Protein AF-A0A935GQU3-F1 (afdb_monomer)

pLDDT: mean 79.5, std 22.61, range [21.12, 98.5]

Structure (mmCIF, N/CA/C/O backbone):
data_AF-A0A935GQU3-F1
#
_entry.id   AF-A0A935GQU3-F1
#
loop_
_atom_site.group_PDB
_atom_site.id
_atom_site.type_symbol
_atom_site.label_atom_id
_atom_site.label_alt_id
_atom_site.label_comp_id
_atom_site.label_asym_id
_atom_site.label_entity_id
_atom_site.label_seq_id
_atom_site.pdbx_PDB_ins_code
_atom_site.Cartn_x
_atom_site.Cartn_y
_atom_site.Cartn_z
_atom_site.occupancy
_atom_site.B_iso_or_equiv
_atom_site.auth_seq_id
_atom_site.auth_comp_id
_atom_site.auth_asym_id
_atom_site.auth_atom_id
_atom_site.pdbx_PDB_model_num
ATOM 1 N N . MET A 1 1 ? 41.771 -47.407 -0.270 1.00 36.28 1 MET A N 1
ATOM 2 C CA . MET A 1 1 ? 41.343 -45.990 -0.290 1.00 36.28 1 MET A CA 1
ATOM 3 C C . MET A 1 1 ? 42.299 -45.239 0.612 1.00 36.28 1 MET A C 1
ATOM 5 O O . MET A 1 1 ? 42.351 -45.589 1.782 1.00 36.28 1 MET A O 1
ATOM 9 N N . SER A 1 2 ? 43.115 -44.334 0.063 1.00 32.72 2 SER A N 1
ATOM 10 C CA . SER A 1 2 ? 44.093 -43.578 0.853 1.00 32.72 2 SER A CA 1
ATOM 11 C C . SER A 1 2 ? 43.394 -42.779 1.955 1.00 32.72 2 SER A C 1
ATOM 13 O O . SER A 1 2 ? 42.260 -42.322 1.772 1.00 32.72 2 SER A O 1
ATOM 15 N N . GLU A 1 3 ? 44.057 -42.667 3.105 1.00 35.69 3 GLU A N 1
ATOM 16 C CA . GLU A 1 3 ? 43.648 -41.833 4.235 1.00 35.69 3 GLU A CA 1
ATOM 17 C C . GLU A 1 3 ? 43.318 -40.422 3.729 1.00 35.69 3 GLU A C 1
ATOM 19 O O . GLU A 1 3 ? 44.185 -39.689 3.256 1.00 35.69 3 GLU A O 1
ATOM 24 N N . ARG A 1 4 ? 42.033 -40.049 3.732 1.00 39.97 4 ARG A N 1
ATOM 25 C CA . ARG A 1 4 ? 41.608 -38.740 3.230 1.00 39.97 4 ARG A CA 1
ATOM 26 C C . ARG A 1 4 ? 41.867 -37.680 4.291 1.00 39.97 4 ARG A C 1
ATOM 28 O O . ARG A 1 4 ? 41.114 -37.569 5.255 1.00 39.97 4 ARG A O 1
ATOM 35 N N . VAL A 1 5 ? 42.916 -36.899 4.056 1.00 50.88 5 VAL A N 1
ATOM 36 C CA . VAL A 1 5 ? 43.229 -35.642 4.740 1.00 50.88 5 VAL A CA 1
ATOM 37 C C . VAL A 1 5 ? 42.057 -34.672 4.542 1.00 50.88 5 VAL A C 1
ATOM 39 O O . VAL A 1 5 ? 41.643 -34.398 3.414 1.00 50.88 5 VAL A O 1
ATOM 42 N N . LEU A 1 6 ? 41.470 -34.198 5.641 1.00 63.47 6 LEU A N 1
ATOM 43 C CA . LEU A 1 6 ? 40.531 -33.080 5.629 1.00 63.47 6 LEU A CA 1
ATOM 44 C C . LEU A 1 6 ? 41.330 -31.813 5.298 1.00 63.47 6 LEU A C 1
ATOM 46 O O . LEU A 1 6 ? 42.142 -31.395 6.114 1.00 63.47 6 LEU A O 1
ATOM 50 N N . GLU A 1 7 ? 41.103 -31.216 4.129 1.00 70.50 7 GLU A N 1
ATOM 51 C CA . GLU A 1 7 ? 41.682 -29.910 3.798 1.00 70.50 7 GLU A CA 1
ATOM 52 C C . GLU A 1 7 ? 40.880 -28.802 4.486 1.00 70.50 7 GLU A C 1
ATOM 54 O O . GLU A 1 7 ? 39.685 -28.615 4.239 1.00 70.50 7 GLU A O 1
ATOM 59 N N . VAL A 1 8 ? 41.541 -28.093 5.393 1.00 76.19 8 VAL A N 1
ATOM 60 C CA . VAL A 1 8 ? 41.003 -26.964 6.144 1.00 76.19 8 VAL A CA 1
ATOM 61 C C . VAL A 1 8 ? 41.338 -25.688 5.388 1.00 76.19 8 VAL A C 1
ATOM 63 O O . VAL A 1 8 ? 42.503 -25.328 5.230 1.00 76.19 8 VAL A O 1
ATOM 66 N N . ILE A 1 9 ? 40.315 -24.977 4.931 1.00 76.75 9 ILE A N 1
ATOM 67 C CA . ILE A 1 9 ? 40.491 -23.641 4.363 1.00 76.75 9 ILE A CA 1
ATOM 68 C C . ILE A 1 9 ? 40.500 -22.661 5.532 1.00 76.75 9 ILE A C 1
ATOM 70 O O . ILE A 1 9 ? 39.573 -22.647 6.348 1.00 76.75 9 ILE A O 1
ATOM 74 N N . GLY A 1 10 ? 41.580 -21.893 5.636 1.00 66.31 10 GLY A N 1
ATOM 75 C CA . GLY A 1 10 ? 41.729 -20.816 6.597 1.00 66.31 10 GLY A CA 1
ATOM 76 C C . GLY A 1 10 ? 40.598 -19.806 6.462 1.00 66.31 10 GLY A C 1
ATOM 77 O O . GLY A 1 10 ? 39.932 -19.690 5.434 1.00 66.31 10 GLY A O 1
ATOM 78 N N . GLU A 1 11 ? 40.335 -19.077 7.537 1.00 67.00 11 GLU A N 1
ATOM 79 C CA . GLU A 1 11 ? 39.352 -18.007 7.475 1.00 67.00 11 GLU A CA 1
ATOM 80 C C . GLU A 1 11 ? 39.842 -16.955 6.456 1.00 67.00 11 GLU A C 1
ATOM 82 O O . GLU A 1 11 ? 40.949 -16.446 6.585 1.00 67.00 11 GLU A O 1
ATOM 87 N N . ASN A 1 12 ? 39.032 -16.595 5.456 1.00 63.97 12 ASN A N 1
ATOM 88 C CA . ASN A 1 12 ? 39.445 -15.729 4.338 1.00 63.97 12 ASN A CA 1
ATOM 89 C C . ASN A 1 12 ? 40.228 -14.481 4.811 1.00 63.97 12 ASN A C 1
ATOM 91 O O . ASN A 1 12 ? 39.716 -13.698 5.624 1.00 63.97 12 ASN A O 1
ATOM 95 N N . PHE A 1 13 ? 41.483 -14.317 4.374 1.00 71.69 13 PHE A N 1
ATOM 96 C CA . PHE A 1 13 ? 42.259 -13.078 4.475 1.00 71.69 13 PHE A CA 1
ATOM 97 C C . PHE A 1 13 ? 41.572 -12.064 3.561 1.00 71.69 13 PHE A C 1
ATOM 99 O O . PHE A 1 13 ? 41.892 -11.897 2.388 1.00 71.69 13 PHE A O 1
ATOM 106 N N . ASN A 1 14 ? 40.535 -11.439 4.110 1.00 70.25 14 ASN A N 1
ATOM 107 C CA . ASN A 1 14 ? 39.592 -10.679 3.322 1.00 70.25 14 ASN A CA 1
ATOM 108 C C . ASN A 1 14 ? 39.682 -9.197 3.672 1.00 70.25 14 ASN A C 1
ATOM 110 O O . ASN A 1 14 ? 39.471 -8.817 4.830 1.00 70.25 14 ASN A O 1
ATOM 114 N N . ALA A 1 15 ? 39.909 -8.348 2.670 1.00 64.81 15 ALA A N 1
ATOM 115 C CA . ALA A 1 15 ? 39.792 -6.897 2.809 1.00 64.81 15 ALA A CA 1
ATOM 116 C C . ALA A 1 15 ? 38.401 -6.455 3.325 1.00 64.81 15 ALA A C 1
ATOM 118 O O . ALA A 1 15 ? 38.273 -5.365 3.879 1.00 64.81 15 ALA A O 1
ATOM 119 N N . THR A 1 16 ? 37.375 -7.309 3.233 1.00 64.31 16 THR A N 1
ATOM 120 C CA . THR A 1 16 ? 36.025 -7.102 3.793 1.00 64.31 16 THR A CA 1
ATOM 121 C C . THR A 1 16 ? 35.929 -7.335 5.304 1.00 64.31 16 THR A C 1
ATOM 123 O O . THR A 1 16 ? 34.918 -6.981 5.912 1.00 64.31 16 THR A O 1
ATOM 126 N N . ARG A 1 17 ? 36.954 -7.898 5.967 1.00 78.44 17 ARG A N 1
ATOM 127 C CA . ARG A 1 17 ? 36.896 -8.140 7.418 1.00 78.44 17 ARG A CA 1
ATOM 128 C C . ARG A 1 17 ? 36.779 -6.833 8.189 1.00 78.44 17 ARG A C 1
ATOM 130 O O . ARG A 1 17 ? 37.454 -5.842 7.897 1.00 78.44 17 ARG A O 1
ATOM 137 N N . ARG A 1 18 ? 35.919 -6.851 9.207 1.00 85.88 18 ARG A N 1
ATOM 138 C CA . ARG A 1 18 ? 35.622 -5.696 10.051 1.00 85.88 18 ARG A CA 1
ATOM 139 C C . ARG A 1 18 ? 35.675 -6.067 11.531 1.00 85.88 18 ARG A C 1
ATOM 141 O O . ARG A 1 18 ? 35.064 -7.048 11.952 1.00 85.88 18 ARG A O 1
ATOM 148 N N . LEU A 1 19 ? 36.353 -5.252 12.337 1.00 86.62 19 LEU A N 1
ATOM 149 C CA . LEU A 1 19 ? 36.292 -5.320 13.800 1.00 86.62 19 LEU A CA 1
ATOM 150 C C . LEU A 1 19 ? 35.333 -4.253 14.322 1.00 86.62 19 LEU A C 1
ATOM 152 O O . LEU A 1 19 ? 35.387 -3.098 13.914 1.00 86.62 19 LEU A O 1
ATOM 156 N N . LYS A 1 20 ? 34.461 -4.620 15.262 1.00 85.88 20 LYS A N 1
ATOM 157 C CA . LYS A 1 20 ? 33.693 -3.616 16.007 1.00 85.88 20 LYS A CA 1
ATOM 158 C C . LYS A 1 20 ? 34.652 -2.774 16.844 1.00 85.88 20 LYS A C 1
ATOM 160 O O . LYS A 1 20 ? 35.592 -3.324 17.411 1.00 85.88 20 LYS A O 1
ATOM 165 N N . ILE A 1 21 ? 34.356 -1.487 17.003 1.00 85.25 21 ILE A N 1
ATOM 166 C CA . ILE A 1 21 ? 35.126 -0.601 17.890 1.00 85.25 21 ILE A CA 1
ATOM 167 C C . ILE A 1 21 ? 35.156 -1.096 19.347 1.00 85.25 21 ILE A C 1
ATOM 169 O O . ILE A 1 21 ? 36.106 -0.843 20.067 1.00 85.25 21 ILE A O 1
ATOM 173 N N . THR A 1 22 ? 34.148 -1.869 19.769 1.00 84.75 22 THR A N 1
ATOM 174 C CA . THR A 1 22 ? 34.073 -2.486 21.103 1.00 84.75 22 THR A CA 1
ATOM 175 C C . THR A 1 22 ? 34.849 -3.803 21.210 1.00 84.75 22 THR A C 1
ATOM 177 O O . THR A 1 22 ? 34.657 -4.547 22.172 1.00 84.75 22 THR A O 1
ATOM 180 N N . ASN A 1 23 ? 35.609 -4.195 20.185 1.00 87.94 23 ASN A N 1
ATOM 181 C CA . ASN A 1 23 ? 36.377 -5.431 20.232 1.00 87.94 23 ASN A CA 1
ATOM 182 C C . ASN A 1 23 ? 37.522 -5.274 21.252 1.00 87.94 23 ASN A C 1
ATOM 184 O O . ASN A 1 23 ? 38.215 -4.264 21.188 1.00 87.94 23 ASN A O 1
ATOM 188 N N . PRO A 1 24 ? 37.770 -6.256 22.141 1.00 86.56 24 PRO A N 1
ATOM 189 C CA . PRO A 1 24 ? 38.822 -6.164 23.161 1.00 86.56 24 PRO A CA 1
ATOM 190 C C . PRO A 1 24 ? 40.235 -5.910 22.620 1.00 86.56 24 PRO A C 1
ATOM 192 O O . PRO A 1 24 ? 41.109 -5.485 23.365 1.00 86.56 24 PRO A O 1
ATOM 195 N N . ARG A 1 25 ? 40.470 -6.183 21.332 1.00 88.44 25 ARG A N 1
ATOM 196 C CA . ARG A 1 25 ? 41.743 -5.906 20.661 1.00 88.44 25 ARG A CA 1
ATOM 197 C C . ARG A 1 25 ? 41.906 -4.446 20.247 1.00 88.44 25 ARG A C 1
ATOM 199 O O . ARG A 1 25 ? 42.992 -4.065 19.843 1.00 88.44 25 ARG A O 1
ATOM 206 N N . VAL A 1 26 ? 40.854 -3.635 20.279 1.00 90.69 26 VAL A N 1
ATOM 207 C CA . VAL A 1 26 ? 40.946 -2.203 19.976 1.00 90.69 26 VAL A CA 1
ATOM 208 C C . VAL A 1 26 ? 41.365 -1.498 21.255 1.00 90.69 26 VAL A C 1
ATOM 210 O O . VAL A 1 26 ? 40.603 -1.455 22.219 1.00 90.69 26 VAL A O 1
ATOM 213 N N . VAL A 1 27 ? 42.591 -0.985 21.275 1.00 90.62 27 VAL A N 1
ATOM 214 C CA . VAL A 1 27 ? 43.175 -0.334 22.449 1.00 90.62 27 VAL A CA 1
ATOM 215 C C . VAL A 1 27 ? 43.514 1.119 22.146 1.00 90.62 27 VAL A C 1
ATOM 217 O O . VAL A 1 27 ? 43.818 1.494 21.011 1.00 90.62 27 VAL A O 1
ATOM 220 N N . HIS A 1 28 ? 43.428 1.936 23.190 1.00 88.50 28 HIS A N 1
ATOM 221 C CA . HIS A 1 28 ? 43.741 3.355 23.160 1.00 88.50 28 HIS A CA 1
ATOM 222 C C . HIS A 1 28 ? 44.975 3.585 24.030 1.00 88.50 28 HIS A C 1
ATOM 224 O O . HIS A 1 28 ? 44.893 3.470 25.252 1.00 88.50 28 HIS A O 1
ATOM 230 N N . GLU A 1 29 ? 46.110 3.909 23.415 1.00 81.44 29 GLU A N 1
ATOM 231 C CA . GLU A 1 29 ? 47.377 4.132 24.117 1.00 81.44 29 GLU A CA 1
ATOM 232 C C . GLU A 1 29 ? 48.021 5.433 23.633 1.00 81.44 29 GLU A C 1
ATOM 234 O O . GLU A 1 29 ? 48.129 5.675 22.433 1.00 81.44 29 GLU A O 1
ATOM 239 N N . ALA A 1 30 ? 48.425 6.296 24.573 1.00 71.50 30 ALA A N 1
ATOM 240 C CA . ALA A 1 30 ? 49.157 7.541 24.304 1.00 71.50 30 ALA A CA 1
ATOM 241 C C . ALA A 1 30 ? 48.552 8.442 23.195 1.00 71.50 30 ALA A C 1
ATOM 243 O O . ALA A 1 30 ? 49.279 9.067 22.426 1.00 71.50 30 ALA A O 1
ATOM 244 N N . GLY A 1 31 ? 47.217 8.514 23.101 1.00 72.06 31 GLY A N 1
ATOM 245 C CA . GLY A 1 31 ? 46.513 9.336 22.103 1.00 72.06 31 GLY A CA 1
ATOM 246 C C . GLY A 1 31 ? 46.367 8.697 20.716 1.00 72.06 31 GLY A C 1
ATOM 247 O O . GLY A 1 31 ? 45.837 9.337 19.811 1.00 72.06 31 GLY A O 1
ATOM 248 N N . LYS A 1 32 ? 46.789 7.440 20.551 1.00 82.69 32 LYS A N 1
ATOM 249 C CA . LYS A 1 32 ? 46.591 6.635 19.343 1.00 82.69 32 LYS A CA 1
ATOM 250 C C . LYS A 1 32 ? 45.540 5.559 19.565 1.00 82.69 32 LYS A C 1
ATOM 252 O O . LYS A 1 32 ? 45.337 5.091 20.687 1.00 82.69 32 LYS A O 1
ATOM 257 N N . VAL A 1 33 ? 44.892 5.152 18.480 1.00 90.25 33 VAL A N 1
ATOM 258 C CA . VAL A 1 33 ? 43.993 3.996 18.467 1.00 90.25 33 VAL A CA 1
ATOM 259 C C . VAL A 1 33 ? 44.633 2.908 17.630 1.00 90.25 33 VAL A C 1
ATOM 261 O O . VAL A 1 33 ? 45.039 3.151 16.494 1.00 90.25 33 VAL A O 1
ATOM 264 N N . GLY A 1 34 ? 44.724 1.704 18.181 1.00 92.06 34 GLY A N 1
ATOM 265 C CA . GLY A 1 34 ? 45.349 0.588 17.491 1.00 92.06 34 GLY A CA 1
ATOM 266 C C . GLY A 1 34 ? 44.646 -0.740 17.725 1.00 92.06 34 GLY A C 1
ATOM 267 O O . GLY A 1 34 ? 43.869 -0.905 18.665 1.00 92.06 34 GLY A O 1
ATOM 268 N N . VAL A 1 35 ? 44.927 -1.702 16.849 1.00 93.44 35 VAL A N 1
ATOM 269 C CA . VAL A 1 35 ? 44.491 -3.094 17.002 1.00 93.44 35 VAL A CA 1
ATOM 270 C C . VAL A 1 35 ? 45.648 -3.910 17.564 1.00 93.44 35 VAL A C 1
ATOM 272 O O . VAL A 1 35 ? 46.669 -4.074 16.897 1.00 93.44 35 VAL A O 1
ATOM 275 N N . SER A 1 36 ? 45.490 -4.437 18.774 1.00 92.50 36 SER A N 1
ATOM 276 C CA . SER A 1 36 ? 46.494 -5.255 19.442 1.00 92.50 36 SER A CA 1
ATOM 277 C C . SER A 1 36 ? 46.546 -6.681 18.881 1.00 92.50 36 SER A C 1
ATOM 279 O O . SER A 1 36 ? 45.537 -7.272 18.458 1.00 92.50 36 SER A O 1
ATOM 281 N N . TYR A 1 37 ? 47.749 -7.243 18.833 1.00 90.75 37 TYR A N 1
ATOM 282 C CA . TYR A 1 37 ? 48.022 -8.616 18.414 1.00 90.75 37 TYR A CA 1
ATOM 283 C C . TYR A 1 37 ? 49.289 -9.147 19.091 1.00 90.75 37 TYR A C 1
ATOM 285 O O . TYR A 1 37 ? 50.138 -8.370 19.511 1.00 90.75 37 TYR A O 1
ATOM 293 N N . ALA A 1 38 ? 49.412 -10.468 19.225 1.00 86.25 38 ALA A N 1
ATOM 294 C CA . ALA A 1 38 ? 50.603 -11.086 19.802 1.00 86.25 38 ALA A CA 1
ATOM 295 C C . ALA A 1 38 ? 51.686 -11.237 18.725 1.00 86.25 38 ALA A C 1
ATOM 297 O O . ALA A 1 38 ? 51.436 -11.839 17.685 1.00 86.25 38 ALA A O 1
ATOM 298 N N . GLY A 1 39 ? 52.876 -10.697 18.962 1.00 82.19 39 GLY A N 1
ATOM 299 C CA . GLY A 1 39 ? 54.042 -10.915 18.117 1.00 82.19 39 GLY A CA 1
ATOM 300 C C . GLY A 1 39 ? 54.525 -12.373 18.160 1.00 82.19 39 GLY A C 1
ATOM 301 O O . GLY A 1 39 ? 54.101 -13.144 19.026 1.00 82.19 39 GLY A O 1
ATOM 302 N N . PRO A 1 40 ? 55.435 -12.771 17.253 1.00 72.44 40 PRO A N 1
ATOM 303 C CA . PRO A 1 40 ? 56.018 -14.119 17.231 1.00 72.44 40 PRO A CA 1
ATOM 304 C C . PRO A 1 40 ? 56.748 -14.505 18.531 1.00 72.44 40 PRO A C 1
ATOM 306 O O . PRO A 1 40 ? 56.877 -15.680 18.852 1.00 72.44 40 PRO A O 1
ATOM 309 N N . ASP A 1 41 ? 57.211 -13.505 19.277 1.00 80.38 41 ASP A N 1
ATOM 310 C CA . ASP A 1 41 ? 57.874 -13.575 20.581 1.00 80.38 41 ASP A CA 1
ATOM 311 C C . ASP A 1 41 ? 56.896 -13.587 21.772 1.00 80.38 41 ASP A C 1
ATOM 313 O O . ASP A 1 41 ? 57.319 -13.612 22.926 1.00 80.38 41 ASP A O 1
ATOM 317 N N . GLY A 1 42 ? 55.585 -13.552 21.512 1.00 75.06 42 GLY A N 1
ATOM 318 C CA . GLY A 1 42 ? 54.540 -13.459 22.533 1.00 75.06 42 GLY A CA 1
ATOM 319 C C . GLY A 1 42 ? 54.333 -12.049 23.097 1.00 75.06 42 GLY A C 1
ATOM 320 O O . GLY A 1 42 ? 53.439 -11.856 23.919 1.00 75.06 42 GLY A O 1
ATOM 321 N N . ALA A 1 43 ? 55.107 -11.053 22.652 1.00 85.12 43 ALA A N 1
ATOM 322 C CA . ALA A 1 43 ? 54.936 -9.665 23.070 1.00 85.12 43 ALA A CA 1
ATOM 323 C C . ALA A 1 43 ? 53.726 -9.024 22.373 1.00 85.12 43 ALA A C 1
ATOM 325 O O . ALA A 1 43 ? 53.521 -9.200 21.174 1.00 85.12 43 ALA A O 1
ATOM 326 N N . THR A 1 44 ? 52.926 -8.239 23.096 1.00 86.25 44 THR A N 1
ATOM 327 C CA . THR A 1 44 ? 51.800 -7.509 22.494 1.00 86.25 44 THR A CA 1
ATOM 328 C C . THR A 1 44 ? 52.312 -6.378 21.601 1.00 86.25 44 THR A C 1
ATOM 330 O O . THR A 1 44 ? 53.033 -5.493 22.057 1.00 86.25 44 THR A O 1
ATOM 333 N N . ARG A 1 45 ? 51.903 -6.386 20.333 1.00 90.00 45 ARG A N 1
ATOM 334 C CA . ARG A 1 45 ? 52.149 -5.341 19.332 1.00 90.00 45 ARG A CA 1
ATOM 335 C C . ARG A 1 45 ? 50.850 -4.630 18.976 1.00 90.00 45 ARG A C 1
ATOM 337 O O . ARG A 1 45 ? 49.758 -5.157 19.200 1.00 90.00 45 ARG A O 1
ATOM 344 N N . LEU A 1 46 ? 50.974 -3.437 18.401 1.00 90.50 46 LEU A N 1
ATOM 345 C CA . LEU A 1 46 ? 49.850 -2.571 18.066 1.00 90.50 46 LEU A CA 1
ATOM 346 C C . LEU A 1 46 ? 49.905 -2.150 16.595 1.00 90.50 46 LEU A C 1
ATOM 348 O O . LEU A 1 46 ? 50.860 -1.502 16.179 1.00 90.50 46 LEU A O 1
ATOM 352 N N . MET A 1 47 ? 48.866 -2.475 15.824 1.00 92.50 47 MET A N 1
ATOM 353 C CA . MET A 1 47 ? 48.681 -1.917 14.481 1.00 92.50 47 MET A CA 1
ATOM 354 C C . MET A 1 47 ? 47.964 -0.570 14.594 1.00 92.50 47 MET A C 1
ATOM 356 O O . MET A 1 47 ? 46.816 -0.531 15.039 1.00 92.50 47 MET A O 1
ATOM 360 N N . ASP A 1 48 ? 48.623 0.519 14.193 1.00 91.19 48 ASP A N 1
ATOM 361 C CA . ASP A 1 48 ? 48.074 1.880 14.257 1.00 91.19 48 ASP A CA 1
ATOM 362 C C . ASP A 1 48 ? 46.923 2.055 13.248 1.00 91.19 48 ASP A C 1
ATOM 364 O O . ASP A 1 48 ? 47.100 1.886 12.038 1.00 91.19 48 ASP A O 1
ATOM 368 N N . ILE A 1 49 ? 45.733 2.381 13.757 1.00 92.25 49 ILE A N 1
ATOM 369 C CA . ILE A 1 49 ? 44.526 2.658 12.962 1.00 92.25 49 ILE A CA 1
ATOM 370 C C . ILE A 1 49 ? 44.018 4.086 13.170 1.00 92.25 49 ILE A C 1
ATOM 372 O O . ILE A 1 49 ? 42.882 4.392 12.811 1.00 92.25 49 ILE A O 1
ATOM 376 N N . THR A 1 50 ? 44.818 4.955 13.788 1.00 90.25 50 THR A N 1
ATOM 377 C CA . THR A 1 50 ? 44.388 6.294 14.214 1.00 90.25 50 THR A CA 1
ATOM 378 C C . THR A 1 50 ? 43.888 7.141 13.040 1.00 90.25 50 THR A C 1
ATOM 380 O O . THR A 1 50 ? 42.947 7.911 13.195 1.00 90.25 50 THR A O 1
ATOM 383 N N . ASP A 1 51 ? 44.468 6.966 11.854 1.00 89.94 51 ASP A N 1
ATOM 384 C CA . ASP A 1 51 ? 44.110 7.670 10.618 1.00 89.94 51 ASP A CA 1
ATOM 385 C C . ASP A 1 51 ? 42.736 7.281 10.054 1.00 89.94 51 ASP A C 1
ATOM 387 O O . ASP A 1 51 ? 42.073 8.104 9.423 1.00 89.94 51 ASP A O 1
ATOM 391 N N . ILE A 1 52 ? 42.292 6.047 10.295 1.00 90.50 52 ILE A N 1
ATOM 392 C CA . ILE A 1 52 ? 40.983 5.548 9.850 1.00 90.50 52 ILE A CA 1
ATOM 393 C C . ILE A 1 52 ? 39.939 5.520 10.971 1.00 90.50 52 ILE A C 1
ATOM 395 O O . ILE A 1 52 ? 38.770 5.240 10.703 1.00 90.50 52 ILE A O 1
ATOM 399 N N . TYR A 1 53 ? 40.336 5.779 12.218 1.00 89.00 53 TYR A N 1
ATOM 400 C CA . TYR A 1 53 ? 39.443 5.758 13.370 1.00 89.00 53 TYR A CA 1
ATOM 401 C C . TYR A 1 53 ? 38.630 7.063 13.441 1.00 89.00 53 TYR A C 1
ATOM 403 O O . TYR A 1 53 ? 39.212 8.137 13.604 1.00 89.00 53 TYR A O 1
ATOM 411 N N . PRO A 1 54 ? 37.287 7.024 13.327 1.00 86.06 54 PRO A N 1
ATOM 412 C CA . PRO A 1 54 ? 36.489 8.242 13.323 1.00 86.06 54 PRO A CA 1
ATOM 413 C C . PRO A 1 54 ? 36.587 8.977 14.659 1.00 86.06 54 PRO A C 1
ATOM 415 O O . PRO A 1 54 ? 36.428 8.383 15.721 1.00 86.06 54 PRO A O 1
ATOM 418 N N . THR A 1 55 ? 36.774 10.292 14.606 1.00 79.19 55 THR A N 1
ATOM 419 C CA . THR A 1 55 ? 36.722 11.163 15.790 1.00 79.19 55 THR A CA 1
ATOM 420 C C . THR A 1 55 ? 35.291 11.581 16.149 1.00 79.19 55 THR A C 1
ATOM 422 O O . THR A 1 55 ? 35.029 11.989 17.275 1.00 79.19 55 THR A O 1
ATOM 425 N N . ASP A 1 56 ? 34.352 11.442 15.208 1.00 80.56 56 ASP A N 1
ATOM 426 C CA . ASP A 1 56 ? 32.934 11.772 15.365 1.00 80.56 56 ASP A CA 1
ATOM 427 C C . ASP A 1 56 ? 32.170 10.676 16.154 1.00 80.56 56 ASP A C 1
ATOM 429 O O . ASP A 1 56 ? 32.077 9.533 15.682 1.00 80.56 56 ASP A O 1
ATOM 433 N N . PRO A 1 57 ? 31.557 11.003 17.314 1.00 74.62 57 PRO A N 1
ATOM 434 C CA . PRO A 1 57 ? 30.778 10.069 18.131 1.00 74.62 57 PRO A CA 1
ATOM 435 C C . PRO A 1 57 ? 29.609 9.385 17.410 1.00 74.62 57 PRO A C 1
ATOM 437 O O . PRO A 1 57 ? 29.252 8.259 17.768 1.00 74.62 57 PRO A O 1
ATOM 440 N N . ALA A 1 58 ? 28.994 10.027 16.411 1.00 69.44 58 ALA A N 1
ATOM 441 C CA . ALA A 1 58 ? 27.893 9.439 15.646 1.00 69.44 58 ALA A CA 1
ATOM 442 C C . ALA A 1 58 ? 28.403 8.373 14.668 1.00 69.44 58 ALA A C 1
ATOM 444 O O . ALA A 1 58 ? 27.830 7.283 14.583 1.00 69.44 58 ALA A O 1
ATOM 445 N N . LYS A 1 59 ? 29.532 8.642 13.999 1.00 74.56 59 LYS A N 1
ATOM 446 C CA . LYS A 1 59 ? 30.203 7.672 13.120 1.00 74.56 59 LYS A CA 1
ATOM 447 C C . LYS A 1 59 ? 30.765 6.501 13.912 1.00 74.56 59 LYS A C 1
ATOM 449 O O . LYS A 1 59 ? 30.604 5.364 13.481 1.00 74.56 59 LYS A O 1
ATOM 454 N N . LEU A 1 60 ? 31.329 6.744 15.097 1.00 80.12 60 LEU A N 1
ATOM 455 C CA . LEU A 1 60 ? 31.846 5.686 15.973 1.00 80.12 60 LEU A CA 1
ATOM 456 C C . LEU A 1 60 ? 30.800 4.608 16.299 1.00 80.12 60 LEU A C 1
ATOM 458 O O . LEU A 1 60 ? 31.137 3.429 16.326 1.00 80.12 60 LEU A O 1
ATOM 462 N N . ARG A 1 61 ? 29.521 4.972 16.476 1.00 73.88 61 ARG A N 1
ATOM 463 C CA . ARG A 1 61 ? 28.448 4.015 16.829 1.00 73.88 61 ARG A CA 1
ATOM 464 C C . ARG A 1 61 ? 28.174 2.956 15.760 1.00 73.88 61 ARG A C 1
ATOM 466 O O . ARG A 1 61 ? 27.698 1.874 16.099 1.00 73.88 61 ARG A O 1
ATOM 473 N N . VAL A 1 62 ? 28.446 3.266 14.495 1.00 77.56 62 VAL A N 1
ATOM 474 C CA . VAL A 1 62 ? 28.180 2.379 13.348 1.00 77.56 62 VAL A CA 1
ATOM 475 C C . VAL A 1 62 ? 29.452 1.951 12.615 1.00 77.56 62 VAL A C 1
ATOM 477 O O . VAL A 1 62 ? 29.406 1.019 11.813 1.00 77.56 62 VAL A O 1
ATOM 480 N N . PHE A 1 63 ? 30.590 2.591 12.896 1.00 85.69 63 PHE A N 1
ATOM 481 C CA . PHE A 1 63 ? 31.866 2.285 12.267 1.00 85.69 63 PHE A CA 1
ATOM 482 C C . PHE A 1 63 ? 32.373 0.902 12.670 1.00 85.69 63 PHE A C 1
ATOM 484 O O . PHE A 1 63 ? 32.340 0.497 13.835 1.00 85.69 63 PHE A O 1
ATOM 491 N N . GLN A 1 64 ? 32.891 0.181 11.683 1.00 89.50 64 GLN A N 1
ATOM 492 C CA . GLN A 1 64 ? 33.608 -1.061 11.898 1.00 89.50 64 GLN A CA 1
ATOM 493 C C . GLN A 1 64 ? 34.970 -0.949 11.218 1.00 89.50 64 GLN A C 1
ATOM 495 O O . GLN A 1 64 ? 35.057 -0.538 10.065 1.00 89.50 64 GLN A O 1
ATOM 500 N N . ILE A 1 65 ? 36.026 -1.317 11.935 1.00 89.81 65 ILE A N 1
ATOM 501 C CA . ILE A 1 65 ? 37.420 -1.121 11.544 1.00 89.81 65 ILE A CA 1
ATOM 502 C C . ILE A 1 65 ? 37.787 -2.137 10.450 1.00 89.81 65 ILE A C 1
ATOM 504 O O . ILE A 1 65 ? 37.824 -3.338 10.747 1.00 89.81 65 ILE A O 1
ATOM 508 N N . PRO A 1 66 ? 38.098 -1.705 9.212 1.00 90.25 66 PRO A N 1
ATOM 509 C CA . PRO A 1 66 ? 38.547 -2.565 8.115 1.00 90.25 66 PRO A CA 1
ATOM 510 C C . PRO A 1 66 ? 40.009 -3.005 8.285 1.00 90.25 66 PRO A C 1
ATOM 512 O O . PRO A 1 66 ? 40.868 -2.693 7.469 1.00 90.25 66 PRO A O 1
ATOM 515 N N . HIS A 1 67 ? 40.302 -3.711 9.377 1.00 90.25 67 HIS A N 1
ATOM 516 C CA . HIS A 1 67 ? 41.667 -3.953 9.852 1.00 90.25 67 HIS A CA 1
ATOM 517 C C . HIS A 1 67 ? 42.574 -4.673 8.834 1.00 90.25 67 HIS A C 1
ATOM 519 O O . HIS A 1 67 ? 43.731 -4.295 8.701 1.00 90.25 67 HIS A O 1
ATOM 525 N N . VAL A 1 68 ? 42.066 -5.655 8.073 1.00 89.62 68 VAL A N 1
ATOM 526 C CA . VAL A 1 68 ? 42.861 -6.352 7.040 1.00 89.62 68 VAL A CA 1
ATOM 527 C C . VAL A 1 68 ? 43.152 -5.434 5.856 1.00 89.62 68 VAL A C 1
ATOM 529 O O . VAL A 1 68 ? 44.306 -5.300 5.464 1.00 89.62 68 VAL A O 1
ATOM 532 N N . ALA A 1 69 ? 42.135 -4.748 5.320 1.00 89.50 69 ALA A N 1
ATOM 533 C CA . ALA A 1 69 ? 42.337 -3.793 4.228 1.00 89.50 69 ALA A CA 1
ATOM 534 C C . ALA A 1 69 ? 43.314 -2.680 4.630 1.00 89.50 69 ALA A C 1
ATOM 536 O O . ALA A 1 69 ? 44.143 -2.263 3.826 1.00 89.50 69 ALA A O 1
ATOM 537 N N . HIS A 1 70 ? 43.243 -2.225 5.882 1.00 91.75 70 HIS A N 1
ATOM 538 C CA . HIS A 1 70 ? 44.170 -1.243 6.433 1.00 91.75 70 HIS A CA 1
ATOM 539 C C . HIS A 1 70 ? 45.609 -1.762 6.493 1.00 91.75 70 HIS A C 1
ATOM 541 O O . HIS A 1 70 ? 46.507 -1.103 5.972 1.00 91.75 70 HIS A O 1
ATOM 547 N N . ALA A 1 71 ? 45.821 -2.961 7.047 1.00 91.62 71 ALA A N 1
ATOM 548 C CA . ALA A 1 71 ? 47.138 -3.597 7.113 1.00 91.62 71 ALA A CA 1
ATOM 549 C C . ALA A 1 71 ? 47.769 -3.749 5.720 1.00 91.62 71 ALA A C 1
ATOM 551 O O . ALA A 1 71 ? 48.933 -3.407 5.520 1.00 91.62 71 ALA A O 1
ATOM 552 N N . VAL A 1 72 ? 46.980 -4.190 4.735 1.00 91.62 72 VAL A N 1
ATOM 553 C CA . VAL A 1 72 ? 47.429 -4.352 3.344 1.00 91.62 72 VAL A CA 1
ATOM 554 C C . VAL A 1 72 ? 47.782 -3.000 2.717 1.00 91.62 72 VAL A C 1
ATOM 556 O O . VAL A 1 72 ? 48.856 -2.869 2.134 1.00 91.62 72 VAL A O 1
ATOM 559 N N . ARG A 1 73 ? 46.949 -1.961 2.891 1.00 89.75 73 ARG A N 1
ATOM 560 C CA . ARG A 1 73 ? 47.231 -0.605 2.374 1.00 89.75 73 ARG A CA 1
ATOM 561 C C . ARG A 1 73 ? 48.504 -0.004 2.963 1.00 89.75 73 ARG A C 1
ATOM 563 O O . ARG A 1 73 ? 49.253 0.652 2.245 1.00 89.75 73 ARG A O 1
ATOM 570 N N . ARG A 1 74 ? 48.762 -0.228 4.255 1.00 91.12 74 ARG A N 1
ATOM 571 C CA . ARG A 1 74 ? 49.982 0.251 4.928 1.00 91.12 74 ARG A CA 1
ATOM 572 C C . ARG A 1 74 ? 51.185 -0.670 4.737 1.00 91.12 74 ARG A C 1
ATOM 574 O O . ARG A 1 74 ? 52.270 -0.318 5.190 1.00 91.12 74 ARG A O 1
ATOM 581 N N . LYS A 1 75 ? 51.004 -1.814 4.067 1.00 92.81 75 LYS A N 1
ATOM 582 C CA . LYS A 1 75 ? 52.006 -2.878 3.931 1.00 92.81 75 LYS A CA 1
ATOM 583 C C . LYS A 1 75 ? 52.591 -3.297 5.288 1.00 92.81 75 LYS A C 1
ATOM 585 O O . LYS A 1 75 ? 53.794 -3.507 5.413 1.00 92.81 75 LYS A O 1
ATOM 590 N N . ASP A 1 76 ? 51.733 -3.401 6.304 1.00 92.25 76 ASP A N 1
ATOM 591 C CA . ASP A 1 76 ? 52.105 -3.818 7.660 1.00 92.25 76 ASP A CA 1
ATOM 592 C C . ASP A 1 76 ? 52.382 -5.330 7.685 1.00 92.25 76 ASP A C 1
ATOM 594 O O . ASP A 1 76 ? 51.485 -6.154 7.882 1.00 92.25 76 ASP A O 1
ATOM 598 N N . LEU A 1 77 ? 53.636 -5.695 7.407 1.00 92.69 77 LEU A N 1
ATOM 599 C CA . LEU A 1 77 ? 54.059 -7.089 7.273 1.00 92.69 77 LEU A CA 1
ATOM 600 C C . LEU A 1 77 ? 53.918 -7.878 8.576 1.00 92.69 77 LEU A C 1
ATOM 602 O O . LEU A 1 77 ? 53.623 -9.069 8.517 1.00 92.69 77 LEU A O 1
ATOM 606 N N . ASP A 1 78 ? 54.077 -7.231 9.731 1.00 90.38 78 ASP A N 1
ATOM 607 C CA . ASP A 1 78 ? 53.973 -7.894 11.030 1.00 90.38 78 ASP A CA 1
ATOM 608 C C . ASP A 1 78 ? 52.530 -8.325 11.310 1.00 90.38 78 ASP A C 1
ATOM 610 O O . ASP A 1 78 ? 52.286 -9.466 11.715 1.00 90.38 78 ASP A O 1
ATOM 614 N N . TYR A 1 79 ? 51.555 -7.447 11.046 1.00 92.06 79 TYR A N 1
ATOM 615 C CA . TYR A 1 79 ? 50.141 -7.782 11.222 1.00 92.06 79 TYR A CA 1
ATOM 616 C C . TYR A 1 79 ? 49.664 -8.831 10.209 1.00 92.06 79 TYR A C 1
ATOM 618 O O . TYR A 1 79 ? 48.893 -9.731 10.558 1.00 92.06 79 TYR A O 1
ATOM 626 N N . ILE A 1 80 ? 50.127 -8.735 8.957 1.00 92.50 80 ILE A N 1
ATOM 627 C CA . ILE A 1 80 ? 49.816 -9.713 7.905 1.00 92.50 80 ILE A CA 1
ATOM 628 C C . ILE A 1 80 ? 50.393 -11.082 8.284 1.00 92.50 80 ILE A C 1
ATOM 630 O O . ILE A 1 80 ? 49.642 -12.056 8.327 1.00 92.50 80 ILE A O 1
ATOM 634 N N . ALA A 1 81 ? 51.677 -11.154 8.647 1.00 91.38 81 ALA A N 1
ATOM 635 C CA . ALA A 1 81 ? 52.324 -12.393 9.074 1.00 91.38 81 ALA A CA 1
ATOM 636 C C . ALA A 1 81 ? 51.632 -12.997 10.298 1.00 91.38 81 ALA A C 1
ATOM 638 O O . ALA A 1 81 ? 51.362 -14.195 10.320 1.00 91.38 81 ALA A O 1
ATOM 639 N N . TRP A 1 82 ? 51.271 -12.176 11.288 1.00 91.38 82 TRP A N 1
ATOM 640 C CA . TRP A 1 82 ? 50.506 -12.627 12.450 1.00 91.38 82 TRP A CA 1
ATOM 641 C C . TRP A 1 82 ? 49.174 -13.278 12.050 1.00 91.38 82 TRP A C 1
ATOM 643 O O . TRP A 1 82 ? 48.848 -14.362 12.536 1.00 91.38 82 TRP A O 1
ATOM 653 N N . LEU A 1 83 ? 48.411 -12.651 11.149 1.00 90.50 83 LEU A N 1
ATOM 654 C CA . LEU A 1 83 ? 47.104 -13.159 10.728 1.00 90.50 83 LEU A CA 1
ATOM 655 C C . LEU A 1 83 ? 47.215 -14.462 9.924 1.00 90.50 83 LEU A C 1
ATOM 657 O O . LEU A 1 83 ? 46.361 -15.337 10.071 1.00 90.50 83 LEU A O 1
ATOM 661 N N . ILE A 1 84 ? 48.248 -14.600 9.092 1.00 90.31 84 ILE A N 1
ATOM 662 C CA . ILE A 1 84 ? 48.525 -15.832 8.342 1.00 90.31 84 ILE A CA 1
ATOM 663 C C . ILE A 1 84 ? 48.985 -16.945 9.286 1.00 90.31 84 ILE A C 1
ATOM 665 O O . ILE A 1 84 ? 48.397 -18.026 9.291 1.00 90.31 84 ILE A O 1
ATOM 669 N N . ASN A 1 85 ? 49.953 -16.659 10.158 1.00 88.75 85 ASN A N 1
ATOM 670 C CA . ASN A 1 85 ? 50.484 -17.622 11.124 1.00 88.75 85 ASN A CA 1
ATOM 671 C C . ASN A 1 85 ? 49.418 -18.111 12.105 1.00 88.75 85 ASN A C 1
ATOM 673 O O . ASN A 1 85 ? 49.397 -19.283 12.470 1.00 88.75 85 ASN A O 1
ATOM 677 N N . ALA A 1 86 ? 48.490 -17.243 12.512 1.00 86.00 86 ALA A N 1
ATOM 678 C CA . ALA A 1 86 ? 47.371 -17.640 13.359 1.00 86.00 86 ALA A CA 1
ATOM 679 C C . ALA A 1 86 ? 46.462 -18.677 12.676 1.00 86.00 86 ALA A C 1
ATOM 681 O O . ALA A 1 86 ? 45.947 -19.575 13.342 1.00 86.00 86 ALA A O 1
ATOM 682 N N . GLN A 1 87 ? 46.268 -18.578 11.359 1.00 86.00 87 GLN A N 1
ATOM 683 C CA . GLN A 1 87 ? 45.454 -19.532 10.604 1.00 86.00 87 GLN A CA 1
ATOM 684 C C . GLN A 1 87 ? 46.181 -20.856 10.386 1.00 86.00 87 GLN A C 1
ATOM 686 O O . GLN A 1 87 ? 45.589 -21.918 10.575 1.00 86.00 87 GLN A O 1
ATOM 691 N N . THR A 1 88 ? 47.463 -20.809 10.037 1.00 87.56 88 THR A N 1
ATOM 692 C CA . THR A 1 88 ? 48.271 -22.015 9.809 1.00 87.56 88 THR A CA 1
ATOM 693 C C . THR A 1 88 ? 48.496 -22.778 11.113 1.00 87.56 88 THR A C 1
ATOM 695 O O . THR A 1 88 ? 48.309 -23.992 11.145 1.00 87.56 88 THR A O 1
ATOM 698 N N . ALA A 1 89 ? 48.754 -22.081 12.226 1.00 83.69 89 ALA A N 1
ATOM 699 C CA . ALA A 1 89 ? 48.825 -22.679 13.562 1.00 83.69 89 ALA A CA 1
ATOM 700 C C . ALA A 1 89 ? 47.487 -23.297 14.009 1.00 83.69 89 ALA A C 1
ATOM 702 O O . ALA A 1 89 ? 47.472 -24.273 14.757 1.00 83.69 89 ALA A O 1
ATOM 703 N N . ALA A 1 90 ? 46.359 -22.765 13.528 1.00 80.06 90 ALA A N 1
ATOM 704 C CA . ALA A 1 90 ? 45.032 -23.346 13.734 1.00 80.06 90 ALA A CA 1
ATOM 705 C C . ALA A 1 90 ? 44.710 -24.510 12.772 1.00 80.06 90 ALA A C 1
ATOM 707 O O . ALA A 1 90 ? 43.615 -25.071 12.842 1.00 80.06 90 ALA A O 1
ATOM 708 N N . GLY A 1 91 ? 45.651 -24.891 11.902 1.00 82.81 91 GLY A N 1
ATOM 709 C CA . GLY A 1 91 ? 45.552 -26.040 11.006 1.00 82.81 91 GLY A CA 1
ATOM 710 C C . GLY A 1 91 ? 45.057 -25.730 9.594 1.00 82.81 91 GLY A C 1
ATOM 711 O O . GLY A 1 91 ? 44.648 -26.661 8.909 1.00 82.81 91 GLY A O 1
ATOM 712 N N . ALA A 1 92 ? 45.059 -24.469 9.146 1.00 83.50 92 ALA A N 1
ATOM 713 C CA . ALA A 1 92 ? 44.693 -24.123 7.770 1.00 83.50 92 ALA A CA 1
ATOM 714 C C . ALA A 1 92 ? 45.697 -24.690 6.747 1.00 83.50 92 ALA A C 1
ATOM 716 O O . ALA A 1 92 ? 46.894 -24.423 6.823 1.00 83.50 92 ALA A O 1
ATOM 717 N N . ASN A 1 93 ? 45.189 -25.438 5.765 1.00 84.50 93 ASN A N 1
ATOM 718 C CA . ASN A 1 93 ? 45.932 -25.968 4.617 1.00 84.50 93 ASN A CA 1
ATOM 719 C C . ASN A 1 93 ? 45.896 -25.024 3.405 1.00 84.50 93 ASN A C 1
ATOM 721 O O . ASN A 1 93 ? 46.803 -25.059 2.576 1.00 84.50 93 ASN A O 1
ATOM 725 N N . ILE A 1 94 ? 44.842 -24.207 3.296 1.00 89.56 94 ILE A N 1
ATOM 726 C CA . ILE A 1 94 ? 44.637 -23.230 2.218 1.00 89.56 94 ILE A CA 1
ATOM 727 C C . ILE A 1 94 ? 44.416 -21.851 2.846 1.00 89.56 94 ILE A C 1
ATOM 729 O O . ILE A 1 94 ? 43.581 -21.716 3.738 1.00 89.56 94 ILE A O 1
ATOM 733 N N . ILE A 1 95 ? 45.126 -20.830 2.376 1.00 89.50 95 ILE A N 1
ATOM 734 C CA . ILE A 1 95 ? 44.966 -19.426 2.763 1.00 89.50 95 ILE A CA 1
ATOM 735 C C . ILE A 1 95 ? 44.283 -18.680 1.619 1.00 89.50 95 ILE A C 1
ATOM 737 O O . ILE A 1 95 ? 44.845 -18.538 0.540 1.00 89.50 95 ILE A O 1
ATOM 741 N N . ASP A 1 96 ? 43.070 -18.206 1.869 1.00 89.06 96 ASP A N 1
ATOM 742 C CA . ASP A 1 96 ? 42.212 -17.522 0.897 1.00 89.06 96 ASP A CA 1
ATOM 743 C C . ASP A 1 96 ? 42.468 -16.004 0.942 1.00 89.06 96 ASP A C 1
ATOM 745 O O . ASP A 1 96 ? 42.336 -15.411 2.011 1.00 89.06 96 ASP A O 1
ATOM 749 N N . LEU A 1 97 ? 42.899 -15.392 -0.169 1.00 91.75 97 LEU A N 1
ATOM 750 C CA . LEU A 1 97 ? 43.340 -13.992 -0.277 1.00 91.75 97 LEU A CA 1
ATOM 751 C C . LEU A 1 97 ? 42.387 -13.172 -1.156 1.00 91.75 97 LEU A C 1
ATOM 753 O O . LEU A 1 97 ? 42.416 -13.313 -2.377 1.00 91.75 97 LEU A O 1
ATOM 757 N N . CYS A 1 98 ? 41.620 -12.255 -0.556 1.00 90.50 98 CYS A N 1
ATOM 758 C CA . CYS A 1 98 ? 40.640 -11.421 -1.265 1.00 90.50 98 CYS A CA 1
ATOM 759 C C . CYS A 1 98 ? 40.912 -9.911 -1.129 1.00 90.50 98 CYS A C 1
ATOM 761 O O . CYS A 1 98 ? 40.991 -9.377 -0.014 1.00 90.50 98 CYS A O 1
ATOM 763 N N . VAL A 1 99 ? 40.990 -9.204 -2.268 1.00 90.06 99 VAL A N 1
ATOM 764 C CA . VAL A 1 99 ? 41.315 -7.759 -2.351 1.00 90.06 99 VAL A CA 1
ATOM 765 C C . VAL A 1 99 ? 40.170 -6.871 -2.867 1.00 90.06 99 VAL A C 1
ATOM 767 O O . VAL A 1 99 ? 40.358 -5.665 -3.002 1.00 90.06 99 VAL A O 1
ATOM 770 N N . ASP A 1 100 ? 38.979 -7.417 -3.123 1.00 82.81 100 ASP A N 1
ATOM 771 C CA . ASP A 1 100 ? 37.882 -6.719 -3.825 1.00 82.81 100 ASP A CA 1
ATOM 772 C C . ASP A 1 100 ? 37.412 -5.413 -3.168 1.00 82.81 100 ASP A C 1
ATOM 774 O O . ASP A 1 100 ? 37.019 -4.472 -3.853 1.00 82.81 100 ASP A O 1
ATOM 778 N N . GLU A 1 101 ? 37.511 -5.309 -1.842 1.00 79.81 101 GLU A N 1
ATOM 779 C CA . GLU A 1 101 ? 37.145 -4.098 -1.094 1.00 79.81 101 GLU A CA 1
ATOM 780 C C . GLU A 1 101 ? 38.338 -3.196 -0.739 1.00 79.81 101 GLU A C 1
ATOM 782 O O . GLU A 1 101 ? 38.197 -2.244 0.039 1.00 79.81 101 GLU A O 1
ATOM 787 N N . ILE A 1 102 ? 39.534 -3.458 -1.281 1.00 83.25 102 ILE A N 1
ATOM 788 C CA . ILE A 1 102 ? 40.684 -2.594 -1.000 1.00 83.25 102 ILE A CA 1
ATOM 789 C C . ILE A 1 102 ? 40.594 -1.257 -1.739 1.00 83.25 102 ILE A C 1
ATOM 791 O O . ILE A 1 102 ? 40.988 -0.235 -1.170 1.00 83.25 102 ILE A O 1
ATOM 795 N N . ALA A 1 103 ? 40.035 -1.247 -2.951 1.00 83.62 103 ALA A N 1
ATOM 796 C CA . ALA A 1 103 ? 39.819 -0.062 -3.775 1.00 83.62 103 ALA A CA 1
ATOM 797 C C . ALA A 1 103 ? 38.723 -0.311 -4.826 1.00 83.62 103 ALA A C 1
ATOM 799 O O . ALA A 1 103 ? 38.555 -1.430 -5.312 1.00 83.62 103 ALA A O 1
ATOM 800 N N . VAL A 1 104 ? 38.006 0.755 -5.202 1.00 80.69 104 VAL A N 1
ATOM 801 C CA . VAL A 1 104 ? 37.028 0.724 -6.308 1.00 80.69 104 VAL A CA 1
ATOM 802 C C . VAL A 1 104 ? 37.736 0.572 -7.658 1.00 80.69 104 VAL A C 1
ATOM 804 O O . VAL A 1 104 ? 37.232 -0.125 -8.536 1.00 80.69 104 VAL A O 1
ATOM 807 N N . ASP A 1 105 ? 38.922 1.170 -7.795 1.00 86.50 105 ASP A N 1
ATOM 808 C CA . ASP A 1 105 ? 39.764 1.087 -8.988 1.00 86.50 105 ASP A CA 1
ATOM 809 C C . ASP A 1 105 ? 40.326 -0.342 -9.183 1.00 86.50 105 ASP A C 1
ATOM 811 O O . ASP A 1 105 ? 41.054 -0.824 -8.304 1.00 86.50 105 ASP A O 1
ATOM 815 N N . PRO A 1 106 ? 39.993 -1.034 -10.295 1.00 86.31 106 PRO A N 1
ATOM 816 C CA . PRO A 1 106 ? 40.527 -2.357 -10.612 1.00 86.31 106 PRO A CA 1
ATOM 817 C C . PRO A 1 106 ? 42.053 -2.412 -10.671 1.00 86.31 106 PRO A C 1
ATOM 819 O O . PRO A 1 106 ? 42.633 -3.373 -10.176 1.00 86.31 106 PRO A O 1
ATOM 822 N N . GLU A 1 107 ? 42.712 -1.368 -11.176 1.00 90.31 107 GLU A N 1
ATOM 823 C CA . GLU A 1 107 ? 44.171 -1.353 -11.327 1.00 90.31 107 GLU A CA 1
ATOM 824 C C . GLU A 1 107 ? 44.867 -1.427 -9.958 1.00 90.31 107 GLU A C 1
ATOM 826 O O . GLU A 1 107 ? 45.819 -2.181 -9.747 1.00 90.31 107 GLU A O 1
ATOM 831 N N . VAL A 1 108 ? 44.322 -0.723 -8.961 1.00 89.88 108 VAL A N 1
ATOM 832 C CA . VAL A 1 108 ? 44.814 -0.789 -7.577 1.00 89.88 108 VAL A CA 1
ATOM 833 C C . VAL A 1 108 ? 44.628 -2.193 -6.993 1.00 89.88 108 VAL A C 1
ATOM 835 O O . VAL A 1 108 ? 45.487 -2.668 -6.243 1.00 89.88 108 VAL A O 1
ATOM 838 N N . ARG A 1 109 ? 43.539 -2.893 -7.339 1.00 93.12 109 ARG A N 1
ATOM 839 C CA . ARG A 1 109 ? 43.319 -4.287 -6.916 1.00 93.12 109 ARG A CA 1
ATOM 840 C C . ARG A 1 109 ? 44.312 -5.240 -7.573 1.00 93.12 109 ARG A C 1
ATOM 842 O O . ARG A 1 109 ? 44.871 -6.081 -6.868 1.00 93.12 109 ARG A O 1
ATOM 849 N N . HIS A 1 110 ? 44.591 -5.070 -8.866 1.00 94.69 110 HIS A N 1
ATOM 850 C CA . HIS A 1 110 ? 45.582 -5.862 -9.609 1.00 94.69 110 HIS A CA 1
ATOM 851 C C . HIS A 1 110 ? 46.964 -5.729 -8.978 1.00 94.69 110 HIS A C 1
ATOM 853 O O . HIS A 1 110 ? 47.571 -6.728 -8.592 1.00 94.69 110 HIS A O 1
ATOM 859 N N . GLN A 1 111 ? 47.420 -4.494 -8.768 1.00 94.12 111 GLN A N 1
ATOM 860 C CA . GLN A 1 111 ? 48.715 -4.204 -8.146 1.00 94.12 111 GLN A CA 1
ATOM 861 C C . GLN A 1 111 ? 48.802 -4.733 -6.711 1.00 94.12 111 GLN A C 1
ATOM 863 O O . GLN A 1 111 ? 49.836 -5.264 -6.298 1.00 94.12 111 GLN A O 1
ATOM 868 N N . THR A 1 112 ? 47.711 -4.627 -5.947 1.00 94.12 112 THR A N 1
ATOM 869 C CA . THR A 1 112 ? 47.650 -5.170 -4.586 1.00 94.12 112 THR A CA 1
ATOM 870 C C . THR A 1 112 ? 47.774 -6.690 -4.598 1.00 94.12 112 THR A C 1
ATOM 872 O O . THR A 1 112 ? 48.566 -7.227 -3.826 1.00 94.12 112 THR A O 1
ATOM 875 N N . MET A 1 113 ? 47.034 -7.387 -5.465 1.00 95.38 113 MET A N 1
ATOM 876 C CA . MET A 1 113 ? 47.096 -8.847 -5.566 1.00 95.38 113 MET A CA 1
ATOM 877 C C . MET A 1 113 ? 48.485 -9.317 -6.025 1.00 95.38 113 MET A C 1
ATOM 879 O O . MET A 1 113 ? 49.048 -10.228 -5.419 1.00 95.38 113 MET A O 1
ATOM 883 N N . ALA A 1 114 ? 49.076 -8.646 -7.021 1.00 96.19 114 ALA A N 1
ATOM 884 C CA . ALA A 1 114 ? 50.429 -8.929 -7.510 1.00 96.19 114 ALA A CA 1
ATOM 885 C C . ALA A 1 114 ? 51.494 -8.823 -6.408 1.00 96.19 114 ALA A C 1
ATOM 887 O O . ALA A 1 114 ? 52.452 -9.591 -6.389 1.00 96.19 114 ALA A O 1
ATOM 888 N N . TRP A 1 115 ? 51.336 -7.870 -5.488 1.00 95.94 115 TRP A N 1
ATOM 889 C CA . TRP A 1 115 ? 52.233 -7.706 -4.346 1.00 95.94 115 TRP A CA 1
ATOM 890 C C . TRP A 1 115 ? 51.937 -8.702 -3.218 1.00 95.94 115 TRP A C 1
ATOM 892 O O . TRP A 1 115 ? 52.859 -9.272 -2.638 1.00 95.94 115 TRP A O 1
ATOM 902 N N . LEU A 1 116 ? 50.662 -8.915 -2.890 1.00 94.75 116 LEU A N 1
ATOM 903 C CA . LEU A 1 116 ? 50.252 -9.675 -1.710 1.00 94.75 116 LEU A CA 1
ATOM 904 C C . LEU A 1 116 ? 50.553 -11.174 -1.839 1.00 94.75 116 LEU A C 1
ATOM 906 O O . LEU A 1 116 ? 50.992 -11.783 -0.865 1.00 94.75 116 LEU A O 1
ATOM 910 N N . VAL A 1 117 ? 50.357 -11.763 -3.022 1.00 95.31 117 VAL A N 1
ATOM 911 C CA . VAL A 1 117 ? 50.593 -13.198 -3.263 1.00 95.31 117 VAL A CA 1
ATOM 912 C C . VAL A 1 117 ? 52.030 -13.625 -2.915 1.00 95.31 117 VAL A C 1
ATOM 914 O O . VAL A 1 117 ? 52.178 -14.480 -2.037 1.00 95.31 117 VAL A O 1
ATOM 917 N N . PRO A 1 118 ? 53.099 -13.032 -3.486 1.00 94.62 118 PRO A N 1
ATOM 918 C CA . PRO A 1 118 ? 54.468 -13.422 -3.147 1.00 94.62 118 PRO A CA 1
ATOM 919 C C . PRO A 1 118 ? 54.845 -13.073 -1.700 1.00 94.62 118 PRO A C 1
ATOM 921 O O . PRO A 1 118 ? 55.660 -13.766 -1.091 1.00 94.62 118 PRO A O 1
ATOM 924 N N . VAL A 1 119 ? 54.252 -12.027 -1.111 1.00 94.44 119 VAL A N 1
ATOM 925 C CA . VAL A 1 119 ? 54.457 -11.692 0.309 1.00 94.44 119 VAL A CA 1
ATOM 926 C C . VAL A 1 119 ? 53.931 -12.811 1.204 1.00 94.44 119 VAL A C 1
ATOM 928 O O . VAL A 1 119 ? 54.661 -13.292 2.067 1.00 94.44 119 VAL A O 1
ATOM 931 N N . VAL A 1 120 ? 52.701 -13.272 0.975 1.00 92.81 120 VAL A N 1
ATOM 932 C CA . VAL A 1 120 ? 52.092 -14.342 1.776 1.00 92.81 120 VAL A CA 1
ATOM 933 C C . VAL A 1 120 ? 52.766 -15.691 1.510 1.00 92.81 120 VAL A C 1
ATOM 935 O O . VAL A 1 120 ? 53.014 -16.423 2.465 1.00 92.81 120 VAL A O 1
ATOM 938 N N . GLN A 1 121 ? 53.168 -15.996 0.269 1.00 92.25 121 GLN A N 1
ATOM 939 C CA . GLN A 1 121 ? 53.943 -17.211 -0.043 1.00 92.25 121 GLN A CA 1
ATOM 940 C C . GLN A 1 121 ? 55.295 -17.278 0.685 1.00 92.25 121 GLN A C 1
ATOM 942 O O . GLN A 1 121 ? 55.858 -18.359 0.842 1.00 92.25 121 GLN A O 1
ATOM 947 N N . ASN A 1 122 ? 55.844 -16.140 1.123 1.00 91.94 122 ASN A N 1
ATOM 948 C CA . ASN A 1 122 ? 57.048 -16.103 1.955 1.00 91.94 122 ASN A CA 1
ATOM 949 C C . ASN A 1 122 ? 56.770 -16.287 3.452 1.00 91.94 122 ASN A C 1
ATOM 951 O O . ASN A 1 122 ? 57.707 -16.519 4.211 1.00 91.94 122 ASN A O 1
ATOM 955 N N . MET A 1 123 ? 55.511 -16.191 3.876 1.00 91.19 123 MET A N 1
ATOM 956 C CA . MET A 1 123 ? 55.094 -16.315 5.275 1.00 91.19 123 MET A CA 1
ATOM 957 C C . MET A 1 123 ? 54.553 -17.709 5.613 1.00 91.19 123 MET A C 1
ATOM 959 O O . MET A 1 123 ? 54.489 -18.061 6.787 1.00 91.19 123 MET A O 1
ATOM 963 N N . THR A 1 124 ? 54.137 -18.498 4.619 1.00 89.31 124 THR A N 1
ATOM 964 C CA . THR A 1 124 ? 53.543 -19.821 4.838 1.00 89.31 124 THR A CA 1
ATOM 965 C C . THR A 1 124 ? 53.762 -20.774 3.665 1.00 89.31 124 THR A C 1
ATOM 967 O O . THR A 1 124 ? 53.774 -20.351 2.513 1.00 89.31 124 THR A O 1
ATOM 970 N N . ASP A 1 125 ? 53.841 -22.071 3.976 1.00 89.06 125 ASP A N 1
ATOM 971 C CA . ASP A 1 125 ? 53.838 -23.169 3.000 1.00 89.06 125 ASP A CA 1
ATOM 972 C C . ASP A 1 125 ? 52.418 -23.622 2.594 1.00 89.06 125 ASP A C 1
ATOM 974 O O . ASP A 1 125 ? 52.253 -24.551 1.802 1.00 89.06 125 ASP A O 1
ATOM 978 N N . ALA A 1 126 ? 51.368 -23.004 3.150 1.00 89.94 126 ALA A N 1
ATOM 979 C CA . ALA A 1 126 ? 49.987 -23.307 2.790 1.00 89.94 126 ALA A CA 1
ATOM 980 C C . ALA A 1 126 ? 49.683 -22.943 1.324 1.00 89.94 126 ALA A C 1
ATOM 982 O O . ALA A 1 126 ? 50.299 -22.056 0.729 1.00 89.94 126 ALA A O 1
ATOM 983 N N . ILE A 1 127 ? 48.690 -23.614 0.737 1.00 92.69 127 ILE A N 1
ATOM 984 C CA . ILE A 1 127 ? 48.213 -23.294 -0.614 1.00 92.69 127 ILE A CA 1
ATOM 985 C C . ILE A 1 127 ? 47.552 -21.918 -0.594 1.00 92.69 127 ILE A C 1
ATOM 987 O O . ILE A 1 127 ? 46.710 -21.648 0.260 1.00 92.69 127 ILE A O 1
ATOM 991 N N . ILE A 1 128 ? 47.883 -21.061 -1.556 1.00 93.81 128 ILE A N 1
ATOM 992 C CA . ILE A 1 128 ? 47.290 -19.727 -1.656 1.00 93.81 128 ILE A CA 1
ATOM 993 C C . ILE A 1 128 ? 46.094 -19.765 -2.608 1.00 93.81 128 ILE A C 1
ATOM 995 O O . ILE A 1 128 ? 46.253 -20.008 -3.804 1.00 93.81 128 ILE A O 1
ATOM 999 N N . ALA A 1 129 ? 44.897 -19.523 -2.074 1.00 93.56 129 ALA A N 1
ATOM 1000 C CA . ALA A 1 129 ? 43.686 -19.284 -2.848 1.00 93.56 129 ALA A CA 1
ATOM 1001 C C . ALA A 1 129 ? 43.617 -17.811 -3.252 1.00 93.56 129 ALA A C 1
ATOM 1003 O O . ALA A 1 129 ? 43.536 -16.926 -2.407 1.00 93.56 129 ALA A O 1
ATOM 1004 N N . ILE A 1 130 ? 43.673 -17.556 -4.553 1.00 94.75 130 ILE A N 1
ATOM 1005 C CA . ILE A 1 130 ? 43.578 -16.221 -5.134 1.00 94.75 130 ILE A CA 1
ATOM 1006 C C . ILE A 1 130 ? 42.093 -15.936 -5.367 1.00 94.75 130 ILE A C 1
ATOM 1008 O O . ILE A 1 130 ? 41.479 -16.570 -6.231 1.00 94.75 130 ILE A O 1
ATOM 1012 N N . ASP A 1 131 ? 41.536 -15.021 -4.568 1.00 92.12 131 ASP A N 1
ATOM 1013 C CA . ASP A 1 131 ? 40.100 -14.738 -4.484 1.00 92.12 131 ASP A CA 1
ATOM 1014 C C . ASP A 1 131 ? 39.737 -13.350 -5.028 1.00 92.12 131 ASP A C 1
ATOM 1016 O O . ASP A 1 131 ? 40.190 -12.325 -4.508 1.00 92.12 131 ASP A O 1
ATOM 1020 N N . SER A 1 132 ? 38.916 -13.302 -6.081 1.00 90.44 132 SER A N 1
ATOM 1021 C CA . SER A 1 132 ? 38.349 -12.047 -6.587 1.00 90.44 132 SER A CA 1
ATOM 1022 C C . SER A 1 132 ? 37.093 -12.249 -7.444 1.00 90.44 132 SER A C 1
ATOM 1024 O O . SER A 1 132 ? 36.906 -13.238 -8.158 1.00 90.44 132 SER A O 1
ATOM 1026 N N . SER A 1 133 ? 36.215 -11.252 -7.419 1.00 87.19 133 SER A N 1
ATOM 1027 C CA . SER A 1 133 ? 35.117 -11.098 -8.372 1.00 87.19 133 SER A CA 1
ATOM 1028 C C . SER A 1 133 ? 35.588 -10.647 -9.756 1.00 87.19 133 SER A C 1
ATOM 1030 O O . SER A 1 133 ? 34.839 -10.820 -10.713 1.00 87.19 133 SER A O 1
ATOM 1032 N N . ASP A 1 134 ? 36.805 -10.126 -9.893 1.00 90.25 134 ASP A N 1
ATOM 1033 C CA . ASP A 1 134 ? 37.376 -9.709 -11.168 1.00 90.25 134 ASP A CA 1
ATOM 1034 C C . ASP A 1 134 ? 38.373 -10.764 -11.696 1.00 90.25 134 ASP A C 1
ATOM 1036 O O . ASP A 1 134 ? 39.403 -11.016 -11.057 1.00 90.25 134 ASP A O 1
ATOM 1040 N N . PRO A 1 135 ? 38.108 -11.393 -12.859 1.00 90.75 135 PRO A N 1
ATOM 1041 C CA . PRO A 1 135 ? 38.962 -12.453 -13.390 1.00 90.75 135 PRO A CA 1
ATOM 1042 C C . PRO A 1 135 ? 40.392 -11.986 -13.698 1.00 90.75 135 PRO A C 1
ATOM 1044 O O . PRO A 1 135 ? 41.322 -12.782 -13.546 1.00 90.75 135 PRO A O 1
ATOM 1047 N N . GLU A 1 136 ? 40.612 -10.716 -14.059 1.00 93.12 136 GLU A N 1
ATOM 1048 C CA . GLU A 1 136 ? 41.973 -10.214 -14.313 1.00 93.12 136 GLU A CA 1
ATOM 1049 C C . GLU A 1 136 ? 42.762 -10.018 -13.008 1.00 93.12 136 GLU A C 1
ATOM 1051 O O . GLU A 1 136 ? 43.974 -10.247 -12.973 1.00 93.12 136 GLU A O 1
ATOM 1056 N N . THR A 1 137 ? 42.085 -9.702 -11.896 1.00 93.94 137 THR A N 1
ATOM 1057 C CA . THR A 1 137 ? 42.709 -9.695 -10.562 1.00 93.94 137 THR A CA 1
ATOM 1058 C C . THR A 1 137 ? 43.208 -11.098 -10.195 1.00 93.94 137 THR A C 1
ATOM 1060 O O . THR A 1 137 ? 44.344 -11.246 -9.732 1.00 93.94 137 THR A O 1
ATOM 1063 N N . ILE A 1 138 ? 42.404 -12.140 -10.455 1.00 94.44 138 ILE A N 1
ATOM 1064 C CA . ILE A 1 138 ? 42.815 -13.541 -10.252 1.00 94.44 138 ILE A CA 1
ATOM 1065 C C . ILE A 1 138 ? 44.018 -13.873 -11.135 1.00 94.44 138 ILE A C 1
ATOM 1067 O O . ILE A 1 138 ? 45.017 -14.410 -10.653 1.00 94.44 138 ILE A O 1
ATOM 1071 N N . MET A 1 139 ? 43.948 -13.523 -12.419 1.00 94.06 139 MET A N 1
ATOM 1072 C CA . MET A 1 139 ? 45.022 -13.769 -13.379 1.00 94.06 139 MET A CA 1
ATOM 1073 C C . MET A 1 139 ? 46.336 -13.109 -12.951 1.00 94.06 139 MET A C 1
ATOM 1075 O O . MET A 1 139 ? 47.400 -13.724 -13.006 1.00 94.06 139 MET A O 1
ATOM 1079 N N . THR A 1 140 ? 46.264 -11.872 -12.468 1.00 95.25 140 THR A N 1
ATOM 1080 C CA . THR A 1 140 ? 47.412 -11.121 -11.957 1.00 95.25 140 THR A CA 1
ATOM 1081 C C . THR A 1 140 ? 48.036 -11.806 -10.742 1.00 95.25 140 THR A C 1
ATOM 1083 O O . THR A 1 140 ? 49.256 -11.979 -10.695 1.00 95.25 140 THR A O 1
ATOM 1086 N N . GLY A 1 141 ? 47.215 -12.281 -9.800 1.00 95.81 141 GLY A N 1
ATOM 1087 C CA . GLY A 1 141 ? 47.688 -13.091 -8.676 1.00 95.81 141 GLY A CA 1
ATOM 1088 C C . GLY A 1 141 ? 48.355 -14.392 -9.127 1.00 95.81 141 GLY A C 1
ATOM 1089 O O . GLY A 1 141 ? 49.423 -14.737 -8.629 1.00 95.81 141 GLY A O 1
ATOM 1090 N N . LEU A 1 142 ? 47.783 -15.085 -10.119 1.00 95.25 142 LEU A N 1
ATOM 1091 C CA . LEU A 1 142 ? 48.339 -16.331 -10.662 1.00 95.25 142 LEU A CA 1
ATOM 1092 C C . LEU A 1 142 ? 49.677 -16.108 -11.373 1.00 95.25 142 LEU A C 1
ATOM 1094 O O . LEU A 1 142 ? 50.553 -16.968 -11.300 1.00 95.25 142 LEU A O 1
ATOM 1098 N N . ARG A 1 143 ? 49.851 -14.969 -12.057 1.00 95.25 143 ARG A N 1
ATOM 1099 C CA . ARG A 1 143 ? 51.126 -14.570 -12.680 1.00 95.25 143 ARG A CA 1
ATOM 1100 C C . ARG A 1 143 ? 52.200 -14.262 -11.633 1.00 95.25 143 ARG A C 1
ATOM 1102 O O . ARG A 1 143 ? 53.359 -14.585 -11.866 1.00 95.25 143 ARG A O 1
ATOM 1109 N N . ALA A 1 144 ? 51.819 -13.660 -10.506 1.00 95.19 144 ALA A N 1
ATOM 1110 C CA . ALA A 1 144 ? 52.727 -13.336 -9.404 1.00 95.19 144 ALA A CA 1
ATOM 1111 C C . ALA A 1 144 ? 53.048 -14.537 -8.492 1.00 95.19 144 ALA A C 1
ATOM 1113 O O . ALA A 1 144 ? 53.995 -14.476 -7.710 1.00 95.19 144 ALA A O 1
ATOM 1114 N N . HIS A 1 145 ? 52.265 -15.614 -8.580 1.00 96.69 145 HIS A N 1
ATOM 1115 C CA . HIS A 1 145 ? 52.421 -16.813 -7.768 1.00 96.69 145 HIS A CA 1
ATOM 1116 C C . HIS A 1 145 ? 53.630 -17.661 -8.201 1.00 96.69 145 HIS A C 1
ATOM 1118 O O . HIS A 1 145 ? 53.708 -18.127 -9.340 1.00 96.69 145 HIS A O 1
ATOM 1124 N N . ASP A 1 146 ? 54.524 -17.972 -7.262 1.00 92.88 146 ASP A N 1
ATOM 1125 C CA . ASP A 1 146 ? 55.646 -18.892 -7.477 1.00 92.88 146 ASP A CA 1
ATOM 1126 C C . ASP A 1 146 ? 55.188 -20.356 -7.365 1.00 92.88 146 ASP A C 1
ATOM 1128 O O . ASP A 1 146 ? 54.975 -20.883 -6.270 1.00 92.88 146 ASP A O 1
ATOM 1132 N N . GLY A 1 147 ? 55.020 -21.020 -8.512 1.00 87.19 147 GLY A N 1
ATOM 1133 C CA . GLY A 1 147 ? 54.583 -22.419 -8.595 1.00 87.19 147 GLY A CA 1
ATOM 1134 C C . GLY A 1 147 ? 55.603 -23.456 -8.107 1.00 87.19 147 GLY A C 1
ATOM 1135 O O . GLY A 1 147 ? 55.253 -24.629 -8.001 1.00 87.19 147 GLY A O 1
ATOM 1136 N N . SER A 1 148 ? 56.848 -23.064 -7.808 1.00 86.69 148 SER A N 1
ATOM 1137 C CA . SER A 1 148 ? 57.865 -23.982 -7.270 1.00 86.69 148 SER A CA 1
ATOM 1138 C C . SER A 1 148 ? 57.677 -24.294 -5.781 1.00 86.69 148 SER A C 1
ATOM 1140 O O . SER A 1 148 ? 58.182 -25.307 -5.299 1.00 86.69 148 SER A O 1
ATOM 1142 N N . ARG A 1 149 ? 56.932 -23.447 -5.057 1.00 85.19 149 ARG A N 1
ATOM 1143 C CA . ARG A 1 149 ? 56.699 -23.576 -3.610 1.00 85.19 149 ARG A CA 1
ATOM 1144 C C . ARG A 1 149 ? 55.465 -24.395 -3.273 1.00 85.19 149 ARG A C 1
ATOM 1146 O O . ARG A 1 149 ? 55.517 -25.312 -2.462 1.00 85.19 149 ARG A O 1
ATOM 1153 N N . SER A 1 150 ? 54.348 -24.053 -3.896 1.00 87.19 150 SER A N 1
ATOM 1154 C CA . SER A 1 150 ? 53.074 -24.736 -3.720 1.00 87.19 150 SER A CA 1
ATOM 1155 C C . SER A 1 150 ? 52.274 -24.645 -5.014 1.00 87.19 150 SER A C 1
ATOM 1157 O O . SER A 1 150 ? 52.592 -23.864 -5.907 1.00 87.19 150 SER A O 1
ATOM 1159 N N . ARG A 1 151 ? 51.243 -25.476 -5.158 1.00 91.62 151 ARG A N 1
ATOM 1160 C CA . ARG A 1 151 ? 50.252 -25.257 -6.217 1.00 91.62 151 ARG A CA 1
ATOM 1161 C C . ARG A 1 151 ? 49.298 -24.133 -5.787 1.00 91.62 151 ARG A C 1
ATOM 1163 O O . ARG A 1 151 ? 48.942 -24.109 -4.608 1.00 91.62 151 ARG A O 1
ATOM 1170 N N . PRO A 1 152 ? 48.848 -23.242 -6.687 1.00 94.94 152 PRO A N 1
ATOM 1171 C CA . PRO A 1 152 ? 47.871 -22.214 -6.340 1.00 94.94 152 PRO A CA 1
ATOM 1172 C C . PRO A 1 152 ? 46.455 -22.795 -6.234 1.00 94.94 152 PRO A C 1
ATOM 1174 O O . PRO A 1 152 ? 46.179 -23.912 -6.683 1.00 94.94 152 PRO A O 1
ATOM 1177 N N . ALA A 1 153 ? 45.530 -22.005 -5.701 1.00 93.88 153 ALA A N 1
ATOM 1178 C CA . ALA A 1 153 ? 44.100 -22.244 -5.815 1.00 93.88 153 ALA A CA 1
ATOM 1179 C C . ALA A 1 153 ? 43.378 -21.025 -6.413 1.00 93.88 153 ALA A C 1
ATOM 1181 O O . ALA A 1 153 ? 43.759 -19.884 -6.168 1.00 93.88 153 ALA A O 1
ATOM 1182 N N . ILE A 1 154 ? 42.335 -21.264 -7.207 1.00 94.81 154 ILE A N 1
ATOM 1183 C CA . ILE A 1 154 ? 41.535 -20.229 -7.877 1.00 94.81 154 ILE A CA 1
ATOM 1184 C C . ILE A 1 154 ? 40.166 -20.143 -7.210 1.00 94.81 154 ILE A C 1
ATOM 1186 O O . ILE A 1 154 ? 39.431 -21.133 -7.216 1.00 94.81 154 ILE A O 1
ATOM 1190 N N . ASN A 1 155 ? 39.809 -18.967 -6.689 1.00 91.25 155 ASN A N 1
ATOM 1191 C CA . ASN A 1 155 ? 38.523 -18.692 -6.051 1.00 91.25 155 ASN A CA 1
ATOM 1192 C C . ASN A 1 155 ? 37.845 -17.461 -6.703 1.00 91.25 155 ASN A C 1
ATOM 1194 O O . ASN A 1 155 ? 38.265 -16.332 -6.560 1.00 91.25 155 ASN A O 1
ATOM 1198 N N . SER A 1 156 ? 36.812 -17.598 -7.519 1.00 89.69 156 SER A N 1
ATOM 1199 C CA . SER A 1 156 ? 36.242 -18.834 -8.047 1.00 89.69 156 SER A CA 1
ATOM 1200 C C . SER A 1 156 ? 35.864 -18.678 -9.517 1.00 89.69 156 SER A C 1
ATOM 1202 O O . SER A 1 156 ? 35.694 -17.569 -10.034 1.00 89.69 156 SER A O 1
ATOM 1204 N N . VAL A 1 157 ? 35.722 -19.819 -10.190 1.00 92.25 157 VAL A N 1
ATOM 1205 C CA . VAL A 1 157 ? 35.135 -19.911 -11.528 1.00 92.25 157 VAL A CA 1
ATOM 1206 C C . VAL A 1 157 ? 33.620 -20.104 -11.442 1.00 92.25 157 VAL A C 1
ATOM 1208 O O . VAL A 1 157 ? 33.106 -20.683 -10.482 1.00 92.25 157 VAL A O 1
ATOM 1211 N N . ASN A 1 158 ? 32.901 -19.618 -12.448 1.00 92.19 158 ASN A N 1
ATOM 1212 C CA . ASN A 1 158 ? 31.462 -19.801 -12.610 1.00 92.19 158 ASN A CA 1
ATOM 1213 C C . ASN A 1 158 ? 31.072 -19.670 -14.095 1.00 92.19 158 ASN A C 1
ATOM 1215 O O . ASN A 1 158 ? 31.949 -19.659 -14.965 1.00 92.19 158 ASN A O 1
ATOM 1219 N N . LEU A 1 159 ? 29.770 -19.626 -14.388 1.00 91.06 159 LEU A N 1
ATOM 1220 C CA . LEU A 1 159 ? 29.259 -19.500 -15.755 1.00 91.06 159 LEU A CA 1
ATOM 1221 C C . LEU A 1 159 ? 29.091 -18.050 -16.235 1.00 91.06 159 LEU A C 1
ATOM 1223 O O . LEU A 1 159 ? 28.610 -17.863 -17.349 1.00 91.06 159 LEU A O 1
ATOM 1227 N N . GLU A 1 160 ? 29.485 -17.041 -15.454 1.00 87.56 160 GLU A N 1
ATOM 1228 C CA . GLU A 1 160 ? 29.480 -15.644 -15.907 1.00 87.56 160 GLU A CA 1
ATOM 1229 C C . GLU A 1 160 ? 30.458 -15.469 -17.077 1.00 87.56 160 GLU A C 1
ATOM 1231 O O . GLU A 1 160 ? 31.526 -16.095 -17.120 1.00 87.56 160 GLU A O 1
ATOM 1236 N N . ASP A 1 161 ? 30.096 -14.626 -18.042 1.00 81.56 161 ASP A N 1
ATOM 1237 C CA . ASP A 1 161 ? 30.921 -14.401 -19.226 1.00 81.56 161 ASP A CA 1
ATOM 1238 C C . ASP A 1 161 ? 32.314 -13.875 -18.838 1.00 81.56 161 ASP A C 1
ATOM 1240 O O . ASP A 1 161 ? 32.465 -12.950 -18.040 1.00 81.56 161 ASP A O 1
ATOM 1244 N N . GLY A 1 162 ? 33.355 -14.492 -19.403 1.00 80.06 162 GLY A N 1
ATOM 1245 C CA . GLY A 1 162 ? 34.753 -14.117 -19.173 1.00 80.06 162 GLY A CA 1
ATOM 1246 C C . GLY A 1 162 ? 35.453 -14.877 -18.042 1.00 80.06 162 GLY A C 1
ATOM 1247 O O . GLY A 1 162 ? 36.674 -14.779 -17.924 1.00 80.06 162 GLY A O 1
ATOM 1248 N N . ARG A 1 163 ? 34.745 -15.695 -17.248 1.00 86.25 163 ARG A N 1
ATOM 1249 C CA . ARG A 1 163 ? 35.367 -16.491 -16.169 1.00 86.25 163 ARG A CA 1
ATOM 1250 C C . ARG A 1 163 ? 35.830 -17.881 -16.587 1.00 86.25 163 ARG A C 1
ATOM 1252 O O . ARG A 1 163 ? 36.708 -18.448 -15.942 1.00 86.25 163 ARG A O 1
ATOM 1259 N N . GLN A 1 164 ? 35.288 -18.439 -17.667 1.00 85.44 164 GLN A N 1
ATOM 1260 C CA . GLN A 1 164 ? 35.575 -19.816 -18.095 1.00 85.44 164 GLN A CA 1
ATOM 1261 C C . GLN A 1 164 ? 37.047 -20.010 -18.493 1.00 85.44 164 GLN A C 1
ATOM 1263 O O . GLN A 1 164 ? 37.576 -21.114 -18.368 1.00 85.44 164 GLN A O 1
ATOM 1268 N N . GLY A 1 165 ? 37.741 -18.935 -18.895 1.00 86.38 165 GLY A N 1
ATOM 1269 C CA . GLY A 1 165 ? 39.185 -18.953 -19.160 1.00 86.38 165 GLY A CA 1
ATOM 1270 C C . GLY A 1 165 ? 40.023 -19.406 -17.956 1.00 86.38 165 GLY A C 1
ATOM 1271 O O . GLY A 1 165 ? 41.065 -20.034 -18.135 1.00 86.38 165 GLY A O 1
ATOM 1272 N N . LEU A 1 166 ? 39.526 -19.206 -16.729 1.00 92.31 166 LEU A N 1
ATOM 1273 C CA . LEU A 1 166 ? 40.190 -19.651 -15.501 1.00 92.31 166 LEU A CA 1
ATOM 1274 C C . LEU A 1 166 ? 40.297 -21.180 -15.392 1.00 92.31 166 LEU A C 1
ATOM 1276 O O . LEU A 1 166 ? 41.180 -21.673 -14.698 1.00 92.31 166 LEU A O 1
ATOM 1280 N N . ILE A 1 167 ? 39.443 -21.945 -16.086 1.00 93.25 167 ILE A N 1
ATOM 1281 C CA . ILE A 1 167 ? 39.516 -23.417 -16.094 1.00 93.25 167 ILE A CA 1
ATOM 1282 C C . ILE A 1 167 ? 40.790 -23.882 -16.813 1.00 93.25 167 ILE A C 1
ATOM 1284 O O . ILE A 1 167 ? 41.464 -24.803 -16.352 1.00 93.25 167 ILE A O 1
ATOM 1288 N N . GLN A 1 168 ? 41.156 -23.222 -17.915 1.00 91.12 168 GLN A N 1
ATOM 1289 C CA . GLN A 1 168 ? 42.374 -23.548 -18.660 1.00 91.12 168 GLN A CA 1
ATOM 1290 C C . GLN A 1 168 ? 43.629 -23.160 -17.873 1.00 91.12 168 GLN A C 1
ATOM 1292 O O . GLN A 1 168 ? 44.574 -23.946 -17.795 1.00 91.12 168 GLN A O 1
ATOM 1297 N N . GLU A 1 169 ? 43.609 -22.006 -17.201 1.00 91.94 169 GLU A N 1
ATOM 1298 C CA . GLU A 1 169 ? 44.689 -21.611 -16.287 1.00 91.94 169 GLU A CA 1
ATOM 1299 C C . GLU A 1 169 ? 44.828 -22.555 -15.091 1.00 91.94 169 GLU A C 1
ATOM 1301 O O . GLU A 1 169 ? 45.943 -22.867 -14.669 1.00 91.94 169 GLU A O 1
ATOM 1306 N N . ALA A 1 170 ? 43.710 -23.058 -14.558 1.00 93.12 170 ALA A N 1
ATOM 1307 C CA . ALA A 1 170 ? 43.747 -24.053 -13.495 1.00 93.12 170 ALA A CA 1
ATOM 1308 C C . ALA A 1 170 ? 44.489 -25.314 -13.953 1.00 93.12 170 ALA A C 1
ATOM 1310 O O . ALA A 1 170 ? 45.319 -25.847 -13.216 1.00 93.12 170 ALA A O 1
ATOM 1311 N N . LYS A 1 171 ? 44.242 -25.771 -15.188 1.00 93.25 171 LYS A N 1
ATOM 1312 C CA . LYS A 1 171 ? 44.923 -26.944 -15.740 1.00 93.25 171 LYS A CA 1
ATOM 1313 C C . LYS A 1 171 ? 46.409 -26.682 -15.967 1.00 93.25 171 LYS A C 1
ATOM 1315 O O . LYS A 1 171 ? 47.228 -27.497 -15.546 1.00 93.25 171 LYS A O 1
ATOM 1320 N N . SER A 1 172 ? 46.755 -25.568 -16.613 1.00 92.00 172 SER A N 1
ATOM 1321 C CA . SER A 1 172 ? 48.140 -25.250 -16.988 1.00 92.00 172 SER A CA 1
ATOM 1322 C C . SER A 1 172 ? 49.055 -25.089 -15.772 1.00 92.00 172 SER A C 1
ATOM 1324 O O . SER A 1 172 ? 50.220 -25.481 -15.818 1.00 92.00 172 SER A O 1
ATOM 1326 N N . ARG A 1 173 ? 48.519 -24.571 -14.662 1.00 91.31 173 ARG A N 1
ATOM 1327 C CA . ARG A 1 173 ? 49.259 -24.305 -13.417 1.00 91.31 173 ARG A CA 1
ATOM 1328 C C . ARG A 1 173 ? 49.098 -25.390 -12.361 1.00 91.31 173 ARG A C 1
ATOM 1330 O O . ARG A 1 173 ? 49.583 -25.215 -11.245 1.00 91.31 173 ARG A O 1
ATOM 1337 N N . ASN A 1 174 ? 48.405 -26.485 -12.685 1.00 92.75 174 ASN A N 1
ATOM 1338 C CA . ASN A 1 174 ? 48.022 -27.511 -11.721 1.00 92.75 174 ASN A CA 1
ATOM 1339 C C . ASN A 1 174 ? 47.352 -26.891 -10.474 1.00 92.75 174 ASN A C 1
ATOM 1341 O O . ASN A 1 174 ? 47.704 -27.222 -9.349 1.00 92.75 174 ASN A O 1
ATOM 1345 N N . ALA A 1 175 ? 46.415 -25.955 -10.637 1.00 93.19 175 ALA A N 1
ATOM 1346 C CA . ALA A 1 175 ? 45.766 -25.246 -9.532 1.00 93.19 175 ALA A CA 1
ATOM 1347 C C . ALA A 1 175 ? 44.571 -26.027 -8.959 1.00 93.19 175 ALA A C 1
ATOM 1349 O O . ALA A 1 175 ? 43.912 -26.770 -9.686 1.00 93.19 175 ALA A O 1
ATOM 1350 N N . LEU A 1 176 ? 44.255 -25.834 -7.674 1.00 93.25 176 LEU A N 1
ATOM 1351 C CA . LEU A 1 176 ? 42.937 -26.209 -7.144 1.00 93.25 176 LEU A CA 1
ATOM 1352 C C . LEU A 1 176 ? 41.886 -25.226 -7.672 1.00 93.25 176 LEU A C 1
ATOM 1354 O O . LEU A 1 176 ? 42.149 -24.026 -7.757 1.00 93.25 176 LEU A O 1
ATOM 1358 N N . LEU A 1 177 ? 40.690 -25.707 -8.000 1.00 93.19 177 LEU A N 1
ATOM 1359 C CA . LEU A 1 177 ? 39.664 -24.890 -8.643 1.00 93.19 177 LEU A CA 1
ATOM 1360 C C . LEU A 1 177 ? 38.375 -24.862 -7.826 1.00 93.19 177 LEU A C 1
ATOM 1362 O O . LEU A 1 177 ? 37.643 -25.853 -7.763 1.00 93.19 177 LEU A O 1
ATOM 1366 N N . PHE A 1 178 ? 38.077 -23.707 -7.232 1.00 92.31 178 PHE A N 1
ATOM 1367 C CA . PHE A 1 178 ? 36.793 -23.447 -6.595 1.00 92.31 178 PHE A CA 1
ATOM 1368 C C . PHE A 1 178 ? 35.786 -22.985 -7.645 1.00 92.31 178 PHE A C 1
ATOM 1370 O O . PHE A 1 178 ? 36.015 -22.003 -8.349 1.00 92.31 178 PHE A O 1
ATOM 1377 N N . ALA A 1 179 ? 34.660 -23.686 -7.742 1.00 89.31 179 ALA A N 1
ATOM 1378 C CA . ALA A 1 179 ? 33.555 -23.358 -8.628 1.00 89.31 179 ALA A CA 1
ATOM 1379 C C . ALA A 1 179 ? 32.295 -23.067 -7.832 1.00 89.31 179 ALA A C 1
ATOM 1381 O O . ALA A 1 179 ? 31.776 -23.940 -7.130 1.00 89.31 179 ALA A O 1
ATOM 1382 N N . ASN A 1 180 ? 31.786 -21.850 -7.976 1.00 89.19 180 ASN A N 1
ATOM 1383 C CA . ASN A 1 180 ? 30.509 -21.471 -7.397 1.00 89.19 180 ASN A CA 1
ATOM 1384 C C . ASN A 1 180 ? 29.370 -21.705 -8.403 1.00 89.19 180 ASN A C 1
ATOM 1386 O O . ASN A 1 180 ? 29.586 -21.772 -9.608 1.00 89.19 180 ASN A O 1
ATOM 1390 N N . ALA A 1 181 ? 28.146 -21.862 -7.900 1.00 85.75 181 ALA A N 1
ATOM 1391 C CA . ALA A 1 181 ? 26.987 -22.220 -8.718 1.00 85.75 181 ALA A CA 1
ATOM 1392 C C . ALA A 1 181 ? 26.317 -21.038 -9.458 1.00 85.75 181 ALA A C 1
ATOM 1394 O O . ALA A 1 181 ? 25.152 -21.167 -9.846 1.00 85.75 181 ALA A O 1
ATOM 1395 N N . SER A 1 182 ? 26.999 -19.896 -9.620 1.00 86.50 182 SER A N 1
ATOM 1396 C CA . SER A 1 182 ? 26.484 -18.768 -10.408 1.00 86.50 182 SER A CA 1
ATOM 1397 C C . SER A 1 182 ? 26.348 -19.132 -11.889 1.00 86.50 182 SER A C 1
ATOM 1399 O O . SER A 1 182 ? 27.242 -19.747 -12.479 1.00 86.50 182 SER A O 1
ATOM 1401 N N . GLY A 1 183 ? 25.206 -18.758 -12.461 1.00 85.44 183 GLY A N 1
ATOM 1402 C CA . GLY A 1 183 ? 24.864 -18.890 -13.873 1.00 85.44 183 GLY A CA 1
ATOM 1403 C C . GLY A 1 183 ? 25.347 -17.694 -14.697 1.00 85.44 183 GLY A C 1
ATOM 1404 O O . GLY A 1 183 ? 25.985 -16.781 -14.175 1.00 85.44 183 GLY A O 1
ATOM 1405 N N . ARG A 1 184 ? 25.000 -17.677 -15.988 1.00 86.06 184 ARG A N 1
ATOM 1406 C CA . ARG A 1 184 ? 25.325 -16.569 -16.911 1.00 86.06 184 ARG A CA 1
ATOM 1407 C C . ARG A 1 184 ? 24.685 -15.242 -16.489 1.00 86.06 184 ARG A C 1
ATOM 1409 O O . ARG A 1 184 ? 25.301 -14.194 -16.630 1.00 86.06 184 ARG A O 1
ATOM 1416 N N . ASP A 1 185 ? 23.495 -15.317 -15.895 1.00 75.31 185 ASP A N 1
ATOM 1417 C CA . ASP A 1 185 ? 22.734 -14.169 -15.389 1.00 75.31 185 ASP A CA 1
ATOM 1418 C C . ASP A 1 185 ? 23.041 -13.845 -13.908 1.00 75.31 185 ASP A C 1
ATOM 1420 O O . ASP A 1 185 ? 22.319 -13.083 -13.258 1.00 75.31 185 ASP A O 1
ATOM 1424 N N . GLY A 1 186 ? 24.102 -14.436 -13.343 1.00 79.12 186 GLY A N 1
ATOM 1425 C CA . GLY A 1 186 ? 24.517 -14.249 -11.954 1.00 79.12 186 GLY A CA 1
ATOM 1426 C C . GLY A 1 186 ? 23.966 -15.315 -11.002 1.00 79.12 186 GLY A C 1
ATOM 1427 O O . GLY A 1 186 ? 24.242 -16.504 -11.142 1.00 79.12 186 GLY A O 1
ATOM 1428 N N . MET A 1 187 ? 23.252 -14.905 -9.953 1.00 79.75 187 MET A N 1
ATOM 1429 C CA . MET A 1 187 ? 22.870 -15.799 -8.850 1.00 79.75 187 MET A CA 1
ATOM 1430 C C . MET A 1 187 ? 21.806 -16.836 -9.253 1.00 79.75 187 MET A C 1
ATOM 1432 O O . MET A 1 187 ? 20.751 -16.418 -9.726 1.00 79.75 187 MET A O 1
ATOM 1436 N N . PRO A 1 188 ? 21.988 -18.147 -8.970 1.00 79.25 188 PRO A N 1
ATOM 1437 C CA . PRO A 1 188 ? 20.954 -19.148 -9.223 1.00 79.25 188 PRO A CA 1
ATOM 1438 C C . PRO A 1 188 ? 19.691 -18.860 -8.407 1.00 79.25 188 PRO A C 1
ATOM 1440 O O . PRO A 1 188 ? 19.751 -18.697 -7.180 1.00 79.25 188 PRO A O 1
ATOM 1443 N N . LYS A 1 189 ? 18.542 -18.859 -9.081 1.00 76.00 189 LYS A N 1
ATOM 1444 C CA . LYS A 1 189 ? 17.216 -18.537 -8.538 1.00 76.00 189 LYS A CA 1
ATOM 1445 C C . LYS A 1 189 ? 16.646 -19.664 -7.680 1.00 76.00 189 LYS A C 1
ATOM 1447 O O . LYS A 1 189 ? 15.887 -19.402 -6.750 1.00 76.00 189 LYS A O 1
ATOM 1452 N N . ASN A 1 190 ? 17.003 -20.918 -7.963 1.00 78.75 190 ASN A N 1
ATOM 1453 C CA . ASN A 1 190 ? 16.464 -22.090 -7.268 1.00 78.75 190 ASN A CA 1
ATOM 1454 C C . ASN A 1 190 ? 17.480 -23.252 -7.174 1.00 78.75 190 ASN A C 1
ATOM 1456 O O . ASN A 1 190 ? 18.647 -23.123 -7.547 1.00 78.75 190 ASN A O 1
ATOM 1460 N N . GLU A 1 191 ? 17.066 -24.377 -6.580 1.00 74.25 191 GLU A N 1
ATOM 1461 C CA . GLU A 1 191 ? 17.913 -25.572 -6.426 1.00 74.25 191 GLU A CA 1
ATOM 1462 C C . GLU A 1 191 ? 18.218 -26.254 -7.765 1.00 74.25 191 GLU A C 1
ATOM 1464 O O . GLU A 1 191 ? 19.331 -26.743 -7.939 1.00 74.25 191 GLU A O 1
ATOM 1469 N N . HIS A 1 192 ? 17.273 -26.238 -8.707 1.00 79.12 192 HIS A N 1
ATOM 1470 C CA . HIS A 1 192 ? 17.436 -26.844 -10.026 1.00 79.12 192 HIS A CA 1
ATOM 1471 C C . HIS A 1 192 ? 18.516 -26.123 -10.834 1.00 79.12 192 HIS A C 1
ATOM 1473 O O . HIS A 1 192 ? 19.508 -26.737 -11.207 1.00 79.12 192 HIS A O 1
ATOM 1479 N N . GLU A 1 193 ? 18.407 -24.800 -10.957 1.00 80.62 193 GLU A N 1
ATOM 1480 C CA . GLU A 1 193 ? 19.391 -23.955 -11.641 1.00 80.62 193 GLU A CA 1
ATOM 1481 C C . GLU A 1 193 ? 20.778 -24.077 -10.991 1.00 80.62 193 GLU A C 1
ATOM 1483 O O . GLU A 1 193 ? 21.807 -24.129 -11.657 1.00 80.62 193 GLU A O 1
ATOM 1488 N N . ARG A 1 194 ? 20.830 -24.212 -9.660 1.00 82.69 194 ARG A N 1
ATOM 1489 C CA . ARG A 1 194 ? 22.080 -24.455 -8.928 1.00 82.69 194 ARG A CA 1
ATOM 1490 C C . ARG A 1 194 ? 22.713 -25.804 -9.278 1.00 82.69 194 ARG A C 1
ATOM 1492 O O . ARG A 1 194 ? 23.938 -25.914 -9.246 1.00 82.69 194 ARG A O 1
ATOM 1499 N N . VAL A 1 195 ? 21.910 -26.836 -9.534 1.00 84.12 195 VAL A N 1
ATOM 1500 C CA . VAL A 1 195 ? 22.393 -28.151 -9.979 1.00 84.12 195 VAL A CA 1
ATOM 1501 C C . VAL A 1 195 ? 22.826 -28.076 -11.439 1.00 84.12 195 VAL A C 1
ATOM 1503 O O . VAL A 1 195 ? 23.958 -28.452 -11.721 1.00 84.12 195 VAL A O 1
ATOM 1506 N N . GLU A 1 196 ? 22.014 -27.498 -12.323 1.00 87.88 196 GLU A N 1
ATOM 1507 C CA . GLU A 1 196 ? 22.324 -27.326 -13.750 1.00 87.88 196 GLU A CA 1
ATOM 1508 C C . GLU A 1 196 ? 23.624 -26.546 -13.965 1.00 87.88 196 GLU A C 1
ATOM 1510 O O . GLU A 1 196 ? 24.523 -27.017 -14.664 1.00 87.88 196 GLU A O 1
ATOM 1515 N N . ASN A 1 197 ? 23.783 -25.403 -13.289 1.00 89.38 197 ASN A N 1
ATOM 1516 C CA . ASN A 1 197 ? 24.996 -24.589 -13.383 1.00 89.38 197 ASN A CA 1
ATOM 1517 C C . ASN A 1 197 ? 26.236 -25.372 -12.932 1.00 89.38 197 ASN A C 1
ATOM 1519 O O . ASN A 1 197 ? 27.312 -25.258 -13.520 1.00 89.38 197 ASN A O 1
ATOM 1523 N N . ARG A 1 198 ? 26.098 -26.196 -11.887 1.00 85.25 198 ARG A N 1
ATOM 1524 C CA . ARG A 1 198 ? 27.193 -27.039 -11.393 1.00 85.25 198 ARG A CA 1
ATOM 1525 C C . ARG A 1 198 ? 27.494 -28.193 -12.335 1.00 85.25 198 ARG A C 1
ATOM 1527 O O . ARG A 1 198 ? 28.664 -28.513 -12.503 1.00 85.25 198 ARG A O 1
ATOM 1534 N N . GLU A 1 199 ? 26.486 -28.821 -12.926 1.00 88.81 199 GLU A N 1
ATOM 1535 C CA . GLU A 1 199 ? 26.675 -29.893 -13.904 1.00 88.81 199 GLU A CA 1
ATOM 1536 C C . GLU A 1 199 ? 27.370 -29.379 -15.166 1.00 88.81 199 GLU A C 1
ATOM 1538 O O . GLU A 1 199 ? 28.286 -30.031 -15.662 1.00 88.81 199 GLU A O 1
ATOM 1543 N N . GLU A 1 200 ? 27.007 -28.189 -15.643 1.00 91.88 200 GLU A N 1
ATOM 1544 C CA . GLU A 1 200 ? 27.703 -27.519 -16.744 1.00 91.88 200 GLU A CA 1
ATOM 1545 C C . GLU A 1 200 ? 29.162 -27.214 -16.382 1.00 91.88 200 GLU A C 1
ATOM 1547 O O . GLU A 1 200 ? 30.069 -27.593 -17.121 1.00 91.88 200 GLU A O 1
ATOM 1552 N N . LEU A 1 201 ? 29.424 -26.610 -15.217 1.00 90.19 201 LEU A N 1
ATOM 1553 C CA . LEU A 1 201 ? 30.796 -26.347 -14.762 1.00 90.19 201 LEU A CA 1
ATOM 1554 C C . LEU A 1 201 ? 31.618 -27.629 -14.631 1.00 90.19 201 LEU A C 1
ATOM 1556 O O . LEU A 1 201 ? 32.789 -27.650 -15.001 1.00 90.19 201 LEU A O 1
ATOM 1560 N N . MET A 1 202 ? 31.008 -28.709 -14.145 1.00 89.56 202 MET A N 1
ATOM 1561 C CA . MET A 1 202 ? 31.657 -30.015 -14.068 1.00 89.56 202 MET A CA 1
ATOM 1562 C C . MET A 1 202 ? 32.001 -30.554 -15.454 1.00 89.56 202 MET A C 1
ATOM 1564 O O . MET A 1 202 ? 33.134 -30.990 -15.641 1.00 89.56 202 MET A O 1
ATOM 1568 N N . ARG A 1 203 ? 31.096 -30.435 -16.435 1.00 92.88 203 ARG A N 1
ATOM 1569 C CA . ARG A 1 203 ? 31.367 -30.801 -17.835 1.00 92.88 203 ARG A CA 1
ATOM 1570 C C . ARG A 1 203 ? 32.504 -29.975 -18.438 1.00 92.88 203 ARG A C 1
ATOM 1572 O O . ARG A 1 203 ? 33.362 -30.534 -19.115 1.00 92.88 203 ARG A O 1
ATOM 1579 N N . LEU A 1 204 ? 32.562 -28.673 -18.155 1.00 92.50 204 LEU A N 1
ATOM 1580 C CA . LEU A 1 204 ? 33.662 -27.809 -18.601 1.00 92.50 204 LEU A CA 1
ATOM 1581 C C . LEU A 1 204 ? 35.004 -28.204 -17.961 1.00 92.50 204 LEU A C 1
ATOM 1583 O O . LEU A 1 204 ? 36.031 -28.223 -18.638 1.00 92.50 204 LEU A O 1
ATOM 1587 N N . MET A 1 205 ? 35.008 -28.565 -16.675 1.00 92.00 205 MET A N 1
ATOM 1588 C CA . MET A 1 205 ? 36.206 -29.060 -15.983 1.00 92.00 205 MET A CA 1
ATOM 1589 C C . MET A 1 205 ? 36.641 -30.449 -16.461 1.00 92.00 205 MET A C 1
ATOM 1591 O O . MET A 1 205 ? 37.843 -30.703 -16.548 1.00 92.00 205 MET A O 1
ATOM 1595 N N . ASP A 1 206 ? 35.689 -31.332 -16.781 1.00 91.88 206 ASP A N 1
ATOM 1596 C CA . ASP A 1 206 ? 35.949 -32.636 -17.401 1.00 91.88 206 ASP A CA 1
ATOM 1597 C C . ASP A 1 206 ? 36.610 -32.452 -18.768 1.00 91.88 206 ASP A C 1
ATOM 1599 O O . ASP A 1 206 ? 37.655 -33.046 -19.030 1.00 91.88 206 ASP A O 1
ATOM 1603 N N . ALA A 1 207 ? 36.056 -31.572 -19.607 1.00 92.25 207 ALA A N 1
ATOM 1604 C CA . ALA A 1 207 ? 36.599 -31.263 -20.927 1.00 92.25 207 ALA A CA 1
ATOM 1605 C C . ALA A 1 207 ? 38.013 -30.658 -20.863 1.00 92.25 207 ALA A C 1
ATOM 1607 O O . ALA A 1 207 ? 38.844 -30.939 -21.722 1.00 92.25 207 ALA A O 1
ATOM 1608 N N . ALA A 1 208 ? 38.309 -29.862 -19.832 1.00 91.44 208 ALA A N 1
ATOM 1609 C CA . ALA A 1 208 ? 39.645 -29.316 -19.581 1.00 91.44 208 ALA A CA 1
ATOM 1610 C C . ALA A 1 208 ? 40.603 -30.303 -18.878 1.00 91.44 208 ALA A C 1
ATOM 1612 O O . ALA A 1 208 ? 41.778 -29.990 -18.672 1.00 91.44 208 ALA A O 1
ATOM 1613 N N . GLY A 1 209 ? 40.126 -31.488 -18.483 1.00 91.44 209 GLY A N 1
ATOM 1614 C CA . GLY A 1 209 ? 40.927 -32.515 -17.820 1.00 91.44 209 GLY A CA 1
ATOM 1615 C C . GLY A 1 209 ? 41.392 -32.142 -16.407 1.00 91.44 209 GLY A C 1
ATOM 1616 O O . GLY A 1 209 ? 42.492 -32.528 -16.011 1.00 91.44 209 GLY A O 1
ATOM 1617 N N . ILE A 1 210 ? 40.615 -31.363 -15.649 1.00 90.69 210 ILE A N 1
ATOM 1618 C CA . ILE A 1 210 ? 40.910 -31.067 -14.233 1.00 90.69 210 ILE A CA 1
ATOM 1619 C C . ILE A 1 210 ? 40.600 -32.308 -13.394 1.00 90.69 210 ILE A C 1
ATOM 1621 O O . ILE A 1 210 ? 39.496 -32.825 -13.478 1.00 90.69 210 ILE A O 1
ATOM 1625 N N . GLU A 1 211 ? 41.502 -32.793 -12.546 1.00 87.06 211 GLU A N 1
ATOM 1626 C CA . GLU A 1 211 ? 41.220 -33.993 -11.744 1.00 87.06 211 GLU A CA 1
ATOM 1627 C C . GLU A 1 211 ? 40.083 -33.763 -10.742 1.00 87.06 211 GLU A C 1
ATOM 1629 O O . GLU A 1 211 ? 39.975 -32.702 -10.132 1.00 87.06 211 GLU A O 1
ATOM 1634 N N . MET A 1 212 ? 39.243 -34.776 -10.513 1.00 80.75 212 MET A N 1
ATOM 1635 C CA . MET A 1 212 ? 38.126 -34.685 -9.557 1.00 80.75 212 MET A CA 1
ATOM 1636 C C . MET A 1 212 ? 38.571 -34.326 -8.134 1.00 80.75 212 MET A C 1
ATOM 1638 O O . MET A 1 212 ? 37.793 -33.758 -7.369 1.00 80.75 212 MET A O 1
ATOM 1642 N N . THR A 1 213 ? 39.805 -34.667 -7.763 1.00 82.56 213 THR A N 1
ATOM 1643 C CA . THR A 1 213 ? 40.395 -34.337 -6.458 1.00 82.56 213 THR A CA 1
ATOM 1644 C C . THR A 1 213 ? 40.705 -32.855 -6.290 1.00 82.56 213 THR A C 1
ATOM 1646 O O . THR A 1 213 ? 40.820 -32.407 -5.153 1.00 82.56 213 THR A O 1
ATOM 1649 N N . ASP A 1 214 ? 40.784 -32.108 -7.390 1.00 87.00 214 ASP A N 1
ATOM 1650 C CA . ASP A 1 214 ? 41.211 -30.709 -7.417 1.00 87.00 214 ASP A CA 1
ATOM 1651 C C . ASP A 1 214 ? 40.034 -29.732 -7.571 1.00 87.00 214 ASP A C 1
ATOM 1653 O O . ASP A 1 214 ? 40.227 -28.516 -7.617 1.00 87.00 214 ASP A O 1
ATOM 1657 N N . ARG A 1 215 ? 38.801 -30.252 -7.644 1.00 88.69 215 ARG A N 1
ATOM 1658 C CA . ARG A 1 215 ? 37.571 -29.477 -7.858 1.00 88.69 215 ARG A CA 1
ATOM 1659 C C . ARG A 1 215 ? 36.832 -29.239 -6.544 1.00 88.69 215 ARG A C 1
ATOM 1661 O O . ARG A 1 215 ? 36.389 -30.180 -5.880 1.00 88.69 215 ARG A O 1
ATOM 1668 N N . TYR A 1 216 ? 36.604 -27.974 -6.213 1.00 86.69 216 TYR A N 1
ATOM 1669 C CA . TYR A 1 216 ? 35.869 -27.540 -5.028 1.00 86.69 216 TYR A CA 1
ATOM 1670 C C . TYR A 1 216 ? 34.555 -26.872 -5.423 1.00 86.69 216 TYR A C 1
ATOM 1672 O O . TYR A 1 216 ? 34.524 -25.714 -5.819 1.00 86.69 216 TYR A O 1
ATOM 1680 N N . LEU A 1 217 ? 33.442 -27.593 -5.303 1.00 82.69 217 LEU A N 1
ATOM 1681 C CA . LEU A 1 217 ? 32.130 -27.053 -5.660 1.00 82.69 217 LEU A CA 1
ATOM 1682 C C . LEU A 1 217 ? 31.483 -26.327 -4.471 1.00 82.69 217 LEU A C 1
ATOM 1684 O O . LEU A 1 217 ? 31.093 -26.969 -3.491 1.00 82.69 217 LEU A O 1
ATOM 1688 N N . ASP A 1 218 ? 31.304 -25.013 -4.587 1.00 80.38 218 ASP A N 1
ATOM 1689 C CA . ASP A 1 218 ? 30.584 -24.182 -3.622 1.00 80.38 218 ASP A CA 1
ATOM 1690 C C . ASP A 1 218 ? 29.097 -24.056 -4.015 1.00 80.38 218 ASP A C 1
ATOM 1692 O O . ASP A 1 218 ? 28.752 -23.402 -5.005 1.00 80.38 218 ASP A O 1
ATOM 1696 N N . PRO A 1 219 ? 28.175 -24.657 -3.239 1.00 64.81 219 PRO A N 1
ATOM 1697 C CA . PRO A 1 219 ? 26.751 -24.562 -3.499 1.00 64.81 219 PRO A CA 1
ATOM 1698 C C . PRO A 1 219 ? 26.141 -23.232 -3.044 1.00 64.81 219 PRO A C 1
ATOM 1700 O O . PRO A 1 219 ? 24.923 -23.163 -3.043 1.00 64.81 219 PRO A O 1
ATOM 1703 N N . TRP A 1 220 ? 26.896 -22.212 -2.619 1.00 60.16 220 TRP A N 1
ATOM 1704 C CA . TRP A 1 220 ? 26.379 -20.906 -2.174 1.00 60.16 220 TRP A CA 1
ATOM 1705 C C . TRP A 1 220 ? 25.332 -21.020 -1.045 1.00 60.16 220 TRP A C 1
ATOM 1707 O O . TRP A 1 220 ? 24.122 -20.921 -1.257 1.00 60.16 220 TRP A O 1
ATOM 1717 N N . ARG A 1 221 ? 25.787 -21.253 0.195 1.00 49.00 221 ARG A N 1
ATOM 1718 C CA . ARG A 1 221 ? 24.913 -21.286 1.389 1.00 49.00 221 ARG A CA 1
ATOM 1719 C C . ARG A 1 221 ? 24.812 -19.919 2.075 1.00 49.00 221 ARG A C 1
ATOM 1721 O O . ARG A 1 221 ? 25.826 -19.293 2.365 1.00 49.00 221 ARG A O 1
ATOM 1728 N N . PHE A 1 222 ? 23.594 -19.523 2.451 1.00 44.50 222 PHE A N 1
ATOM 1729 C CA . PHE A 1 222 ? 23.321 -18.347 3.289 1.00 44.50 222 PHE A CA 1
ATOM 1730 C C . PHE A 1 222 ? 23.043 -18.698 4.761 1.00 44.50 222 PHE A C 1
ATOM 1732 O O . PHE A 1 222 ? 22.720 -19.837 5.110 1.00 44.50 222 PHE A O 1
ATOM 1739 N N . ARG A 1 223 ? 23.171 -17.692 5.638 1.00 31.86 223 ARG A N 1
ATOM 1740 C CA . ARG A 1 223 ? 22.932 -17.790 7.086 1.00 31.86 223 ARG A CA 1
ATOM 1741 C C . ARG A 1 223 ? 21.442 -17.976 7.399 1.00 31.86 223 ARG A C 1
ATOM 1743 O O . ARG A 1 223 ? 20.598 -17.243 6.898 1.00 31.86 223 ARG A O 1
ATOM 1750 N N . ARG A 1 224 ? 21.141 -18.926 8.289 1.00 37.72 224 ARG A N 1
ATOM 1751 C CA . ARG A 1 224 ? 19.805 -19.209 8.845 1.00 37.72 224 ARG A CA 1
ATOM 1752 C C . ARG A 1 224 ? 19.412 -18.131 9.880 1.00 37.72 224 ARG A C 1
ATOM 1754 O O . ARG A 1 224 ? 20.262 -17.782 10.704 1.00 37.72 224 ARG A O 1
ATOM 1761 N N . PRO A 1 225 ? 18.162 -17.639 9.922 1.00 29.61 225 PRO A N 1
ATOM 1762 C CA . PRO A 1 225 ? 17.643 -16.907 11.078 1.00 29.61 225 PRO A CA 1
ATOM 1763 C C . PRO A 1 225 ? 17.470 -17.850 12.287 1.00 29.61 225 PRO A C 1
ATOM 1765 O O . PRO A 1 225 ? 17.181 -19.036 12.098 1.00 29.61 225 PRO A O 1
ATOM 1768 N N . PRO A 1 226 ? 17.615 -17.391 13.540 1.00 27.58 226 PRO A N 1
ATOM 1769 C CA . PRO A 1 226 ? 17.313 -18.227 14.703 1.00 27.58 226 PRO A CA 1
ATOM 1770 C C . PRO A 1 226 ? 15.825 -18.642 14.693 1.00 27.58 226 PRO A C 1
ATOM 1772 O O . PRO A 1 226 ? 14.972 -17.771 14.583 1.00 27.58 226 PRO A O 1
ATOM 1775 N N . GLY A 1 227 ? 15.508 -19.943 14.822 1.00 34.97 227 GLY A N 1
ATOM 1776 C CA . GLY A 1 227 ? 14.142 -20.411 15.144 1.00 34.97 227 GLY A CA 1
ATOM 1777 C C . GLY A 1 227 ? 13.410 -21.347 14.162 1.00 34.97 227 GLY A C 1
ATOM 1778 O O . GLY A 1 227 ? 12.370 -21.873 14.528 1.00 34.97 227 GLY A O 1
ATOM 1779 N N . VAL A 1 228 ? 13.920 -21.633 12.957 1.00 31.72 228 VAL A N 1
ATOM 1780 C CA . VAL A 1 228 ? 13.187 -22.471 11.965 1.00 31.72 228 VAL A CA 1
ATOM 1781 C C . VAL A 1 228 ? 13.563 -23.957 12.080 1.00 31.72 228 VAL A C 1
ATOM 1783 O O . VAL A 1 228 ? 14.728 -24.271 11.850 1.00 31.72 228 VAL A O 1
ATOM 1786 N N . SER A 1 229 ? 12.653 -24.874 12.444 1.00 31.23 229 SER A N 1
ATOM 1787 C CA . SER A 1 229 ? 12.973 -26.296 12.728 1.00 31.23 229 SER A CA 1
ATOM 1788 C C . SER A 1 229 ? 12.982 -27.258 11.527 1.00 31.23 229 SER A C 1
ATOM 1790 O O . SER A 1 229 ? 13.365 -28.411 11.704 1.00 31.23 229 SER A O 1
ATOM 1792 N N . SER A 1 230 ? 12.662 -26.826 10.307 1.00 31.98 230 SER A N 1
ATOM 1793 C CA . SER A 1 230 ? 12.671 -27.694 9.120 1.00 31.98 230 SER A CA 1
ATOM 1794 C C . SER A 1 230 ? 13.683 -27.214 8.074 1.00 31.98 230 SER A C 1
ATOM 1796 O O . SER A 1 230 ? 13.671 -26.067 7.636 1.00 31.98 230 SER A O 1
ATOM 1798 N N . ALA A 1 231 ? 14.603 -28.096 7.682 1.00 30.75 231 ALA A N 1
ATOM 1799 C CA . ALA A 1 231 ? 15.433 -27.911 6.496 1.00 30.75 231 ALA A CA 1
ATOM 1800 C C . ALA A 1 231 ? 14.742 -28.588 5.299 1.00 30.75 231 ALA A C 1
ATOM 1802 O O . ALA A 1 231 ? 14.239 -29.700 5.473 1.00 30.75 231 ALA A O 1
ATOM 1803 N N . PRO A 1 232 ? 14.778 -28.016 4.082 1.00 29.67 232 PRO A N 1
ATOM 1804 C CA . PRO A 1 232 ? 14.641 -28.819 2.879 1.00 29.67 232 PRO A CA 1
ATOM 1805 C C . PRO A 1 232 ? 15.791 -29.826 2.865 1.00 29.67 232 PRO A C 1
ATOM 1807 O O . PRO A 1 232 ? 16.960 -29.496 3.104 1.00 29.67 232 PRO A O 1
ATOM 1810 N N . THR A 1 233 ? 15.438 -31.084 2.661 1.00 28.67 233 THR A N 1
ATOM 1811 C CA . THR A 1 233 ? 16.394 -32.179 2.564 1.00 28.67 233 THR A CA 1
ATOM 1812 C C . THR A 1 233 ? 17.139 -32.005 1.243 1.00 28.67 233 THR A C 1
ATOM 1814 O O . THR A 1 233 ? 16.495 -31.990 0.206 1.00 28.67 233 THR A O 1
ATOM 1817 N N . ILE A 1 234 ? 18.476 -31.913 1.251 1.00 32.84 234 ILE A N 1
ATOM 1818 C CA . ILE A 1 234 ? 19.261 -32.168 0.029 1.00 32.84 234 ILE A CA 1
ATOM 1819 C C . ILE A 1 234 ? 19.136 -33.672 -0.227 1.00 32.84 234 ILE A C 1
ATOM 1821 O O . ILE A 1 234 ? 19.927 -34.478 0.272 1.00 32.84 234 ILE A O 1
ATOM 1825 N N . SER A 1 235 ? 18.064 -34.074 -0.900 1.00 29.56 235 SER A N 1
ATOM 1826 C CA . SER A 1 235 ? 17.797 -35.456 -1.270 1.00 29.56 235 SER A CA 1
ATOM 1827 C C . SER A 1 235 ? 18.604 -35.800 -2.513 1.00 29.56 235 SER A C 1
ATOM 1829 O O . SER A 1 235 ? 18.263 -35.352 -3.595 1.00 29.56 235 SER A O 1
ATOM 1831 N N . ARG A 1 236 ? 19.669 -36.596 -2.332 1.00 30.55 236 ARG A N 1
ATOM 1832 C CA . ARG A 1 236 ? 20.320 -37.492 -3.315 1.00 30.55 236 ARG A CA 1
ATOM 1833 C C . ARG A 1 236 ? 19.852 -37.330 -4.789 1.00 30.55 236 ARG A C 1
ATOM 1835 O O . ARG A 1 236 ? 18.921 -38.034 -5.175 1.00 30.55 236 ARG A O 1
ATOM 1842 N N . PRO A 1 237 ? 20.599 -36.595 -5.643 1.00 26.98 237 PRO A N 1
ATOM 1843 C CA . PRO A 1 237 ? 20.753 -37.079 -7.025 1.00 26.98 237 PRO A CA 1
ATOM 1844 C C . PRO A 1 237 ? 22.218 -37.165 -7.499 1.00 26.98 237 PRO A C 1
ATOM 1846 O O . PRO A 1 237 ? 22.512 -37.982 -8.361 1.00 26.98 237 PRO A O 1
ATOM 1849 N N . CYS A 1 238 ? 23.187 -36.467 -6.888 1.00 29.22 238 CYS A N 1
ATOM 1850 C CA . CYS A 1 238 ? 24.592 -36.502 -7.353 1.00 29.22 238 CYS A CA 1
ATOM 1851 C C . CYS A 1 238 ? 25.412 -37.737 -6.919 1.00 29.22 238 CYS A C 1
ATOM 1853 O O . CYS A 1 238 ? 26.606 -37.808 -7.189 1.00 29.22 238 CYS A O 1
ATOM 1855 N N . ALA A 1 239 ? 24.816 -38.726 -6.245 1.00 30.33 239 ALA A N 1
ATOM 1856 C CA . ALA A 1 239 ? 25.539 -39.932 -5.817 1.00 30.33 239 ALA A CA 1
ATOM 1857 C C . ALA A 1 239 ? 25.648 -41.017 -6.912 1.00 30.33 239 ALA A C 1
ATOM 1859 O O . ALA A 1 239 ? 26.189 -42.088 -6.644 1.00 30.33 239 ALA A O 1
ATOM 1860 N N . ARG A 1 240 ? 25.133 -40.776 -8.128 1.00 30.34 240 ARG A N 1
ATOM 1861 C CA . ARG A 1 240 ? 25.162 -41.757 -9.232 1.00 30.34 240 ARG A CA 1
ATOM 1862 C C . ARG A 1 240 ? 26.415 -41.701 -10.117 1.00 30.34 240 ARG A C 1
ATOM 1864 O O . ARG A 1 240 ? 26.580 -42.576 -10.955 1.00 30.34 240 ARG A O 1
ATOM 1871 N N . SER A 1 241 ? 27.331 -40.765 -9.878 1.00 28.56 241 SER A N 1
ATOM 1872 C CA . SER A 1 241 ? 28.586 -40.621 -10.631 1.00 28.56 241 SER A CA 1
ATOM 1873 C C . SER A 1 241 ? 29.813 -40.574 -9.711 1.00 28.56 241 SER A C 1
ATOM 1875 O O . SER A 1 241 ? 30.615 -39.658 -9.793 1.00 28.56 241 SER A O 1
ATOM 1877 N N . GLY A 1 242 ? 29.957 -41.533 -8.785 1.00 26.44 242 GLY A N 1
ATOM 1878 C CA . GLY A 1 242 ? 31.236 -41.873 -8.121 1.00 26.44 242 GLY A CA 1
ATOM 1879 C C . GLY A 1 242 ? 32.034 -40.768 -7.390 1.00 26.44 242 GLY A C 1
ATOM 1880 O O . GLY A 1 242 ? 33.141 -41.039 -6.929 1.00 26.44 242 GLY A O 1
ATOM 1881 N N . GLY A 1 243 ? 31.514 -39.544 -7.265 1.00 27.58 243 GLY A N 1
ATOM 1882 C CA . GLY A 1 243 ? 32.262 -38.355 -6.852 1.00 27.58 243 GLY A CA 1
ATOM 1883 C C . GLY A 1 243 ? 32.058 -37.954 -5.390 1.00 27.58 243 GLY A C 1
ATOM 1884 O O . GLY A 1 243 ? 30.978 -38.079 -4.814 1.00 27.58 243 GLY A O 1
ATOM 1885 N N . VAL A 1 244 ? 33.122 -37.443 -4.776 1.00 29.12 244 VAL A N 1
ATOM 1886 C CA . VAL A 1 244 ? 33.174 -36.999 -3.378 1.00 29.12 244 VAL A CA 1
ATOM 1887 C C . VAL A 1 244 ? 32.803 -35.521 -3.304 1.00 29.12 244 VAL A C 1
ATOM 1889 O O . VAL A 1 244 ? 33.517 -34.683 -3.838 1.00 29.12 244 VAL A O 1
ATOM 1892 N N . ILE A 1 245 ? 31.727 -35.173 -2.596 1.00 32.66 245 ILE A N 1
ATOM 1893 C CA . ILE A 1 245 ? 31.403 -33.772 -2.291 1.00 32.66 245 ILE A CA 1
ATOM 1894 C C . ILE A 1 245 ? 32.264 -33.327 -1.098 1.00 32.66 245 ILE A C 1
ATOM 1896 O O . ILE A 1 245 ? 31.972 -33.693 0.042 1.00 32.66 245 ILE A O 1
ATOM 1900 N N . ARG A 1 246 ? 33.317 -32.534 -1.338 1.00 38.56 246 ARG A N 1
ATOM 1901 C CA . ARG A 1 246 ? 34.053 -31.829 -0.272 1.00 38.56 246 ARG A CA 1
ATOM 1902 C C . ARG A 1 246 ? 33.310 -30.532 0.066 1.00 38.56 246 ARG A C 1
ATOM 1904 O O . ARG A 1 246 ? 33.107 -29.679 -0.789 1.00 38.56 246 ARG A O 1
ATOM 1911 N N . ARG A 1 247 ? 32.814 -30.420 1.301 1.00 31.81 247 ARG A N 1
ATOM 1912 C CA . ARG A 1 247 ? 31.989 -29.291 1.766 1.00 31.81 247 ARG A CA 1
ATOM 1913 C C . ARG A 1 247 ? 32.900 -28.118 2.147 1.00 31.81 247 ARG A C 1
ATOM 1915 O O . ARG A 1 247 ? 33.616 -28.221 3.135 1.00 31.81 247 ARG A O 1
ATOM 1922 N N . CYS A 1 248 ? 32.842 -27.018 1.400 1.00 35.22 248 CYS A N 1
ATOM 1923 C CA . CYS A 1 248 ? 33.507 -25.764 1.757 1.00 35.22 248 CYS A CA 1
ATOM 1924 C C . CYS A 1 248 ? 32.665 -24.987 2.790 1.00 35.22 248 CYS A C 1
ATOM 1926 O O . CYS A 1 248 ? 31.443 -24.873 2.648 1.00 35.22 248 CYS A O 1
ATOM 1928 N N . THR A 1 249 ? 33.292 -24.488 3.858 1.00 30.05 249 THR A N 1
ATOM 1929 C CA . THR A 1 249 ? 32.670 -23.593 4.846 1.00 30.05 249 THR A CA 1
ATOM 1930 C C . THR A 1 249 ? 33.047 -22.151 4.532 1.00 30.05 249 THR A C 1
ATOM 1932 O O . THR A 1 249 ? 34.092 -21.684 4.971 1.00 30.05 249 THR A O 1
ATOM 1935 N N . SER A 1 250 ? 32.191 -21.429 3.806 1.00 30.92 250 SER A N 1
ATOM 1936 C CA . SER A 1 250 ? 32.340 -19.982 3.639 1.00 30.92 250 SER A CA 1
ATOM 1937 C C . SER A 1 250 ? 31.846 -19.220 4.882 1.00 30.92 250 SER A C 1
ATOM 1939 O O . SER A 1 250 ? 30.868 -19.588 5.547 1.00 30.92 250 SER A O 1
ATOM 1941 N N . SER A 1 251 ? 32.541 -18.130 5.211 1.00 37.97 251 SER A N 1
ATOM 1942 C CA . SER A 1 251 ? 32.361 -17.295 6.412 1.00 37.97 251 SER A CA 1
ATOM 1943 C C . SER A 1 251 ? 30.980 -16.630 6.538 1.00 37.97 251 SER A C 1
ATOM 1945 O O . SER A 1 251 ? 30.599 -16.205 7.634 1.00 37.97 251 SER A O 1
ATOM 1947 N N . ARG A 1 252 ? 30.159 -16.620 5.475 1.00 35.25 252 ARG A N 1
ATOM 1948 C CA . ARG A 1 252 ? 28.763 -16.141 5.530 1.00 35.25 252 ARG A CA 1
ATOM 1949 C C . ARG A 1 252 ? 27.879 -16.966 6.477 1.00 35.25 252 ARG A C 1
ATOM 1951 O O . ARG A 1 252 ? 26.840 -16.471 6.906 1.00 35.25 252 ARG A O 1
ATOM 1958 N N . ALA A 1 253 ? 28.302 -18.166 6.892 1.00 30.94 253 ALA A N 1
ATOM 1959 C CA . ALA A 1 253 ? 27.605 -18.989 7.886 1.00 30.94 253 ALA A CA 1
ATOM 1960 C C . ALA A 1 253 ? 28.090 -18.820 9.349 1.00 30.94 253 ALA A C 1
ATOM 1962 O O . ALA A 1 253 ? 27.507 -19.447 10.236 1.00 30.94 253 ALA A O 1
ATOM 1963 N N . GLN A 1 254 ? 29.113 -17.999 9.646 1.00 27.89 254 GLN A N 1
ATOM 1964 C CA . GLN A 1 254 ? 29.809 -18.044 10.951 1.00 27.89 254 GLN A CA 1
ATOM 1965 C C . GLN A 1 254 ? 29.906 -16.748 11.772 1.00 27.89 254 GLN A C 1
ATOM 1967 O O . GLN A 1 254 ? 30.567 -16.743 12.809 1.00 27.89 254 GLN A O 1
ATOM 1972 N N . GLN A 1 255 ? 29.178 -15.680 11.442 1.00 21.52 255 GLN A N 1
ATOM 1973 C CA . GLN A 1 255 ? 29.102 -14.529 12.352 1.00 21.52 255 GLN A CA 1
ATOM 1974 C C . GLN A 1 255 ? 27.947 -14.662 13.365 1.00 21.52 255 GLN A C 1
ATOM 1976 O O . GLN A 1 255 ? 26.788 -14.812 12.997 1.00 21.52 255 GLN A O 1
ATOM 1981 N N . CYS A 1 256 ? 28.295 -14.591 14.655 1.00 21.67 256 CYS A N 1
ATOM 1982 C CA . CYS A 1 256 ? 27.468 -14.368 15.856 1.00 21.67 256 CYS A CA 1
ATOM 1983 C C . CYS A 1 256 ? 26.550 -15.494 16.390 1.00 21.67 256 CYS A C 1
ATOM 1985 O O . CYS A 1 256 ? 25.417 -15.640 15.942 1.00 21.67 256 CYS A O 1
ATOM 1987 N N . LEU A 1 257 ? 26.997 -16.147 17.479 1.00 21.83 257 LEU A N 1
ATOM 1988 C CA . LEU A 1 257 ? 26.220 -16.412 18.707 1.00 21.83 257 LEU A CA 1
ATOM 1989 C C . LEU A 1 257 ? 27.187 -16.517 19.910 1.00 21.83 257 LEU A C 1
ATOM 1991 O O . LEU A 1 257 ? 27.919 -17.495 20.044 1.00 21.83 257 LEU A O 1
ATOM 1995 N N . VAL A 1 258 ? 27.172 -15.506 20.783 1.00 22.73 258 VAL A N 1
ATOM 1996 C CA . VAL A 1 258 ? 27.590 -15.579 22.194 1.00 22.73 258 VAL A CA 1
ATOM 1997 C C . VAL A 1 258 ? 26.527 -14.823 22.986 1.00 22.73 258 VAL A C 1
ATOM 1999 O O . VAL A 1 258 ? 26.373 -13.626 22.752 1.00 22.73 258 VAL A O 1
ATOM 2002 N N . ARG A 1 259 ? 25.798 -15.505 23.884 1.00 21.12 259 ARG A N 1
ATOM 2003 C CA . ARG A 1 259 ? 25.269 -15.002 25.176 1.00 21.12 259 ARG A CA 1
ATOM 2004 C C . ARG A 1 259 ? 24.560 -16.135 25.967 1.00 21.12 259 ARG A C 1
ATOM 2006 O O . ARG A 1 259 ? 24.390 -17.210 25.398 1.00 21.12 259 ARG A O 1
ATOM 2013 N N . PRO A 1 260 ? 24.315 -15.966 27.286 1.00 25.97 260 PRO A N 1
ATOM 2014 C CA . PRO A 1 260 ? 24.703 -16.919 28.332 1.00 25.97 260 PRO A CA 1
ATOM 2015 C C . PRO A 1 260 ? 23.686 -18.032 28.622 1.00 25.97 260 PRO A C 1
ATOM 2017 O O . PRO A 1 260 ? 22.541 -18.007 28.188 1.00 25.97 260 PRO A O 1
ATOM 2020 N N . ALA A 1 261 ? 24.165 -19.005 29.397 1.00 24.61 261 ALA A N 1
ATOM 2021 C CA . ALA A 1 261 ? 23.467 -20.186 29.882 1.00 24.61 261 ALA A CA 1
ATOM 2022 C C . ALA A 1 261 ? 22.157 -19.894 30.640 1.00 24.61 261 ALA A C 1
ATOM 2024 O O . ALA A 1 261 ? 22.169 -19.122 31.593 1.00 24.61 261 ALA A O 1
ATOM 2025 N N . ALA A 1 262 ? 21.081 -20.606 30.282 1.00 24.19 262 ALA A N 1
ATOM 2026 C CA . ALA A 1 262 ? 20.131 -21.278 31.183 1.00 24.19 262 ALA A CA 1
ATOM 2027 C C . ALA A 1 262 ? 19.008 -21.965 30.370 1.00 24.19 262 ALA A C 1
ATOM 2029 O O . ALA A 1 262 ? 18.678 -21.521 29.279 1.00 24.19 262 ALA A O 1
ATOM 2030 N N . ALA A 1 263 ? 18.403 -23.006 30.958 1.00 24.17 263 ALA A N 1
ATOM 2031 C CA . ALA A 1 263 ? 17.196 -23.742 30.531 1.00 24.17 263 ALA A CA 1
ATOM 2032 C C . ALA A 1 263 ? 17.358 -24.951 29.569 1.00 24.17 263 ALA A C 1
ATOM 2034 O O . ALA A 1 263 ? 17.077 -24.914 28.380 1.00 24.17 263 ALA A O 1
ATOM 2035 N N . LYS A 1 264 ? 17.793 -26.064 30.180 1.00 24.56 264 LYS A N 1
ATOM 2036 C CA . LYS A 1 264 ? 17.213 -27.427 30.151 1.00 24.56 264 LYS A CA 1
ATOM 2037 C C . LYS A 1 264 ? 16.371 -27.870 28.927 1.00 24.56 264 LYS A C 1
ATOM 2039 O O . LYS A 1 264 ? 15.212 -27.508 28.816 1.00 24.56 264 LYS A O 1
ATOM 2044 N N . GLY A 1 265 ? 16.873 -28.910 28.249 1.00 22.89 265 GLY A N 1
ATOM 2045 C CA . GLY A 1 265 ? 16.207 -30.223 28.271 1.00 22.89 265 GLY A CA 1
ATOM 2046 C C . GLY A 1 265 ? 15.476 -30.714 27.011 1.00 22.89 265 GLY A C 1
ATOM 2047 O O . GLY A 1 265 ? 14.323 -30.382 26.809 1.00 22.89 265 GLY A O 1
ATOM 2048 N N . ARG A 1 266 ? 16.119 -31.686 26.337 1.00 24.17 266 ARG A N 1
ATOM 2049 C CA . ARG A 1 266 ? 15.550 -32.805 25.547 1.00 24.17 266 ARG A CA 1
ATOM 2050 C C . ARG A 1 266 ? 14.905 -32.497 24.184 1.00 24.17 266 ARG A C 1
ATOM 2052 O O . ARG A 1 266 ? 13.714 -32.272 24.102 1.00 24.17 266 ARG A O 1
ATOM 2059 N N . GLU A 1 267 ? 15.689 -32.707 23.122 1.00 23.53 267 GLU A N 1
ATOM 2060 C CA . GLU A 1 267 ? 15.416 -33.733 22.095 1.00 23.53 267 GLU A CA 1
ATOM 2061 C C . GLU A 1 267 ? 16.664 -33.945 21.213 1.00 23.53 267 GLU A C 1
ATOM 2063 O O . GLU A 1 267 ? 17.037 -33.129 20.376 1.00 23.53 267 GLU A O 1
ATOM 2068 N N . GLN A 1 268 ? 17.364 -35.053 21.460 1.00 24.34 268 GLN A N 1
ATOM 2069 C CA . GLN A 1 268 ? 18.349 -35.657 20.564 1.00 24.34 268 GLN A CA 1
ATOM 2070 C C . GLN A 1 268 ? 17.854 -37.072 20.294 1.00 24.34 268 GLN A C 1
ATOM 2072 O O . GLN A 1 268 ? 17.676 -37.821 21.259 1.00 24.34 268 GLN A O 1
ATOM 2077 N N . ARG A 1 269 ? 17.691 -37.431 19.016 1.00 24.55 269 ARG A N 1
ATOM 2078 C CA . ARG A 1 269 ? 18.070 -38.729 18.422 1.00 24.55 269 ARG A CA 1
ATOM 2079 C C . ARG A 1 269 ? 17.555 -38.804 16.983 1.00 24.55 269 ARG A C 1
ATOM 2081 O O . ARG A 1 269 ? 16.383 -39.069 16.777 1.00 24.55 269 ARG A O 1
ATOM 2088 N N . LEU A 1 270 ? 18.454 -38.593 16.020 1.00 23.97 270 LEU A N 1
ATOM 2089 C CA . LEU A 1 270 ? 18.615 -39.384 14.789 1.00 23.97 270 LEU A CA 1
ATOM 2090 C C . LEU A 1 270 ? 19.820 -38.823 14.002 1.00 23.97 270 LEU A C 1
ATOM 2092 O O . LEU A 1 270 ? 19.939 -37.615 13.822 1.00 23.97 270 LEU A O 1
ATOM 2096 N N . HIS A 1 271 ? 20.694 -39.739 13.565 1.00 26.27 271 HIS A N 1
ATOM 2097 C CA . HIS A 1 271 ? 21.978 -39.601 12.842 1.00 26.27 271 HIS A CA 1
ATOM 2098 C C . HIS A 1 271 ? 23.278 -39.652 13.685 1.00 26.27 271 HIS A C 1
ATOM 2100 O O . HIS A 1 271 ? 23.534 -38.841 14.568 1.00 26.27 271 HIS A O 1
ATOM 2106 N N . HIS A 1 272 ? 24.098 -40.661 13.362 1.00 24.58 272 HIS A N 1
ATOM 2107 C CA . HIS A 1 272 ? 25.365 -41.106 13.972 1.00 24.58 272 HIS A CA 1
ATOM 2108 C C . HIS A 1 272 ? 26.496 -40.994 12.902 1.00 24.58 272 HIS A C 1
ATOM 2110 O O . HIS A 1 272 ? 26.180 -40.766 11.735 1.00 24.58 272 HIS A O 1
ATOM 2116 N N . PRO A 1 273 ? 27.784 -41.245 13.216 1.00 31.78 273 PRO A N 1
ATOM 2117 C CA . PRO A 1 273 ? 28.778 -40.321 13.773 1.00 31.78 273 PRO A CA 1
ATOM 2118 C C . PRO A 1 273 ? 29.917 -39.989 12.781 1.00 31.78 273 PRO A C 1
ATOM 2120 O O . PRO A 1 273 ? 30.495 -40.907 12.238 1.00 31.78 273 PRO A O 1
ATOM 2123 N N . PHE A 1 274 ? 30.338 -38.733 12.614 1.00 23.39 274 PHE A N 1
ATOM 2124 C CA . PHE A 1 274 ? 31.743 -38.370 12.321 1.00 23.39 274 PHE A CA 1
ATOM 2125 C C . PHE A 1 274 ? 31.926 -36.889 12.680 1.00 23.39 274 PHE A C 1
ATOM 2127 O O . PHE A 1 274 ? 31.134 -36.036 12.282 1.00 23.39 274 PHE A O 1
ATOM 2134 N N . GLY A 1 275 ? 32.886 -36.616 13.563 1.00 24.67 275 GLY A N 1
ATOM 2135 C CA . GLY A 1 275 ? 32.978 -35.373 14.324 1.00 24.67 275 GLY A CA 1
ATOM 2136 C C . GLY A 1 275 ? 33.631 -34.205 13.586 1.00 24.67 275 GLY A C 1
ATOM 2137 O O . GLY A 1 275 ? 34.537 -34.385 12.783 1.00 24.67 275 GLY A O 1
ATOM 2138 N N . ALA A 1 276 ? 33.224 -32.991 13.959 1.00 23.31 276 ALA A N 1
ATOM 2139 C CA . ALA A 1 276 ? 34.027 -31.782 13.813 1.00 23.31 276 ALA A CA 1
ATOM 2140 C C . ALA A 1 276 ? 34.178 -31.152 15.207 1.00 23.31 276 ALA A C 1
ATOM 2142 O O . ALA A 1 276 ? 33.193 -30.726 15.818 1.00 23.31 276 ALA A O 1
ATOM 2143 N N . ARG A 1 277 ? 35.405 -31.147 15.742 1.00 23.27 277 ARG A N 1
ATOM 2144 C CA . ARG A 1 277 ? 35.768 -30.414 16.965 1.00 23.27 277 ARG A CA 1
ATOM 2145 C C . ARG A 1 277 ? 36.042 -28.952 16.596 1.00 23.27 277 ARG A C 1
ATOM 2147 O O . ARG A 1 277 ? 36.748 -28.683 15.634 1.00 23.27 277 ARG A O 1
ATOM 2154 N N . ARG A 1 278 ? 35.499 -28.010 17.376 1.00 23.23 278 ARG A N 1
ATOM 2155 C CA . ARG A 1 278 ? 35.925 -26.599 17.371 1.00 23.23 278 ARG A CA 1
ATOM 2156 C C . ARG A 1 278 ? 37.319 -26.488 17.988 1.00 23.23 278 ARG A C 1
ATOM 2158 O O . ARG A 1 278 ? 37.513 -27.010 19.085 1.00 23.23 278 ARG A O 1
ATOM 2165 N N . LEU A 1 279 ? 38.211 -25.721 17.373 1.00 30.05 279 LEU A N 1
ATOM 2166 C CA . LEU A 1 279 ? 39.406 -25.199 18.038 1.00 30.05 279 LEU A CA 1
ATOM 2167 C C . LEU A 1 279 ? 39.058 -23.848 18.690 1.00 30.05 279 LEU A C 1
ATOM 2169 O O . LEU A 1 279 ? 38.445 -22.985 18.062 1.00 30.05 279 LEU A O 1
ATOM 2173 N N . ARG A 1 280 ? 39.360 -23.707 19.986 1.00 23.72 280 ARG A N 1
ATOM 2174 C CA . ARG A 1 280 ? 39.324 -22.438 20.738 1.00 23.72 280 ARG A CA 1
ATOM 2175 C C . ARG A 1 280 ? 40.753 -21.907 20.850 1.00 23.72 280 ARG A C 1
ATOM 2177 O O . ARG A 1 280 ? 41.685 -22.704 20.850 1.00 23.72 280 ARG A O 1
ATOM 2184 N N . HIS A 1 281 ? 40.901 -20.592 21.006 1.00 28.45 281 HIS A N 1
ATOM 2185 C CA . HIS A 1 281 ? 42.162 -19.975 21.414 1.00 28.45 281 HIS A CA 1
ATOM 2186 C C . HIS A 1 281 ? 42.657 -20.552 22.748 1.00 28.45 281 HIS A C 1
ATOM 2188 O O . HIS A 1 281 ? 41.869 -20.747 23.676 1.00 28.45 281 HIS A O 1
ATOM 2194 N N . ALA A 1 282 ? 43.961 -20.812 22.817 1.00 26.98 282 ALA A N 1
ATOM 2195 C CA . ALA A 1 282 ? 44.684 -21.128 24.035 1.00 26.98 282 ALA A CA 1
ATOM 2196 C C . ALA A 1 282 ? 44.994 -19.825 24.782 1.00 26.98 282 ALA A C 1
ATOM 2198 O O . ALA A 1 282 ? 46.001 -19.187 24.508 1.00 26.98 282 ALA A O 1
ATOM 2199 N N . ASP A 1 283 ? 44.096 -19.422 25.678 1.00 27.44 283 ASP A N 1
ATOM 2200 C CA . ASP A 1 283 ? 44.442 -18.602 26.840 1.00 27.44 283 ASP A CA 1
ATOM 2201 C C . ASP A 1 283 ? 43.342 -18.782 27.896 1.00 27.44 283 ASP A C 1
ATOM 2203 O O . ASP A 1 283 ? 42.401 -18.006 27.995 1.00 27.44 283 ASP A O 1
ATOM 2207 N N . ASP A 1 284 ? 43.397 -19.919 28.591 1.00 27.41 284 ASP A N 1
ATOM 2208 C CA . ASP A 1 284 ? 42.735 -20.162 29.875 1.00 27.41 284 ASP A CA 1
ATOM 2209 C C . ASP A 1 284 ? 43.393 -21.404 30.509 1.00 27.41 284 ASP A C 1
ATOM 2211 O O . ASP A 1 284 ? 43.389 -22.501 29.945 1.00 27.41 284 ASP A O 1
ATOM 2215 N N . ARG A 1 285 ? 44.030 -21.219 31.672 1.00 24.36 285 ARG A N 1
ATOM 2216 C CA . ARG A 1 285 ? 44.750 -22.262 32.433 1.00 24.36 285 ARG A CA 1
ATOM 2217 C C . ARG A 1 285 ? 43.815 -23.409 32.889 1.00 24.36 285 ARG A C 1
ATOM 2219 O O . ARG A 1 285 ? 42.612 -23.205 33.039 1.00 24.36 285 ARG A O 1
ATOM 2226 N N . PRO A 1 286 ? 44.347 -24.624 33.134 1.00 26.33 286 PRO A N 1
ATOM 2227 C CA . PRO A 1 286 ? 43.627 -25.876 32.911 1.00 26.33 286 PRO A CA 1
ATOM 2228 C C . PRO A 1 286 ? 42.805 -26.342 34.120 1.00 26.33 286 PRO A C 1
ATOM 2230 O O . PRO A 1 286 ? 43.207 -26.171 35.271 1.00 26.33 286 PRO A O 1
ATOM 2233 N N . ARG A 1 287 ? 41.697 -27.050 33.864 1.00 23.66 287 ARG A N 1
ATOM 2234 C CA . ARG A 1 287 ? 41.092 -27.976 34.836 1.00 23.66 287 ARG A CA 1
ATOM 2235 C C . ARG A 1 287 ? 40.774 -29.327 34.192 1.00 23.66 287 ARG A C 1
ATOM 2237 O O . ARG A 1 287 ? 39.813 -29.453 33.446 1.00 23.66 287 ARG A O 1
ATOM 2244 N N . ALA A 1 288 ? 41.639 -30.276 34.550 1.00 25.58 288 ALA A N 1
ATOM 2245 C CA . ALA A 1 288 ? 41.471 -31.716 34.736 1.00 25.58 288 ALA A CA 1
ATOM 2246 C C . ALA A 1 288 ? 40.617 -32.515 33.734 1.00 25.58 288 ALA A C 1
ATOM 2248 O O . ALA A 1 288 ? 39.387 -32.491 33.739 1.00 25.58 288 ALA A O 1
ATOM 2249 N N . GLU A 1 289 ? 41.340 -33.333 32.973 1.00 25.48 289 GLU A N 1
ATOM 2250 C CA . GLU A 1 289 ? 40.896 -34.558 32.320 1.00 25.48 289 GLU A CA 1
ATOM 2251 C C . GLU A 1 289 ? 40.239 -35.534 33.313 1.00 25.48 289 GLU A C 1
ATOM 2253 O O . GLU A 1 289 ? 40.721 -35.728 34.427 1.00 25.48 289 GLU A O 1
ATOM 2258 N N . SER A 1 290 ? 39.163 -36.199 32.896 1.00 24.41 290 SER A N 1
ATOM 2259 C CA . SER A 1 290 ? 38.872 -37.585 33.298 1.00 24.41 290 SER A CA 1
ATOM 2260 C C . SER A 1 290 ? 37.806 -38.168 32.369 1.00 24.41 290 SER A C 1
ATOM 2262 O O . SER A 1 290 ? 36.745 -37.573 32.175 1.00 24.41 290 SER A O 1
ATOM 2264 N N . GLY A 1 291 ? 38.102 -39.314 31.745 1.00 23.41 291 GLY A N 1
ATOM 2265 C CA . GLY A 1 291 ? 37.177 -39.926 30.791 1.00 23.41 291 GLY A CA 1
ATOM 2266 C C . GLY A 1 291 ? 37.610 -41.201 30.058 1.00 23.41 291 GLY A C 1
ATOM 2267 O O . GLY A 1 291 ? 37.020 -41.482 29.026 1.00 23.41 291 GLY A O 1
ATOM 2268 N N . GLU A 1 292 ? 38.564 -41.979 30.565 1.00 26.50 292 GLU A N 1
ATOM 2269 C CA . GLU A 1 292 ? 38.737 -43.419 30.282 1.00 26.50 292 GLU A CA 1
ATOM 2270 C C . GLU A 1 292 ? 39.109 -44.051 31.633 1.00 26.50 292 GLU A C 1
ATOM 2272 O O . GLU A 1 292 ? 39.861 -43.443 32.383 1.00 26.50 292 GLU A O 1
ATOM 2277 N N . GLY A 1 293 ? 38.653 -45.197 32.120 1.00 23.59 293 GLY A N 1
ATOM 2278 C CA . GLY A 1 293 ? 37.705 -46.228 31.738 1.00 23.59 293 GLY A CA 1
ATOM 2279 C C . GLY A 1 293 ? 37.773 -47.293 32.857 1.00 23.59 293 GLY A C 1
ATOM 2280 O O . GLY A 1 293 ? 38.763 -47.367 33.576 1.00 23.59 293 GLY A O 1
ATOM 2281 N N . LEU A 1 294 ? 36.739 -48.137 32.956 1.00 24.17 294 LEU A N 1
ATOM 2282 C CA . LEU A 1 294 ? 36.720 -49.462 33.614 1.00 24.17 294 LEU A CA 1
ATOM 2283 C C . LEU A 1 294 ? 36.636 -49.590 35.161 1.00 24.17 294 LEU A C 1
ATOM 2285 O O . LEU A 1 294 ? 37.534 -49.238 35.907 1.00 24.17 294 LEU A O 1
ATOM 2289 N N . ARG A 1 295 ? 35.579 -50.330 35.550 1.00 23.94 295 ARG A N 1
ATOM 2290 C CA . ARG A 1 295 ? 35.460 -51.351 36.620 1.00 23.94 295 ARG A CA 1
ATOM 2291 C C . ARG A 1 295 ? 35.689 -50.955 38.094 1.00 23.94 295 ARG A C 1
ATOM 2293 O O . ARG A 1 295 ? 36.806 -50.728 38.522 1.00 23.94 295 ARG A O 1
ATOM 2300 N N . GLY A 1 296 ? 34.645 -51.200 38.899 1.00 22.88 296 GLY A N 1
ATOM 2301 C CA . GLY A 1 296 ? 34.791 -51.955 40.153 1.00 22.88 296 GLY A CA 1
ATOM 2302 C C . GLY A 1 296 ? 34.466 -51.240 41.474 1.00 22.88 296 GLY A C 1
ATOM 2303 O O .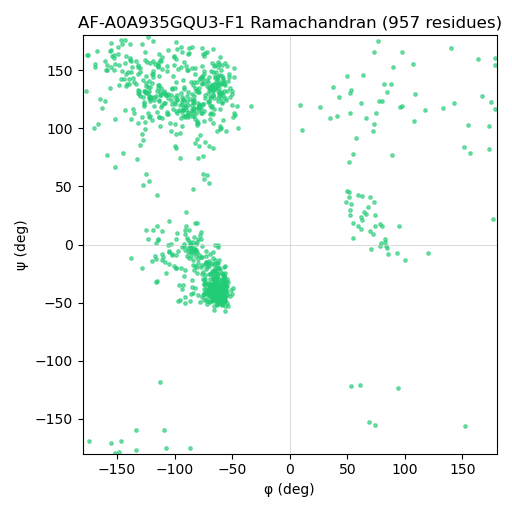 GLY A 1 296 ? 35.210 -50.384 41.912 1.00 22.88 296 GLY A O 1
ATOM 2304 N N . VAL A 1 297 ? 33.422 -51.751 42.144 1.00 24.53 297 VAL A N 1
ATOM 2305 C CA . VAL A 1 297 ? 33.347 -52.029 43.600 1.00 24.53 297 VAL A CA 1
ATOM 2306 C C . VAL A 1 297 ? 33.186 -50.862 44.613 1.00 24.53 297 VAL A C 1
ATOM 2308 O O . VAL A 1 297 ? 34.089 -50.088 44.874 1.00 24.53 297 VAL A O 1
ATOM 2311 N N . GLN A 1 298 ? 31.999 -50.883 45.245 1.00 23.69 298 GLN A N 1
ATOM 2312 C CA . GLN A 1 298 ? 31.607 -50.620 46.651 1.00 23.69 298 GLN A CA 1
ATOM 2313 C C . GLN A 1 298 ? 31.978 -49.339 47.449 1.00 23.69 298 GLN A C 1
ATOM 2315 O O . GLN A 1 298 ? 33.129 -49.043 47.725 1.00 23.69 298 GLN A O 1
ATOM 2320 N N . ALA A 1 299 ? 30.892 -48.807 48.045 1.00 24.31 299 ALA A N 1
ATOM 2321 C CA . ALA A 1 299 ? 30.688 -48.400 49.452 1.00 24.31 299 ALA A CA 1
ATOM 2322 C C . ALA A 1 299 ? 31.134 -47.008 49.955 1.00 24.31 299 ALA A C 1
ATOM 2324 O O . ALA A 1 299 ? 32.285 -46.615 49.840 1.00 24.31 299 ALA A O 1
ATOM 2325 N N . GLY A 1 300 ? 30.209 -46.327 50.663 1.00 24.61 300 GLY A N 1
ATOM 2326 C CA . GLY A 1 300 ? 30.545 -45.305 51.671 1.00 24.61 300 GLY A CA 1
ATOM 2327 C C . GLY A 1 300 ? 29.524 -44.176 51.898 1.00 24.61 300 GLY A C 1
ATOM 2328 O O . GLY A 1 300 ? 29.660 -43.106 51.327 1.00 24.61 300 GLY A O 1
ATOM 2329 N N . PHE A 1 301 ? 28.513 -44.446 52.738 1.00 23.00 301 PHE A N 1
ATOM 2330 C CA . PHE A 1 301 ? 27.766 -43.572 53.683 1.00 23.00 301 PHE A CA 1
ATOM 2331 C C . PHE A 1 301 ? 27.992 -42.034 53.663 1.00 23.00 301 PHE A C 1
ATOM 2333 O O . PHE A 1 301 ? 29.109 -41.572 53.836 1.00 23.00 301 PHE A O 1
ATOM 2340 N N . ARG A 1 302 ? 26.961 -41.204 53.402 1.00 24.27 302 ARG A N 1
ATOM 2341 C CA . ARG A 1 302 ? 25.898 -40.605 54.281 1.00 24.27 302 ARG A CA 1
ATOM 2342 C C . ARG A 1 302 ? 26.253 -39.234 54.938 1.00 24.27 302 ARG A C 1
ATOM 2344 O O . ARG A 1 302 ? 27.426 -38.937 55.099 1.00 24.27 302 ARG A O 1
ATOM 2351 N N . PRO A 1 303 ? 25.243 -38.380 55.257 1.00 41.12 303 PRO A N 1
ATOM 2352 C CA . PRO A 1 303 ? 25.324 -36.904 55.210 1.00 41.12 303 PRO A CA 1
ATOM 2353 C C . PRO A 1 303 ? 24.995 -36.172 56.540 1.00 41.12 303 PRO A C 1
ATOM 2355 O O . PRO A 1 303 ? 24.589 -36.836 57.489 1.00 41.12 303 PRO A O 1
ATOM 2358 N N . HIS A 1 304 ? 25.080 -34.819 56.539 1.00 24.97 304 HIS A N 1
ATOM 2359 C CA . HIS A 1 304 ? 24.285 -33.779 57.275 1.00 24.97 304 HIS A CA 1
ATOM 2360 C C . HIS A 1 304 ? 25.147 -32.600 57.811 1.00 24.97 304 HIS A C 1
ATOM 2362 O O . HIS A 1 304 ? 26.358 -32.760 57.896 1.00 24.97 304 HIS A O 1
ATOM 2368 N N . PRO A 1 305 ? 24.576 -31.468 58.305 1.00 35.03 305 PRO A N 1
ATOM 2369 C CA . PRO A 1 305 ? 23.484 -30.610 57.805 1.00 35.03 305 PRO A CA 1
ATOM 2370 C C . PRO A 1 305 ? 23.824 -29.082 57.873 1.00 35.03 305 PRO A C 1
ATOM 2372 O O . PRO A 1 305 ? 24.919 -28.683 58.250 1.00 35.03 305 PRO A O 1
ATOM 2375 N N . ARG A 1 306 ? 22.856 -28.221 57.502 1.00 32.34 306 ARG A N 1
ATOM 2376 C CA . ARG A 1 306 ? 22.858 -26.734 57.618 1.00 32.34 306 ARG A CA 1
ATOM 2377 C C . ARG A 1 306 ? 22.705 -26.241 59.076 1.00 32.34 306 ARG A C 1
ATOM 2379 O O . ARG A 1 306 ? 22.245 -27.025 59.904 1.00 32.34 306 ARG A O 1
ATOM 2386 N N . PRO A 1 307 ? 22.975 -24.951 59.375 1.00 31.58 307 PRO A N 1
ATOM 2387 C CA . PRO A 1 307 ? 21.913 -23.911 59.530 1.00 31.58 307 PRO A CA 1
ATOM 2388 C C . PRO A 1 307 ? 22.394 -22.505 59.042 1.00 31.58 307 PRO A C 1
ATOM 2390 O O . PRO A 1 307 ? 23.537 -22.392 58.629 1.00 31.58 307 PRO A O 1
ATOM 2393 N N . GLY A 1 308 ? 21.679 -21.368 58.972 1.00 25.38 308 GLY A N 1
ATOM 2394 C CA . GLY A 1 308 ? 20.335 -20.898 59.349 1.00 25.38 308 GLY A CA 1
ATOM 2395 C C . GLY A 1 308 ? 20.401 -19.432 59.868 1.00 25.38 308 GLY A C 1
ATOM 2396 O O . GLY A 1 308 ? 21.102 -19.240 60.842 1.00 25.38 308 GLY A O 1
ATOM 2397 N N . ARG A 1 309 ? 19.664 -18.484 59.227 1.00 27.94 309 ARG A N 1
ATOM 2398 C CA . ARG A 1 309 ? 19.138 -17.127 59.641 1.00 27.94 309 ARG A CA 1
ATOM 2399 C C . ARG A 1 309 ? 20.104 -16.091 60.297 1.00 27.94 309 ARG A C 1
ATOM 2401 O O . ARG A 1 309 ? 21.075 -16.469 60.913 1.00 27.94 309 ARG A O 1
ATOM 2408 N N . GLU A 1 310 ? 19.988 -14.772 60.079 1.00 25.38 310 GLU A N 1
ATOM 2409 C CA . GLU A 1 310 ? 18.991 -13.828 60.643 1.00 25.38 310 GLU A CA 1
ATOM 2410 C C . GLU A 1 310 ? 18.973 -12.444 59.938 1.00 25.38 310 GLU A C 1
ATOM 2412 O O . GLU A 1 310 ? 19.850 -12.122 59.138 1.00 25.38 310 GLU A O 1
ATOM 2417 N N . ARG A 1 311 ? 17.919 -11.661 60.222 1.00 29.80 311 ARG A N 1
ATOM 2418 C CA . ARG A 1 311 ? 17.653 -10.268 59.804 1.00 29.80 311 ARG A CA 1
ATOM 2419 C C . ARG A 1 311 ? 18.050 -9.311 60.936 1.00 29.80 311 ARG A C 1
ATOM 2421 O O . ARG A 1 311 ? 18.005 -9.750 62.072 1.00 29.80 311 ARG A O 1
ATOM 2428 N N . ASP A 1 312 ? 18.283 -8.032 60.628 1.00 24.83 312 ASP A N 1
ATOM 2429 C CA . ASP A 1 312 ? 17.667 -6.905 61.354 1.00 24.83 312 ASP A CA 1
ATOM 2430 C C . ASP A 1 312 ? 17.885 -5.552 60.650 1.00 24.83 312 ASP A C 1
ATOM 2432 O O . ASP A 1 312 ? 18.824 -5.365 59.876 1.00 24.83 312 ASP A O 1
ATOM 2436 N N . ALA A 1 313 ? 16.940 -4.642 60.886 1.00 27.30 313 ALA A N 1
ATOM 2437 C CA . ALA A 1 313 ? 16.874 -3.254 60.427 1.00 27.30 313 ALA A CA 1
ATOM 2438 C C . ALA A 1 313 ? 17.198 -2.291 61.589 1.00 27.30 313 ALA A C 1
ATOM 2440 O O . ALA A 1 313 ? 17.159 -2.735 62.730 1.00 27.30 313 ALA A O 1
ATOM 2441 N N . LEU A 1 314 ? 17.444 -0.995 61.308 1.00 25.98 314 LEU A N 1
ATOM 2442 C CA . LEU A 1 314 ? 16.864 0.189 61.997 1.00 25.98 314 LEU A CA 1
ATOM 2443 C C . LEU A 1 314 ? 17.589 1.522 61.651 1.00 25.98 314 LEU A C 1
ATOM 2445 O O . LEU A 1 314 ? 18.801 1.635 61.777 1.00 25.98 314 LEU A O 1
ATOM 2449 N N . HIS A 1 315 ? 16.761 2.491 61.230 1.00 27.16 315 HIS A N 1
ATOM 2450 C CA . HIS A 1 315 ? 16.654 3.937 61.533 1.00 27.16 315 HIS A CA 1
ATOM 2451 C C . HIS A 1 315 ? 17.786 5.003 61.443 1.00 27.16 315 HIS A C 1
ATOM 2453 O O . HIS A 1 315 ? 18.837 4.909 62.062 1.00 27.16 315 HIS A O 1
ATOM 2459 N N . ASP A 1 316 ? 17.359 6.107 60.793 1.00 25.52 316 ASP A N 1
ATOM 2460 C CA . ASP A 1 316 ? 17.419 7.546 61.148 1.00 25.52 316 ASP A CA 1
ATOM 2461 C C . ASP A 1 316 ? 18.657 8.439 60.940 1.00 25.52 316 ASP A C 1
ATOM 2463 O O . ASP A 1 316 ? 19.779 8.130 61.320 1.00 25.52 316 ASP A O 1
ATOM 2467 N N . GLY A 1 317 ? 18.363 9.666 60.466 1.00 23.09 317 GLY A N 1
ATOM 2468 C CA . GLY A 1 317 ? 19.011 10.889 60.964 1.00 23.09 317 GLY A CA 1
ATOM 2469 C C . GLY A 1 317 ? 19.514 11.877 59.909 1.00 23.09 317 GLY A C 1
ATOM 2470 O O . GLY A 1 317 ? 20.413 11.573 59.140 1.00 23.09 317 GLY A O 1
ATOM 2471 N N . ALA A 1 318 ? 18.959 13.090 59.901 1.00 23.44 318 ALA A N 1
ATOM 2472 C CA . ALA A 1 318 ? 19.159 14.143 58.907 1.00 23.44 318 ALA A CA 1
ATOM 2473 C C . ALA A 1 318 ? 20.191 15.235 59.294 1.00 23.44 318 ALA A C 1
ATOM 2475 O O . ALA A 1 318 ? 20.496 15.440 60.463 1.00 23.44 318 ALA A O 1
ATOM 2476 N N . SER A 1 319 ? 20.548 16.039 58.276 1.00 23.08 319 SER A N 1
ATOM 2477 C CA . SER A 1 319 ? 20.822 17.499 58.277 1.00 23.08 319 SER A CA 1
ATOM 2478 C C . SER A 1 319 ? 22.169 18.093 58.755 1.00 23.08 319 SER A C 1
ATOM 2480 O O . SER A 1 319 ? 22.513 17.991 59.920 1.00 23.08 319 SER A O 1
ATOM 2482 N N . GLN A 1 320 ? 22.784 18.867 57.825 1.00 23.88 320 GLN A N 1
ATOM 2483 C CA . GLN A 1 320 ? 23.420 20.208 57.974 1.00 23.88 320 GLN A CA 1
ATOM 2484 C C . GLN A 1 320 ? 24.658 20.343 58.906 1.00 23.88 320 GLN A C 1
ATOM 2486 O O . GLN A 1 320 ? 24.724 19.725 59.947 1.00 23.88 320 GLN A O 1
ATOM 2491 N N . SER A 1 321 ? 25.691 21.176 58.706 1.00 22.88 321 SER A N 1
ATOM 2492 C CA . SER A 1 321 ? 26.084 22.201 57.726 1.00 22.88 321 SER A CA 1
ATOM 2493 C C . SER A 1 321 ? 27.520 22.701 58.053 1.00 22.88 321 SER A C 1
ATOM 2495 O O . SER A 1 321 ? 27.970 22.550 59.183 1.00 22.88 321 SER A O 1
ATOM 2497 N N . LEU A 1 322 ? 28.160 23.359 57.068 1.00 23.34 322 LEU A N 1
ATOM 2498 C CA . LEU A 1 322 ? 29.118 24.494 57.156 1.00 23.34 322 LEU A CA 1
ATOM 2499 C C . LEU A 1 322 ? 30.510 24.287 57.812 1.00 23.34 322 LEU A C 1
ATOM 2501 O O . LEU A 1 322 ? 30.642 24.117 59.013 1.00 23.34 322 LEU A O 1
ATOM 2505 N N . ALA A 1 323 ? 31.579 24.297 56.993 1.00 24.55 323 ALA A N 1
ATOM 2506 C CA . ALA A 1 323 ? 32.500 25.437 56.726 1.00 24.55 323 ALA A CA 1
ATOM 2507 C C . ALA A 1 323 ? 33.678 25.491 57.734 1.00 24.55 323 ALA A C 1
ATOM 2509 O O . ALA A 1 323 ? 33.488 25.282 58.916 1.00 24.55 323 ALA A O 1
ATOM 2510 N N . SER A 1 324 ? 34.950 25.760 57.422 1.00 24.59 324 SER A N 1
ATOM 2511 C CA . SER A 1 324 ? 35.644 26.567 56.405 1.00 24.59 324 SER A CA 1
ATOM 2512 C C . SER A 1 324 ? 37.152 26.206 56.466 1.00 24.59 324 SER A C 1
ATOM 2514 O O . SER A 1 324 ? 37.614 25.722 57.496 1.00 24.59 324 SER A O 1
ATOM 2516 N N . ARG A 1 325 ? 37.962 26.362 55.408 1.00 24.50 325 ARG A N 1
ATOM 2517 C CA . ARG A 1 325 ? 38.893 27.497 55.146 1.00 24.50 325 ARG A CA 1
ATOM 2518 C C . ARG A 1 325 ? 39.619 27.179 53.818 1.00 24.50 325 ARG A C 1
ATOM 2520 O O . ARG A 1 325 ? 40.142 26.083 53.694 1.00 24.50 325 ARG A O 1
ATOM 2527 N N . ARG A 1 326 ? 39.475 27.955 52.733 1.00 24.77 326 ARG A N 1
ATOM 2528 C CA . ARG A 1 326 ? 40.008 29.296 52.358 1.00 24.77 326 ARG A CA 1
ATOM 2529 C C . ARG A 1 326 ? 41.286 29.210 51.500 1.00 24.77 326 ARG A C 1
ATOM 2531 O O . ARG A 1 326 ? 42.317 28.778 51.994 1.00 24.77 326 ARG A O 1
ATOM 2538 N N . GLY A 1 327 ? 41.196 29.738 50.270 1.00 23.67 327 GLY A N 1
ATOM 2539 C CA . GLY A 1 327 ? 42.317 30.060 49.373 1.00 23.67 327 GLY A CA 1
ATOM 2540 C C . GLY A 1 327 ? 41.884 30.500 47.955 1.00 23.67 327 GLY A C 1
ATOM 2541 O O . GLY A 1 327 ? 41.847 29.659 47.072 1.00 23.67 327 GLY A O 1
ATOM 2542 N N . SER A 1 328 ? 41.516 31.790 47.803 1.00 25.44 328 SER A N 1
ATOM 2543 C CA . SER A 1 328 ? 41.524 32.707 46.614 1.00 25.44 328 SER A CA 1
ATOM 2544 C C . SER A 1 328 ? 41.226 32.171 45.186 1.00 25.44 328 SER A C 1
ATOM 2546 O O . SER A 1 328 ? 42.031 31.425 44.644 1.00 25.44 328 SER A O 1
ATOM 2548 N N . GLN A 1 329 ? 40.085 32.462 44.520 1.00 24.75 329 GLN A N 1
ATOM 2549 C CA . GLN A 1 329 ? 39.705 33.688 43.747 1.00 24.75 329 GLN A CA 1
ATOM 2550 C C . GLN A 1 329 ? 40.827 34.242 42.834 1.00 24.75 329 GLN A C 1
ATOM 2552 O O . GLN A 1 329 ? 41.902 34.521 43.342 1.00 24.75 329 GLN A O 1
ATOM 2557 N N . ALA A 1 330 ? 40.672 34.488 41.523 1.00 24.38 330 ALA A N 1
ATOM 2558 C CA . ALA A 1 330 ? 39.491 34.670 40.668 1.00 24.38 330 ALA A CA 1
ATOM 2559 C C . ALA A 1 330 ? 39.832 34.451 39.168 1.00 24.38 330 ALA A C 1
ATOM 2561 O O . ALA A 1 330 ? 40.979 34.630 38.770 1.00 24.38 330 ALA A O 1
ATOM 2562 N N . GLY A 1 331 ? 38.823 34.138 38.337 1.00 23.83 331 GLY A N 1
ATOM 2563 C CA . GLY A 1 331 ? 38.932 34.183 36.870 1.00 23.83 331 GLY A CA 1
ATOM 2564 C C . GLY A 1 331 ? 37.935 33.285 36.125 1.00 23.83 331 GLY A C 1
ATOM 2565 O O . GLY A 1 331 ? 38.293 32.207 35.669 1.00 23.83 331 GLY A O 1
ATOM 2566 N N . ILE A 1 332 ? 36.681 33.723 36.004 1.00 38.22 332 ILE A N 1
ATOM 2567 C CA . ILE A 1 332 ? 35.655 33.111 35.144 1.00 38.22 332 ILE A CA 1
ATOM 2568 C C . ILE A 1 332 ? 35.900 33.565 33.695 1.00 38.22 332 ILE A C 1
ATOM 2570 O O . ILE A 1 332 ? 35.795 34.761 33.439 1.00 38.22 332 ILE A O 1
ATOM 2574 N N . ALA A 1 333 ? 36.182 32.634 32.767 1.00 27.73 333 ALA A N 1
ATOM 2575 C CA . ALA A 1 333 ? 35.961 32.782 31.315 1.00 27.73 333 ALA A CA 1
ATOM 2576 C C . ALA A 1 333 ? 36.152 31.449 30.531 1.00 27.73 333 ALA A C 1
ATOM 2578 O O . ALA A 1 333 ? 37.271 31.045 30.250 1.00 27.73 333 ALA A O 1
ATOM 2579 N N . ASN A 1 334 ? 35.027 30.801 30.198 1.00 35.38 334 ASN A N 1
ATOM 2580 C CA . ASN A 1 334 ? 3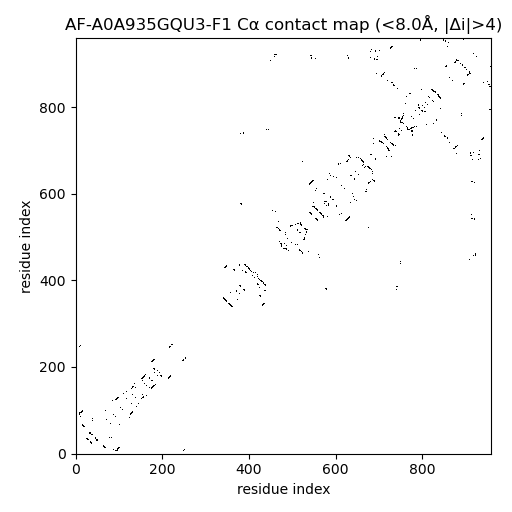4.631 30.086 28.961 1.00 35.38 334 ASN A CA 1
ATOM 2581 C C . ASN A 1 334 ? 35.593 29.214 28.095 1.00 35.38 334 ASN A C 1
ATOM 2583 O O . ASN A 1 334 ? 36.645 29.694 27.679 1.00 35.38 334 ASN A O 1
ATOM 2587 N N . ARG A 1 335 ? 35.096 28.018 27.677 1.00 31.30 335 ARG A N 1
ATOM 2588 C CA . ARG A 1 335 ? 35.181 27.315 26.345 1.00 31.30 335 ARG A CA 1
ATOM 2589 C C . ARG A 1 335 ? 35.025 25.783 26.526 1.00 31.30 335 ARG A C 1
ATOM 2591 O O . ARG A 1 335 ? 35.908 25.167 27.107 1.00 31.30 335 ARG A O 1
ATOM 2598 N N . ASP A 1 336 ? 33.896 25.117 26.256 1.00 36.41 336 ASP A N 1
ATOM 2599 C CA . ASP A 1 336 ? 33.183 24.803 24.991 1.00 36.41 336 ASP A CA 1
ATOM 2600 C C . ASP A 1 336 ? 34.009 24.127 23.874 1.00 36.41 336 ASP A C 1
ATOM 2602 O O . ASP A 1 336 ? 34.866 24.748 23.251 1.00 36.41 336 ASP A O 1
ATOM 2606 N N . ALA A 1 337 ? 33.665 22.865 23.579 1.00 34.25 337 ALA A N 1
ATOM 2607 C CA . ALA A 1 337 ? 33.943 22.132 22.334 1.00 34.25 337 ALA A CA 1
ATOM 2608 C C . ALA A 1 337 ? 32.827 21.072 22.121 1.00 34.25 337 ALA A C 1
ATOM 2610 O O . ALA A 1 337 ? 32.977 19.908 22.477 1.00 34.25 337 ALA A O 1
ATOM 2611 N N . MET A 1 338 ? 31.585 21.504 21.872 1.00 41.31 338 MET A N 1
ATOM 2612 C CA . MET A 1 338 ? 30.911 21.585 20.560 1.00 41.31 338 MET A CA 1
ATOM 2613 C C . MET A 1 338 ? 30.798 20.258 19.776 1.00 41.31 338 MET A C 1
ATOM 2615 O O . MET A 1 338 ? 31.591 19.976 18.881 1.00 41.31 338 MET A O 1
ATOM 2619 N N . THR A 1 339 ? 29.694 19.524 19.970 1.00 47.47 339 THR A N 1
ATOM 2620 C CA . THR A 1 339 ? 28.952 18.977 18.820 1.00 47.47 339 THR A CA 1
ATOM 2621 C C . THR A 1 339 ? 28.562 20.174 17.962 1.00 47.47 339 THR A C 1
ATOM 2623 O O . THR A 1 339 ? 27.736 20.972 18.405 1.00 47.47 339 THR A O 1
ATOM 2626 N N . GLN A 1 340 ? 29.194 20.366 16.800 1.00 66.25 340 GLN A N 1
ATOM 2627 C CA . GLN A 1 340 ? 28.799 21.438 15.884 1.00 66.25 340 GLN A CA 1
ATOM 2628 C C . GLN A 1 340 ? 27.349 21.193 15.462 1.00 66.25 340 GLN A C 1
ATOM 2630 O O . GLN A 1 340 ? 27.052 20.333 14.631 1.00 66.25 340 GLN A O 1
ATOM 2635 N N . THR A 1 341 ? 26.446 21.906 16.121 1.00 81.25 341 THR A N 1
ATOM 2636 C CA . THR A 1 341 ? 25.062 22.047 15.710 1.00 81.25 341 THR A CA 1
ATOM 2637 C C . THR A 1 341 ? 25.032 23.104 14.623 1.00 81.25 341 THR A C 1
ATOM 2639 O O . THR A 1 341 ? 25.782 24.079 14.671 1.00 81.25 341 THR A O 1
ATOM 2642 N N . VAL A 1 342 ? 24.224 22.856 13.606 1.00 89.81 342 VAL A N 1
ATOM 2643 C CA . VAL A 1 342 ? 23.990 23.792 12.513 1.00 89.81 342 VAL A CA 1
ATOM 2644 C C . VAL A 1 342 ? 22.541 24.231 12.585 1.00 89.81 342 VAL A C 1
ATOM 2646 O O . VAL A 1 342 ? 21.636 23.415 12.794 1.00 89.81 342 VAL A O 1
ATOM 2649 N N . LYS A 1 343 ? 22.326 25.533 12.450 1.00 92.25 343 LYS A N 1
ATOM 2650 C CA . LYS A 1 343 ? 21.004 26.137 12.444 1.00 92.25 343 LYS A CA 1
ATOM 2651 C C . LYS A 1 343 ? 20.453 26.111 11.027 1.00 92.25 343 LYS A C 1
ATOM 2653 O O . LYS A 1 343 ? 20.924 26.828 10.145 1.00 92.25 343 LYS A O 1
ATOM 2658 N N . VAL A 1 344 ? 19.406 25.324 10.821 1.00 93.25 344 VAL A N 1
ATOM 2659 C CA . VAL A 1 344 ? 18.621 25.352 9.586 1.00 93.25 344 VAL A CA 1
ATOM 2660 C C . VAL A 1 344 ? 17.413 26.248 9.822 1.00 93.25 344 VAL A C 1
ATOM 2662 O O . VAL A 1 344 ? 16.578 25.963 10.680 1.00 93.25 344 VAL A O 1
ATOM 2665 N N . THR A 1 345 ? 17.341 27.360 9.097 1.00 93.38 345 THR A N 1
ATOM 2666 C CA . THR A 1 345 ? 16.224 28.309 9.173 1.00 93.38 345 THR A CA 1
ATOM 2667 C C . THR A 1 345 ? 15.283 28.054 8.005 1.00 93.38 345 THR A C 1
ATOM 2669 O O . THR A 1 345 ? 15.695 28.135 6.851 1.00 93.38 345 THR A O 1
ATOM 2672 N N . PHE A 1 346 ? 14.025 27.745 8.291 1.00 92.00 346 PHE A N 1
ATOM 2673 C CA . PHE A 1 346 ? 13.001 27.534 7.276 1.00 92.00 346 PHE A CA 1
ATOM 2674 C C . PHE A 1 346 ? 12.257 28.838 7.031 1.00 92.00 346 PHE A C 1
ATOM 2676 O O . PHE A 1 346 ? 11.715 29.429 7.966 1.00 92.00 346 PHE A O 1
ATOM 2683 N N . CYS A 1 347 ? 12.255 29.283 5.781 1.00 87.75 347 CYS A N 1
ATOM 2684 C CA . CYS A 1 347 ? 11.633 30.521 5.343 1.00 87.75 347 CYS A CA 1
ATOM 2685 C C . CYS A 1 347 ? 10.409 30.241 4.472 1.00 87.75 347 CYS A C 1
ATOM 2687 O O . CYS A 1 347 ? 10.349 29.235 3.762 1.00 87.75 347 CYS A O 1
ATOM 2689 N N . ASP A 1 348 ? 9.461 31.166 4.510 1.00 78.88 348 ASP A N 1
ATOM 2690 C CA . ASP A 1 348 ? 8.321 31.197 3.610 1.00 78.88 348 ASP A CA 1
ATOM 2691 C C . ASP A 1 348 ? 8.801 31.479 2.175 1.00 78.88 348 ASP A C 1
ATOM 2693 O O . ASP A 1 348 ? 9.633 32.371 1.966 1.00 78.88 348 ASP A O 1
ATOM 2697 N N . PRO A 1 349 ? 8.344 30.705 1.182 1.00 71.56 349 PRO A N 1
ATOM 2698 C CA . PRO A 1 349 ? 8.785 30.854 -0.198 1.00 71.56 349 PRO A CA 1
ATOM 2699 C C . PRO A 1 349 ? 8.295 32.138 -0.888 1.00 71.56 349 PRO A C 1
ATOM 2701 O O . PRO A 1 349 ? 8.819 32.455 -1.958 1.00 71.56 349 PRO A O 1
ATOM 2704 N N . GLU A 1 350 ? 7.310 32.864 -0.343 1.00 69.81 350 GLU A N 1
ATOM 2705 C CA . GLU A 1 350 ? 6.754 34.078 -0.966 1.00 69.81 350 GLU A CA 1
ATOM 2706 C C . GLU A 1 350 ? 7.381 35.370 -0.442 1.00 69.81 350 GLU A C 1
ATOM 2708 O O . GLU A 1 350 ? 7.785 36.221 -1.234 1.00 69.81 350 GLU A O 1
ATOM 2713 N N . ASP A 1 351 ? 7.500 35.508 0.878 1.00 73.81 351 ASP A N 1
ATOM 2714 C CA . ASP A 1 351 ? 7.968 36.739 1.531 1.00 73.81 351 ASP A CA 1
ATOM 2715 C C . ASP A 1 351 ? 9.296 36.566 2.294 1.00 73.81 351 ASP A C 1
ATOM 2717 O O . ASP A 1 351 ? 9.816 37.519 2.877 1.00 73.81 351 ASP A O 1
ATOM 2721 N N . SER A 1 352 ? 9.887 35.364 2.263 1.00 76.44 352 SER A N 1
ATOM 2722 C CA . SER A 1 352 ? 11.128 35.013 2.970 1.00 76.44 352 SER A CA 1
ATOM 2723 C C . SER A 1 352 ? 11.079 35.189 4.495 1.00 76.44 352 SER A C 1
ATOM 2725 O O . SER A 1 352 ? 12.133 35.158 5.144 1.00 76.44 352 SER A O 1
ATOM 2727 N N . ARG A 1 353 ? 9.891 35.324 5.108 1.00 85.25 353 ARG A N 1
ATOM 2728 C CA . ARG A 1 353 ? 9.755 35.360 6.574 1.00 85.25 353 ARG A CA 1
ATOM 2729 C C . ARG A 1 353 ? 10.181 34.028 7.179 1.00 85.25 353 ARG A C 1
ATOM 2731 O O . ARG A 1 353 ? 10.005 32.971 6.583 1.00 85.25 353 ARG A O 1
ATOM 2738 N N . VAL A 1 354 ? 10.721 34.056 8.392 1.00 87.38 354 VAL A N 1
ATOM 2739 C CA . VAL A 1 354 ? 11.121 32.832 9.099 1.00 87.38 354 VAL A CA 1
ATOM 2740 C C . VAL A 1 354 ? 9.879 32.111 9.630 1.00 87.38 354 VAL A C 1
ATOM 2742 O O . VAL A 1 354 ? 9.148 32.671 10.440 1.00 87.38 354 VAL A O 1
ATOM 2745 N N . LEU A 1 355 ? 9.673 30.866 9.199 1.00 83.19 355 LEU A N 1
ATOM 2746 C CA . LEU A 1 355 ? 8.600 29.981 9.666 1.00 83.19 355 LEU A CA 1
ATOM 2747 C C . LEU A 1 355 ? 9.025 29.208 10.918 1.00 83.19 355 LEU A C 1
ATOM 2749 O O . LEU A 1 355 ? 8.308 29.171 11.913 1.00 83.19 355 LEU A O 1
ATOM 2753 N N . ALA A 1 356 ? 10.214 28.604 10.876 1.00 88.12 356 ALA A N 1
ATOM 2754 C CA . ALA A 1 356 ? 10.782 27.846 11.984 1.00 88.12 356 ALA A CA 1
ATOM 2755 C C . ALA A 1 356 ? 12.310 27.800 11.887 1.00 88.12 356 ALA A C 1
ATOM 2757 O O . ALA A 1 356 ? 12.905 28.121 10.857 1.00 88.12 356 ALA A O 1
ATOM 2758 N N . HIS A 1 357 ? 12.964 27.364 12.958 1.00 88.69 357 HIS A N 1
ATOM 2759 C CA . HIS A 1 357 ? 14.382 27.025 12.936 1.00 88.69 357 HIS A CA 1
ATOM 2760 C C . HIS A 1 357 ? 14.615 25.707 13.671 1.00 88.69 357 HIS A C 1
ATOM 2762 O O . HIS A 1 357 ? 14.022 25.464 14.719 1.00 88.69 357 HIS A O 1
ATOM 2768 N N . GLY A 1 358 ? 15.493 24.871 13.125 1.00 84.88 358 GLY A N 1
ATOM 2769 C CA . GLY A 1 358 ? 15.944 23.627 13.740 1.00 84.88 358 GLY A CA 1
ATOM 2770 C C . GLY A 1 358 ? 17.446 23.680 13.989 1.00 84.88 358 GLY A C 1
ATOM 2771 O O . GLY A 1 358 ? 18.214 23.959 13.069 1.00 84.88 358 GLY A O 1
ATOM 2772 N N . ASN A 1 359 ? 17.870 23.414 15.225 1.00 90.31 359 ASN A N 1
ATOM 2773 C CA . ASN A 1 359 ? 19.281 23.203 15.544 1.00 90.31 359 ASN A CA 1
ATOM 2774 C C . ASN A 1 359 ? 19.560 21.704 15.473 1.00 90.31 359 ASN A C 1
ATOM 2776 O O . ASN A 1 359 ? 19.215 20.968 16.396 1.00 90.31 359 ASN A O 1
ATOM 2780 N N . VAL A 1 360 ? 20.174 21.262 14.380 1.00 88.56 360 VAL A N 1
ATOM 2781 C CA . VAL A 1 360 ? 20.431 19.841 14.121 1.00 88.56 360 VAL A CA 1
ATOM 2782 C C . VAL A 1 360 ? 21.918 19.532 14.167 1.00 88.56 360 VAL A C 1
ATOM 2784 O O . VAL A 1 360 ? 22.764 20.412 14.002 1.00 88.56 360 VAL A O 1
ATOM 2787 N N . ALA A 1 361 ? 22.264 18.265 14.381 1.00 88.31 361 ALA A N 1
ATOM 2788 C CA . ALA A 1 361 ? 23.649 17.835 14.253 1.00 88.31 361 ALA A CA 1
ATOM 2789 C C . ALA A 1 361 ? 24.123 18.017 12.801 1.00 88.31 361 ALA A C 1
ATOM 2791 O O . ALA A 1 361 ? 23.407 17.657 11.860 1.00 88.31 361 ALA A O 1
ATOM 2792 N N . ARG A 1 362 ? 25.338 18.543 12.610 1.00 87.19 362 ARG A N 1
ATOM 2793 C CA . ARG A 1 362 ? 25.966 18.658 11.286 1.00 87.19 362 ARG A CA 1
ATOM 2794 C C . ARG A 1 362 ? 25.944 17.304 10.560 1.00 87.19 362 ARG A C 1
ATOM 2796 O O . ARG A 1 362 ? 26.387 16.299 11.108 1.00 87.19 362 ARG A O 1
ATOM 2803 N N . GLY A 1 363 ? 25.432 17.280 9.331 1.00 84.25 363 GLY A N 1
ATOM 2804 C CA . GLY A 1 363 ? 25.242 16.071 8.521 1.00 84.25 363 GLY A CA 1
ATOM 2805 C C . GLY A 1 363 ? 23.813 15.517 8.506 1.00 84.25 363 GLY A C 1
ATOM 2806 O O . GLY A 1 363 ? 23.507 14.705 7.635 1.00 84.25 363 GLY A O 1
ATOM 2807 N N . THR A 1 364 ? 22.933 15.973 9.405 1.00 89.56 364 THR A N 1
ATOM 2808 C CA . THR A 1 364 ? 21.491 15.660 9.363 1.00 89.56 364 THR A CA 1
ATOM 2809 C C . THR A 1 364 ? 20.900 16.164 8.052 1.00 89.56 364 THR A C 1
ATOM 2811 O O . THR A 1 364 ? 21.251 17.259 7.606 1.00 89.56 364 THR A O 1
ATOM 2814 N N . THR A 1 365 ? 20.031 15.388 7.404 1.00 92.62 365 THR A N 1
ATOM 2815 C CA . THR A 1 365 ? 19.432 15.847 6.143 1.00 92.62 365 THR A CA 1
ATOM 2816 C C . THR A 1 365 ? 18.516 17.044 6.382 1.00 92.62 365 THR A C 1
ATOM 2818 O O . THR A 1 365 ? 17.878 17.155 7.427 1.00 92.62 365 THR A O 1
ATOM 2821 N N . VAL A 1 366 ? 18.411 17.943 5.407 1.00 91.69 366 VAL A N 1
ATOM 2822 C CA . VAL A 1 366 ? 17.502 19.095 5.481 1.00 91.69 366 VAL A CA 1
ATOM 2823 C C . VAL A 1 366 ? 16.054 18.647 5.678 1.00 91.69 366 VAL A C 1
ATOM 2825 O O . VAL A 1 366 ? 15.312 19.302 6.403 1.00 91.69 366 VAL A O 1
ATOM 2828 N N . LEU A 1 367 ? 15.654 17.518 5.084 1.00 88.69 367 LEU A N 1
ATOM 2829 C CA . LEU A 1 367 ? 14.327 16.939 5.301 1.00 88.69 367 LEU A CA 1
ATOM 2830 C C . LEU A 1 367 ? 14.117 16.522 6.764 1.00 88.69 367 LEU A C 1
ATOM 2832 O O . LEU A 1 367 ? 13.056 16.767 7.324 1.00 88.69 367 LEU A O 1
ATOM 2836 N N . GLU A 1 368 ? 15.111 15.898 7.396 1.00 86.62 368 GLU A N 1
ATOM 2837 C CA . GLU A 1 368 ? 15.040 15.542 8.819 1.00 86.62 368 GLU A CA 1
ATOM 2838 C C . GLU A 1 368 ? 15.029 16.782 9.711 1.00 86.62 368 GLU A C 1
ATOM 2840 O O . GLU A 1 368 ? 14.220 16.851 10.631 1.00 86.62 368 GLU A O 1
ATOM 2845 N N . ALA A 1 369 ? 15.836 17.794 9.384 1.00 89.50 369 ALA A N 1
ATOM 2846 C CA . ALA A 1 369 ? 15.820 19.075 10.084 1.00 89.50 369 ALA A CA 1
ATOM 2847 C C . ALA A 1 369 ? 14.460 19.781 9.983 1.00 89.50 369 ALA A C 1
ATOM 2849 O O . ALA A 1 369 ? 14.007 20.376 10.957 1.00 89.50 369 ALA A O 1
ATOM 2850 N N . ALA A 1 370 ? 13.787 19.678 8.833 1.00 86.94 370 ALA A N 1
ATOM 2851 C CA . ALA A 1 370 ? 12.441 20.209 8.641 1.00 86.94 370 ALA A CA 1
ATOM 2852 C C . ALA A 1 370 ? 11.429 19.466 9.516 1.00 86.94 370 ALA A C 1
ATOM 2854 O O . ALA A 1 370 ? 10.659 20.097 10.235 1.00 86.94 370 ALA A O 1
ATOM 2855 N N . LEU A 1 371 ? 11.497 18.131 9.534 1.00 81.12 371 LEU A N 1
ATOM 2856 C CA . LEU A 1 371 ? 10.627 17.291 10.358 1.00 81.12 371 LEU A CA 1
ATOM 2857 C C . LEU A 1 371 ? 10.795 17.559 11.859 1.00 81.12 371 LEU A C 1
ATOM 2859 O O . LEU A 1 371 ? 9.799 17.571 12.579 1.00 81.12 371 LEU A O 1
ATOM 2863 N N . GLU A 1 372 ? 12.026 17.773 12.331 1.00 82.31 372 GLU A N 1
ATOM 2864 C CA . GLU A 1 372 ? 12.307 18.148 13.725 1.00 82.31 372 GLU A CA 1
ATOM 2865 C C . GLU A 1 372 ? 11.811 19.561 14.058 1.00 82.31 372 GLU A C 1
ATOM 2867 O O . GLU A 1 372 ? 11.320 19.793 15.161 1.00 82.31 372 GLU A O 1
ATOM 2872 N N . ALA A 1 373 ? 11.885 20.488 13.098 1.00 81.69 373 ALA A N 1
ATOM 2873 C CA . ALA A 1 373 ? 11.396 21.860 13.231 1.00 81.69 373 ALA A CA 1
ATOM 2874 C C . ALA A 1 373 ? 9.876 22.009 13.006 1.00 81.69 373 ALA A C 1
ATOM 2876 O O . ALA A 1 373 ? 9.361 23.124 13.080 1.00 81.69 373 ALA A O 1
ATOM 2877 N N . GLY A 1 374 ? 9.155 20.917 12.722 1.00 75.50 374 GLY A N 1
ATOM 2878 C CA . GLY A 1 374 ? 7.713 20.939 12.449 1.00 75.50 374 GLY A CA 1
ATOM 2879 C C . GLY A 1 374 ? 7.329 21.512 11.079 1.00 75.50 374 GLY A C 1
ATOM 2880 O O . GLY A 1 374 ? 6.168 21.849 10.873 1.00 75.50 374 GLY A O 1
ATOM 2881 N N . ILE A 1 375 ? 8.280 21.621 10.149 1.00 79.75 375 ILE A N 1
ATOM 2882 C CA . ILE A 1 375 ? 8.059 22.061 8.769 1.00 79.75 375 ILE A CA 1
ATOM 2883 C C . ILE A 1 375 ? 7.804 20.843 7.886 1.00 79.75 375 ILE A C 1
ATOM 2885 O O . ILE A 1 375 ? 8.615 19.915 7.818 1.00 79.75 375 ILE A O 1
ATOM 2889 N N . GLU A 1 376 ? 6.673 20.850 7.189 1.00 74.00 376 GLU A N 1
ATOM 2890 C CA . GLU A 1 376 ? 6.290 19.762 6.300 1.00 74.00 376 GLU A CA 1
ATOM 2891 C C . GLU A 1 376 ? 6.923 19.943 4.915 1.00 74.00 376 GLU A C 1
ATOM 2893 O O . GLU A 1 376 ? 6.720 20.945 4.234 1.00 74.00 376 GLU A O 1
ATOM 2898 N N . ILE A 1 377 ? 7.728 18.961 4.502 1.00 76.12 377 ILE A N 1
ATOM 2899 C CA . ILE A 1 377 ? 8.310 18.886 3.160 1.00 76.12 377 ILE A CA 1
ATOM 2900 C C . ILE A 1 377 ? 7.965 17.515 2.577 1.00 76.12 377 ILE A C 1
ATOM 2902 O O . ILE A 1 377 ? 8.355 16.475 3.116 1.00 76.12 377 ILE A O 1
ATOM 2906 N N . THR A 1 378 ? 7.245 17.503 1.459 1.00 62.62 378 THR A N 1
ATOM 2907 C CA . THR A 1 378 ? 6.723 16.281 0.835 1.00 62.62 378 THR A CA 1
ATOM 2908 C C . THR A 1 378 ? 7.842 15.422 0.240 1.00 62.62 378 THR A C 1
ATOM 2910 O O . THR A 1 378 ? 8.607 15.878 -0.600 1.00 62.62 378 THR A O 1
ATOM 2913 N N . ALA A 1 379 ? 7.936 14.133 0.581 1.00 63.34 379 ALA A N 1
ATOM 2914 C CA . ALA A 1 379 ? 8.941 13.218 0.016 1.00 63.34 379 ALA A CA 1
ATOM 2915 C C . ALA A 1 379 ? 8.307 11.912 -0.492 1.00 63.34 379 ALA A C 1
ATOM 2917 O O . ALA A 1 379 ? 8.281 10.909 0.216 1.00 63.34 379 ALA A O 1
ATOM 2918 N N . THR A 1 380 ? 7.825 11.905 -1.737 1.00 50.41 380 THR A N 1
ATOM 2919 C CA . THR A 1 380 ? 7.021 10.798 -2.290 1.00 50.41 380 THR A CA 1
ATOM 2920 C C . THR A 1 380 ? 7.831 9.550 -2.655 1.00 50.41 380 THR A C 1
ATOM 2922 O O . THR A 1 380 ? 7.296 8.449 -2.642 1.00 50.41 380 THR A O 1
ATOM 2925 N N . CYS A 1 381 ? 9.141 9.663 -2.913 1.00 51.12 381 CYS A N 1
ATOM 2926 C CA . CYS A 1 381 ? 9.988 8.511 -3.266 1.00 51.12 381 CYS A CA 1
ATOM 2927 C C . CYS A 1 381 ? 10.608 7.759 -2.071 1.00 51.12 381 CYS A C 1
ATOM 2929 O O . CYS A 1 381 ? 11.549 6.983 -2.262 1.00 51.12 381 CYS A O 1
ATOM 2931 N N . GLY A 1 382 ? 10.161 8.017 -0.836 1.00 55.66 382 GLY A N 1
ATOM 2932 C CA . GLY A 1 382 ? 10.730 7.384 0.361 1.00 55.66 382 GLY A CA 1
ATOM 2933 C C . GLY A 1 382 ? 12.208 7.725 0.584 1.00 55.66 382 GLY A C 1
ATOM 2934 O O . GLY A 1 382 ? 13.002 6.847 0.908 1.00 55.66 382 GLY A O 1
ATOM 2935 N N . ARG A 1 383 ? 12.590 8.994 0.371 1.00 74.31 383 ARG A N 1
ATOM 2936 C CA . ARG A 1 383 ? 13.957 9.529 0.568 1.00 74.31 383 ARG A CA 1
ATOM 2937 C C . ARG A 1 383 ? 15.042 8.919 -0.332 1.00 74.31 383 ARG A C 1
ATOM 2939 O O . ARG A 1 383 ? 16.223 9.001 -0.017 1.00 74.31 383 ARG A O 1
ATOM 2946 N N . ARG A 1 384 ? 14.666 8.319 -1.466 1.00 65.69 384 ARG A N 1
ATOM 2947 C CA . ARG A 1 384 ? 15.608 7.709 -2.426 1.00 65.69 384 ARG A CA 1
ATOM 2948 C C . ARG A 1 384 ? 16.210 8.704 -3.431 1.00 65.69 384 ARG A C 1
ATOM 2950 O O . ARG A 1 384 ? 17.000 8.292 -4.273 1.00 65.69 384 ARG A O 1
ATOM 2957 N N . GLY A 1 385 ? 15.804 9.976 -3.395 1.00 70.38 385 GLY A N 1
ATOM 2958 C CA . GLY A 1 385 ? 16.245 10.998 -4.353 1.00 70.38 385 GLY A CA 1
ATOM 2959 C C . GLY A 1 385 ? 15.760 10.764 -5.791 1.00 70.38 385 GLY A C 1
ATOM 2960 O O . GLY A 1 385 ? 16.427 11.174 -6.731 1.00 70.38 385 GLY A O 1
ATOM 2961 N N . ARG A 1 386 ? 14.629 10.067 -5.973 1.00 59.78 386 ARG A N 1
ATOM 2962 C CA . ARG A 1 386 ? 14.075 9.694 -7.292 1.00 59.78 386 ARG A CA 1
ATOM 2963 C C . ARG A 1 386 ? 12.848 10.507 -7.719 1.00 59.78 386 ARG A C 1
ATOM 2965 O O . ARG A 1 386 ? 12.287 10.237 -8.770 1.00 59.78 386 ARG A O 1
ATOM 2972 N N . CYS A 1 387 ? 12.400 11.443 -6.887 1.00 62.53 387 CYS A N 1
ATOM 2973 C CA . CYS A 1 387 ? 11.295 12.357 -7.178 1.00 62.53 387 CYS A CA 1
ATOM 2974 C C . CYS A 1 387 ? 11.731 13.802 -6.914 1.00 62.53 387 CYS A C 1
ATOM 2976 O O . CYS A 1 387 ? 12.786 14.039 -6.322 1.00 62.53 387 CYS A O 1
ATOM 2978 N N . ARG A 1 388 ? 10.873 14.759 -7.282 1.00 69.69 388 ARG A N 1
ATOM 2979 C CA . ARG A 1 388 ? 11.098 16.201 -7.086 1.00 69.69 388 ARG A CA 1
ATOM 2980 C C . ARG A 1 388 ? 10.282 16.815 -5.946 1.00 69.69 388 ARG A C 1
ATOM 2982 O O . ARG A 1 388 ? 10.533 17.952 -5.576 1.00 69.69 388 ARG A O 1
ATOM 2989 N N . SER A 1 389 ? 9.373 16.059 -5.327 1.00 62.75 389 SER A N 1
ATOM 2990 C CA . SER A 1 389 ? 8.463 16.577 -4.289 1.00 62.75 389 SER A CA 1
ATOM 2991 C C . SER A 1 389 ? 9.183 17.223 -3.093 1.00 62.75 389 SER A C 1
ATOM 2993 O O . SER A 1 389 ? 8.669 18.157 -2.494 1.00 62.75 389 SER A O 1
ATOM 2995 N N . CYS A 1 390 ? 10.383 16.731 -2.747 1.00 74.75 390 CYS A N 1
ATOM 2996 C CA . CYS A 1 390 ? 11.156 17.204 -1.591 1.00 74.75 390 CYS A CA 1
ATOM 2997 C C . CYS A 1 390 ? 12.105 18.362 -1.934 1.00 74.75 390 CYS A C 1
ATOM 2999 O O . CYS A 1 390 ? 13.061 18.631 -1.197 1.00 74.75 390 CYS A O 1
ATOM 3001 N N . ARG A 1 391 ? 11.893 18.995 -3.090 1.00 84.94 391 ARG A N 1
ATOM 3002 C CA . ARG A 1 391 ? 12.710 20.094 -3.587 1.00 84.94 391 ARG A CA 1
ATOM 3003 C C . ARG A 1 391 ? 12.646 21.279 -2.631 1.00 84.94 391 ARG A C 1
ATOM 3005 O O . ARG A 1 391 ? 11.590 21.700 -2.166 1.00 84.94 391 ARG A O 1
ATOM 3012 N N . VAL A 1 392 ? 13.815 21.836 -2.367 1.00 88.62 392 VAL A N 1
ATOM 3013 C CA . VAL A 1 392 ? 13.994 23.049 -1.578 1.00 88.62 392 VAL A CA 1
ATOM 3014 C C . VAL A 1 392 ? 14.918 24.000 -2.315 1.00 88.62 392 VAL A C 1
ATOM 3016 O O . VAL A 1 392 ? 15.769 23.563 -3.095 1.00 88.62 392 VAL A O 1
ATOM 3019 N N . LYS A 1 393 ? 14.766 25.297 -2.058 1.00 90.06 393 LYS A N 1
ATOM 3020 C CA . LYS A 1 393 ? 15.709 26.314 -2.523 1.00 90.06 393 LYS A CA 1
ATOM 3021 C C . LYS A 1 393 ? 16.515 26.822 -1.346 1.00 90.06 393 LYS A C 1
ATOM 3023 O O . LYS A 1 393 ? 15.964 27.226 -0.323 1.00 90.06 393 LYS A O 1
ATOM 3028 N N . VAL A 1 394 ? 17.829 26.808 -1.499 1.00 91.06 394 VAL A N 1
ATOM 3029 C CA . VAL A 1 394 ? 18.739 27.366 -0.503 1.00 91.06 394 VAL A CA 1
ATOM 3030 C C . VAL A 1 394 ? 18.828 28.869 -0.739 1.00 91.06 394 VAL A C 1
ATOM 3032 O O . VAL A 1 394 ? 19.395 29.312 -1.739 1.00 91.06 394 VAL A O 1
ATOM 3035 N N . LEU A 1 395 ? 18.278 29.652 0.186 1.00 88.44 395 LEU A N 1
ATOM 3036 C CA . LEU A 1 395 ? 18.282 31.113 0.122 1.00 88.44 395 LEU A CA 1
ATOM 3037 C C . LEU A 1 395 ? 19.660 31.672 0.491 1.00 88.44 395 LEU A C 1
ATOM 3039 O O . LEU A 1 395 ? 20.203 32.528 -0.203 1.00 88.44 395 LEU A O 1
ATOM 3043 N N . SER A 1 396 ? 20.264 31.155 1.562 1.00 87.19 396 SER A N 1
ATOM 3044 C CA . SER A 1 396 ? 21.566 31.605 2.062 1.00 87.19 396 SER A CA 1
ATOM 3045 C C . SER A 1 396 ? 22.266 30.511 2.877 1.00 87.19 396 SER A C 1
ATOM 3047 O O . SER A 1 396 ? 21.656 29.504 3.236 1.00 87.19 396 SER A O 1
ATOM 3049 N N . GLY A 1 397 ? 23.562 30.696 3.143 1.00 84.50 397 GLY A N 1
ATOM 3050 C CA . GLY A 1 397 ? 24.390 29.740 3.886 1.00 84.50 397 GLY A CA 1
ATOM 3051 C C . GLY A 1 397 ? 25.219 28.808 3.006 1.00 84.50 397 GLY A C 1
ATOM 3052 O O . GLY A 1 397 ? 25.018 28.726 1.789 1.00 84.50 397 GLY A O 1
ATOM 3053 N N . GLU A 1 398 ? 26.187 28.136 3.621 1.00 83.38 398 GLU A N 1
ATOM 3054 C CA . GLU A 1 398 ? 27.061 27.164 2.961 1.00 83.38 398 GLU A CA 1
ATOM 3055 C C . GLU A 1 398 ? 26.377 25.790 2.912 1.00 83.38 398 GLU A C 1
ATOM 3057 O O . GLU A 1 398 ? 25.742 25.356 3.874 1.00 83.38 398 GLU A O 1
ATOM 3062 N N . ILE A 1 399 ? 26.469 25.108 1.769 1.00 86.31 399 ILE A N 1
ATOM 3063 C CA . ILE A 1 399 ? 25.751 23.854 1.514 1.00 86.31 399 ILE A CA 1
ATOM 3064 C C . ILE A 1 399 ? 26.676 22.787 0.954 1.00 86.31 399 ILE A C 1
ATOM 3066 O O . ILE A 1 399 ? 27.677 23.093 0.311 1.00 86.31 399 ILE A O 1
ATOM 3070 N N . ALA A 1 400 ? 26.309 21.526 1.170 1.00 85.00 400 ALA A N 1
ATOM 3071 C CA . ALA A 1 400 ? 27.038 20.404 0.608 1.00 85.00 400 ALA A CA 1
ATOM 3072 C C . ALA A 1 400 ? 27.003 20.424 -0.936 1.00 85.00 400 ALA A C 1
ATOM 3074 O O . ALA A 1 400 ? 26.044 20.944 -1.531 1.00 85.00 400 ALA A O 1
ATOM 3075 N N . PRO A 1 401 ? 28.022 19.841 -1.598 1.00 84.50 401 PRO A N 1
ATOM 3076 C CA . PRO A 1 401 ? 28.000 19.639 -3.040 1.00 84.50 401 PRO A CA 1
ATOM 3077 C C . PRO A 1 401 ? 26.721 18.909 -3.481 1.00 84.50 401 PRO A C 1
ATOM 3079 O O . PRO A 1 401 ? 26.235 18.046 -2.745 1.00 84.50 401 PRO A O 1
ATOM 3082 N N . PRO A 1 402 ? 26.162 19.246 -4.658 1.00 84.81 402 PRO A N 1
ATOM 3083 C CA . PRO A 1 402 ? 24.995 18.549 -5.187 1.00 84.81 402 PRO A CA 1
ATOM 3084 C C . PRO A 1 402 ? 25.303 17.062 -5.380 1.00 84.81 402 PRO A C 1
ATOM 3086 O O . PRO A 1 402 ? 26.383 16.685 -5.838 1.00 84.81 402 PRO A O 1
ATOM 3089 N N . THR A 1 403 ? 24.345 16.214 -5.029 1.00 82.38 403 THR A N 1
ATOM 3090 C CA . THR A 1 403 ? 24.417 14.773 -5.274 1.00 82.38 403 THR A CA 1
ATOM 3091 C C . THR A 1 403 ? 24.162 14.458 -6.749 1.00 82.38 403 THR A C 1
ATOM 3093 O O . THR A 1 403 ? 23.593 15.263 -7.485 1.00 82.38 403 THR A O 1
ATOM 3096 N N . LEU A 1 404 ? 24.522 13.247 -7.189 1.00 71.75 404 LEU A N 1
ATOM 3097 C CA . LEU A 1 404 ? 24.176 12.775 -8.537 1.00 71.75 404 LEU A CA 1
ATOM 3098 C C . LEU A 1 404 ? 22.657 12.855 -8.784 1.00 71.75 404 LEU A C 1
ATOM 3100 O O . LEU A 1 404 ? 22.220 13.261 -9.857 1.00 71.75 404 LEU A O 1
ATOM 3104 N N . ASN A 1 405 ? 21.858 12.533 -7.761 1.00 71.00 405 ASN A N 1
ATOM 3105 C CA . ASN A 1 405 ? 20.402 12.623 -7.813 1.00 71.00 405 ASN A CA 1
ATOM 3106 C C . ASN A 1 405 ? 19.904 14.072 -7.915 1.00 71.00 405 ASN A C 1
ATOM 3108 O O . ASN A 1 405 ? 18.937 14.306 -8.630 1.00 71.00 405 ASN A O 1
ATOM 3112 N N . ASP A 1 406 ? 20.561 15.046 -7.272 1.00 72.69 406 ASP A N 1
ATOM 3113 C CA . ASP A 1 406 ? 20.225 16.466 -7.462 1.00 72.69 406 ASP A CA 1
ATOM 3114 C C . ASP A 1 406 ? 20.389 16.865 -8.930 1.00 72.69 406 ASP A C 1
ATOM 3116 O O . ASP A 1 406 ? 19.484 17.458 -9.508 1.00 72.69 406 ASP A O 1
ATOM 3120 N N . THR A 1 407 ? 21.499 16.478 -9.561 1.00 74.69 407 THR A N 1
ATOM 3121 C CA . THR A 1 407 ? 21.764 16.792 -10.972 1.00 74.69 407 THR A CA 1
ATOM 3122 C C . THR A 1 407 ? 20.799 16.077 -11.917 1.00 74.69 407 THR A C 1
ATOM 3124 O O . THR A 1 407 ? 20.294 16.696 -12.850 1.00 74.69 407 THR A O 1
ATOM 3127 N N . ILE A 1 408 ? 20.507 14.793 -11.676 1.00 60.81 408 ILE A N 1
ATOM 3128 C CA . ILE A 1 408 ? 19.571 14.008 -12.501 1.00 60.81 408 ILE A CA 1
ATOM 3129 C C . ILE A 1 408 ? 18.146 14.555 -12.380 1.00 60.81 408 ILE A C 1
ATOM 3131 O O . ILE A 1 408 ? 17.444 14.679 -13.381 1.00 60.81 408 ILE A O 1
ATOM 3135 N N . GLN A 1 409 ? 17.696 14.850 -11.159 1.00 66.12 409 GLN A N 1
ATOM 3136 C CA . GLN A 1 409 ? 16.306 15.225 -10.922 1.00 66.12 409 GLN A CA 1
ATOM 3137 C C . GLN A 1 409 ? 16.059 16.708 -11.177 1.00 66.12 409 GLN A C 1
ATOM 3139 O O . GLN A 1 409 ? 15.032 17.032 -11.754 1.00 66.12 409 GLN A O 1
ATOM 3144 N N . LEU A 1 410 ? 16.952 17.610 -10.771 1.00 68.69 410 LEU A N 1
ATOM 3145 C CA . LEU A 1 410 ? 16.734 19.064 -10.846 1.00 68.69 410 LEU A CA 1
ATOM 3146 C C . LEU A 1 410 ? 17.401 19.714 -12.064 1.00 68.69 410 LEU A C 1
ATOM 3148 O O . LEU A 1 410 ? 17.162 20.888 -12.329 1.00 68.69 410 LEU A O 1
ATOM 3152 N N . GLY A 1 411 ? 18.233 18.964 -12.790 1.00 59.81 411 GLY A N 1
ATOM 3153 C CA . GLY A 1 411 ? 19.013 19.479 -13.906 1.00 59.81 411 GLY A CA 1
ATOM 3154 C C . GLY A 1 411 ? 20.184 20.373 -13.468 1.00 59.81 411 GLY A C 1
ATOM 3155 O O . GLY A 1 411 ? 20.261 20.822 -12.318 1.00 59.81 411 GLY A O 1
ATOM 3156 N N . PRO A 1 412 ? 21.131 20.647 -14.382 1.00 58.75 412 PRO A N 1
ATOM 3157 C CA . PRO A 1 412 ? 22.294 21.482 -14.093 1.00 58.75 412 PRO A CA 1
ATOM 3158 C C . PRO A 1 412 ? 21.912 22.926 -13.737 1.00 58.75 412 PRO A C 1
ATOM 3160 O O . PRO A 1 412 ? 22.527 23.504 -12.841 1.00 58.75 412 PRO A O 1
ATOM 3163 N N . ASP A 1 413 ? 20.880 23.494 -14.365 1.00 57.84 413 ASP A N 1
ATOM 3164 C CA . ASP A 1 413 ? 20.446 24.869 -14.090 1.00 57.84 413 ASP A CA 1
ATOM 3165 C C . ASP A 1 413 ? 19.732 24.997 -12.739 1.00 57.84 413 ASP A C 1
ATOM 3167 O O . ASP A 1 413 ? 20.091 25.869 -11.947 1.00 57.84 413 ASP A O 1
ATOM 3171 N N . GLY A 1 414 ? 18.857 24.052 -12.375 1.00 71.81 414 GLY A N 1
ATOM 3172 C CA . GLY A 1 414 ? 18.261 24.013 -11.035 1.00 71.81 414 GLY A CA 1
ATOM 3173 C C . GLY A 1 414 ? 19.316 23.875 -9.928 1.00 71.81 414 GLY A C 1
ATOM 3174 O O . GLY A 1 414 ? 19.261 24.556 -8.899 1.00 71.81 414 GLY A O 1
ATOM 3175 N N . VAL A 1 415 ? 20.348 23.056 -10.150 1.00 81.62 415 VAL A N 1
ATOM 3176 C CA . VAL A 1 415 ? 21.480 22.929 -9.219 1.00 81.62 415 VAL A CA 1
ATOM 3177 C C . VAL A 1 415 ? 22.284 24.232 -9.107 1.00 81.62 415 VAL A C 1
ATOM 3179 O O . VAL A 1 415 ? 22.683 24.587 -7.986 1.00 81.62 415 VAL A O 1
ATOM 3182 N N . ARG A 1 416 ? 22.505 24.950 -10.220 1.00 77.94 416 ARG A N 1
ATOM 3183 C CA . ARG A 1 416 ? 23.168 26.272 -10.257 1.00 77.94 416 ARG A CA 1
ATOM 3184 C C . ARG A 1 416 ? 22.362 27.336 -9.518 1.00 77.94 416 ARG A C 1
ATOM 3186 O O . ARG A 1 416 ? 22.942 28.127 -8.781 1.00 77.94 416 ARG A O 1
ATOM 3193 N N . GLU A 1 417 ? 21.039 27.290 -9.618 1.00 78.81 417 GLU A N 1
ATOM 3194 C CA . GLU A 1 417 ? 20.106 28.157 -8.885 1.00 78.81 417 GLU A CA 1
ATOM 3195 C C . GLU A 1 417 ? 19.908 27.764 -7.409 1.00 78.81 417 GLU A C 1
ATOM 3197 O O . GLU A 1 417 ? 19.050 28.309 -6.709 1.00 78.81 417 GLU A O 1
ATOM 3202 N N . ARG A 1 418 ? 20.745 26.849 -6.904 1.00 88.06 418 ARG A N 1
ATOM 3203 C CA . ARG A 1 418 ? 20.764 26.371 -5.513 1.00 88.06 418 ARG A CA 1
ATOM 3204 C C . ARG A 1 418 ? 19.492 25.624 -5.095 1.00 88.06 418 ARG A C 1
ATOM 3206 O O . ARG A 1 418 ? 19.178 25.573 -3.903 1.00 88.06 418 ARG A O 1
ATOM 3213 N N . PHE A 1 419 ? 18.797 24.984 -6.035 1.00 85.81 419 PHE A N 1
ATOM 3214 C CA . PHE A 1 419 ? 17.809 23.962 -5.696 1.00 85.81 419 PHE A CA 1
ATOM 3215 C C . PHE A 1 419 ? 18.497 22.658 -5.289 1.00 85.81 419 PHE A C 1
ATOM 3217 O O . PHE A 1 419 ? 19.535 22.278 -5.842 1.00 85.81 419 PHE A O 1
ATOM 3224 N N . ARG A 1 420 ? 17.925 21.973 -4.298 1.00 90.69 420 ARG A N 1
ATOM 3225 C CA . ARG A 1 420 ? 18.394 20.679 -3.784 1.00 90.69 420 ARG A CA 1
ATOM 3226 C C . ARG A 1 420 ? 17.213 19.790 -3.409 1.00 90.69 420 ARG A C 1
ATOM 3228 O O . ARG A 1 420 ? 16.127 20.278 -3.096 1.00 90.69 420 ARG A O 1
ATOM 3235 N N . LEU A 1 421 ? 17.428 18.483 -3.403 1.00 87.56 421 LEU A N 1
ATOM 3236 C CA . LEU A 1 421 ? 16.521 17.501 -2.824 1.00 87.56 421 LEU A CA 1
ATOM 3237 C C . LEU A 1 421 ? 16.780 17.442 -1.316 1.00 87.56 421 LEU A C 1
ATOM 3239 O O . LEU A 1 421 ? 17.796 16.905 -0.871 1.00 87.56 421 LEU A O 1
ATOM 3243 N N . SER A 1 422 ? 15.857 17.961 -0.502 1.00 90.69 422 SER A N 1
ATOM 3244 C CA . SER A 1 422 ? 16.035 18.022 0.963 1.00 90.69 422 SER A CA 1
ATOM 3245 C C . SER A 1 422 ? 16.302 16.655 1.602 1.00 90.69 422 SER A C 1
ATOM 3247 O O . SER A 1 422 ? 17.003 16.573 2.608 1.00 90.69 422 SER A O 1
ATOM 3249 N N . CYS A 1 423 ? 15.793 15.573 1.000 1.00 84.88 423 CYS A N 1
ATOM 3250 C CA . CYS A 1 423 ? 16.007 14.204 1.472 1.00 84.88 423 CYS A CA 1
ATOM 3251 C C . CYS A 1 423 ? 17.421 13.655 1.226 1.00 84.88 423 CYS A C 1
ATOM 3253 O O . CYS A 1 423 ? 17.762 12.613 1.778 1.00 84.88 423 CYS A O 1
ATOM 3255 N N . GLN A 1 424 ? 18.220 14.304 0.374 1.00 88.44 424 GLN A N 1
ATOM 3256 C CA . GLN A 1 424 ? 19.598 13.913 0.045 1.00 88.44 424 GLN A CA 1
ATOM 3257 C C . GLN A 1 424 ? 20.623 14.973 0.462 1.00 88.44 424 GLN A C 1
ATOM 3259 O O . GLN A 1 424 ? 21.821 14.709 0.421 1.00 88.44 424 GLN A O 1
ATOM 3264 N N . MET A 1 425 ? 20.168 16.162 0.859 1.00 91.12 425 MET A N 1
ATOM 3265 C CA . MET A 1 425 ? 21.021 17.289 1.211 1.00 91.12 425 MET A CA 1
ATOM 3266 C C . MET A 1 425 ? 21.351 17.278 2.712 1.00 91.12 425 MET A C 1
ATOM 3268 O O . MET A 1 425 ? 20.461 17.559 3.515 1.00 91.12 425 MET A O 1
ATOM 3272 N N . PRO A 1 426 ? 22.603 17.011 3.124 1.00 90.94 426 PRO A N 1
ATOM 3273 C CA . PRO A 1 426 ? 23.016 17.164 4.514 1.00 90.94 426 PRO A CA 1
ATOM 3274 C C . PRO A 1 426 ? 23.220 18.643 4.880 1.00 90.94 426 PRO A C 1
ATOM 3276 O O . PRO A 1 426 ? 23.820 19.410 4.122 1.00 90.94 426 PRO A O 1
ATOM 3279 N N . ALA A 1 427 ? 22.772 19.037 6.071 1.00 90.69 427 ALA A N 1
ATOM 3280 C CA . ALA A 1 427 ? 23.039 20.345 6.657 1.00 90.69 427 ALA A CA 1
ATOM 3281 C C . ALA A 1 427 ? 24.494 20.396 7.154 1.00 90.69 427 ALA A C 1
ATOM 3283 O O . ALA A 1 427 ? 24.855 19.751 8.140 1.00 90.69 427 ALA A O 1
ATOM 3284 N N . VAL A 1 428 ? 25.356 21.122 6.439 1.00 91.00 428 VAL A N 1
ATOM 3285 C CA . VAL A 1 428 ? 26.804 21.193 6.727 1.00 91.00 428 VAL A CA 1
ATOM 3286 C C . VAL A 1 428 ? 27.239 22.497 7.393 1.00 91.00 428 VAL A C 1
ATOM 3288 O O . VAL A 1 428 ? 28.324 22.523 7.973 1.00 91.00 428 VAL A O 1
ATOM 3291 N N . ALA A 1 429 ? 26.404 23.531 7.334 1.00 89.75 429 ALA A N 1
ATOM 3292 C CA . ALA A 1 429 ? 26.574 24.828 7.977 1.00 89.75 429 ALA A CA 1
ATOM 3293 C C . ALA A 1 429 ? 25.194 25.471 8.191 1.00 89.75 429 ALA A C 1
ATOM 3295 O O . ALA A 1 429 ? 24.179 24.946 7.716 1.00 89.75 429 ALA A O 1
ATOM 3296 N N . ASP A 1 430 ? 25.168 26.607 8.885 1.00 92.12 430 ASP A N 1
ATOM 3297 C CA . ASP A 1 430 ? 23.956 27.404 9.038 1.00 92.12 430 ASP A CA 1
ATOM 3298 C C . ASP A 1 430 ? 23.447 27.839 7.663 1.00 92.12 430 ASP A C 1
ATOM 3300 O O . ASP A 1 430 ? 24.186 28.408 6.852 1.00 92.12 430 ASP A O 1
ATOM 3304 N N . CYS A 1 431 ? 22.182 27.546 7.388 1.00 92.06 431 CYS A N 1
ATOM 3305 C CA . CYS A 1 431 ? 21.570 27.844 6.103 1.00 92.06 431 CYS A CA 1
ATOM 3306 C C . CYS A 1 431 ? 20.101 28.217 6.255 1.00 92.06 431 CYS A C 1
ATOM 3308 O O . CYS A 1 431 ? 19.404 27.746 7.158 1.00 92.06 431 CYS A O 1
ATOM 3310 N N . SER A 1 432 ? 19.640 29.072 5.345 1.00 90.81 432 SER A N 1
ATOM 3311 C CA . SER A 1 432 ? 18.231 29.424 5.213 1.00 90.81 432 SER A CA 1
ATOM 3312 C C . SER A 1 432 ? 17.659 28.751 3.981 1.00 90.81 432 SER A C 1
ATOM 3314 O O . SER A 1 432 ? 18.231 28.823 2.889 1.00 90.81 432 SER A O 1
ATOM 3316 N N . ILE A 1 433 ? 16.532 28.080 4.161 1.00 92.25 433 ILE A N 1
ATOM 3317 C CA . ILE A 1 433 ? 15.938 27.190 3.175 1.00 92.25 433 ILE A CA 1
ATOM 3318 C C . ILE A 1 433 ? 14.475 27.569 3.012 1.00 92.25 433 ILE A C 1
ATOM 3320 O O . ILE A 1 433 ? 13.735 27.626 3.989 1.00 92.25 433 ILE A O 1
ATOM 3324 N N . ALA A 1 434 ? 14.054 27.789 1.773 1.00 86.56 434 ALA A N 1
ATOM 3325 C CA . ALA A 1 434 ? 12.645 27.842 1.430 1.00 86.56 434 ALA A CA 1
ATOM 3326 C C . ALA A 1 434 ? 12.206 26.450 0.982 1.00 86.56 434 ALA A C 1
ATOM 3328 O O . ALA A 1 434 ? 12.821 25.849 0.087 1.00 86.56 434 ALA A O 1
ATOM 3329 N N . ALA A 1 435 ? 11.139 25.940 1.594 1.00 79.94 435 ALA A N 1
ATOM 3330 C CA . ALA A 1 435 ? 10.431 24.808 1.024 1.00 79.94 435 ALA A CA 1
ATOM 3331 C C . ALA A 1 435 ? 9.914 25.252 -0.348 1.00 79.94 435 ALA A C 1
ATOM 3333 O O . ALA A 1 435 ? 9.131 26.190 -0.445 1.00 79.94 435 ALA A O 1
ATOM 3334 N N . MET A 1 436 ? 10.401 24.607 -1.408 1.00 71.44 436 MET A N 1
ATOM 3335 C CA . MET A 1 436 ? 9.955 24.862 -2.777 1.00 71.44 436 MET A CA 1
ATOM 3336 C C . MET A 1 436 ? 9.419 23.562 -3.379 1.00 71.44 436 MET A C 1
ATOM 3338 O O . MET A 1 436 ? 9.901 23.151 -4.452 1.00 71.44 436 MET A O 1
ATOM 3342 N N . PRO A 1 437 ? 8.440 22.901 -2.714 1.00 57.50 437 PRO A N 1
ATOM 3343 C CA . PRO A 1 437 ? 7.631 21.931 -3.428 1.00 57.50 437 PRO A CA 1
ATOM 3344 C C . PRO A 1 437 ? 7.041 22.647 -4.649 1.00 57.50 437 PRO A C 1
ATOM 3346 O O . PRO A 1 437 ? 6.962 23.878 -4.705 1.00 57.50 437 PRO A O 1
ATOM 3349 N N . GLU A 1 438 ? 6.735 21.903 -5.699 1.00 48.38 438 GLU A N 1
ATOM 3350 C CA . GLU A 1 438 ? 6.050 22.495 -6.846 1.00 48.38 438 GLU A CA 1
ATOM 3351 C C . GLU A 1 438 ? 4.764 23.166 -6.335 1.00 48.38 438 GLU A C 1
ATOM 3353 O O . GLU A 1 438 ? 4.015 22.551 -5.578 1.00 48.38 438 GLU A O 1
ATOM 3358 N N . ARG A 1 439 ? 4.608 24.471 -6.622 1.00 33.41 439 ARG A N 1
ATOM 3359 C CA . ARG A 1 439 ? 3.457 25.253 -6.159 1.00 33.41 439 ARG A CA 1
ATOM 3360 C C . ARG A 1 439 ? 2.181 24.579 -6.667 1.00 33.41 439 ARG A C 1
ATOM 3362 O O . ARG A 1 439 ? 2.114 24.221 -7.839 1.00 33.41 439 ARG A O 1
ATOM 3369 N N . ASP A 1 440 ? 1.244 24.419 -5.739 1.00 33.72 440 ASP A N 1
ATOM 3370 C CA . ASP A 1 440 ? -0.095 23.855 -5.875 1.00 33.72 440 ASP A CA 1
ATOM 3371 C C . ASP A 1 440 ? -0.216 22.477 -6.540 1.00 33.72 440 ASP A C 1
ATOM 3373 O O . ASP A 1 440 ? -0.856 22.295 -7.567 1.00 33.72 440 ASP A O 1
ATOM 3377 N N . GLU A 1 441 ? 0.236 21.456 -5.807 1.00 33.06 441 GLU A N 1
ATOM 3378 C CA . GLU A 1 441 ? -0.624 20.288 -5.563 1.00 33.06 441 GLU A CA 1
ATOM 3379 C C . GLU A 1 441 ? -1.551 20.577 -4.361 1.00 33.06 441 GLU A C 1
ATOM 3381 O O . GLU A 1 441 ? -1.652 19.779 -3.425 1.00 33.06 441 GLU A O 1
ATOM 3386 N N . LEU A 1 442 ? -2.214 21.745 -4.341 1.00 29.78 442 LEU A N 1
ATOM 3387 C CA . LEU A 1 442 ? -3.429 21.899 -3.548 1.00 29.78 442 LEU A CA 1
ATOM 3388 C C . LEU A 1 442 ? -4.381 20.871 -4.130 1.00 29.78 442 LEU A C 1
ATOM 3390 O O . LEU A 1 442 ? -4.863 21.025 -5.251 1.00 29.78 442 LEU A O 1
ATOM 3394 N N . GLY A 1 443 ? -4.511 19.762 -3.405 1.00 30.50 443 GLY A N 1
ATOM 3395 C CA . GLY A 1 443 ? -5.281 18.621 -3.834 1.00 30.50 443 GLY A CA 1
ATOM 3396 C C . GLY A 1 443 ? -6.629 19.111 -4.319 1.00 30.50 443 GLY A C 1
ATOM 3397 O O . GLY A 1 443 ? -7.464 19.539 -3.523 1.00 30.50 443 GLY A O 1
ATOM 3398 N N . HIS A 1 444 ? -6.874 18.964 -5.620 1.00 25.77 444 HIS A N 1
ATOM 3399 C CA . HIS A 1 444 ? -8.200 18.524 -5.971 1.00 25.77 444 HIS A CA 1
ATOM 3400 C C . HIS A 1 444 ? -8.444 17.313 -5.090 1.00 25.77 444 HIS A C 1
ATOM 3402 O O . HIS A 1 444 ? -7.644 16.369 -5.073 1.00 25.77 444 HIS A O 1
ATOM 3408 N N . GLN A 1 445 ? -9.488 17.428 -4.267 1.00 31.62 445 GLN A N 1
ATOM 3409 C CA . GLN A 1 445 ? -10.148 16.283 -3.680 1.00 31.62 445 GLN A CA 1
ATOM 3410 C C . GLN A 1 445 ? -10.046 15.189 -4.734 1.00 31.62 445 GLN A C 1
ATOM 3412 O O . GLN A 1 445 ? -10.501 15.388 -5.863 1.00 31.62 445 GLN A O 1
ATOM 3417 N N . ILE A 1 446 ? -9.382 14.076 -4.407 1.00 33.78 446 ILE A N 1
ATOM 3418 C CA . ILE A 1 446 ? -9.714 12.833 -5.087 1.00 33.78 446 ILE A CA 1
ATOM 3419 C C . ILE A 1 446 ? -11.205 12.752 -4.824 1.00 33.78 446 ILE A C 1
ATOM 3421 O O . ILE A 1 446 ? -11.598 12.491 -3.687 1.00 33.78 446 ILE A O 1
ATOM 3425 N N . LEU A 1 447 ? -11.989 13.197 -5.809 1.00 31.39 447 LEU A N 1
ATOM 3426 C CA . LEU A 1 447 ? -13.425 13.279 -5.725 1.00 31.39 447 LEU A CA 1
ATOM 3427 C C . LEU A 1 447 ? -13.812 11.832 -5.482 1.00 31.39 447 LEU A C 1
ATOM 3429 O O . LEU A 1 447 ? -13.773 11.002 -6.392 1.00 31.39 447 LEU A O 1
ATOM 3433 N N . ALA A 1 448 ? -14.090 11.520 -4.214 1.00 31.36 448 ALA A N 1
ATOM 3434 C CA . ALA A 1 448 ? -15.048 10.493 -3.895 1.00 31.36 448 ALA A CA 1
ATOM 3435 C C . ALA A 1 448 ? -16.229 10.859 -4.786 1.00 31.36 448 ALA A C 1
ATOM 3437 O O . ALA A 1 448 ? -16.742 11.976 -4.682 1.00 31.36 448 ALA A O 1
ATOM 3438 N N . GLY A 1 449 ? -16.491 10.021 -5.792 1.00 29.05 449 GLY A N 1
ATOM 3439 C CA . GLY A 1 449 ? -17.516 10.319 -6.777 1.00 29.05 449 GLY A CA 1
ATOM 3440 C C . GLY A 1 449 ? -18.797 10.735 -6.045 1.00 29.05 449 GLY A C 1
ATOM 3441 O O . GLY A 1 449 ? -19.063 10.208 -4.963 1.00 29.05 449 GLY A O 1
ATOM 3442 N N . PRO A 1 450 ? -19.573 11.682 -6.592 1.00 28.31 450 PRO A N 1
ATOM 3443 C CA . PRO A 1 450 ? -20.815 12.153 -5.979 1.00 28.31 450 PRO A CA 1
ATOM 3444 C C . PRO A 1 450 ? -21.885 11.060 -5.837 1.00 28.31 450 PRO A C 1
ATOM 3446 O O . PRO A 1 450 ? -22.946 11.321 -5.273 1.00 28.31 450 PRO A O 1
ATOM 3449 N N . ASP A 1 451 ? -21.604 9.833 -6.273 1.00 37.00 451 ASP A N 1
ATOM 3450 C CA . ASP A 1 451 ? -22.425 8.667 -5.998 1.00 37.00 451 ASP A CA 1
ATOM 3451 C C . ASP A 1 451 ? -22.206 8.238 -4.546 1.00 37.00 451 ASP A C 1
ATOM 3453 O O . ASP A 1 451 ? -21.481 7.297 -4.217 1.00 37.00 451 ASP A O 1
ATOM 3457 N N . GLY A 1 452 ? -22.831 9.006 -3.651 1.00 39.59 452 GLY A N 1
ATOM 3458 C CA . GLY A 1 452 ? -23.004 8.644 -2.261 1.00 39.59 452 GLY A CA 1
ATOM 3459 C C . GLY A 1 452 ? -23.530 7.218 -2.146 1.00 39.59 452 GLY A C 1
ATOM 3460 O O . GLY A 1 452 ? -24.228 6.715 -3.029 1.00 39.59 452 GLY A O 1
ATOM 3461 N N . PHE A 1 453 ? -23.192 6.577 -1.030 1.00 42.03 453 PHE A N 1
ATOM 3462 C CA . PHE A 1 453 ? -23.824 5.343 -0.590 1.00 42.03 453 PHE A CA 1
ATOM 3463 C C . PHE A 1 453 ? -25.347 5.475 -0.753 1.00 42.03 453 PHE A C 1
ATOM 3465 O O . PHE A 1 453 ? -26.014 6.128 0.047 1.00 42.03 453 PHE A O 1
ATOM 3472 N N . SER A 1 454 ? -25.898 4.901 -1.823 1.00 39.59 454 SER A N 1
ATOM 3473 C CA . SER A 1 454 ? -27.333 4.703 -1.942 1.00 39.59 454 SER A CA 1
ATOM 3474 C C . SER A 1 454 ? -27.624 3.420 -1.180 1.00 39.59 454 SER A C 1
ATOM 3476 O O . SER A 1 454 ? -27.107 2.375 -1.583 1.00 39.59 454 SER A O 1
ATOM 3478 N N . PRO A 1 455 ? -28.418 3.454 -0.095 1.00 39.41 455 PRO A N 1
ATOM 3479 C CA . PRO A 1 455 ? -28.808 2.270 0.667 1.00 39.41 455 PRO A CA 1
ATOM 3480 C C . PRO A 1 455 ? -29.789 1.392 -0.134 1.00 39.41 455 PRO A C 1
ATOM 3482 O O . PRO A 1 455 ? -30.881 1.054 0.318 1.00 39.41 455 PRO A O 1
ATOM 3485 N N . GLY A 1 456 ? -29.423 1.021 -1.359 1.00 40.09 456 GLY A N 1
ATOM 3486 C CA . GLY A 1 456 ? -30.145 0.063 -2.172 1.00 40.09 456 GLY A CA 1
ATOM 3487 C C . GLY A 1 456 ? -30.047 -1.312 -1.524 1.00 40.09 456 GLY A C 1
ATOM 3488 O O . GLY A 1 456 ? -29.010 -1.962 -1.591 1.00 40.09 456 GLY A O 1
ATOM 3489 N N . VAL A 1 457 ? -31.143 -1.746 -0.897 1.00 54.28 457 VAL A N 1
ATOM 3490 C CA . VAL A 1 457 ? -31.360 -3.108 -0.369 1.00 54.28 457 VAL A CA 1
ATOM 3491 C C . VAL A 1 457 ? -30.376 -3.533 0.741 1.00 54.28 457 VAL A C 1
ATOM 3493 O O . VAL A 1 457 ? -30.184 -4.722 0.978 1.00 54.28 457 VAL A O 1
ATOM 3496 N N . LEU A 1 458 ? -29.758 -2.598 1.473 1.00 67.62 458 LEU A N 1
ATOM 3497 C CA . LEU A 1 458 ? -28.997 -2.952 2.676 1.00 67.62 458 LEU A CA 1
ATOM 3498 C C . LEU A 1 458 ? -29.902 -2.881 3.911 1.00 67.62 458 LEU A C 1
ATOM 3500 O O . LEU A 1 458 ? -30.404 -1.813 4.257 1.00 67.62 458 LEU A O 1
ATOM 3504 N N . ALA A 1 459 ? -30.086 -4.009 4.601 1.00 78.12 459 ALA A N 1
ATOM 3505 C CA . ALA A 1 459 ? -30.702 -4.004 5.923 1.00 78.12 459 ALA A CA 1
ATOM 3506 C C . ALA A 1 459 ? -29.760 -3.288 6.904 1.00 78.12 459 ALA A C 1
ATOM 3508 O O . ALA A 1 459 ? -28.660 -3.779 7.185 1.00 78.12 459 ALA A O 1
ATOM 3509 N N . LEU A 1 460 ? -30.186 -2.114 7.379 1.00 86.75 460 LEU A N 1
ATOM 3510 C CA . LEU A 1 460 ? -29.444 -1.328 8.357 1.00 86.75 460 LEU A CA 1
ATOM 3511 C C . LEU A 1 460 ? -29.459 -2.060 9.700 1.00 86.75 460 LEU A C 1
ATOM 3513 O O . LEU A 1 460 ? -30.478 -2.141 10.381 1.00 86.75 460 LEU A O 1
ATOM 3517 N N . ASP A 1 461 ? -28.303 -2.599 10.052 1.00 91.56 461 ASP A N 1
ATOM 3518 C CA . ASP A 1 461 ? -28.010 -3.240 11.324 1.00 91.56 461 ASP A CA 1
ATOM 3519 C C . ASP A 1 461 ? -26.560 -2.911 11.662 1.00 91.56 461 ASP A C 1
ATOM 3521 O O . ASP A 1 461 ? -25.639 -3.701 11.462 1.00 91.56 461 ASP A O 1
ATOM 3525 N N . SER A 1 462 ? -26.326 -1.698 12.154 1.00 92.50 462 SER A N 1
ATOM 3526 C CA . SER A 1 462 ? -24.973 -1.273 12.514 1.00 92.50 462 SER A CA 1
ATOM 3527 C C . SER A 1 462 ? -24.406 -2.064 13.702 1.00 92.50 462 SER A C 1
ATOM 3529 O O . SER A 1 462 ? -23.238 -1.886 14.061 1.00 92.50 462 SER A O 1
ATOM 3531 N N . GLY A 1 463 ? -25.208 -2.919 14.344 1.00 94.00 463 GLY A N 1
ATOM 3532 C CA . GLY A 1 463 ? -24.912 -3.524 15.632 1.00 94.00 463 GLY A CA 1
ATOM 3533 C C . GLY A 1 463 ? -24.970 -2.532 16.789 1.00 94.00 463 GLY A C 1
ATOM 3534 O O . GLY A 1 463 ? -24.796 -2.957 17.923 1.00 94.00 463 GLY A O 1
ATOM 3535 N N . ILE A 1 464 ? -25.188 -1.234 16.553 1.00 96.12 464 ILE A N 1
ATOM 3536 C CA . ILE A 1 464 ? -25.428 -0.262 17.618 1.00 96.12 464 ILE A CA 1
ATOM 3537 C C . ILE A 1 464 ? -26.932 -0.141 17.836 1.00 96.12 464 ILE A C 1
ATOM 3539 O O . ILE A 1 464 ? -27.679 0.159 16.910 1.00 96.12 464 ILE A O 1
ATOM 3543 N N . GLU A 1 465 ? -27.370 -0.337 19.076 1.00 94.56 465 GLU A N 1
ATOM 3544 C CA . GLU A 1 465 ? -28.766 -0.154 19.465 1.00 94.56 465 GLU A CA 1
ATOM 3545 C C . GLU A 1 465 ? -28.848 0.789 20.662 1.00 94.56 465 GLU A C 1
ATOM 3547 O O . GLU A 1 465 ? -28.126 0.630 21.650 1.00 94.56 465 GLU A O 1
ATOM 3552 N N . LYS A 1 466 ? -29.737 1.778 20.570 1.00 95.00 466 LYS A N 1
ATOM 3553 C CA . LYS A 1 466 ? -30.053 2.695 21.662 1.00 95.00 466 LYS A CA 1
ATOM 3554 C C . LYS A 1 466 ? -31.443 2.399 22.187 1.00 95.00 466 LYS A C 1
ATOM 3556 O O . LYS A 1 466 ? -32.416 2.463 21.443 1.00 95.00 466 LYS A O 1
ATOM 3561 N N . ARG A 1 467 ? -31.531 2.097 23.479 1.00 94.81 467 ARG A N 1
ATOM 3562 C CA . ARG A 1 467 ? -32.790 1.788 24.159 1.00 94.81 467 ARG A CA 1
ATOM 3563 C C . ARG A 1 467 ? -33.071 2.856 25.193 1.00 94.81 467 ARG A C 1
ATOM 3565 O O . ARG A 1 467 ? -32.338 2.970 26.175 1.00 94.81 467 ARG A O 1
ATOM 3572 N N . LEU A 1 468 ? -34.134 3.620 24.972 1.00 96.44 468 LEU A N 1
ATOM 3573 C CA . LEU A 1 468 ? -34.683 4.487 26.001 1.00 96.44 468 LEU A CA 1
ATOM 3574 C C . LEU A 1 468 ? -35.354 3.613 27.062 1.00 96.44 468 LEU A C 1
ATOM 3576 O O . LEU A 1 468 ? -36.264 2.843 26.752 1.00 96.44 468 LEU A O 1
ATOM 3580 N N . ILE A 1 469 ? -34.916 3.746 28.307 1.00 95.56 469 ILE A N 1
ATOM 3581 C CA . ILE A 1 469 ? -35.500 3.049 29.449 1.00 95.56 469 ILE A CA 1
ATOM 3582 C C . ILE A 1 469 ? -35.890 4.043 30.539 1.00 95.56 469 ILE A C 1
ATOM 3584 O O . ILE A 1 469 ? -35.471 5.204 30.552 1.00 95.56 469 ILE A O 1
ATOM 3588 N N . ARG A 1 470 ? -36.689 3.553 31.485 1.00 94.94 470 ARG A N 1
ATOM 3589 C CA . ARG A 1 470 ? -36.994 4.254 32.725 1.00 94.94 470 ARG A CA 1
ATOM 3590 C C . ARG A 1 470 ? -36.672 3.340 33.899 1.00 94.94 470 ARG A C 1
ATOM 3592 O O . ARG A 1 470 ? -37.457 2.449 34.201 1.00 94.94 470 ARG A O 1
ATOM 3599 N N . ALA A 1 471 ? -35.510 3.548 34.507 1.00 92.50 471 ALA A N 1
ATOM 3600 C CA . ALA A 1 471 ? -35.057 2.793 35.671 1.00 92.50 471 ALA A CA 1
ATOM 3601 C C . ALA A 1 471 ? -35.321 3.591 36.950 1.00 92.50 471 ALA A C 1
ATOM 3603 O O . ALA A 1 471 ? -35.117 4.803 36.982 1.00 92.50 471 ALA A O 1
ATOM 3604 N N . GLU A 1 472 ? -35.764 2.932 38.015 1.00 89.25 472 GLU A N 1
ATOM 3605 C CA . GLU A 1 472 ? -36.003 3.604 39.292 1.00 89.25 472 GLU A CA 1
ATOM 3606 C C . GLU A 1 472 ? -34.717 3.641 40.117 1.00 89.25 472 GLU A C 1
ATOM 3608 O O . GLU A 1 472 ? -34.095 2.612 40.370 1.00 89.25 472 GLU A O 1
ATOM 3613 N N . ALA A 1 473 ? -34.296 4.833 40.546 1.00 87.69 473 ALA A N 1
ATOM 3614 C CA . ALA A 1 473 ? -33.164 4.941 41.457 1.00 87.69 473 ALA A CA 1
ATOM 3615 C C . ALA A 1 473 ? -33.507 4.270 42.807 1.00 87.69 473 ALA A C 1
ATOM 3617 O O . ALA A 1 473 ? -34.628 4.451 43.302 1.00 87.69 473 ALA A O 1
ATOM 3618 N N . PRO A 1 474 ? -32.562 3.541 43.435 1.00 86.19 474 PRO A N 1
ATOM 3619 C CA . PRO A 1 474 ? -32.775 2.964 44.759 1.00 86.19 474 PRO A CA 1
ATOM 3620 C C . PRO A 1 474 ? -33.147 4.055 45.773 1.00 86.19 474 PRO A C 1
ATOM 3622 O O . PRO A 1 474 ? -32.428 5.049 45.905 1.00 86.19 474 PRO A O 1
ATOM 3625 N N . HIS A 1 475 ? -34.273 3.877 46.467 1.00 83.25 475 HIS A N 1
ATOM 3626 C CA . HIS A 1 475 ? -34.816 4.849 47.427 1.00 83.25 475 HIS A CA 1
ATOM 3627 C C . HIS A 1 475 ? -35.367 4.217 48.719 1.00 83.25 475 HIS A C 1
ATOM 3629 O O . HIS A 1 475 ? -35.625 4.943 49.674 1.00 83.25 475 HIS A O 1
ATOM 3635 N N . ASP A 1 476 ? -35.534 2.890 48.771 1.00 83.25 476 ASP A N 1
ATOM 3636 C CA . ASP A 1 476 ? -35.984 2.167 49.966 1.00 83.25 476 ASP A CA 1
ATOM 3637 C C . ASP A 1 476 ? -34.790 1.773 50.851 1.00 83.25 476 ASP A C 1
ATOM 3639 O O . ASP A 1 476 ? -33.908 1.016 50.437 1.00 83.25 476 ASP A O 1
ATOM 3643 N N . GLU A 1 477 ? -34.780 2.254 52.096 1.00 81.94 477 GLU A N 1
ATOM 3644 C CA . GLU A 1 477 ? -33.752 1.922 53.088 1.00 81.94 477 GLU A CA 1
ATOM 3645 C C . GLU A 1 477 ? -33.728 0.426 53.445 1.00 81.94 477 GLU A C 1
ATOM 3647 O O . GLU A 1 477 ? -32.666 -0.099 53.787 1.00 81.94 477 GLU A O 1
ATOM 3652 N N . ASN A 1 478 ? -34.867 -0.268 53.329 1.00 82.25 478 ASN A N 1
ATOM 3653 C CA . ASN A 1 478 ? -35.008 -1.698 53.618 1.00 82.25 478 ASN A CA 1
ATOM 3654 C C . ASN A 1 478 ? -34.733 -2.591 52.397 1.00 82.25 478 ASN A C 1
ATOM 3656 O O . ASN A 1 478 ? -34.615 -3.810 52.548 1.00 82.25 478 ASN A O 1
ATOM 3660 N N . HIS A 1 479 ? -34.601 -2.009 51.200 1.00 77.50 479 HIS A N 1
ATOM 3661 C CA . HIS A 1 479 ? -34.315 -2.727 49.959 1.00 77.50 479 HIS A CA 1
ATOM 3662 C C . HIS A 1 479 ? -33.183 -2.049 49.172 1.00 77.50 479 HIS A C 1
ATOM 3664 O O . HIS A 1 479 ? -33.379 -1.407 48.140 1.00 77.50 479 HIS A O 1
ATOM 3670 N N . GLN A 1 480 ? -31.961 -2.210 49.684 1.00 80.31 480 GLN A N 1
ATOM 3671 C CA . GLN A 1 480 ? -30.756 -1.586 49.138 1.00 80.31 480 GLN A CA 1
ATOM 3672 C C . GLN A 1 480 ? -30.229 -2.326 47.898 1.00 80.31 480 GLN A C 1
ATOM 3674 O O . GLN A 1 480 ? -29.337 -3.167 47.988 1.00 80.31 480 GLN A O 1
ATOM 3679 N N . THR A 1 481 ? -30.777 -2.000 46.728 1.00 88.88 481 THR A N 1
ATOM 3680 C CA . THR A 1 481 ? -30.219 -2.385 45.417 1.00 88.88 481 THR A CA 1
ATOM 3681 C C . THR A 1 481 ? -29.199 -1.363 44.917 1.00 88.88 481 THR A C 1
ATOM 3683 O O . THR A 1 481 ? -29.175 -0.218 45.367 1.00 88.88 481 THR A O 1
ATOM 3686 N N . SER A 1 482 ? -28.402 -1.734 43.922 1.00 91.94 482 SER A N 1
ATOM 3687 C CA . SER A 1 482 ? -27.491 -0.830 43.217 1.00 91.94 482 SER A CA 1
ATOM 3688 C C . SER A 1 482 ? -28.131 -0.164 41.991 1.00 91.94 482 SER A C 1
ATOM 3690 O O . SER A 1 482 ? -29.010 -0.727 41.341 1.00 91.94 482 SER A O 1
ATOM 3692 N N . ASP A 1 483 ? -27.624 1.017 41.617 1.00 93.56 483 ASP A N 1
ATOM 3693 C CA . ASP A 1 483 ? -28.057 1.746 40.412 1.00 93.56 483 ASP A CA 1
ATOM 3694 C C . ASP A 1 483 ? -27.955 0.880 39.136 1.00 93.56 483 ASP A C 1
ATOM 3696 O O . ASP A 1 483 ? -28.798 0.969 38.243 1.00 93.56 483 ASP A O 1
ATOM 3700 N N . ILE A 1 484 ? -26.934 0.016 39.038 1.00 94.06 484 ILE A N 1
ATOM 3701 C CA . ILE A 1 484 ? -26.753 -0.849 37.865 1.00 94.06 484 ILE A CA 1
ATOM 3702 C C . ILE A 1 484 ? -27.756 -2.000 37.826 1.00 94.06 484 ILE A C 1
ATOM 3704 O O . ILE A 1 484 ? -28.204 -2.361 36.743 1.00 94.06 484 ILE A O 1
ATOM 3708 N N . GLU A 1 485 ? -28.145 -2.564 38.972 1.00 92.62 485 GLU A N 1
ATOM 3709 C CA . GLU A 1 485 ? -29.175 -3.608 39.020 1.00 92.62 485 GLU A CA 1
ATOM 3710 C C . GLU A 1 485 ? -30.511 -3.073 38.512 1.00 92.62 485 GLU A C 1
ATOM 3712 O O . GLU A 1 485 ? -31.168 -3.748 37.722 1.00 92.62 485 GLU A O 1
ATOM 3717 N N . GLN A 1 486 ? -30.855 -1.838 38.884 1.00 92.69 486 GLN A N 1
ATOM 3718 C CA . GLN A 1 486 ? -32.071 -1.165 38.428 1.00 92.69 486 GLN A CA 1
ATOM 3719 C C . GLN A 1 486 ? -32.065 -0.942 36.912 1.00 92.69 486 GLN A C 1
ATOM 3721 O O . GLN A 1 486 ? -33.044 -1.241 36.233 1.00 92.69 486 GLN A O 1
ATOM 3726 N N . VAL A 1 487 ? -30.934 -0.508 36.349 1.00 93.62 487 VAL A N 1
ATOM 3727 C CA . VAL A 1 487 ? -30.793 -0.368 34.891 1.00 93.62 487 VAL A CA 1
ATOM 3728 C C . VAL A 1 487 ? -30.842 -1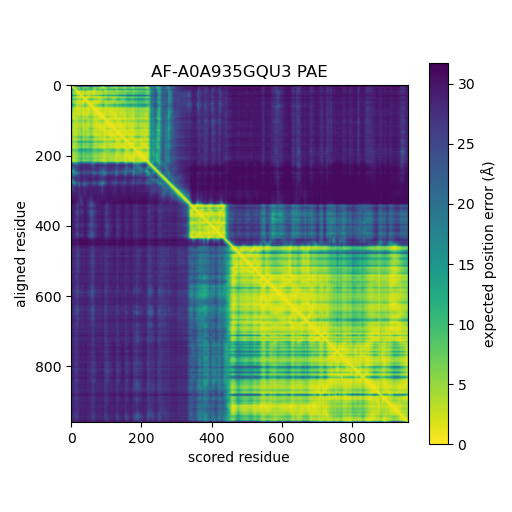.718 34.176 1.00 93.62 487 VAL A C 1
ATOM 3730 O O . VAL A 1 487 ? -31.562 -1.862 33.190 1.00 93.62 487 VAL A O 1
ATOM 3733 N N . LEU A 1 488 ? -30.111 -2.725 34.662 1.00 93.12 488 LEU A N 1
ATOM 3734 C CA . LEU A 1 488 ? -30.070 -4.053 34.044 1.00 93.12 488 LEU A CA 1
ATOM 3735 C C . LEU A 1 488 ? -31.418 -4.784 34.123 1.00 93.12 488 LEU A C 1
ATOM 3737 O O . LEU A 1 488 ? -31.697 -5.608 33.255 1.00 93.12 488 LEU A O 1
ATOM 3741 N N . ALA A 1 489 ? -32.249 -4.504 35.131 1.00 92.00 489 ALA A N 1
ATOM 3742 C CA . ALA A 1 489 ? -33.594 -5.066 35.255 1.00 92.00 489 ALA A CA 1
ATOM 3743 C C . ALA A 1 489 ? -34.549 -4.575 34.152 1.00 92.00 489 ALA A C 1
ATOM 3745 O O . ALA A 1 489 ? -35.467 -5.299 33.773 1.00 92.00 489 ALA A O 1
ATOM 3746 N N . CYS A 1 490 ? -34.308 -3.382 33.602 1.00 93.25 490 CYS A N 1
ATOM 3747 C CA . CYS A 1 490 ? -35.083 -2.819 32.495 1.00 93.25 490 CYS A CA 1
ATOM 3748 C C . CYS A 1 490 ? -34.630 -3.312 31.110 1.00 93.25 490 CYS A C 1
ATOM 3750 O O . CYS A 1 490 ? -35.271 -2.981 30.112 1.00 93.25 490 CYS A O 1
ATOM 3752 N N . LEU A 1 491 ? -33.522 -4.057 31.017 1.00 93.12 491 LEU A N 1
ATOM 3753 C CA . LEU A 1 491 ? -32.965 -4.518 29.745 1.00 93.12 491 LEU A CA 1
ATOM 3754 C C . LEU A 1 491 ? -33.402 -5.956 29.404 1.00 93.12 491 LEU A C 1
ATOM 3756 O O . LEU A 1 491 ? -33.610 -6.775 30.302 1.00 93.12 491 LEU A O 1
ATOM 3760 N N . PRO A 1 492 ? -33.505 -6.307 28.107 1.00 90.94 492 PRO A N 1
ATOM 3761 C CA . PRO A 1 492 ? -33.815 -7.669 27.680 1.00 90.94 492 PRO A CA 1
ATOM 3762 C C . PRO A 1 492 ? -32.785 -8.696 28.170 1.00 90.94 492 PRO A C 1
ATOM 3764 O O . PRO A 1 492 ? -31.592 -8.409 28.258 1.00 90.94 492 PRO A O 1
ATOM 3767 N N . ALA A 1 493 ? -33.222 -9.941 28.386 1.00 85.94 493 ALA A N 1
ATOM 3768 C CA . ALA A 1 493 ? -32.368 -11.021 28.896 1.00 85.94 493 ALA A CA 1
ATOM 3769 C C . ALA A 1 493 ? -31.169 -11.384 27.991 1.00 85.94 493 ALA A C 1
ATOM 3771 O O . ALA A 1 493 ? -30.217 -11.994 28.472 1.00 85.94 493 ALA A O 1
ATOM 3772 N N . GLY A 1 494 ? -31.213 -11.024 26.703 1.00 87.50 494 GLY A N 1
ATOM 3773 C CA . GLY A 1 494 ? -30.132 -11.265 25.742 1.00 87.50 494 GLY A CA 1
ATOM 3774 C C . GLY A 1 494 ? -28.957 -10.286 25.834 1.00 87.50 494 GLY A C 1
ATOM 3775 O O . GLY A 1 494 ? -27.947 -10.518 25.181 1.00 87.50 494 GLY A O 1
ATOM 3776 N N . ILE A 1 495 ? -29.064 -9.210 26.624 1.00 91.94 495 ILE A N 1
ATOM 3777 C CA . ILE A 1 495 ? -27.981 -8.237 26.808 1.00 91.94 495 ILE A CA 1
ATOM 3778 C C . ILE A 1 495 ? -26.980 -8.749 27.843 1.00 91.94 495 ILE A C 1
ATOM 3780 O O . ILE A 1 495 ? -27.335 -9.168 28.949 1.00 91.94 495 ILE A O 1
ATOM 3784 N N . SER A 1 496 ? -25.701 -8.676 27.493 1.00 90.50 496 SER A N 1
ATOM 3785 C CA . SER A 1 496 ? -24.587 -8.992 28.371 1.00 90.50 496 SER A CA 1
ATOM 3786 C C . SER A 1 496 ? -24.621 -8.115 29.619 1.00 90.50 496 SER A C 1
ATOM 3788 O O . SER A 1 496 ? -24.634 -6.887 29.559 1.00 90.50 496 SER A O 1
ATOM 3790 N N . ARG A 1 497 ? -24.546 -8.761 30.785 1.00 88.31 497 ARG A N 1
ATOM 3791 C CA . ARG A 1 497 ? -24.433 -8.081 32.085 1.00 88.31 497 ARG A CA 1
ATOM 3792 C C . ARG A 1 497 ? -23.023 -7.550 32.369 1.00 88.31 497 ARG A C 1
ATOM 3794 O O . ARG A 1 497 ? -22.760 -7.056 33.463 1.00 88.31 497 ARG A O 1
ATOM 3801 N N . LYS A 1 498 ? -22.093 -7.663 31.413 1.00 88.31 498 LYS A N 1
ATOM 3802 C CA . LYS A 1 498 ? -20.767 -7.046 31.512 1.00 88.31 498 LYS A CA 1
ATOM 3803 C C . LYS A 1 498 ? -20.878 -5.569 31.158 1.00 88.31 498 LYS A C 1
ATOM 3805 O O . LYS A 1 498 ? -21.227 -5.215 30.038 1.00 88.31 498 LYS A O 1
ATOM 3810 N N . VAL A 1 499 ? -20.540 -4.720 32.120 1.00 90.12 499 VAL A N 1
ATOM 3811 C CA . VAL A 1 499 ? -20.654 -3.266 31.999 1.00 90.12 499 VAL A CA 1
ATOM 3812 C C . VAL A 1 499 ? -19.250 -2.651 31.987 1.00 90.12 499 VAL A C 1
ATOM 3814 O O . VAL A 1 499 ? -18.452 -2.954 32.882 1.00 90.12 499 VAL A O 1
ATOM 3817 N N . PRO A 1 500 ? -18.915 -1.795 31.004 1.00 89.62 500 PRO A N 1
ATOM 3818 C CA . PRO A 1 500 ? -17.632 -1.105 30.960 1.00 89.62 500 PRO A CA 1
ATOM 3819 C C . PRO A 1 500 ? -17.417 -0.216 32.184 1.00 89.62 500 PRO A C 1
ATOM 3821 O O . PRO A 1 500 ? -18.338 0.436 32.673 1.00 89.62 500 PRO A O 1
ATOM 3824 N N . PHE A 1 501 ? -16.166 -0.098 32.638 1.00 90.00 501 PHE A N 1
ATOM 3825 C CA . PHE A 1 501 ? -15.851 0.704 33.824 1.00 90.00 501 PHE A CA 1
ATOM 3826 C C . PHE A 1 501 ? -16.240 2.187 33.694 1.00 90.00 501 PHE A C 1
ATOM 3828 O O . PHE A 1 501 ? -16.598 2.827 34.681 1.00 90.00 501 PHE A O 1
ATOM 3835 N N . GLY A 1 502 ? -16.209 2.728 32.470 1.00 89.25 502 GLY A N 1
ATOM 3836 C CA . GLY A 1 502 ? -16.645 4.096 32.180 1.00 89.25 502 GLY A CA 1
ATOM 3837 C C . GLY A 1 502 ? -18.120 4.347 32.506 1.00 89.25 502 GLY A C 1
ATOM 3838 O O . GLY A 1 502 ? -18.444 5.417 33.012 1.00 89.25 502 GLY A O 1
ATOM 3839 N N . VAL A 1 503 ? -18.986 3.347 32.315 1.00 92.94 503 VAL A N 1
ATOM 3840 C CA . VAL A 1 503 ? -20.422 3.442 32.618 1.00 92.94 503 VAL A CA 1
ATOM 3841 C C . VAL A 1 503 ? -20.642 3.579 34.123 1.00 92.94 503 VAL A C 1
ATOM 3843 O O . VAL A 1 503 ? -21.323 4.507 34.550 1.00 92.94 503 VAL A O 1
ATOM 3846 N N . TYR A 1 504 ? -19.987 2.746 34.943 1.00 94.25 504 TYR A N 1
ATOM 3847 C CA . TYR A 1 504 ? -20.098 2.832 36.407 1.00 94.25 504 TYR A CA 1
ATOM 3848 C C . TYR A 1 504 ? -19.733 4.215 36.958 1.00 94.25 504 TYR A C 1
ATOM 3850 O O . TYR A 1 504 ? -20.350 4.673 37.915 1.00 94.25 504 TYR A O 1
ATOM 3858 N N . ARG A 1 505 ? -18.753 4.898 36.350 1.00 93.19 505 ARG A N 1
ATOM 3859 C CA . ARG A 1 505 ? -18.291 6.218 36.812 1.00 93.19 505 ARG A CA 1
ATOM 3860 C C . ARG A 1 505 ? -19.337 7.322 36.672 1.00 93.19 505 ARG A C 1
ATOM 3862 O O . ARG A 1 505 ? -19.288 8.264 37.455 1.00 93.19 505 ARG A O 1
ATOM 3869 N N . LYS A 1 506 ? -20.234 7.233 35.686 1.00 93.56 506 LYS A N 1
ATOM 3870 C CA . LYS A 1 506 ? -21.242 8.273 35.413 1.00 93.56 506 LYS A CA 1
ATOM 3871 C C . LYS A 1 506 ? -22.679 7.858 35.722 1.00 93.56 506 LYS A C 1
ATOM 3873 O O . LYS A 1 506 ? -23.546 8.723 35.797 1.00 93.56 506 LYS A O 1
ATOM 3878 N N . LEU A 1 507 ? -22.929 6.565 35.927 1.00 94.69 507 LEU A N 1
ATOM 3879 C CA . LEU A 1 507 ? -24.272 6.005 36.058 1.00 94.69 507 LEU A CA 1
ATOM 3880 C C . LEU A 1 507 ? -25.117 6.681 37.146 1.00 94.69 507 LEU A C 1
ATOM 3882 O O . LEU A 1 507 ? -26.282 6.977 36.904 1.00 94.69 507 LEU A O 1
ATOM 3886 N N . SER A 1 508 ? -24.541 6.950 38.319 1.00 93.44 508 SER A N 1
ATOM 3887 C CA . SER A 1 508 ? -25.296 7.509 39.445 1.00 93.44 508 SER A CA 1
ATOM 3888 C C . SER A 1 508 ? -25.834 8.913 39.176 1.00 93.44 508 SER A C 1
ATOM 3890 O O . SER A 1 508 ? -26.946 9.229 39.605 1.00 93.44 508 SER A O 1
ATOM 3892 N N . ALA A 1 509 ? -25.062 9.733 38.456 1.00 94.31 509 ALA A N 1
ATOM 3893 C CA . ALA A 1 509 ? -25.476 11.059 38.015 1.00 94.31 509 ALA A CA 1
ATOM 3894 C C . ALA A 1 509 ? -26.527 10.947 36.903 1.00 94.31 509 ALA A C 1
ATOM 3896 O O . ALA A 1 509 ? -27.624 11.480 37.047 1.00 94.31 509 ALA A O 1
ATOM 3897 N N . VAL A 1 510 ? -26.230 10.160 35.861 1.00 94.88 510 VAL A N 1
ATOM 3898 C CA . VAL A 1 510 ? -27.109 9.950 34.696 1.00 94.88 510 VAL A CA 1
ATOM 3899 C C . VAL A 1 510 ? -28.497 9.445 35.101 1.00 94.88 510 VAL A C 1
ATOM 3901 O O . VAL A 1 510 ? -29.504 9.947 34.612 1.00 94.88 510 VAL A O 1
ATOM 3904 N N . LEU A 1 511 ? -28.570 8.482 36.026 1.00 93.94 511 LEU A N 1
ATOM 3905 C CA . LEU A 1 511 ? -29.834 7.905 36.494 1.00 93.94 511 LEU A CA 1
ATOM 3906 C C . LEU A 1 511 ? -30.725 8.933 37.212 1.00 93.94 511 LEU A C 1
ATOM 3908 O O . LEU A 1 511 ? -31.949 8.832 37.169 1.00 93.94 511 LEU A O 1
ATOM 3912 N N . ARG A 1 512 ? -30.127 9.916 37.893 1.00 92.38 512 ARG A N 1
ATOM 3913 C CA . ARG A 1 512 ? -30.848 10.884 38.737 1.00 92.38 512 ARG A CA 1
ATOM 3914 C C . ARG A 1 512 ? -31.192 12.185 38.013 1.00 92.38 512 ARG A C 1
ATOM 3916 O O . ARG A 1 512 ? -32.108 12.871 38.452 1.00 92.38 512 ARG A O 1
ATOM 3923 N N . GLU A 1 513 ? -30.501 12.505 36.923 1.00 91.81 513 GLU A N 1
ATOM 3924 C CA . GLU A 1 513 ? -30.654 13.765 36.186 1.00 91.81 513 GLU A CA 1
ATOM 3925 C C . GLU A 1 513 ? -32.060 13.947 35.590 1.00 91.81 513 GLU A C 1
ATOM 3927 O O . GLU A 1 513 ? -32.688 14.981 35.807 1.00 91.81 513 GLU A O 1
ATOM 3932 N N . GLU A 1 514 ? -32.607 12.919 34.933 1.00 87.44 514 GLU A N 1
ATOM 3933 C CA . GLU A 1 514 ? -33.955 12.949 34.339 1.00 87.44 514 GLU A CA 1
ATOM 3934 C C . GLU A 1 514 ? -34.927 11.949 34.991 1.00 87.44 514 GLU A C 1
ATOM 3936 O O . GLU A 1 514 ? -35.700 11.266 34.316 1.00 87.44 514 GLU A O 1
ATOM 3941 N N . LEU A 1 515 ? -34.908 11.845 36.325 1.00 87.38 515 LEU A N 1
ATOM 3942 C CA . LEU A 1 515 ? -35.854 11.008 37.089 1.00 87.38 515 LEU A CA 1
ATOM 3943 C C . LEU A 1 515 ? -35.925 9.555 36.576 1.00 87.38 515 LEU A C 1
ATOM 3945 O O . LEU A 1 515 ? -37.011 8.996 36.381 1.00 87.38 515 LEU A O 1
ATOM 3949 N N . GLY A 1 516 ? -34.762 8.955 36.319 1.00 87.06 516 GLY A N 1
ATOM 3950 C CA . GLY A 1 516 ? -34.664 7.579 35.845 1.00 87.06 516 GLY A CA 1
ATOM 3951 C C . GLY A 1 516 ? -34.792 7.391 34.336 1.00 87.06 516 GLY A C 1
ATOM 3952 O O . GLY A 1 516 ? -34.575 6.279 33.851 1.00 87.06 516 GLY A O 1
ATOM 3953 N N . ARG A 1 517 ? -35.136 8.440 33.575 1.00 95.69 517 ARG A N 1
ATOM 3954 C CA . ARG A 1 517 ? -35.172 8.397 32.108 1.00 95.69 517 ARG A CA 1
ATOM 3955 C C . ARG A 1 517 ? -33.746 8.471 31.564 1.00 95.69 517 ARG A C 1
ATOM 3957 O O . ARG A 1 517 ? -33.077 9.490 31.706 1.00 95.69 517 ARG A O 1
ATOM 3964 N N . LEU A 1 518 ? -33.284 7.392 30.943 1.00 96.12 518 LEU A N 1
ATOM 3965 C CA . LEU A 1 518 ? -31.941 7.317 30.371 1.00 96.12 518 LEU A CA 1
ATOM 3966 C C . LEU A 1 518 ? -31.913 6.409 29.142 1.00 96.12 518 LEU A C 1
ATOM 3968 O O . LEU A 1 518 ? -32.724 5.492 29.003 1.00 96.12 518 LEU A O 1
ATOM 3972 N N . THR A 1 519 ? -30.953 6.648 28.262 1.00 96.88 519 THR A N 1
ATOM 3973 C CA . THR A 1 519 ? -30.716 5.845 27.066 1.00 96.88 519 THR A CA 1
ATOM 3974 C C . THR A 1 519 ? -29.510 4.939 27.287 1.00 96.88 519 THR A C 1
ATOM 3976 O O . THR A 1 519 ? -28.416 5.403 27.612 1.00 96.88 519 THR A O 1
ATOM 3979 N N . VAL A 1 520 ? -29.700 3.632 27.106 1.00 96.38 520 VAL A N 1
ATOM 3980 C CA . VAL A 1 520 ? -28.624 2.632 27.136 1.00 96.38 520 VAL A CA 1
ATOM 3981 C C . VAL A 1 520 ? -28.201 2.322 25.708 1.00 96.38 520 VAL A C 1
ATOM 3983 O O . VAL A 1 520 ? -29.030 1.927 24.888 1.00 96.38 520 VAL A O 1
ATOM 3986 N N . THR A 1 521 ? -26.910 2.465 25.422 1.00 96.44 521 THR A N 1
ATOM 3987 C CA . THR A 1 521 ? -26.325 2.141 24.117 1.00 96.44 521 THR A CA 1
ATOM 3988 C C . THR A 1 521 ? -25.585 0.811 24.191 1.00 96.44 521 THR A C 1
ATOM 3990 O O . THR A 1 521 ? -24.725 0.617 25.058 1.00 96.44 521 THR A O 1
ATOM 3993 N N . THR A 1 522 ? -25.882 -0.101 23.266 1.00 95.75 522 THR A N 1
ATOM 3994 C CA . THR A 1 522 ? -25.216 -1.405 23.148 1.00 95.75 522 THR A CA 1
ATOM 3995 C C . THR A 1 522 ? -24.534 -1.560 21.795 1.00 95.75 522 THR A C 1
ATOM 3997 O O . THR A 1 522 ? -25.042 -1.064 20.796 1.00 95.75 522 THR A O 1
ATOM 4000 N N . PHE A 1 523 ? -23.403 -2.266 21.758 1.00 95.31 523 PHE A N 1
ATOM 4001 C CA . PHE A 1 523 ? -22.831 -2.837 20.539 1.00 95.31 523 PHE A CA 1
ATOM 4002 C C . PHE A 1 523 ? -23.045 -4.348 20.568 1.00 95.31 523 PHE A C 1
ATOM 4004 O O . PHE A 1 523 ? -22.465 -5.036 21.410 1.00 95.31 523 PHE A O 1
ATOM 4011 N N . ARG A 1 524 ? -23.884 -4.853 19.662 1.00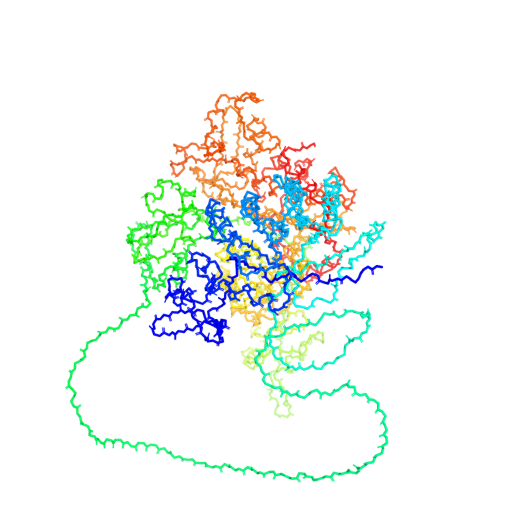 92.38 524 ARG A N 1
ATOM 4012 C CA . ARG A 1 524 ? -24.478 -6.190 19.720 1.00 92.38 524 ARG A CA 1
ATOM 4013 C C . ARG A 1 524 ? -25.164 -6.372 21.079 1.00 92.38 524 ARG A C 1
ATOM 4015 O O . ARG A 1 524 ? -26.029 -5.579 21.447 1.00 92.38 524 ARG A O 1
ATOM 4022 N N . ASP A 1 525 ? -24.756 -7.376 21.840 1.00 92.25 525 ASP A N 1
ATOM 4023 C CA . ASP A 1 525 ? -25.240 -7.675 23.180 1.00 92.25 525 ASP A CA 1
ATOM 4024 C C . ASP A 1 525 ? -24.467 -6.948 24.293 1.00 92.25 525 ASP A C 1
ATOM 4026 O O . ASP A 1 525 ? -24.871 -7.023 25.449 1.00 92.25 525 ASP A O 1
ATOM 4030 N N . GLU A 1 526 ? -23.379 -6.228 24.004 1.00 94.31 526 GLU A N 1
ATOM 4031 C CA . GLU A 1 526 ? -22.560 -5.574 25.033 1.00 94.31 526 GLU A CA 1
ATOM 4032 C C . GLU A 1 526 ? -22.961 -4.115 25.270 1.00 94.31 526 GLU A C 1
ATOM 4034 O O . GLU A 1 526 ? -23.019 -3.314 24.339 1.00 94.31 526 GLU A O 1
ATOM 4039 N N . ILE A 1 527 ? -23.157 -3.729 26.534 1.00 95.38 527 ILE A N 1
ATOM 4040 C CA . ILE A 1 527 ? -23.353 -2.323 26.916 1.00 95.38 527 ILE A CA 1
ATOM 4041 C C . ILE A 1 527 ? -22.058 -1.553 26.652 1.00 95.38 527 ILE A C 1
ATOM 4043 O O . ILE A 1 527 ? -20.987 -1.966 27.096 1.00 95.38 527 ILE A O 1
ATOM 4047 N N . ILE A 1 528 ? -22.155 -0.429 25.941 1.00 95.06 528 ILE A N 1
ATOM 4048 C CA . ILE A 1 528 ? -21.013 0.453 25.663 1.00 95.06 528 ILE A CA 1
ATOM 4049 C C . ILE A 1 528 ? -21.166 1.827 26.303 1.00 95.06 528 ILE A C 1
ATOM 4051 O O . ILE A 1 528 ? -20.153 2.394 26.707 1.00 95.06 528 ILE A O 1
ATOM 4055 N N . ASP A 1 529 ? -22.396 2.336 26.449 1.00 95.38 529 ASP A N 1
ATOM 4056 C CA . ASP A 1 529 ? -22.612 3.637 27.077 1.00 95.38 529 ASP A CA 1
ATOM 4057 C C . ASP A 1 529 ? -24.000 3.826 27.718 1.00 95.38 529 ASP A C 1
ATOM 4059 O O . ASP A 1 529 ? -24.947 3.105 27.399 1.00 95.38 529 ASP A O 1
ATOM 4063 N N . VAL A 1 530 ? -24.111 4.819 28.609 1.00 95.19 530 VAL A N 1
ATOM 4064 C CA . VAL A 1 530 ? -25.373 5.309 29.200 1.00 95.19 530 VAL A CA 1
ATOM 4065 C C . VAL A 1 530 ? -25.442 6.837 29.169 1.00 95.19 530 VAL A C 1
ATOM 4067 O O . VAL A 1 530 ? -24.460 7.519 29.474 1.00 95.19 530 VAL A O 1
ATOM 4070 N N . GLU A 1 531 ? -26.602 7.384 28.824 1.00 95.19 531 GLU A N 1
ATOM 4071 C CA . GLU A 1 531 ? -26.822 8.825 28.643 1.00 95.19 531 GLU A CA 1
ATOM 4072 C C . GLU A 1 531 ? -28.140 9.249 29.294 1.00 95.19 531 GLU A C 1
ATOM 4074 O O . GLU A 1 531 ? -29.107 8.491 29.259 1.00 95.19 531 GLU A O 1
ATOM 4079 N N . ALA A 1 532 ? -28.191 10.439 29.898 1.00 94.62 532 ALA A N 1
ATOM 4080 C CA . ALA A 1 532 ? -29.423 10.952 30.495 1.00 94.62 532 ALA A CA 1
ATOM 4081 C C . ALA A 1 532 ? -30.438 11.317 29.401 1.00 94.62 532 ALA A C 1
ATOM 4083 O O . ALA A 1 532 ? -30.060 11.780 28.322 1.00 94.62 532 ALA A O 1
ATOM 4084 N N . GLY A 1 533 ? -31.721 11.091 29.682 1.00 94.75 533 GLY A N 1
ATOM 4085 C CA . GLY A 1 533 ? -32.805 11.406 28.763 1.00 94.75 533 GLY A CA 1
ATOM 4086 C C . GLY A 1 533 ? -32.842 10.533 27.511 1.00 94.75 533 GLY A C 1
ATOM 4087 O O . GLY A 1 533 ? -32.439 9.366 27.515 1.00 94.75 533 GLY A O 1
ATOM 4088 N N . ASP A 1 534 ? -33.398 11.099 26.440 1.00 94.56 534 ASP A N 1
ATOM 4089 C CA . ASP A 1 534 ? -33.601 10.427 25.157 1.00 94.56 534 ASP A CA 1
ATOM 4090 C C . ASP A 1 534 ? -32.582 10.887 24.111 1.00 94.56 534 ASP A C 1
ATOM 4092 O O . ASP A 1 534 ? -32.669 11.983 23.555 1.00 94.56 534 ASP A O 1
ATOM 4096 N N . THR A 1 535 ? -31.604 10.024 23.848 1.00 94.50 535 THR A N 1
ATOM 4097 C CA . THR A 1 535 ? -30.556 10.229 22.839 1.00 94.50 535 THR A CA 1
ATOM 4098 C C . THR A 1 535 ? -30.647 9.204 21.710 1.00 94.50 535 THR A C 1
ATOM 4100 O O . THR A 1 535 ? -29.686 9.047 20.949 1.00 94.50 535 THR A O 1
ATOM 4103 N N . SER A 1 536 ? -31.783 8.503 21.591 1.00 91.31 536 SER A N 1
ATOM 4104 C CA . SER A 1 536 ? -32.002 7.400 20.640 1.00 91.31 536 SER A CA 1
ATOM 4105 C C . SER A 1 536 ? -31.727 7.792 19.185 1.00 91.31 536 SER A C 1
ATOM 4107 O O . SER A 1 536 ? -31.185 7.001 18.416 1.00 91.31 536 SER A O 1
ATOM 4109 N N . GLU A 1 537 ? -31.990 9.053 18.849 1.00 89.88 537 GLU A N 1
ATOM 4110 C CA . GLU A 1 537 ? -31.806 9.631 17.518 1.00 89.88 537 GLU A CA 1
ATOM 4111 C C . GLU A 1 537 ? -30.332 9.928 17.168 1.00 89.88 537 GLU A C 1
ATOM 4113 O O . GLU A 1 537 ? -29.984 10.118 16.003 1.00 89.88 537 GLU A O 1
ATOM 4118 N N . ARG A 1 538 ? -29.447 9.993 18.170 1.00 93.06 538 ARG A N 1
ATOM 4119 C CA . ARG A 1 538 ? -28.047 10.420 18.019 1.00 93.06 538 ARG A CA 1
ATOM 4120 C C . ARG A 1 538 ? -27.132 9.212 17.954 1.00 93.06 538 ARG A C 1
ATOM 4122 O O . ARG A 1 538 ? -26.594 8.789 18.974 1.00 93.06 538 ARG A O 1
ATOM 4129 N N . MET A 1 539 ? -26.967 8.636 16.771 1.00 94.00 539 MET A N 1
ATOM 4130 C CA . MET A 1 539 ? -26.151 7.441 16.578 1.00 94.00 539 MET A CA 1
ATOM 4131 C C . MET A 1 539 ? -25.304 7.575 15.314 1.00 94.00 539 MET A C 1
ATOM 4133 O O . MET A 1 539 ? -25.822 7.496 14.200 1.00 94.00 539 MET A O 1
ATOM 4137 N N . PHE A 1 540 ? -23.998 7.767 15.494 1.00 97.12 540 PHE A N 1
ATOM 4138 C CA . PHE A 1 540 ? -23.076 8.042 14.395 1.00 97.12 540 PHE A CA 1
ATOM 4139 C C . PHE A 1 540 ? -21.925 7.043 14.349 1.00 97.12 540 PHE A C 1
ATOM 4141 O O . PHE A 1 540 ? -21.564 6.411 15.350 1.00 97.12 540 PHE A O 1
ATOM 4148 N N . GLY A 1 541 ? -21.332 6.910 13.169 1.00 97.75 541 GLY A N 1
ATOM 4149 C CA . GLY A 1 541 ? -20.183 6.049 12.957 1.00 97.75 541 GLY A CA 1
ATOM 4150 C C . GLY A 1 541 ? -19.299 6.519 11.816 1.00 97.75 541 GLY A C 1
ATOM 4151 O O . GLY A 1 541 ? -19.702 7.338 10.994 1.00 97.75 541 GLY A O 1
ATOM 4152 N N . LEU A 1 542 ? -18.076 6.005 11.784 1.00 98.12 542 LEU A N 1
ATOM 4153 C CA . LEU A 1 542 ? -17.063 6.390 10.807 1.00 98.12 542 LEU A CA 1
ATOM 4154 C C . LEU A 1 542 ? -16.575 5.180 10.020 1.00 98.12 542 LEU A C 1
ATOM 4156 O O . LEU A 1 542 ? -16.334 4.120 10.594 1.00 98.12 542 LEU A O 1
ATOM 4160 N N . ALA A 1 543 ? -16.360 5.358 8.724 1.00 97.94 543 ALA A N 1
ATOM 4161 C CA . ALA A 1 543 ? -15.680 4.389 7.875 1.00 97.94 543 ALA A CA 1
ATOM 4162 C C . ALA A 1 543 ? -14.375 4.998 7.361 1.00 97.94 543 ALA A C 1
ATOM 4164 O O . ALA A 1 543 ? -14.378 6.132 6.879 1.00 97.94 543 ALA A O 1
ATOM 4165 N N . PHE A 1 544 ? -13.279 4.248 7.464 1.00 97.88 544 PHE A N 1
ATOM 4166 C CA . PHE A 1 544 ? -11.959 4.641 6.982 1.00 97.88 544 PHE A CA 1
ATOM 4167 C C . PHE A 1 544 ? -11.400 3.618 6.000 1.00 97.88 544 PHE A C 1
ATOM 4169 O O . PHE A 1 544 ? -11.397 2.421 6.282 1.00 97.88 544 PHE A O 1
ATOM 4176 N N . ASP A 1 545 ? -10.842 4.123 4.909 1.00 96.19 545 ASP A N 1
ATOM 4177 C CA . ASP A 1 545 ? -9.907 3.427 4.034 1.00 96.19 545 ASP A CA 1
ATOM 4178 C C . ASP A 1 545 ? -8.501 3.989 4.294 1.00 96.19 545 ASP A C 1
ATOM 4180 O O . ASP A 1 545 ? -8.219 5.164 4.037 1.00 96.19 545 ASP A O 1
ATOM 4184 N N . ILE A 1 546 ? -7.626 3.163 4.868 1.00 95.81 546 ILE A N 1
ATOM 4185 C CA . ILE A 1 546 ? -6.221 3.490 5.110 1.00 95.81 546 ILE A CA 1
ATOM 4186 C C . ILE A 1 546 ? -5.385 2.866 3.994 1.00 95.81 546 ILE A C 1
ATOM 4188 O O . ILE A 1 546 ? -4.777 1.804 4.155 1.00 95.81 546 ILE A O 1
ATOM 4192 N N . GLY A 1 547 ? -5.312 3.574 2.873 1.00 90.94 547 GLY A N 1
ATOM 4193 C CA . GLY A 1 547 ? -4.421 3.245 1.773 1.00 90.94 547 GLY A CA 1
ATOM 4194 C C . GLY A 1 547 ? -2.961 3.598 2.071 1.00 90.94 547 GLY A C 1
ATOM 4195 O O . GLY A 1 547 ? -2.621 4.402 2.951 1.00 90.94 547 GLY A O 1
ATOM 4196 N N . THR A 1 548 ? -2.050 3.009 1.294 1.00 86.88 548 THR A N 1
ATOM 4197 C CA . THR A 1 548 ? -0.619 3.329 1.395 1.00 86.88 548 THR A CA 1
ATOM 4198 C C . THR A 1 548 ? -0.390 4.803 1.065 1.00 86.88 548 THR A C 1
ATOM 4200 O O . THR A 1 548 ? 0.286 5.494 1.823 1.00 86.88 548 THR A O 1
ATOM 4203 N N . THR A 1 549 ? -0.993 5.324 -0.001 1.00 80.69 549 THR A N 1
ATOM 4204 C CA . THR A 1 549 ? -0.777 6.709 -0.445 1.00 80.69 549 THR A CA 1
ATOM 4205 C C . THR A 1 549 ? -1.804 7.693 0.099 1.00 80.69 549 THR A C 1
ATOM 4207 O O . THR A 1 549 ? -1.440 8.815 0.459 1.00 80.69 549 THR A O 1
ATOM 4210 N N . THR A 1 550 ? -3.061 7.274 0.188 1.00 83.81 550 THR A N 1
ATOM 4211 C CA . THR A 1 550 ? -4.205 8.127 0.519 1.00 83.81 550 THR A CA 1
ATOM 4212 C C . THR A 1 550 ? -4.969 7.507 1.675 1.00 83.81 550 THR A C 1
ATOM 4214 O O . THR A 1 550 ? -5.099 6.290 1.742 1.00 83.81 550 THR A O 1
ATOM 4217 N N . VAL A 1 551 ? -5.465 8.342 2.582 1.00 91.12 551 VAL A N 1
ATOM 4218 C CA . VAL A 1 551 ? -6.401 7.940 3.632 1.00 91.12 551 VAL A CA 1
ATOM 4219 C C . VAL A 1 551 ? -7.703 8.682 3.399 1.00 91.12 551 VAL A C 1
ATOM 4221 O O . VAL A 1 551 ? -7.691 9.908 3.272 1.00 91.12 551 VAL A O 1
ATOM 4224 N N . VAL A 1 552 ? -8.808 7.947 3.354 1.00 90.25 552 VAL A N 1
ATOM 4225 C CA . VAL A 1 552 ? -10.150 8.502 3.162 1.00 90.25 552 VAL A CA 1
ATOM 4226 C C . VAL A 1 552 ? -11.021 8.110 4.347 1.00 90.25 552 VAL A C 1
ATOM 4228 O O . VAL A 1 552 ? -10.984 6.970 4.804 1.00 90.25 552 VAL A O 1
ATOM 4231 N N . GLY A 1 553 ? -11.782 9.063 4.874 1.00 95.56 553 GLY A N 1
ATOM 4232 C CA . GLY A 1 553 ? -12.716 8.862 5.975 1.00 95.56 553 GLY A CA 1
ATOM 4233 C C . GLY A 1 553 ? -14.087 9.431 5.640 1.00 95.56 553 GLY A C 1
ATOM 4234 O O . GLY A 1 553 ? -14.192 10.420 4.919 1.00 95.56 553 GLY A O 1
ATOM 4235 N N . SER A 1 554 ? -15.138 8.818 6.175 1.00 95.88 554 SER A N 1
ATOM 4236 C CA . SER A 1 554 ? -16.508 9.324 6.057 1.00 95.88 554 SER A CA 1
ATOM 4237 C C . SER A 1 554 ? -17.286 9.110 7.351 1.00 95.88 554 SER A C 1
ATOM 4239 O O . SER A 1 554 ? -17.159 8.058 7.983 1.00 95.88 554 SER A O 1
ATOM 4241 N N . LEU A 1 555 ? -18.060 10.117 7.749 1.00 97.06 555 LEU A N 1
ATOM 4242 C CA . LEU A 1 555 ? -18.940 10.127 8.915 1.00 97.06 555 LEU A CA 1
ATOM 4243 C C . LEU A 1 555 ? -20.377 9.916 8.461 1.00 97.06 555 LEU A C 1
ATOM 4245 O O . LEU A 1 555 ? -20.828 10.579 7.532 1.00 97.06 555 LEU A O 1
ATOM 4249 N N . HIS A 1 556 ? -21.102 9.037 9.148 1.00 94.50 556 HIS A N 1
ATOM 4250 C CA . HIS A 1 556 ? -22.467 8.684 8.780 1.00 94.50 556 HIS A CA 1
ATOM 4251 C C . HIS A 1 556 ? -23.409 8.608 9.977 1.00 94.50 556 HIS A C 1
ATOM 4253 O O . HIS A 1 556 ? -23.002 8.258 11.092 1.00 94.50 556 HIS A O 1
ATOM 4259 N N . CYS A 1 557 ? -24.693 8.848 9.721 1.00 93.44 557 CYS A N 1
ATOM 4260 C CA . CYS A 1 557 ? -25.770 8.490 10.634 1.00 93.44 557 CYS A CA 1
ATOM 4261 C C . CYS A 1 557 ? -26.050 6.983 10.534 1.00 93.44 557 CYS A C 1
ATOM 4263 O O . CYS A 1 557 ? -26.479 6.491 9.494 1.00 93.44 557 CYS A O 1
ATOM 4265 N N . LEU A 1 558 ? -25.859 6.238 11.626 1.00 93.44 558 LEU A N 1
ATOM 4266 C CA . LEU A 1 558 ? -26.042 4.778 11.646 1.00 93.44 558 LEU A CA 1
ATOM 4267 C C . LEU A 1 558 ? -27.509 4.343 11.563 1.00 93.44 558 LEU A C 1
ATOM 4269 O O . LEU A 1 558 ? -27.789 3.177 11.301 1.00 93.44 558 LEU A O 1
ATOM 4273 N N . ARG A 1 559 ? -28.441 5.270 11.797 1.00 88.56 559 ARG A N 1
ATOM 4274 C CA . ARG A 1 559 ? -29.878 5.010 11.704 1.00 88.56 559 ARG A CA 1
ATOM 4275 C C . ARG A 1 559 ? -30.406 5.165 10.281 1.00 88.56 559 ARG A C 1
ATOM 4277 O O . ARG A 1 559 ? -31.245 4.378 9.865 1.00 88.56 559 ARG A O 1
ATOM 4284 N N . THR A 1 560 ? -29.973 6.205 9.567 1.00 84.88 560 THR A N 1
ATOM 4285 C CA . THR A 1 560 ? -30.476 6.516 8.216 1.00 84.88 560 THR A CA 1
ATOM 4286 C C . THR A 1 560 ? -29.552 6.012 7.113 1.00 84.88 560 THR A C 1
ATOM 4288 O O . THR A 1 560 ? -29.993 5.859 5.979 1.00 84.88 560 THR A O 1
ATOM 4291 N N . GLY A 1 561 ? -28.280 5.754 7.428 1.00 83.88 561 GLY A N 1
ATOM 4292 C CA . GLY A 1 561 ? -27.242 5.464 6.442 1.00 83.88 561 GLY A CA 1
ATOM 4293 C C . GLY A 1 561 ? -26.688 6.709 5.742 1.00 83.88 561 GLY A C 1
ATOM 4294 O O . GLY A 1 561 ? -25.841 6.580 4.867 1.00 83.88 561 GLY A O 1
ATOM 4295 N N . GLU A 1 562 ? -27.161 7.905 6.100 1.00 86.00 562 GLU A N 1
ATOM 4296 C CA . GLU A 1 562 ? -26.778 9.158 5.449 1.00 86.00 562 GLU A CA 1
ATOM 4297 C C . GLU A 1 562 ? -25.321 9.532 5.747 1.00 86.00 562 GLU A C 1
ATOM 4299 O O . GLU A 1 562 ? -24.900 9.549 6.908 1.00 86.00 562 GLU A O 1
ATOM 4304 N N . SER A 1 563 ? -24.575 9.879 4.694 1.00 87.75 563 SER A N 1
ATOM 4305 C CA . SER A 1 563 ? -23.216 10.414 4.787 1.00 87.75 563 SER A CA 1
ATOM 4306 C C . SER A 1 563 ? -23.262 11.896 5.152 1.00 87.75 563 SER A C 1
ATOM 4308 O O . SER A 1 563 ? -23.777 12.706 4.388 1.00 87.75 563 SER A O 1
ATOM 4310 N N . LEU A 1 564 ? -22.684 12.252 6.296 1.00 90.56 564 LEU A N 1
ATOM 4311 C CA . LEU A 1 564 ? -22.732 13.601 6.866 1.00 90.56 564 LEU A CA 1
ATOM 4312 C C . LEU A 1 564 ? -21.495 14.436 6.530 1.00 90.56 564 LEU A C 1
ATOM 4314 O O . LEU A 1 564 ? -21.590 15.645 6.367 1.00 90.56 564 LEU A O 1
ATOM 4318 N N . ALA A 1 565 ? -20.327 13.798 6.453 1.00 91.00 565 ALA A N 1
ATOM 4319 C CA . ALA A 1 565 ? -19.070 14.452 6.104 1.00 91.00 565 ALA A CA 1
ATOM 4320 C C . ALA A 1 565 ? -18.091 13.431 5.518 1.00 91.00 565 ALA A C 1
ATOM 4322 O O . ALA A 1 565 ? -18.141 12.243 5.850 1.00 91.00 565 ALA A O 1
ATOM 4323 N N . SER A 1 566 ? -17.171 13.886 4.669 1.00 87.62 566 SER A N 1
ATOM 4324 C CA . SER A 1 566 ? -16.098 13.046 4.135 1.00 87.62 566 SER A CA 1
ATOM 4325 C C . SER A 1 566 ? -14.798 13.827 4.021 1.00 87.62 566 SER A C 1
ATOM 4327 O O . SER A 1 566 ? -14.794 15.031 3.780 1.00 87.62 566 SER A O 1
ATOM 4329 N N . MET A 1 567 ? -13.677 13.140 4.215 1.00 86.94 567 MET A N 1
ATOM 4330 C CA . MET A 1 567 ? -12.348 13.736 4.157 1.00 86.94 567 MET A CA 1
ATOM 4331 C C . MET A 1 567 ? -11.362 12.802 3.474 1.00 86.94 567 MET A C 1
ATOM 4333 O O . MET A 1 567 ? -11.444 11.582 3.603 1.00 86.94 567 MET A O 1
ATOM 4337 N N . SER A 1 568 ? -10.386 13.386 2.787 1.00 83.56 568 SER A N 1
ATOM 4338 C CA . SER A 1 568 ? -9.290 12.668 2.143 1.00 83.56 568 SER A CA 1
ATOM 4339 C C . SER A 1 568 ? -7.988 13.434 2.334 1.00 83.56 568 SER A C 1
ATOM 4341 O O . SER A 1 568 ? -7.977 14.666 2.331 1.00 83.56 568 SER A O 1
ATOM 4343 N N . ALA A 1 569 ? -6.893 12.710 2.540 1.00 79.81 569 ALA A N 1
ATOM 4344 C CA . ALA A 1 569 ? -5.568 13.285 2.708 1.00 79.81 569 ALA A CA 1
ATOM 4345 C C . ALA A 1 569 ? -4.486 12.303 2.265 1.00 79.81 569 ALA A C 1
ATOM 4347 O O . ALA A 1 569 ? -4.679 11.086 2.217 1.00 79.81 569 ALA A O 1
ATOM 4348 N N . VAL A 1 570 ? -3.302 12.845 1.988 1.00 80.62 570 VAL A N 1
ATOM 4349 C CA . VAL A 1 570 ? -2.110 12.033 1.750 1.00 80.62 570 VAL A CA 1
ATOM 4350 C C . VAL A 1 570 ? -1.711 11.340 3.047 1.00 80.62 570 VAL A C 1
ATOM 4352 O O . VAL A 1 570 ? -1.664 11.961 4.106 1.00 80.62 570 VAL A O 1
ATOM 4355 N N . ASN A 1 571 ? -1.384 10.053 2.972 1.00 86.12 571 ASN A N 1
ATOM 4356 C CA . ASN A 1 571 ? -0.934 9.298 4.127 1.00 86.12 571 ASN A CA 1
ATOM 4357 C C . ASN A 1 571 ? 0.425 9.853 4.621 1.00 86.12 571 ASN A C 1
ATOM 4359 O O . ASN A 1 571 ? 1.433 9.727 3.912 1.00 86.12 571 ASN A O 1
ATOM 4363 N N . PRO A 1 572 ? 0.511 10.404 5.850 1.00 85.19 572 PRO A N 1
ATOM 4364 C CA . PRO A 1 572 ? 1.717 11.054 6.373 1.00 85.19 572 PRO A CA 1
ATOM 4365 C C . PRO A 1 572 ? 2.883 10.080 6.579 1.00 85.19 572 PRO A C 1
ATOM 4367 O O . PRO A 1 572 ? 4.029 10.485 6.790 1.00 85.19 572 PRO A O 1
ATOM 4370 N N . GLN A 1 573 ? 2.628 8.773 6.503 1.00 88.69 573 GLN A N 1
ATOM 4371 C CA . GLN A 1 573 ? 3.672 7.755 6.515 1.00 88.69 573 GLN A CA 1
ATOM 4372 C C . GLN A 1 573 ? 4.538 7.771 5.243 1.00 88.69 573 GLN A C 1
ATOM 4374 O O . GLN A 1 573 ? 5.636 7.213 5.269 1.00 88.69 573 GLN A O 1
ATOM 4379 N N . ALA A 1 574 ? 4.105 8.431 4.158 1.00 80.25 574 ALA A N 1
ATOM 4380 C CA . ALA A 1 574 ? 4.849 8.530 2.896 1.00 80.25 574 ALA A CA 1
ATOM 4381 C C . ALA A 1 574 ? 6.285 9.059 3.078 1.00 80.25 574 ALA A C 1
ATOM 4383 O O . ALA A 1 574 ? 7.214 8.603 2.413 1.00 80.25 574 ALA A O 1
ATOM 4384 N N . VAL A 1 575 ? 6.494 9.939 4.063 1.00 74.88 575 VAL A N 1
ATOM 4385 C CA . VAL A 1 575 ? 7.805 10.517 4.415 1.00 74.88 575 VAL A CA 1
ATOM 4386 C C . VAL A 1 575 ? 8.825 9.465 4.885 1.00 74.88 575 VAL A C 1
ATOM 4388 O O . VAL A 1 575 ? 10.041 9.673 4.794 1.00 74.88 575 VAL A O 1
ATOM 4391 N N . TYR A 1 576 ? 8.349 8.335 5.405 1.00 79.25 576 TYR A N 1
ATOM 4392 C CA . TYR A 1 576 ? 9.164 7.241 5.945 1.00 79.25 576 TYR A CA 1
ATOM 4393 C C . TYR A 1 576 ? 9.284 6.057 4.976 1.00 79.25 576 TYR A C 1
ATOM 4395 O O . TYR A 1 576 ? 10.081 5.151 5.204 1.00 79.25 576 TYR A O 1
ATOM 4403 N N . GLY A 1 577 ? 8.517 6.082 3.888 1.00 73.19 577 GLY A N 1
ATOM 4404 C CA . GLY A 1 577 ? 8.498 5.065 2.850 1.00 73.19 577 GLY A CA 1
ATOM 4405 C C . GLY A 1 577 ? 7.402 5.374 1.835 1.00 73.19 577 GLY A C 1
ATOM 4406 O O . GLY A 1 577 ? 6.231 5.495 2.203 1.00 73.19 577 GLY A O 1
ATOM 4407 N N . GLY A 1 578 ? 7.795 5.509 0.565 1.00 67.00 578 GLY A N 1
ATOM 4408 C CA . GLY A 1 578 ? 6.880 5.813 -0.540 1.00 67.00 578 GLY A CA 1
ATOM 4409 C C . GLY A 1 578 ? 6.039 4.617 -0.990 1.00 67.00 578 GLY A C 1
ATOM 4410 O O . GLY A 1 578 ? 5.105 4.787 -1.757 1.00 67.00 578 GLY A O 1
ATOM 4411 N N . ASP A 1 579 ? 6.363 3.418 -0.509 1.00 75.81 579 ASP A N 1
ATOM 4412 C CA . ASP A 1 579 ? 5.667 2.172 -0.818 1.00 75.81 579 ASP A CA 1
ATOM 4413 C C . ASP A 1 579 ? 5.526 1.310 0.451 1.00 75.81 579 ASP A C 1
ATOM 4415 O O . ASP A 1 579 ? 6.096 1.606 1.509 1.00 75.81 579 ASP A O 1
ATOM 4419 N N . LEU A 1 580 ? 4.769 0.220 0.347 1.00 84.88 580 LEU A N 1
ATOM 4420 C CA . LEU A 1 580 ? 4.530 -0.702 1.452 1.00 84.88 580 LEU A CA 1
ATOM 4421 C C . LEU A 1 580 ? 5.827 -1.276 2.042 1.00 84.88 580 LEU A C 1
ATOM 4423 O O . LEU A 1 580 ? 6.042 -1.261 3.256 1.00 84.88 580 LEU A O 1
ATOM 4427 N N . MET A 1 581 ? 6.704 -1.775 1.169 1.00 85.75 581 MET A N 1
ATOM 4428 C CA . MET A 1 581 ? 7.916 -2.499 1.553 1.00 85.75 581 MET A CA 1
ATOM 4429 C C . MET A 1 581 ? 8.940 -1.591 2.226 1.00 85.75 581 MET A C 1
ATOM 4431 O O . MET A 1 581 ? 9.614 -2.011 3.161 1.00 85.75 581 MET A O 1
ATOM 4435 N N . SER A 1 582 ? 9.042 -0.336 1.800 1.00 83.62 582 SER A N 1
ATOM 4436 C CA . SER A 1 582 ? 9.903 0.669 2.423 1.00 83.62 582 SER A CA 1
ATOM 4437 C C . SER A 1 582 ? 9.421 1.047 3.819 1.00 83.62 582 SER A C 1
ATOM 4439 O O . SER A 1 582 ? 10.255 1.211 4.707 1.00 83.62 582 SER A O 1
ATOM 4441 N N . ARG A 1 583 ? 8.104 1.097 4.061 1.00 90.19 583 ARG A N 1
ATOM 4442 C CA . ARG A 1 583 ? 7.555 1.289 5.416 1.00 90.19 583 ARG A CA 1
ATOM 4443 C C . ARG A 1 583 ? 7.822 0.094 6.317 1.00 90.19 583 ARG A C 1
ATOM 4445 O O . ARG A 1 583 ? 8.238 0.285 7.459 1.00 90.19 583 ARG A O 1
ATOM 4452 N N . ILE A 1 584 ? 7.643 -1.124 5.798 1.00 91.56 584 ILE A N 1
ATOM 4453 C CA . ILE A 1 584 ? 7.996 -2.343 6.535 1.00 91.56 584 ILE A CA 1
ATOM 4454 C C . ILE A 1 584 ? 9.489 -2.325 6.864 1.00 91.56 584 ILE A C 1
ATOM 4456 O O . ILE A 1 584 ? 9.845 -2.487 8.022 1.00 91.56 584 ILE A O 1
ATOM 4460 N N . ALA A 1 585 ? 10.354 -2.045 5.887 1.00 90.00 585 ALA A N 1
ATOM 4461 C CA . ALA A 1 585 ? 11.799 -1.952 6.085 1.00 90.00 585 ALA A CA 1
ATOM 4462 C C . ALA A 1 585 ? 12.192 -0.865 7.099 1.00 90.00 585 ALA A C 1
ATOM 4464 O O . ALA A 1 585 ? 13.112 -1.068 7.890 1.00 90.00 585 ALA A O 1
ATOM 4465 N N . TYR A 1 586 ? 11.494 0.276 7.114 1.00 90.38 586 TYR A N 1
ATOM 4466 C CA . TYR A 1 586 ? 11.723 1.336 8.094 1.00 90.38 586 TYR A CA 1
ATOM 4467 C C . TYR A 1 586 ? 11.444 0.856 9.522 1.00 90.38 586 TYR A C 1
ATOM 4469 O O . TYR A 1 586 ? 12.277 1.071 10.400 1.00 90.38 586 TYR A O 1
ATOM 4477 N N . ALA A 1 587 ? 10.305 0.200 9.759 1.00 93.44 587 ALA A N 1
ATOM 4478 C CA . ALA A 1 587 ? 9.909 -0.287 11.084 1.00 93.44 587 ALA A CA 1
ATOM 4479 C C . ALA A 1 587 ? 10.481 -1.670 11.448 1.00 93.44 587 ALA A C 1
ATOM 4481 O O . ALA A 1 587 ? 10.315 -2.118 12.583 1.00 93.44 587 ALA A O 1
ATOM 4482 N N . GLN A 1 588 ? 11.150 -2.345 10.511 1.00 91.44 588 GLN A N 1
ATOM 4483 C CA . GLN A 1 588 ? 11.548 -3.740 10.652 1.00 91.44 588 GLN A CA 1
ATOM 4484 C C . GLN A 1 588 ? 12.440 -3.952 11.876 1.00 91.44 588 GLN A C 1
ATOM 4486 O O . GLN A 1 588 ? 13.510 -3.354 11.999 1.00 91.44 588 GLN A O 1
ATOM 4491 N N . PHE A 1 589 ? 12.000 -4.831 12.775 1.00 92.06 589 PHE A N 1
ATOM 4492 C CA . PHE A 1 589 ? 12.659 -5.159 14.039 1.00 92.06 589 PHE A CA 1
ATOM 4493 C C . PHE A 1 589 ? 12.937 -3.947 14.950 1.00 92.06 589 PHE A C 1
ATOM 4495 O O . PHE A 1 589 ? 13.746 -4.043 15.876 1.00 92.06 589 PHE A O 1
ATOM 4502 N N . ASP A 1 590 ? 12.261 -2.817 14.724 1.00 93.94 590 ASP A N 1
ATOM 4503 C CA . ASP A 1 590 ? 12.438 -1.574 15.471 1.00 93.94 590 ASP A CA 1
ATOM 4504 C C . ASP A 1 590 ? 11.087 -1.052 15.973 1.00 93.94 590 ASP A C 1
ATOM 4506 O O . ASP A 1 590 ? 10.356 -0.317 15.304 1.00 93.94 590 ASP A O 1
ATOM 4510 N N . GLN A 1 591 ? 10.782 -1.402 17.222 1.00 93.25 591 GLN A N 1
ATOM 4511 C CA . GLN A 1 591 ? 9.546 -0.998 17.886 1.00 93.25 591 GLN A CA 1
ATOM 4512 C C . GLN A 1 591 ? 9.377 0.523 17.982 1.00 93.25 591 GLN A C 1
ATOM 4514 O O . GLN A 1 591 ? 8.251 1.011 17.935 1.00 93.25 591 GLN A O 1
ATOM 4519 N N . LYS A 1 592 ? 10.461 1.305 18.078 1.00 93.75 592 LYS A N 1
ATOM 4520 C CA . LYS A 1 592 ? 10.338 2.769 18.151 1.00 93.75 592 LYS A CA 1
ATOM 4521 C C . LYS A 1 592 ? 9.877 3.330 16.815 1.00 93.75 592 LYS A C 1
ATOM 4523 O O . LYS A 1 592 ? 8.974 4.160 16.781 1.00 93.75 592 LYS A O 1
ATOM 4528 N N . LYS A 1 593 ? 10.456 2.847 15.717 1.00 93.19 593 LYS A N 1
ATOM 4529 C CA . LYS A 1 593 ? 10.066 3.249 14.360 1.00 93.19 593 LYS A CA 1
ATOM 4530 C C . LYS A 1 593 ? 8.662 2.777 13.992 1.00 93.19 593 LYS A C 1
ATOM 4532 O O . LYS A 1 593 ? 7.930 3.532 13.354 1.00 93.19 593 LYS A O 1
ATOM 4537 N N . LEU A 1 594 ? 8.248 1.601 14.468 1.00 95.56 594 LEU A N 1
ATOM 4538 C CA . LEU A 1 594 ? 6.851 1.165 14.390 1.00 95.56 594 LEU A CA 1
ATOM 4539 C C . LEU A 1 594 ? 5.913 2.178 15.064 1.00 95.56 594 LEU A C 1
ATOM 4541 O O . LEU A 1 594 ? 4.940 2.609 14.449 1.00 95.56 594 LEU A O 1
ATOM 4545 N N . GLN A 1 595 ? 6.228 2.615 16.290 1.00 95.94 595 GLN A N 1
ATOM 4546 C CA . GLN A 1 595 ? 5.416 3.623 16.983 1.00 95.94 595 GLN A CA 1
ATOM 4547 C C . GLN A 1 595 ? 5.417 4.983 16.269 1.00 95.94 595 GLN A C 1
ATOM 4549 O O . GLN A 1 595 ? 4.409 5.682 16.322 1.00 95.94 595 GLN A O 1
ATOM 4554 N N . VAL A 1 596 ? 6.490 5.354 15.558 1.00 94.31 596 VAL A N 1
ATOM 4555 C CA . VAL A 1 596 ? 6.502 6.560 14.709 1.00 94.31 596 VAL A CA 1
ATOM 4556 C C . VAL A 1 596 ? 5.476 6.437 13.581 1.00 94.31 596 VAL A C 1
ATOM 4558 O O . VAL A 1 596 ? 4.632 7.320 13.436 1.00 94.31 596 VAL A O 1
ATOM 4561 N N . LEU A 1 597 ? 5.494 5.340 12.813 1.00 95.06 597 LEU A N 1
ATOM 4562 C CA . LEU A 1 597 ? 4.520 5.117 11.734 1.00 95.06 597 LEU A CA 1
ATOM 4563 C C . LEU A 1 597 ? 3.084 5.059 12.265 1.00 95.06 597 LEU A C 1
ATOM 4565 O O . LEU A 1 597 ? 2.194 5.693 11.692 1.00 95.06 597 LEU A O 1
ATOM 4569 N N . ARG A 1 598 ? 2.867 4.341 13.373 1.00 97.12 598 ARG A N 1
ATOM 4570 C CA . ARG A 1 598 ? 1.571 4.249 14.056 1.00 97.12 598 ARG A CA 1
ATOM 4571 C C . ARG A 1 598 ? 1.078 5.622 14.513 1.00 97.12 598 ARG A C 1
ATOM 4573 O O . ARG A 1 598 ? -0.063 5.984 14.256 1.00 97.12 598 ARG A O 1
ATOM 4580 N N . GLY A 1 599 ? 1.938 6.406 15.160 1.00 96.00 599 GLY A N 1
ATOM 4581 C CA . GLY A 1 599 ? 1.594 7.745 15.634 1.00 96.00 599 GLY A CA 1
ATOM 4582 C C . GLY A 1 599 ? 1.165 8.669 14.496 1.00 96.00 599 GLY A C 1
ATOM 4583 O O . GLY A 1 599 ? 0.180 9.386 14.631 1.00 96.00 599 GLY A O 1
ATOM 4584 N N . ARG A 1 600 ? 1.842 8.604 13.341 1.00 95.44 600 ARG A N 1
ATOM 4585 C CA . ARG A 1 600 ? 1.487 9.410 12.161 1.00 95.44 600 ARG A CA 1
ATOM 4586 C C . ARG A 1 600 ? 0.090 9.099 11.634 1.00 95.44 600 ARG A C 1
ATOM 4588 O O . ARG A 1 600 ? -0.672 10.034 11.409 1.00 95.44 600 ARG A O 1
ATOM 4595 N N . ILE A 1 601 ? -0.259 7.820 11.479 1.00 96.19 601 ILE A N 1
ATOM 4596 C CA . ILE A 1 601 ? -1.594 7.454 10.985 1.00 96.19 601 ILE A CA 1
ATOM 4597 C C . ILE A 1 601 ? -2.688 7.762 12.014 1.00 96.19 601 ILE A C 1
ATOM 4599 O O . ILE A 1 601 ? -3.731 8.300 11.658 1.00 96.19 601 ILE A O 1
ATOM 4603 N N . LEU A 1 602 ? -2.442 7.511 13.302 1.00 96.38 602 LEU A N 1
ATOM 4604 C CA . LEU A 1 602 ? -3.423 7.790 14.354 1.00 96.38 602 LEU A CA 1
ATOM 4605 C C . LEU A 1 602 ? -3.665 9.286 14.562 1.00 96.38 602 LEU A C 1
ATOM 4607 O O . LEU A 1 602 ? -4.785 9.675 14.883 1.00 96.38 602 LEU A O 1
ATOM 4611 N N . ASN A 1 603 ? -2.650 10.129 14.366 1.00 95.00 603 ASN A N 1
ATOM 4612 C CA . ASN A 1 603 ? -2.830 11.579 14.395 1.00 95.00 603 ASN A CA 1
ATOM 4613 C C . ASN A 1 603 ? -3.749 12.044 13.261 1.00 95.00 603 ASN A C 1
ATOM 4615 O O . ASN A 1 603 ? -4.686 12.787 13.532 1.00 95.00 603 ASN A O 1
ATOM 4619 N N . LEU A 1 604 ? -3.538 11.548 12.035 1.00 94.56 604 LEU A N 1
ATOM 4620 C CA . LEU A 1 604 ? -4.401 11.878 10.899 1.00 94.56 604 LEU A CA 1
ATOM 4621 C C . LEU A 1 604 ? -5.844 11.405 11.125 1.00 94.56 604 LEU A C 1
ATOM 4623 O O . LEU A 1 604 ? -6.782 12.165 10.914 1.00 94.56 604 LEU A O 1
ATOM 4627 N N . VAL A 1 605 ? -6.036 10.173 11.607 1.00 96.12 605 VAL A N 1
ATOM 4628 C CA . VAL A 1 605 ? -7.378 9.643 11.904 1.00 96.12 605 VAL A CA 1
ATOM 4629 C C . VAL A 1 605 ? -8.074 10.475 12.988 1.00 96.12 605 VAL A C 1
ATOM 4631 O O . VAL A 1 605 ? -9.244 10.811 12.835 1.00 96.12 605 VAL A O 1
ATOM 4634 N N . ASN A 1 606 ? -7.373 10.867 14.059 1.00 95.12 606 ASN A N 1
ATOM 4635 C CA . ASN A 1 606 ? -7.942 11.757 15.080 1.00 95.12 606 ASN A CA 1
ATOM 4636 C C . ASN A 1 606 ? -8.297 13.144 14.517 1.00 95.12 606 ASN A C 1
ATOM 4638 O O . ASN A 1 606 ? -9.323 13.705 14.895 1.00 95.12 606 ASN A O 1
ATOM 4642 N N . GLU A 1 607 ? -7.481 13.692 13.616 1.00 94.50 607 GLU A N 1
ATOM 4643 C CA . GLU A 1 607 ? -7.767 14.958 12.936 1.00 94.50 607 GLU A CA 1
ATOM 4644 C C . GLU A 1 607 ? -9.026 14.857 12.066 1.00 94.50 607 GLU A C 1
ATOM 4646 O O . GLU A 1 607 ? -9.888 15.733 12.130 1.00 94.50 607 GLU A O 1
ATOM 4651 N N . PHE A 1 608 ? -9.161 13.765 11.311 1.00 94.81 608 PHE A N 1
ATOM 4652 C CA . PHE A 1 608 ? -10.337 13.455 10.496 1.00 94.81 608 PHE A CA 1
ATOM 4653 C C . PHE A 1 608 ? -11.599 13.356 11.348 1.00 94.81 608 PHE A C 1
ATOM 4655 O O . PHE A 1 608 ? -12.601 13.987 11.027 1.00 94.81 608 PHE A O 1
ATOM 4662 N N . ILE A 1 609 ? -11.533 12.619 12.462 1.00 95.25 609 ILE A N 1
ATOM 4663 C CA . ILE A 1 609 ? -12.627 12.521 13.438 1.00 95.25 609 ILE A CA 1
ATOM 4664 C C . ILE A 1 609 ? -13.051 13.920 13.894 1.00 95.25 609 ILE A C 1
ATOM 4666 O O . ILE A 1 609 ? -14.231 14.247 13.863 1.00 95.25 609 ILE A O 1
ATOM 4670 N N . GLU A 1 610 ? -12.098 14.757 14.303 1.00 94.31 610 GLU A N 1
ATOM 4671 C CA . GLU A 1 610 ? -12.384 16.079 14.866 1.00 94.31 610 GLU A CA 1
ATOM 4672 C C . GLU A 1 610 ? -12.963 17.048 13.826 1.00 94.31 610 GLU A C 1
ATOM 4674 O O . GLU A 1 610 ? -13.859 17.833 14.132 1.00 94.31 610 GLU A O 1
ATOM 4679 N N . LYS A 1 611 ? -12.450 17.022 12.594 1.00 94.38 611 LYS A N 1
ATOM 4680 C CA . LYS A 1 611 ? -12.926 17.876 11.500 1.00 94.38 611 LYS A CA 1
ATOM 4681 C C . LYS A 1 611 ? -14.303 17.445 10.996 1.00 94.38 611 LYS A C 1
ATOM 4683 O O . LYS A 1 611 ? -15.188 18.291 10.972 1.00 94.38 611 LYS A O 1
ATOM 4688 N N . MET A 1 612 ? -14.515 16.157 10.715 1.00 95.12 612 MET A N 1
ATOM 4689 C CA . MET A 1 612 ? -15.823 15.648 10.280 1.00 95.12 612 MET A CA 1
ATOM 4690 C C . MET A 1 612 ? -16.901 15.828 11.351 1.00 95.12 612 MET A C 1
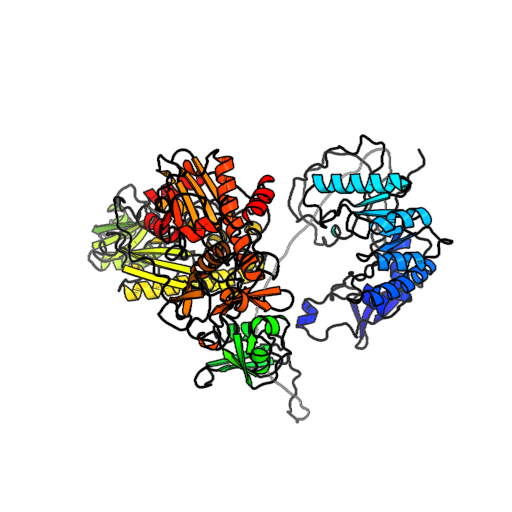ATOM 4692 O O . MET A 1 612 ? -18.015 16.221 11.029 1.00 95.12 612 MET A O 1
ATOM 4696 N N . ALA A 1 613 ? -16.578 15.586 12.628 1.00 95.12 613 ALA A N 1
ATOM 4697 C CA . ALA A 1 613 ? -17.523 15.802 13.723 1.00 95.12 613 ALA A CA 1
ATOM 4698 C C . ALA A 1 613 ? -17.942 17.276 13.835 1.00 95.12 613 ALA A C 1
ATOM 4700 O O . ALA A 1 613 ? -19.115 17.566 14.040 1.00 95.12 613 ALA A O 1
ATOM 4701 N N . ARG A 1 614 ? -17.004 18.216 13.652 1.00 95.38 614 ARG A N 1
ATOM 4702 C CA . ARG A 1 614 ? -17.323 19.652 13.621 1.00 95.38 614 ARG A CA 1
ATOM 4703 C C . ARG A 1 614 ? -18.158 20.050 12.412 1.00 95.38 614 ARG A C 1
ATOM 4705 O O . ARG A 1 614 ? -19.106 20.800 12.583 1.00 95.38 614 ARG A O 1
ATOM 4712 N N . GLU A 1 615 ? -17.792 19.578 11.225 1.00 93.56 615 GLU A N 1
ATOM 4713 C CA . GLU A 1 615 ? -18.495 19.888 9.974 1.00 93.56 615 GLU A CA 1
ATOM 4714 C C . GLU A 1 615 ? -19.944 19.391 9.996 1.00 93.56 615 GLU A C 1
ATOM 4716 O O . GLU A 1 615 ? -20.842 20.103 9.567 1.00 93.56 615 GLU A O 1
ATOM 4721 N N . ALA A 1 616 ? -20.173 18.208 10.569 1.00 93.75 616 ALA A N 1
ATOM 4722 C CA . ALA A 1 616 ? -21.500 17.617 10.712 1.00 93.75 616 ALA A CA 1
ATOM 4723 C C . ALA A 1 616 ? -22.253 18.050 11.986 1.00 93.75 616 ALA A C 1
ATOM 4725 O O . ALA A 1 616 ? -23.330 17.522 12.252 1.00 93.75 616 ALA A O 1
ATOM 4726 N N . GLU A 1 617 ? -21.681 18.936 12.810 1.00 95.56 617 GLU A N 1
ATOM 4727 C CA . GLU A 1 617 ? -22.236 19.347 14.113 1.00 95.56 617 GLU A CA 1
ATOM 4728 C C . GLU A 1 617 ? -22.560 18.164 15.058 1.00 95.56 617 GLU A C 1
ATOM 4730 O O . GLU A 1 617 ? -23.500 18.189 15.856 1.00 95.56 617 GLU A O 1
ATOM 4735 N N . VAL A 1 618 ? -21.747 17.106 14.997 1.00 94.81 618 VAL A N 1
ATOM 4736 C CA . VAL A 1 618 ? -21.884 15.890 15.807 1.00 94.81 618 VAL A CA 1
ATOM 4737 C C . VAL A 1 618 ? -20.947 15.940 17.012 1.00 94.81 618 VAL A C 1
ATOM 4739 O O . VAL A 1 618 ? -19.736 16.117 16.879 1.00 94.81 618 VAL A O 1
ATOM 4742 N N . ALA A 1 619 ? -21.489 15.698 18.207 1.00 92.94 619 ALA A N 1
ATOM 4743 C CA . ALA A 1 619 ? -20.673 15.503 19.403 1.00 92.94 619 ALA A CA 1
ATOM 4744 C C . ALA A 1 619 ? -19.883 14.176 19.301 1.00 92.94 619 ALA A C 1
ATOM 4746 O O . ALA A 1 619 ? -20.500 13.127 19.075 1.00 92.94 619 ALA A O 1
ATOM 4747 N N . PRO A 1 620 ? -18.545 14.173 19.473 1.00 90.81 620 PRO A N 1
ATOM 4748 C CA . PRO A 1 620 ? -17.722 12.967 19.343 1.00 90.81 620 PRO A CA 1
ATOM 4749 C C . PRO A 1 620 ? -18.131 11.792 20.249 1.00 90.81 620 PRO A C 1
ATOM 4751 O O . PRO A 1 620 ? -17.881 10.633 19.917 1.00 90.81 620 PRO A O 1
ATOM 4754 N N . GLU A 1 621 ? -18.797 12.061 21.372 1.00 91.12 621 GLU A N 1
ATOM 4755 C CA . GLU A 1 621 ? -19.326 11.064 22.310 1.00 91.12 621 GLU A CA 1
ATOM 4756 C C . GLU A 1 621 ? -20.471 10.229 21.716 1.00 91.12 621 GLU A C 1
ATOM 4758 O O . GLU A 1 621 ? -20.697 9.102 22.164 1.00 91.12 621 GLU A O 1
ATOM 4763 N N . HIS A 1 622 ? -21.158 10.756 20.695 1.00 95.00 622 HIS A N 1
ATOM 4764 C CA . HIS A 1 622 ? -22.230 10.075 19.963 1.00 95.00 622 HIS A CA 1
ATOM 4765 C C . HIS A 1 622 ? -21.724 9.253 18.762 1.00 95.00 622 HIS A C 1
ATOM 4767 O O . HIS A 1 622 ? -22.522 8.702 17.996 1.00 95.00 622 HIS A O 1
ATOM 4773 N N . ILE A 1 623 ? -20.404 9.156 18.583 1.00 96.88 623 ILE A N 1
ATOM 4774 C CA . ILE A 1 623 ? -19.780 8.266 17.604 1.00 96.88 623 ILE A CA 1
ATOM 4775 C C . ILE A 1 623 ? -19.508 6.925 18.294 1.00 96.88 623 ILE A C 1
ATOM 4777 O O . ILE A 1 623 ? -18.628 6.821 19.149 1.00 96.88 623 ILE A O 1
ATOM 4781 N N . TYR A 1 624 ? -20.257 5.885 17.918 1.00 97.25 624 TYR A N 1
ATOM 4782 C CA . TYR A 1 624 ? -20.247 4.590 18.619 1.00 97.25 624 TYR A CA 1
ATOM 4783 C C . TYR A 1 624 ? -19.568 3.458 17.847 1.00 97.25 624 TYR A C 1
ATOM 4785 O O . TYR A 1 624 ? -19.234 2.426 18.432 1.00 97.25 624 TYR A O 1
ATOM 4793 N N . LYS A 1 625 ? -19.326 3.626 16.545 1.00 97.88 625 LYS A N 1
ATOM 4794 C CA . LYS A 1 625 ? -18.698 2.592 15.715 1.00 97.88 625 LYS A CA 1
ATOM 4795 C C . LYS A 1 625 ? -17.740 3.202 14.706 1.00 97.88 625 LYS A C 1
ATOM 4797 O O . LYS A 1 625 ? -18.056 4.196 14.061 1.00 97.88 625 LYS A O 1
ATOM 4802 N N . ILE A 1 626 ? -16.575 2.588 14.560 1.00 98.12 626 ILE A N 1
ATOM 4803 C CA . ILE A 1 626 ? -15.589 2.931 13.538 1.00 98.12 626 ILE A CA 1
ATOM 4804 C C . ILE A 1 626 ? -15.230 1.652 12.798 1.00 98.12 626 ILE A C 1
ATOM 4806 O O . ILE A 1 626 ? -14.858 0.678 13.442 1.00 98.12 626 ILE A O 1
ATOM 4810 N N . VAL A 1 627 ? -15.320 1.643 11.472 1.00 98.50 627 VAL A N 1
ATOM 4811 C CA . VAL A 1 627 ? -14.822 0.549 10.631 1.00 98.50 627 VAL A CA 1
ATOM 4812 C C . VAL A 1 627 ? -13.592 1.021 9.873 1.00 98.50 627 VAL A C 1
ATOM 4814 O O . VAL A 1 627 ? -13.598 2.102 9.290 1.00 98.50 627 VAL A O 1
ATOM 4817 N N . VAL A 1 628 ? -12.532 0.218 9.892 1.00 97.94 628 VAL A N 1
ATOM 4818 C CA . VAL A 1 628 ? -11.277 0.507 9.194 1.00 97.94 628 VAL A CA 1
ATOM 4819 C C . VAL A 1 628 ? -10.972 -0.617 8.207 1.00 97.94 628 VAL A C 1
ATOM 4821 O O . VAL A 1 628 ? -10.904 -1.787 8.594 1.00 97.94 628 VAL A O 1
ATOM 4824 N N . ALA A 1 629 ? -10.763 -0.247 6.948 1.00 97.06 629 ALA A N 1
ATOM 4825 C CA . ALA A 1 629 ? -10.248 -1.094 5.881 1.00 97.06 629 ALA A CA 1
ATOM 4826 C C . ALA A 1 629 ? -8.873 -0.586 5.425 1.00 97.06 629 ALA A C 1
ATOM 4828 O O . ALA A 1 629 ? -8.527 0.581 5.600 1.00 97.06 629 ALA A O 1
ATOM 4829 N N . GLY A 1 630 ? -8.063 -1.488 4.888 1.00 95.06 630 GLY A N 1
ATOM 4830 C CA . GLY A 1 630 ? -6.717 -1.197 4.413 1.00 95.06 630 GLY A CA 1
ATOM 4831 C C . GLY A 1 630 ? -5.914 -2.480 4.247 1.00 95.06 630 GLY A C 1
ATOM 4832 O O . GLY A 1 630 ? -6.233 -3.513 4.851 1.00 95.06 630 GLY A O 1
ATOM 4833 N N . ASN A 1 631 ? -4.853 -2.418 3.447 1.00 94.38 631 ASN A N 1
ATOM 4834 C CA . ASN A 1 631 ? -4.002 -3.581 3.234 1.00 94.38 631 ASN A CA 1
ATOM 4835 C C . ASN A 1 631 ? -3.377 -4.062 4.553 1.00 94.38 631 ASN A C 1
ATOM 4837 O O . ASN A 1 631 ? -3.263 -3.324 5.535 1.00 94.38 631 ASN A O 1
ATOM 4841 N N . THR A 1 632 ? -2.904 -5.304 4.569 1.00 95.75 632 THR A N 1
ATOM 4842 C CA . THR A 1 632 ? -2.375 -5.982 5.761 1.00 95.75 632 THR A CA 1
ATOM 4843 C C . THR A 1 632 ? -1.317 -5.186 6.529 1.00 95.75 632 THR A C 1
ATOM 4845 O O . THR A 1 632 ? -1.311 -5.179 7.758 1.00 95.75 632 THR A O 1
ATOM 4848 N N . CYS A 1 633 ? -0.417 -4.480 5.845 1.00 94.81 633 CYS A N 1
ATOM 4849 C CA . CYS A 1 633 ? 0.585 -3.670 6.534 1.00 94.81 633 CYS A CA 1
ATOM 4850 C C . CYS A 1 633 ? -0.039 -2.403 7.134 1.00 94.81 633 CYS A C 1
ATOM 4852 O O . CYS A 1 633 ? 0.254 -2.092 8.286 1.00 94.81 633 CYS A O 1
ATOM 4854 N N . MET A 1 634 ? -0.929 -1.704 6.420 1.00 95.62 634 MET A N 1
ATOM 4855 C CA . MET A 1 634 ? -1.645 -0.544 6.974 1.00 95.62 634 MET A CA 1
ATOM 4856 C C . MET A 1 634 ? -2.517 -0.933 8.175 1.00 95.62 634 MET A C 1
ATOM 4858 O O . MET A 1 634 ? -2.472 -0.258 9.206 1.00 95.62 634 MET A O 1
ATOM 4862 N N . HIS A 1 635 ? -3.209 -2.070 8.086 1.00 96.75 635 HIS A N 1
ATOM 4863 C CA . HIS A 1 635 ? -3.956 -2.696 9.177 1.00 96.75 635 HIS A CA 1
ATOM 4864 C C . HIS A 1 635 ? -3.072 -2.906 10.421 1.00 96.75 635 HIS A C 1
ATOM 4866 O O . HIS A 1 635 ? -3.386 -2.434 11.517 1.00 96.75 635 HIS A O 1
ATOM 4872 N N . HIS A 1 636 ? -1.912 -3.549 10.259 1.00 97.19 636 HIS A N 1
ATOM 4873 C CA . HIS A 1 636 ? -0.989 -3.809 11.369 1.00 97.19 636 HIS A CA 1
ATOM 4874 C C . HIS A 1 636 ? -0.363 -2.529 11.927 1.00 97.19 636 HIS A C 1
ATOM 4876 O O . HIS A 1 636 ? -0.271 -2.389 13.146 1.00 97.19 636 HIS A O 1
ATOM 4882 N N . LEU A 1 637 ? 0.014 -1.567 11.079 1.00 96.50 637 LEU A N 1
ATOM 4883 C CA . LEU A 1 637 ? 0.559 -0.280 11.524 1.00 96.50 637 LEU A CA 1
ATOM 4884 C C . LEU A 1 637 ? -0.456 0.519 12.348 1.00 96.50 637 LEU A C 1
ATOM 4886 O O . LEU A 1 637 ? -0.078 1.085 13.373 1.00 96.50 637 LEU A O 1
ATOM 4890 N N . PHE A 1 638 ? -1.730 0.543 11.944 1.00 97.19 638 PHE A N 1
ATOM 4891 C CA . PHE A 1 638 ? -2.807 1.194 12.696 1.00 97.19 638 PHE A CA 1
ATOM 4892 C C . PHE A 1 638 ? -2.976 0.570 14.093 1.00 97.19 638 PHE A C 1
ATOM 4894 O O . PHE A 1 638 ? -3.002 1.276 15.110 1.00 97.19 638 PHE A O 1
ATOM 4901 N N . LEU A 1 639 ? -2.976 -0.765 14.163 1.00 96.38 639 LEU A N 1
ATOM 4902 C CA . LEU A 1 639 ? -3.062 -1.517 15.419 1.00 96.38 639 LEU A CA 1
ATOM 4903 C C . LEU A 1 639 ? -1.776 -1.472 16.260 1.00 96.38 639 LEU A C 1
ATOM 4905 O O . LEU A 1 639 ? -1.808 -1.768 17.454 1.00 96.38 639 LEU A O 1
ATOM 4909 N N . GLY A 1 640 ? -0.644 -1.072 15.679 1.00 95.69 640 GLY A N 1
ATOM 4910 C CA . GLY A 1 640 ? 0.664 -1.131 16.334 1.00 95.69 640 GLY A CA 1
ATOM 4911 C C . GLY A 1 640 ? 1.243 -2.539 16.436 1.00 95.69 640 GLY A C 1
ATOM 4912 O O . GLY A 1 640 ? 2.041 -2.806 17.333 1.00 95.69 640 GLY A O 1
ATOM 4913 N N . ILE A 1 641 ? 0.835 -3.430 15.535 1.00 96.06 641 ILE A N 1
ATOM 4914 C CA . ILE A 1 641 ? 1.358 -4.786 15.393 1.00 96.06 641 ILE A CA 1
ATOM 4915 C C . ILE A 1 641 ? 2.634 -4.740 14.545 1.00 96.06 641 ILE A C 1
ATOM 4917 O O . ILE A 1 641 ? 2.718 -4.012 13.557 1.00 96.06 641 ILE A O 1
ATOM 4921 N N . ASP A 1 642 ? 3.637 -5.530 14.928 1.00 95.00 642 ASP A N 1
ATOM 4922 C CA . ASP A 1 642 ? 4.899 -5.634 14.193 1.00 95.00 642 ASP A CA 1
ATOM 4923 C C . ASP A 1 642 ? 4.683 -6.184 12.769 1.00 95.00 642 ASP A C 1
ATOM 4925 O O . ASP A 1 642 ? 4.147 -7.278 12.579 1.00 95.00 642 ASP A O 1
ATOM 4929 N N . THR A 1 643 ? 5.129 -5.427 11.764 1.00 94.88 643 THR A N 1
ATOM 4930 C CA . THR A 1 643 ? 5.032 -5.778 10.338 1.00 94.88 643 THR A CA 1
ATOM 4931 C C . THR A 1 643 ? 6.258 -6.529 9.814 1.00 94.88 643 THR A C 1
ATOM 4933 O O . THR A 1 643 ? 6.290 -6.916 8.645 1.00 94.88 643 THR A O 1
ATOM 4936 N N . SER A 1 644 ? 7.262 -6.796 10.657 1.00 93.38 644 SER A N 1
ATOM 4937 C CA . SER A 1 644 ? 8.548 -7.373 10.235 1.00 93.38 644 SER A CA 1
ATOM 4938 C C . SER A 1 644 ? 8.414 -8.689 9.470 1.00 93.38 644 SER A C 1
ATOM 4940 O O . SER A 1 644 ? 9.117 -8.897 8.482 1.00 93.38 644 SER A O 1
ATOM 4942 N N . PHE A 1 645 ? 7.504 -9.564 9.905 1.00 93.12 645 PHE A N 1
ATOM 4943 C CA . PHE A 1 645 ? 7.274 -10.876 9.289 1.00 93.12 645 PHE A CA 1
ATOM 4944 C C . PHE A 1 645 ? 6.269 -10.850 8.133 1.00 93.12 645 PHE A C 1
ATOM 4946 O O . PHE A 1 645 ? 6.228 -11.796 7.354 1.00 93.12 645 PHE A O 1
ATOM 4953 N N . VAL A 1 646 ? 5.543 -9.744 7.950 1.00 91.44 646 VAL A N 1
ATOM 4954 C CA . VAL A 1 646 ? 4.778 -9.490 6.720 1.00 91.44 646 VAL A CA 1
ATOM 4955 C C . VAL A 1 646 ? 5.727 -9.131 5.572 1.00 91.44 646 VAL A C 1
ATOM 4957 O O . VAL A 1 646 ? 5.458 -9.477 4.432 1.00 91.44 646 VAL A O 1
ATOM 4960 N N . GLY A 1 647 ? 6.881 -8.514 5.859 1.00 88.31 647 GLY A N 1
ATOM 4961 C CA . GLY A 1 647 ? 7.920 -8.223 4.859 1.00 88.31 647 GLY A CA 1
ATOM 4962 C C . GLY A 1 647 ? 8.914 -9.356 4.585 1.00 88.31 647 GLY A C 1
ATOM 4963 O O . GLY A 1 647 ? 9.786 -9.197 3.732 1.00 88.31 647 GLY A O 1
ATOM 4964 N N . LEU A 1 648 ? 8.830 -10.481 5.302 1.00 87.81 648 LEU A N 1
ATOM 4965 C CA . LEU A 1 648 ? 9.758 -11.608 5.173 1.00 87.81 648 LEU A CA 1
ATOM 4966 C C . LEU A 1 648 ? 9.004 -12.874 4.811 1.00 87.81 648 LEU A C 1
ATOM 4968 O O . LEU A 1 648 ? 8.093 -13.260 5.534 1.00 87.81 648 LEU A O 1
ATOM 4972 N N . ALA A 1 649 ? 9.434 -13.562 3.752 1.00 84.88 649 ALA A N 1
ATOM 4973 C CA . ALA A 1 649 ? 8.881 -14.860 3.380 1.00 84.88 649 ALA A CA 1
ATOM 4974 C C . ALA A 1 649 ? 8.850 -15.810 4.603 1.00 84.88 649 ALA A C 1
ATOM 4976 O O . ALA A 1 649 ? 9.870 -15.939 5.292 1.00 84.88 649 ALA A O 1
ATOM 4977 N N . PRO A 1 650 ? 7.707 -16.461 4.899 1.00 88.69 650 PRO A N 1
ATOM 4978 C CA . PRO A 1 650 ? 6.520 -16.643 4.047 1.00 88.69 650 PRO A CA 1
ATOM 4979 C C . PRO A 1 650 ? 5.429 -15.546 4.149 1.00 88.69 650 PRO A C 1
ATOM 4981 O O . PRO A 1 650 ? 4.262 -15.829 3.902 1.00 88.69 650 PRO A O 1
ATOM 4984 N N . TYR A 1 651 ? 5.789 -14.304 4.488 1.00 90.56 651 TYR A N 1
ATOM 4985 C CA . TYR A 1 651 ? 4.924 -13.110 4.516 1.00 90.56 651 TYR A CA 1
ATOM 4986 C C . TYR A 1 651 ? 3.728 -13.256 5.465 1.00 90.56 651 TYR A C 1
ATOM 4988 O O . TYR A 1 651 ? 2.591 -12.919 5.134 1.00 90.56 651 TYR A O 1
ATOM 4996 N N . ALA A 1 652 ? 3.979 -13.818 6.646 1.00 91.62 652 ALA A N 1
ATOM 4997 C CA . ALA A 1 652 ? 2.934 -14.208 7.579 1.00 91.62 652 ALA A CA 1
ATOM 4998 C C . ALA A 1 652 ? 2.384 -12.994 8.355 1.00 91.62 652 ALA A C 1
ATOM 5000 O O . ALA A 1 652 ? 3.141 -12.359 9.099 1.00 91.62 652 ALA A O 1
ATOM 5001 N N . PRO A 1 653 ? 1.076 -12.682 8.253 1.00 94.69 653 PRO A N 1
ATOM 5002 C CA . PRO A 1 653 ? 0.446 -11.740 9.162 1.00 94.69 653 PRO A CA 1
ATOM 5003 C C . PRO A 1 653 ? 0.227 -12.361 10.545 1.00 94.69 653 PRO A C 1
ATOM 5005 O O . PRO A 1 653 ? -0.024 -13.554 10.680 1.00 94.69 653 PRO A O 1
ATOM 5008 N N . VAL A 1 654 ? 0.264 -11.519 11.579 1.00 95.56 654 VAL A N 1
ATOM 5009 C CA . VAL A 1 654 ? -0.031 -11.917 12.970 1.00 95.56 654 VAL A CA 1
ATOM 5010 C C . VAL A 1 654 ? -1.474 -12.400 13.175 1.00 95.56 654 VAL A C 1
ATOM 5012 O O . VAL A 1 654 ? -1.708 -13.296 13.979 1.00 95.56 654 VAL A O 1
ATOM 5015 N N . VAL A 1 655 ? -2.440 -11.805 12.477 1.00 94.88 655 VAL A N 1
ATOM 5016 C CA . VAL A 1 655 ? -3.876 -12.053 12.657 1.00 94.88 655 VAL A CA 1
ATOM 5017 C C . VAL A 1 655 ? -4.579 -11.922 11.315 1.00 94.88 655 VAL A C 1
ATOM 5019 O O . VAL A 1 655 ? -4.187 -11.073 10.519 1.00 94.88 655 VAL A O 1
ATOM 5022 N N . ARG A 1 656 ? -5.576 -12.774 11.066 1.00 95.25 656 ARG A N 1
ATOM 5023 C CA . ARG A 1 656 ? -6.434 -12.742 9.871 1.00 95.25 656 ARG A CA 1
ATOM 5024 C C . ARG A 1 656 ? -7.898 -12.454 10.186 1.00 95.25 656 ARG A C 1
ATOM 5026 O O . ARG A 1 656 ? -8.584 -11.847 9.373 1.00 95.25 656 ARG A O 1
ATOM 5033 N N . ASP A 1 657 ? -8.349 -12.899 11.349 1.00 95.62 657 ASP A N 1
ATOM 5034 C CA . ASP A 1 657 ? -9.726 -12.759 11.807 1.00 95.62 657 ASP A CA 1
ATOM 5035 C C . ASP A 1 657 ? -10.102 -11.283 12.034 1.00 95.62 657 ASP A C 1
ATOM 5037 O O . ASP A 1 657 ? -9.222 -10.462 12.320 1.00 95.62 657 ASP A O 1
ATOM 5041 N N . PRO A 1 658 ? -11.396 -10.929 11.929 1.00 95.75 658 PRO A N 1
ATOM 5042 C CA . PRO A 1 658 ? -11.862 -9.579 12.206 1.00 95.75 658 PRO A CA 1
ATOM 5043 C C . PRO A 1 658 ? -11.600 -9.206 13.665 1.00 95.75 658 PRO A C 1
ATOM 5045 O O . PRO A 1 658 ? -11.732 -10.025 14.578 1.00 95.75 658 PRO A O 1
ATOM 5048 N N . ILE A 1 659 ? -11.292 -7.933 13.896 1.00 95.69 659 ILE A N 1
ATOM 5049 C CA . ILE A 1 659 ? -11.010 -7.393 15.230 1.00 95.69 659 ILE A CA 1
ATOM 5050 C C . ILE A 1 659 ? -12.097 -6.389 15.591 1.00 95.69 659 ILE A C 1
ATOM 5052 O O . ILE A 1 659 ? -12.491 -5.576 14.762 1.00 95.69 659 ILE A O 1
ATOM 5056 N N . ALA A 1 660 ? -12.577 -6.428 16.832 1.00 95.69 660 ALA A N 1
ATOM 5057 C CA . ALA A 1 660 ? -13.446 -5.400 17.393 1.00 95.69 660 ALA A CA 1
ATOM 5058 C C . ALA A 1 660 ? -12.970 -5.061 18.806 1.00 95.69 660 ALA A C 1
ATOM 5060 O O . ALA A 1 660 ? -13.052 -5.894 19.707 1.00 95.69 660 ALA A O 1
ATOM 5061 N N . VAL A 1 661 ? -12.468 -3.842 18.999 1.00 95.06 661 VAL A N 1
ATOM 5062 C CA . VAL A 1 661 ? -11.922 -3.378 20.283 1.00 95.06 661 VAL A CA 1
ATOM 5063 C C . VAL A 1 661 ? -12.521 -2.027 20.677 1.00 95.06 661 VAL A C 1
ATOM 5065 O O . VAL A 1 661 ? -12.923 -1.253 19.805 1.00 95.06 661 VAL A O 1
ATOM 5068 N N . PRO A 1 662 ? -12.617 -1.707 21.976 1.00 93.81 662 PRO A N 1
ATOM 5069 C CA . PRO A 1 662 ? -12.937 -0.357 22.421 1.00 93.81 662 PRO A CA 1
ATOM 5070 C C . PRO A 1 662 ? -11.925 0.665 21.891 1.00 93.81 662 PRO A C 1
ATOM 5072 O O . PRO A 1 662 ? -10.717 0.420 21.885 1.00 93.81 662 PRO A O 1
ATOM 5075 N N . ALA A 1 663 ? -12.397 1.861 21.553 1.00 92.69 663 ALA A N 1
ATOM 5076 C CA . ALA A 1 663 ? -11.562 2.984 21.135 1.00 92.69 663 ALA A CA 1
ATOM 5077 C C . ALA A 1 663 ? -10.615 3.512 22.227 1.00 92.69 663 ALA A C 1
ATOM 5079 O O . ALA A 1 663 ? -9.879 4.449 21.970 1.00 92.69 663 ALA A O 1
ATOM 5080 N N . GLY A 1 664 ? -10.620 2.945 23.438 1.00 87.44 664 GLY A N 1
ATOM 5081 C CA . GLY A 1 664 ? -9.597 3.198 24.456 1.00 87.44 664 GLY A CA 1
ATOM 5082 C C . GLY A 1 664 ? -8.331 2.343 24.298 1.00 87.44 664 GLY A C 1
ATOM 5083 O O . GLY A 1 664 ? -7.276 2.730 24.796 1.00 87.44 664 GLY A O 1
ATOM 5084 N N . GLU A 1 665 ? -8.408 1.195 23.613 1.00 91.62 665 GLU A N 1
ATOM 5085 C CA . GLU A 1 665 ? -7.249 0.316 23.355 1.00 91.62 665 GLU A CA 1
ATOM 5086 C C . GLU A 1 665 ? -6.398 0.803 22.173 1.00 91.62 665 GLU A C 1
ATOM 5088 O O . GLU A 1 665 ? -5.192 0.557 22.086 1.00 91.62 665 GLU A O 1
ATOM 5093 N N . ILE A 1 666 ? -7.028 1.554 21.276 1.00 92.12 666 ILE A N 1
ATOM 5094 C CA . ILE A 1 666 ? -6.387 2.327 20.216 1.00 92.12 666 ILE A CA 1
ATOM 5095 C C . ILE A 1 666 ? -6.402 3.775 20.708 1.00 92.12 666 ILE A C 1
ATOM 5097 O O . ILE A 1 666 ? -7.422 4.187 21.221 1.00 92.12 666 ILE A O 1
ATOM 5101 N N . PRO A 1 667 ? -5.341 4.589 20.627 1.00 88.25 667 PRO A N 1
ATOM 5102 C CA . PRO A 1 667 ? -5.340 5.926 21.237 1.00 88.25 667 PRO A CA 1
ATOM 5103 C C . PRO A 1 667 ? -6.184 6.968 20.452 1.00 88.25 667 PRO A C 1
ATOM 5105 O O . PRO A 1 667 ? -5.684 8.026 20.063 1.00 88.25 667 PRO A O 1
ATOM 5108 N N . LEU A 1 668 ? -7.476 6.686 20.236 1.00 89.75 668 LEU A N 1
ATOM 5109 C CA . LEU A 1 668 ? -8.493 7.539 19.612 1.00 89.75 668 LEU A CA 1
ATOM 5110 C C . LEU A 1 668 ? -9.276 8.297 20.693 1.00 89.75 668 LEU A C 1
ATOM 5112 O O . LEU A 1 668 ? -10.415 7.984 21.029 1.00 89.75 668 LEU A O 1
ATOM 5116 N N . LYS A 1 669 ? -8.636 9.309 21.281 1.00 78.88 669 LYS A N 1
ATOM 5117 C CA . LYS A 1 669 ? -9.111 9.967 22.515 1.00 78.88 669 LYS A CA 1
ATOM 5118 C C . LYS A 1 669 ? -10.442 10.713 22.383 1.00 78.88 669 LYS A C 1
ATOM 5120 O O . LYS A 1 669 ? -11.050 11.018 23.403 1.00 78.88 669 LYS A O 1
ATOM 5125 N N . ARG A 1 670 ? -10.856 11.065 21.164 1.00 84.75 670 ARG A N 1
ATOM 5126 C CA . ARG A 1 670 ? -12.061 11.871 20.915 1.00 84.75 670 ARG A CA 1
ATOM 5127 C C . ARG A 1 670 ? -13.351 11.054 20.916 1.00 84.75 670 ARG A C 1
ATOM 5129 O O . ARG A 1 670 ? -14.406 11.634 21.075 1.00 84.75 670 ARG A O 1
ATOM 5136 N N . VAL A 1 671 ? -13.271 9.735 20.765 1.00 91.94 671 VAL A N 1
ATOM 5137 C CA . VAL A 1 671 ? -14.433 8.856 20.546 1.00 91.94 671 VAL A CA 1
ATOM 5138 C C . VAL A 1 671 ? -14.475 7.749 21.603 1.00 91.94 671 VAL A C 1
ATOM 5140 O O . VAL A 1 671 ? -14.365 6.569 21.277 1.00 91.94 671 VAL A O 1
ATOM 5143 N N . PRO A 1 672 ? -14.582 8.096 22.899 1.00 88.44 672 PRO A N 1
ATOM 5144 C CA . PRO A 1 672 ? -14.371 7.154 24.003 1.00 88.44 672 PRO A CA 1
ATOM 5145 C C . PRO A 1 672 ? -15.365 5.984 24.022 1.00 88.44 672 PRO A C 1
ATOM 5147 O O . PRO A 1 672 ? -15.040 4.916 24.538 1.00 88.44 672 PRO A O 1
ATOM 5150 N N . ASN A 1 673 ? -16.550 6.182 23.442 1.00 91.69 673 ASN A N 1
ATOM 5151 C CA . ASN A 1 673 ? -17.633 5.204 23.400 1.00 91.69 673 ASN A CA 1
ATOM 5152 C C . ASN A 1 673 ? -17.591 4.308 22.153 1.00 91.69 673 ASN A C 1
ATOM 5154 O O . ASN A 1 673 ? -18.398 3.387 22.032 1.00 91.69 673 ASN A O 1
ATOM 5158 N N . ALA A 1 674 ? -16.674 4.566 21.214 1.00 95.38 674 ALA A N 1
ATOM 5159 C CA . ALA A 1 674 ? -16.656 3.859 19.947 1.00 95.38 674 ALA A CA 1
ATOM 5160 C C . ALA A 1 674 ? -16.087 2.439 20.062 1.00 95.38 674 ALA A C 1
ATOM 5162 O O . ALA A 1 674 ? -15.107 2.177 20.766 1.00 95.38 674 ALA A O 1
ATOM 5163 N N . ARG A 1 675 ? -16.652 1.521 19.276 1.00 96.19 675 ARG A N 1
ATOM 5164 C CA . ARG A 1 675 ? -16.030 0.240 18.932 1.00 96.19 675 ARG A CA 1
ATOM 5165 C C . ARG A 1 675 ? -15.312 0.366 17.599 1.00 96.19 675 ARG A C 1
ATOM 5167 O O . ARG A 1 675 ? -15.934 0.659 16.581 1.00 96.19 675 ARG A O 1
ATOM 5174 N N . VAL A 1 676 ? -14.004 0.129 17.608 1.00 97.69 676 VAL A N 1
ATOM 5175 C CA . VAL A 1 676 ? -13.178 0.104 16.401 1.00 97.69 676 VAL A CA 1
ATOM 5176 C C . VAL A 1 676 ? -13.151 -1.317 15.864 1.00 97.69 676 VAL A C 1
ATOM 5178 O O . VAL A 1 676 ? -12.658 -2.235 16.520 1.00 97.69 676 VAL A O 1
ATOM 5181 N N . CYS A 1 677 ? -13.710 -1.482 14.676 1.00 97.94 677 CYS A N 1
ATOM 5182 C CA . CYS A 1 677 ? -13.864 -2.735 13.970 1.00 97.94 677 CYS A CA 1
ATOM 5183 C C . CYS A 1 677 ? -12.940 -2.750 12.751 1.00 97.94 677 CYS A C 1
ATOM 5185 O O . CYS A 1 677 ? -12.952 -1.823 11.944 1.00 97.94 677 CYS A O 1
ATOM 5187 N N . LEU A 1 678 ? -12.170 -3.817 12.590 1.00 97.44 678 LEU A N 1
ATOM 5188 C CA . LEU A 1 678 ? -11.380 -4.070 11.394 1.00 97.44 678 LEU A CA 1
ATOM 5189 C C . LEU A 1 678 ? -11.945 -5.296 10.690 1.00 97.44 678 LEU A C 1
ATOM 5191 O O . LEU A 1 678 ? -12.311 -6.287 11.334 1.00 97.44 678 LEU A O 1
ATOM 5195 N N . LEU A 1 679 ? -12.044 -5.196 9.369 1.00 96.38 679 LEU A N 1
ATOM 5196 C CA . LEU A 1 679 ? -12.399 -6.320 8.512 1.00 96.38 679 LEU A CA 1
ATOM 5197 C C . LEU A 1 679 ? -11.278 -7.373 8.523 1.00 96.38 679 LEU A C 1
ATOM 5199 O O . LEU A 1 679 ? -10.132 -7.045 8.844 1.00 96.38 679 LEU A O 1
ATOM 5203 N N . PRO A 1 680 ? -11.591 -8.641 8.211 1.00 96.75 680 PRO A N 1
ATOM 5204 C CA . PRO A 1 680 ? -10.574 -9.680 8.120 1.00 96.75 680 PRO A CA 1
ATOM 5205 C C . PRO A 1 680 ? -9.566 -9.375 7.012 1.00 96.75 680 PRO A C 1
ATOM 5207 O O . PRO A 1 680 ? -9.876 -8.703 6.028 1.00 96.75 680 PRO A O 1
ATOM 5210 N N . ILE A 1 681 ? -8.377 -9.955 7.142 1.00 96.12 681 ILE A N 1
ATOM 5211 C CA . ILE A 1 681 ? -7.361 -9.947 6.090 1.00 96.12 681 ILE A CA 1
ATOM 5212 C C . ILE A 1 681 ? -7.112 -11.364 5.576 1.00 96.12 681 ILE A C 1
ATOM 5214 O O . ILE A 1 681 ? -7.298 -12.356 6.290 1.00 96.12 681 ILE A O 1
ATOM 5218 N N . LEU A 1 682 ? -6.647 -11.473 4.335 1.00 94.44 682 LEU A N 1
ATOM 5219 C CA . LEU A 1 682 ? -6.460 -12.768 3.691 1.00 94.44 682 LEU A CA 1
ATOM 5220 C C . LEU A 1 682 ? -5.019 -13.277 3.786 1.00 94.44 682 LEU A C 1
ATOM 5222 O O . LEU A 1 682 ? -4.783 -14.435 4.140 1.00 94.44 682 LEU A O 1
ATOM 5226 N N . ALA A 1 683 ? -4.049 -12.424 3.460 1.00 92.25 683 ALA A N 1
ATOM 5227 C CA . ALA A 1 683 ? -2.640 -12.790 3.334 1.00 92.25 683 ALA A CA 1
ATOM 5228 C C . ALA A 1 683 ? -1.715 -11.600 3.637 1.00 92.25 683 ALA A C 1
ATOM 5230 O O . ALA A 1 683 ? -2.172 -10.503 3.942 1.00 92.25 683 ALA A O 1
ATOM 5231 N N . GLY A 1 684 ? -0.395 -11.794 3.542 1.00 89.44 684 GLY A N 1
ATOM 5232 C CA . GLY A 1 684 ? 0.590 -10.738 3.812 1.00 89.44 684 GLY A CA 1
ATOM 5233 C C . GLY A 1 684 ? 0.412 -9.464 2.972 1.00 89.44 684 GLY A C 1
ATOM 5234 O O . GLY A 1 684 ? 0.666 -8.374 3.473 1.00 89.44 684 GLY A O 1
ATOM 5235 N N . PHE A 1 685 ? -0.071 -9.592 1.732 1.00 89.88 685 PHE A N 1
ATOM 5236 C CA . PHE A 1 685 ? -0.270 -8.471 0.801 1.00 89.88 685 PHE A CA 1
ATOM 5237 C C . PHE A 1 685 ? -1.709 -8.329 0.289 1.00 89.88 685 PHE A C 1
ATOM 5239 O O . PHE A 1 685 ? -1.960 -7.474 -0.541 1.00 89.88 685 PHE A O 1
ATOM 5246 N N . VAL A 1 686 ? -2.649 -9.139 0.790 1.00 94.56 686 VAL A N 1
ATOM 5247 C CA . VAL A 1 686 ? -4.082 -9.022 0.471 1.00 94.56 686 VAL A CA 1
ATOM 5248 C C . VAL A 1 686 ? -4.823 -8.770 1.777 1.00 94.56 686 VAL A C 1
ATOM 5250 O O . VAL A 1 686 ? -4.892 -9.664 2.632 1.00 94.56 686 VAL A O 1
ATOM 5253 N N . GLY A 1 687 ? -5.294 -7.539 1.957 1.00 95.19 687 GLY A N 1
ATOM 5254 C CA . GLY A 1 687 ? -5.811 -7.051 3.229 1.00 95.19 687 GLY A CA 1
ATOM 5255 C C . GLY A 1 687 ? -7.318 -6.846 3.263 1.00 95.19 687 GLY A C 1
ATOM 5256 O O . GLY A 1 687 ? -8.080 -7.438 2.501 1.00 95.19 687 GLY A O 1
ATOM 5257 N N . ALA A 1 688 ? -7.729 -6.021 4.222 1.00 96.56 688 ALA A N 1
ATOM 5258 C CA . ALA A 1 688 ? -9.122 -5.726 4.526 1.00 96.56 688 ALA A CA 1
ATOM 5259 C C . ALA A 1 688 ? -9.771 -4.824 3.468 1.00 96.56 688 ALA A C 1
ATOM 5261 O O . ALA A 1 688 ? -10.982 -4.876 3.282 1.00 96.56 688 ALA A O 1
ATOM 5262 N N . ASP A 1 689 ? -8.966 -4.022 2.775 1.00 95.69 689 ASP A N 1
ATOM 5263 C CA . ASP A 1 689 ? -9.344 -3.254 1.587 1.00 95.69 689 ASP A CA 1
ATOM 5264 C C . ASP A 1 689 ? -9.859 -4.152 0.458 1.00 95.69 689 ASP A C 1
ATOM 5266 O O . ASP A 1 689 ? -10.950 -3.921 -0.056 1.00 95.69 689 ASP A O 1
ATOM 5270 N N . THR A 1 690 ? -9.154 -5.239 0.136 1.00 96.31 690 THR A N 1
ATOM 5271 C CA . THR A 1 690 ? -9.607 -6.180 -0.901 1.00 96.31 690 THR A CA 1
ATOM 5272 C C . THR A 1 690 ? -10.899 -6.888 -0.503 1.00 96.31 690 THR A C 1
ATOM 5274 O O . THR A 1 690 ? -11.797 -7.056 -1.325 1.00 96.31 690 THR A O 1
ATOM 5277 N N . ILE A 1 691 ? -11.025 -7.290 0.767 1.00 97.38 691 ILE A N 1
ATOM 5278 C CA . ILE A 1 691 ? -12.257 -7.913 1.272 1.00 97.38 691 ILE A CA 1
ATOM 5279 C C . ILE A 1 691 ? -13.426 -6.921 1.234 1.00 97.38 691 ILE A C 1
ATOM 5281 O O . ILE A 1 691 ? -14.522 -7.289 0.811 1.00 97.38 691 ILE A O 1
ATOM 5285 N N . ALA A 1 692 ? -13.196 -5.664 1.620 1.00 96.00 692 ALA A N 1
ATOM 5286 C CA . ALA A 1 692 ? -14.173 -4.593 1.462 1.00 96.00 692 ALA A CA 1
ATOM 5287 C C . ALA A 1 692 ? -14.589 -4.437 -0.010 1.00 96.00 692 ALA A C 1
ATOM 5289 O O . ALA A 1 692 ? -15.786 -4.389 -0.293 1.00 96.00 692 ALA A O 1
ATOM 5290 N N . GLY A 1 693 ? -13.633 -4.468 -0.942 1.00 94.50 693 GLY A N 1
ATOM 5291 C CA . GLY A 1 693 ? -13.909 -4.394 -2.374 1.00 94.50 693 GLY A CA 1
ATOM 5292 C C . GLY A 1 693 ? -14.766 -5.546 -2.906 1.00 94.50 693 GLY A C 1
ATOM 5293 O O . GLY A 1 693 ? -15.696 -5.329 -3.685 1.00 94.50 693 GLY A O 1
ATOM 5294 N N . ILE A 1 694 ? -14.534 -6.772 -2.432 1.00 96.38 694 ILE A N 1
ATOM 5295 C CA . ILE A 1 694 ? -15.330 -7.958 -2.802 1.00 96.38 694 ILE A CA 1
ATOM 5296 C C . ILE A 1 694 ? -16.786 -7.844 -2.329 1.00 96.38 694 ILE A C 1
ATOM 5298 O O . ILE A 1 694 ? -17.709 -8.288 -3.021 1.00 96.38 694 ILE A O 1
ATOM 5302 N N . ILE A 1 695 ? -17.006 -7.266 -1.149 1.00 94.00 695 ILE A N 1
ATOM 5303 C CA . ILE A 1 695 ? -18.353 -7.043 -0.613 1.00 94.00 695 ILE A CA 1
ATOM 5304 C C . ILE A 1 695 ? -19.045 -5.913 -1.369 1.00 94.00 695 ILE A C 1
ATOM 5306 O O . ILE A 1 695 ? -20.179 -6.089 -1.808 1.00 94.00 695 ILE A O 1
ATOM 5310 N N . ALA A 1 696 ? -18.341 -4.798 -1.575 1.00 91.50 696 ALA A N 1
ATOM 5311 C CA . ALA A 1 696 ? -18.839 -3.625 -2.286 1.00 91.50 696 ALA A CA 1
ATOM 5312 C C . ALA A 1 696 ? -19.315 -3.952 -3.705 1.00 91.50 696 ALA A C 1
ATOM 5314 O O . ALA A 1 696 ? -20.363 -3.483 -4.136 1.00 91.50 696 ALA A O 1
ATOM 5315 N N . THR A 1 697 ? -18.570 -4.799 -4.410 1.00 90.88 697 THR A N 1
ATOM 5316 C CA . THR A 1 697 ? -18.864 -5.179 -5.800 1.00 90.88 697 THR A CA 1
ATOM 5317 C C . THR A 1 697 ? -19.838 -6.342 -5.937 1.00 90.88 697 THR A C 1
ATOM 5319 O O . THR A 1 697 ? -20.267 -6.646 -7.049 1.00 90.88 697 THR A O 1
ATOM 5322 N N . ARG A 1 698 ? -20.169 -7.037 -4.838 1.00 89.50 698 ARG A N 1
ATOM 5323 C CA . ARG A 1 698 ? -20.999 -8.255 -4.857 1.00 89.50 698 ARG A CA 1
ATOM 5324 C C . ARG A 1 698 ? -20.497 -9.329 -5.839 1.00 89.50 698 ARG A C 1
ATOM 5326 O O . ARG A 1 698 ? -21.262 -10.193 -6.254 1.00 89.50 698 ARG A O 1
ATOM 5333 N N . ILE A 1 699 ? -19.200 -9.340 -6.173 1.00 93.56 699 ILE A N 1
ATOM 5334 C CA . ILE A 1 699 ? -18.597 -10.343 -7.077 1.00 93.56 699 ILE A CA 1
ATOM 5335 C C . ILE A 1 699 ? -18.817 -11.780 -6.580 1.00 93.56 699 ILE A C 1
ATOM 5337 O O . ILE A 1 699 ? -19.027 -12.698 -7.364 1.00 93.56 699 ILE A O 1
ATOM 5341 N N . HIS A 1 700 ? -18.853 -11.947 -5.259 1.00 94.31 700 HIS A N 1
ATOM 5342 C CA . HIS A 1 700 ? -19.115 -13.203 -4.563 1.00 94.31 700 HIS A CA 1
ATOM 5343 C C . HIS A 1 700 ? -20.579 -13.681 -4.628 1.00 94.31 700 HIS A C 1
ATOM 5345 O O . HIS A 1 700 ? -20.883 -14.766 -4.145 1.00 94.31 700 HIS A O 1
ATOM 5351 N N . GLU A 1 701 ? -21.490 -12.884 -5.186 1.00 91.06 701 GLU A N 1
ATOM 5352 C CA . GLU A 1 701 ? -22.901 -13.238 -5.407 1.00 91.06 701 GLU A CA 1
ATOM 5353 C C . GLU A 1 701 ? -23.219 -13.398 -6.902 1.00 91.06 701 GLU A C 1
ATOM 5355 O O . GLU A 1 701 ? -24.306 -13.847 -7.259 1.00 91.06 701 GLU A O 1
ATOM 5360 N N . SER A 1 702 ? -22.273 -13.047 -7.780 1.00 91.69 702 SER A N 1
ATOM 5361 C CA . SER A 1 702 ? -22.451 -13.105 -9.229 1.00 91.69 702 SER A CA 1
ATOM 5362 C C . SER A 1 702 ? -22.617 -14.544 -9.719 1.00 91.69 702 SER A C 1
ATOM 5364 O O . SER A 1 702 ? -21.884 -15.436 -9.298 1.00 91.69 702 SER A O 1
ATOM 5366 N N . GLU A 1 703 ? -23.547 -14.754 -10.650 1.00 92.50 703 GLU A N 1
ATOM 5367 C CA . GLU A 1 703 ? -23.689 -16.012 -11.396 1.00 92.50 703 GLU A CA 1
ATOM 5368 C C . GLU A 1 703 ? -22.547 -16.192 -12.406 1.00 92.50 703 GLU A C 1
ATOM 5370 O O . GLU A 1 703 ? -21.977 -17.273 -12.529 1.00 92.50 703 GLU A O 1
ATOM 5375 N N . GLY A 1 704 ? -22.187 -15.116 -13.107 1.00 92.88 704 GLY A N 1
ATOM 5376 C CA . GLY A 1 704 ? -21.125 -15.116 -14.103 1.00 92.88 704 GLY A CA 1
ATOM 5377 C C . GLY A 1 704 ? -19.763 -14.704 -13.559 1.00 92.88 704 GLY A C 1
ATOM 5378 O O . GLY A 1 704 ? -19.650 -14.147 -12.460 1.00 92.88 704 GLY A O 1
ATOM 5379 N N . ILE A 1 705 ? -18.718 -14.972 -14.346 1.00 97.00 705 ILE A N 1
ATOM 5380 C CA . ILE A 1 705 ? -17.335 -14.641 -13.996 1.00 97.00 705 ILE A CA 1
ATOM 5381 C C . ILE A 1 705 ? -17.109 -13.144 -14.177 1.00 97.00 705 ILE A C 1
ATOM 5383 O O . ILE A 1 705 ? -17.222 -12.608 -15.282 1.00 97.00 705 ILE A O 1
ATOM 5387 N N . ARG A 1 706 ? -16.726 -12.480 -13.090 1.00 97.31 706 ARG A N 1
ATOM 5388 C CA . ARG A 1 706 ? -16.306 -11.079 -13.098 1.00 97.31 706 ARG A CA 1
ATOM 5389 C C . ARG A 1 706 ? -14.866 -10.951 -12.633 1.00 97.31 706 ARG A C 1
ATOM 5391 O O . ARG A 1 706 ? -14.332 -11.821 -11.940 1.00 97.31 706 ARG A O 1
ATOM 5398 N N . LEU A 1 707 ? -14.248 -9.848 -13.020 1.00 97.62 707 LEU A N 1
ATOM 5399 C CA . LEU A 1 707 ? -12.887 -9.481 -12.663 1.00 97.62 707 LEU A CA 1
ATOM 5400 C C . LEU A 1 707 ? -12.923 -8.138 -11.936 1.00 97.62 707 LEU A C 1
ATOM 5402 O O . LEU A 1 707 ? -13.408 -7.164 -12.492 1.00 97.62 707 LEU A O 1
ATOM 5406 N N . LEU A 1 708 ? -12.399 -8.067 -10.719 1.00 96.19 708 LEU A N 1
ATOM 5407 C CA . LEU A 1 708 ? -12.142 -6.819 -10.006 1.00 96.19 708 LEU A CA 1
ATOM 5408 C C . LEU A 1 708 ? -10.637 -6.551 -10.013 1.00 96.19 708 LEU A C 1
ATOM 5410 O O . LEU A 1 708 ? -9.852 -7.399 -9.588 1.00 96.19 708 LEU A O 1
ATOM 5414 N N . VAL A 1 709 ? -10.243 -5.369 -10.478 1.00 94.12 709 VAL A N 1
ATOM 5415 C CA . VAL A 1 709 ? -8.857 -4.893 -10.464 1.00 94.12 709 VAL A CA 1
ATOM 5416 C C . VAL A 1 709 ? -8.803 -3.600 -9.664 1.00 94.12 709 VAL A C 1
ATOM 5418 O O . VAL A 1 709 ? -9.320 -2.575 -10.108 1.00 94.12 709 VAL A O 1
ATOM 5421 N N . ASP A 1 710 ? -8.178 -3.639 -8.492 1.00 90.62 710 ASP A N 1
ATOM 5422 C CA . ASP A 1 710 ? -7.894 -2.442 -7.706 1.00 90.62 710 ASP A CA 1
ATOM 5423 C C . ASP A 1 710 ? -6.544 -1.865 -8.132 1.00 90.62 710 ASP A C 1
ATOM 5425 O O . ASP A 1 710 ? -5.495 -2.488 -7.951 1.00 90.62 710 ASP A O 1
ATOM 5429 N N . ILE A 1 711 ? -6.571 -0.696 -8.772 1.00 84.06 711 ILE A N 1
ATOM 5430 C CA . ILE A 1 711 ? -5.371 -0.045 -9.296 1.00 84.06 711 ILE A CA 1
ATOM 5431 C C . ILE A 1 711 ? -4.878 0.967 -8.264 1.00 84.06 711 ILE A C 1
ATOM 5433 O O . ILE A 1 711 ? -5.314 2.121 -8.231 1.00 84.06 711 ILE A O 1
ATOM 5437 N N . GLY A 1 712 ? -3.919 0.538 -7.449 1.00 77.88 712 GLY A N 1
ATOM 5438 C CA . GLY A 1 712 ? -3.171 1.397 -6.539 1.00 77.88 712 GLY A CA 1
ATOM 5439 C C . GLY A 1 712 ? -1.667 1.141 -6.606 1.00 77.88 712 GLY A C 1
ATOM 5440 O O . GLY A 1 712 ? -1.133 0.579 -7.563 1.00 77.88 712 GLY A O 1
ATOM 5441 N N . THR A 1 713 ? -0.959 1.547 -5.550 1.00 71.19 713 THR A N 1
ATOM 5442 C CA . THR A 1 713 ? 0.470 1.239 -5.367 1.00 71.19 713 THR A CA 1
ATOM 5443 C C . THR A 1 713 ? 0.744 -0.271 -5.432 1.00 71.19 713 THR A C 1
ATOM 5445 O O . THR A 1 713 ? 1.788 -0.696 -5.935 1.00 71.19 713 THR A O 1
ATOM 5448 N N . ASN A 1 714 ? -0.196 -1.072 -4.928 1.00 80.88 714 ASN A N 1
ATOM 5449 C CA . ASN A 1 714 ? -0.299 -2.493 -5.223 1.00 80.88 714 ASN A CA 1
ATOM 5450 C C . ASN A 1 714 ? -1.496 -2.694 -6.163 1.00 80.88 714 ASN A C 1
ATOM 5452 O O . ASN A 1 714 ? -2.437 -1.903 -6.137 1.00 80.88 714 ASN A O 1
ATOM 5456 N N . GLY A 1 715 ? -1.413 -3.707 -7.021 1.00 87.25 715 GLY A N 1
ATOM 5457 C CA . GLY A 1 715 ? -2.513 -4.114 -7.883 1.00 87.25 715 GLY A CA 1
ATOM 5458 C C . GLY A 1 715 ? -3.173 -5.364 -7.326 1.00 87.25 715 GLY A C 1
ATOM 5459 O O . GLY A 1 715 ? -2.670 -6.466 -7.545 1.00 87.25 715 GLY A O 1
ATOM 5460 N N . GLU A 1 716 ? -4.269 -5.226 -6.594 1.00 93.19 716 GLU A N 1
ATOM 5461 C CA . GLU A 1 716 ? -5.058 -6.366 -6.137 1.00 93.19 716 GLU A CA 1
ATOM 5462 C C . GLU A 1 716 ? -6.019 -6.809 -7.243 1.00 93.19 716 GLU A C 1
ATOM 5464 O O . GLU A 1 716 ? -6.770 -6.016 -7.805 1.00 93.19 716 GLU A O 1
ATOM 5469 N N . VAL A 1 717 ? -5.988 -8.100 -7.569 1.00 96.62 717 VAL A N 1
ATOM 5470 C CA . VAL A 1 717 ? -6.804 -8.690 -8.633 1.00 96.62 717 VAL A CA 1
ATOM 5471 C C . VAL A 1 717 ? -7.657 -9.793 -8.029 1.00 96.62 717 VAL A C 1
ATOM 5473 O O . VAL A 1 717 ? -7.119 -10.709 -7.405 1.00 96.62 717 VAL A O 1
ATOM 5476 N N . VAL A 1 718 ? -8.972 -9.720 -8.228 1.00 97.88 718 VAL A N 1
ATOM 5477 C CA . VAL A 1 718 ? -9.943 -10.739 -7.814 1.00 97.88 718 VAL A CA 1
ATOM 5478 C C . VAL A 1 718 ? -10.698 -11.230 -9.043 1.00 97.88 718 VAL A C 1
ATOM 5480 O O . VAL A 1 718 ? -11.284 -10.433 -9.764 1.00 97.88 718 VAL A O 1
ATOM 5483 N N . LEU A 1 719 ? -10.726 -12.539 -9.268 1.00 98.31 719 LEU A N 1
ATOM 5484 C CA . LEU A 1 719 ? -11.447 -13.161 -10.380 1.00 98.31 719 LEU A CA 1
ATOM 5485 C C . LEU A 1 719 ? -12.399 -14.225 -9.841 1.00 98.31 719 LEU A C 1
ATOM 5487 O O . LEU A 1 719 ? -11.976 -15.099 -9.077 1.00 98.31 719 LEU A O 1
ATOM 5491 N N . GLY A 1 720 ? -13.655 -14.200 -10.281 1.00 97.25 720 GLY A N 1
ATOM 5492 C CA . GLY A 1 720 ? -14.575 -15.305 -10.036 1.00 97.25 720 GLY A CA 1
ATOM 5493 C C . GLY A 1 720 ? -16.046 -14.933 -9.983 1.00 97.25 720 GLY A C 1
ATOM 5494 O O . GLY A 1 720 ? -16.480 -13.948 -10.577 1.00 97.25 720 GLY A O 1
ATOM 5495 N N . SER A 1 721 ? -16.798 -15.783 -9.293 1.00 95.62 721 SER A N 1
ATOM 5496 C CA . SER A 1 721 ? -18.254 -15.738 -9.139 1.00 95.62 721 SER A CA 1
ATOM 5497 C C . SER A 1 721 ? -18.641 -16.258 -7.747 1.00 95.62 721 SER A C 1
ATOM 5499 O O . SER A 1 721 ? -17.774 -16.495 -6.898 1.00 95.62 721 SER A O 1
ATOM 5501 N N . ARG A 1 722 ? -19.933 -16.496 -7.504 1.00 95.12 722 ARG A N 1
ATOM 5502 C CA . ARG A 1 722 ? -20.420 -17.144 -6.276 1.00 95.12 722 ARG A CA 1
ATOM 5503 C C . ARG A 1 722 ? -19.844 -18.540 -6.023 1.00 95.12 722 ARG A C 1
ATOM 5505 O O . ARG A 1 722 ? -19.798 -18.975 -4.876 1.00 95.12 722 ARG A O 1
ATOM 5512 N N . ASP A 1 723 ? -19.422 -19.239 -7.078 1.00 94.50 723 ASP A N 1
ATOM 5513 C CA . ASP A 1 723 ? -18.987 -20.637 -6.984 1.00 94.50 723 ASP A CA 1
ATOM 5514 C C . ASP A 1 723 ? -17.516 -20.756 -6.569 1.00 94.50 723 ASP A C 1
ATOM 5516 O O . ASP A 1 723 ? -17.136 -21.671 -5.836 1.0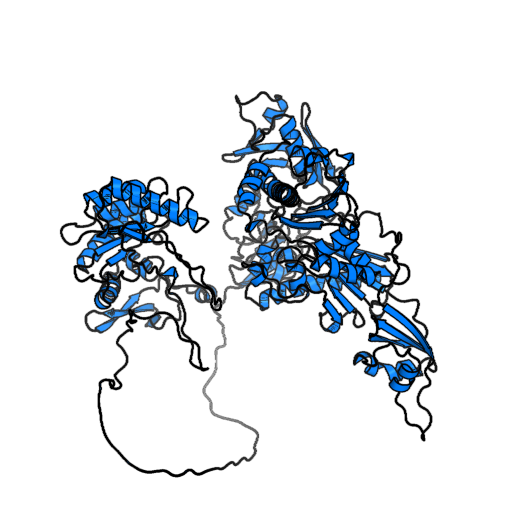0 94.50 723 ASP A O 1
ATOM 5520 N N . ARG A 1 724 ? -16.666 -19.834 -7.039 1.00 96.38 724 ARG A N 1
ATOM 5521 C CA . ARG A 1 724 ? -15.230 -19.805 -6.736 1.00 96.38 724 ARG A CA 1
ATOM 5522 C C . ARG A 1 724 ? -14.681 -18.395 -6.907 1.00 96.38 724 ARG A C 1
ATOM 5524 O O . ARG A 1 724 ? -14.914 -17.758 -7.929 1.00 96.38 724 ARG A O 1
ATOM 5531 N N . LEU A 1 725 ? -13.878 -17.955 -5.940 1.00 97.75 725 LEU A N 1
ATOM 5532 C CA . LEU A 1 725 ? -13.155 -16.685 -5.982 1.00 97.75 725 LEU A CA 1
ATOM 5533 C C . LEU A 1 725 ? -11.659 -16.928 -5.820 1.00 97.75 725 LEU A C 1
ATOM 5535 O O . LEU A 1 725 ? -11.227 -17.607 -4.884 1.00 97.75 725 LEU A O 1
ATOM 5539 N N . LEU A 1 726 ? -10.882 -16.330 -6.715 1.00 98.06 726 LEU A N 1
ATOM 5540 C CA . LEU A 1 726 ? -9.429 -16.291 -6.662 1.00 98.06 726 LEU A CA 1
ATOM 5541 C C . LEU A 1 726 ? -8.969 -14.856 -6.444 1.00 98.06 726 LEU A C 1
ATOM 5543 O O . LEU A 1 726 ? -9.555 -13.926 -6.996 1.00 98.06 726 LEU A O 1
ATOM 5547 N N . VAL A 1 727 ? -7.885 -14.677 -5.699 1.00 97.81 727 VAL A N 1
ATOM 5548 C CA . VAL A 1 727 ? -7.285 -13.355 -5.500 1.00 97.81 727 VAL A CA 1
ATOM 5549 C C . VAL A 1 727 ? -5.772 -13.417 -5.435 1.00 97.81 727 VAL A C 1
ATOM 5551 O O . VAL A 1 727 ? -5.192 -14.321 -4.829 1.00 97.81 727 VAL A O 1
ATOM 5554 N N . CYS A 1 728 ? -5.123 -12.414 -6.010 1.00 95.62 728 CYS A N 1
ATOM 5555 C CA . CYS A 1 728 ? -3.696 -12.176 -5.856 1.00 95.62 728 CYS A CA 1
ATOM 5556 C C . CYS A 1 728 ? -3.401 -10.685 -5.668 1.00 95.62 728 CYS A C 1
ATOM 5558 O O . CYS A 1 728 ? -4.178 -9.834 -6.093 1.00 95.62 728 CYS A O 1
ATOM 5560 N N . SER A 1 729 ? -2.248 -10.374 -5.074 1.00 93.75 729 SER A N 1
ATOM 5561 C CA . SER A 1 729 ? -1.681 -9.020 -5.080 1.00 93.75 729 SER A CA 1
ATOM 5562 C C . SER A 1 729 ? -0.473 -8.991 -6.014 1.00 93.75 729 SER A C 1
ATOM 5564 O O . SER A 1 729 ? 0.424 -9.837 -5.915 1.00 93.75 729 SER A O 1
ATOM 5566 N N . ALA A 1 730 ? -0.470 -8.033 -6.935 1.00 89.44 730 ALA A N 1
ATOM 5567 C CA . ALA A 1 730 ? 0.561 -7.810 -7.930 1.00 89.44 730 ALA A CA 1
ATOM 5568 C C . ALA A 1 730 ? 1.366 -6.538 -7.596 1.00 89.44 730 ALA A C 1
ATOM 5570 O O . ALA A 1 730 ? 0.788 -5.473 -7.368 1.00 89.44 730 ALA A O 1
ATOM 5571 N N . PRO A 1 731 ? 2.709 -6.595 -7.589 1.00 83.19 731 PRO A N 1
ATOM 5572 C CA . PRO A 1 731 ? 3.544 -5.450 -7.235 1.00 83.19 731 PRO A CA 1
ATOM 5573 C C . PRO A 1 731 ? 3.683 -4.475 -8.417 1.00 83.19 731 PRO A C 1
ATOM 5575 O O . PRO A 1 731 ? 4.727 -4.422 -9.066 1.00 83.19 731 PRO A O 1
ATOM 5578 N N . ALA A 1 732 ? 2.631 -3.705 -8.702 1.00 82.19 732 ALA A N 1
ATOM 5579 C CA . ALA A 1 732 ? 2.613 -2.724 -9.790 1.00 82.19 732 ALA A CA 1
ATOM 5580 C C . ALA A 1 732 ? 3.524 -1.512 -9.516 1.00 82.19 732 ALA A C 1
ATOM 5582 O O . ALA A 1 732 ? 4.150 -0.976 -10.429 1.00 82.19 732 ALA A O 1
ATOM 5583 N N . GLY A 1 733 ? 3.644 -1.102 -8.249 1.00 77.25 733 GLY A N 1
ATOM 5584 C CA . GLY A 1 733 ? 4.365 0.107 -7.864 1.00 77.25 733 GLY A CA 1
ATOM 5585 C C . GLY A 1 733 ? 3.564 1.387 -8.148 1.00 77.25 733 GLY A C 1
ATOM 5586 O O . GLY A 1 733 ? 2.483 1.349 -8.727 1.00 77.25 733 GLY A O 1
ATOM 5587 N N . PRO A 1 734 ? 4.082 2.563 -7.753 1.00 77.00 734 PRO A N 1
ATOM 5588 C CA . PRO A 1 734 ? 3.316 3.812 -7.762 1.00 77.00 734 PRO A CA 1
ATOM 5589 C C . PRO A 1 734 ? 3.235 4.486 -9.146 1.00 77.00 734 PRO A C 1
ATOM 5591 O O . PRO A 1 734 ? 2.972 5.684 -9.221 1.00 77.00 734 PRO A O 1
ATOM 5594 N N . THR A 1 735 ? 3.501 3.773 -10.245 1.00 84.81 735 THR A N 1
ATOM 5595 C CA . THR A 1 735 ? 3.595 4.364 -11.593 1.00 84.81 735 THR A CA 1
ATOM 5596 C C . THR A 1 735 ? 2.300 5.038 -12.039 1.00 84.81 735 THR A C 1
ATOM 5598 O O . THR A 1 735 ? 2.345 6.153 -12.554 1.00 84.81 735 THR A O 1
ATOM 5601 N N . PHE A 1 736 ? 1.146 4.426 -11.769 1.00 83.88 736 PHE A N 1
ATOM 5602 C CA . PHE A 1 736 ? -0.165 5.013 -12.083 1.00 83.88 736 PHE A CA 1
ATOM 5603 C C . PHE A 1 736 ? -0.521 6.214 -11.188 1.00 83.88 736 PHE A C 1
ATOM 5605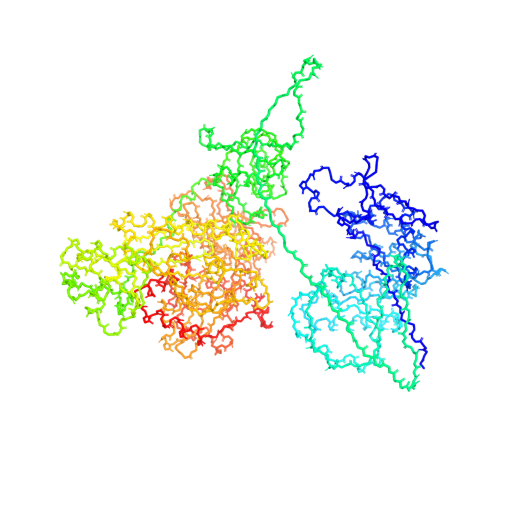 O O . PHE A 1 736 ? -1.350 7.040 -11.551 1.00 83.88 736 PHE A O 1
ATOM 5612 N N . GLU A 1 737 ? 0.167 6.378 -10.055 1.00 75.56 737 GLU A N 1
ATOM 5613 C CA . GLU A 1 737 ? 0.045 7.541 -9.166 1.00 75.56 737 GLU A CA 1
ATOM 5614 C C . GLU A 1 737 ? 1.053 8.660 -9.518 1.00 75.56 737 GLU A C 1
ATOM 5616 O O . GLU A 1 737 ? 1.226 9.610 -8.750 1.00 75.56 737 GLU A O 1
ATOM 5621 N N . GLY A 1 738 ? 1.762 8.539 -10.650 1.00 74.25 738 GLY A N 1
ATOM 5622 C CA . GLY A 1 738 ? 2.811 9.468 -11.091 1.00 74.25 738 GLY A CA 1
ATOM 5623 C C . GLY A 1 738 ? 4.187 9.207 -10.465 1.00 74.25 738 GLY A C 1
ATOM 5624 O O . GLY A 1 738 ? 5.148 9.931 -10.724 1.00 74.25 738 GLY A O 1
ATOM 5625 N N . GLY A 1 739 ? 4.327 8.167 -9.642 1.00 74.00 739 GLY A N 1
ATOM 5626 C CA . GLY A 1 739 ? 5.592 7.788 -9.022 1.00 74.00 739 GLY A CA 1
ATOM 5627 C C . GLY A 1 739 ? 6.563 7.126 -10.004 1.00 74.00 739 GLY A C 1
ATOM 5628 O O . GLY A 1 739 ? 6.173 6.369 -10.882 1.00 74.00 739 GLY A O 1
ATOM 5629 N N . GLN A 1 740 ? 7.866 7.357 -9.817 1.00 79.81 740 GLN A N 1
ATOM 5630 C CA . GLN A 1 740 ? 8.944 6.776 -10.646 1.00 79.81 740 GLN A CA 1
ATOM 5631 C C . GLN A 1 740 ? 8.917 7.171 -12.136 1.00 79.81 740 GLN A C 1
ATOM 5633 O O . GLN A 1 740 ? 9.659 6.597 -12.929 1.00 79.81 740 GLN A O 1
ATOM 5638 N N . VAL A 1 741 ? 8.126 8.184 -12.491 1.00 85.00 741 VAL A N 1
ATOM 5639 C CA . VAL A 1 741 ? 8.048 8.780 -13.828 1.00 85.00 741 VAL A CA 1
ATOM 5640 C C . VAL A 1 741 ? 8.600 10.205 -13.748 1.00 85.00 741 VAL A C 1
ATOM 5642 O O . VAL A 1 741 ? 8.229 10.950 -12.841 1.00 85.00 741 VAL A O 1
ATOM 5645 N N . ARG A 1 742 ? 9.504 10.606 -14.653 1.00 86.94 742 ARG A N 1
ATOM 5646 C CA . ARG A 1 742 ? 10.271 11.871 -14.539 1.00 86.94 742 ARG A CA 1
ATOM 5647 C C . ARG A 1 742 ? 9.387 13.112 -14.403 1.00 86.94 742 ARG A C 1
ATOM 5649 O O . ARG A 1 742 ? 9.646 13.955 -13.546 1.00 86.94 742 ARG A O 1
ATOM 5656 N N . HIS A 1 743 ? 8.384 13.222 -15.266 1.00 87.88 743 HIS A N 1
ATOM 5657 C CA . HIS A 1 743 ? 7.369 14.278 -15.219 1.00 87.88 743 HIS A CA 1
ATOM 5658 C C . HIS A 1 743 ? 6.035 13.744 -14.683 1.00 87.88 743 HIS A C 1
ATOM 5660 O O . HIS A 1 743 ? 4.992 14.332 -14.939 1.00 87.88 743 HIS A O 1
ATOM 5666 N N . GLY A 1 744 ? 6.064 12.617 -13.967 1.00 85.25 744 GLY A N 1
ATOM 5667 C CA . GLY A 1 744 ? 4.885 12.033 -13.349 1.00 85.25 744 GLY A CA 1
ATOM 5668 C C . GLY A 1 744 ? 4.432 12.855 -12.151 1.00 85.25 744 GLY A C 1
ATOM 5669 O O . GLY A 1 744 ? 5.248 13.286 -11.335 1.00 85.25 744 GLY A O 1
ATOM 5670 N N . MET A 1 745 ? 3.127 13.062 -12.047 1.00 79.38 745 MET A N 1
ATOM 5671 C CA . MET A 1 745 ? 2.483 13.713 -10.911 1.00 79.38 745 MET A CA 1
ATOM 5672 C C . MET A 1 745 ? 1.109 13.093 -10.660 1.00 79.38 745 MET A C 1
ATOM 5674 O O . MET A 1 745 ? 0.636 12.263 -11.437 1.00 79.38 745 MET A O 1
ATOM 5678 N N . ARG A 1 746 ? 0.457 13.471 -9.562 1.00 75.88 746 ARG A N 1
ATOM 5679 C CA . ARG A 1 746 ? -0.926 13.045 -9.314 1.00 75.88 746 ARG A CA 1
ATOM 5680 C C . ARG A 1 746 ? -1.893 13.791 -10.231 1.00 75.88 746 ARG A C 1
ATOM 5682 O O . ARG A 1 746 ? -1.542 14.812 -10.814 1.00 75.88 746 ARG A O 1
ATOM 5689 N N . GLY A 1 747 ? -3.121 13.286 -10.340 1.00 73.38 747 GLY A N 1
ATOM 5690 C CA . GLY A 1 747 ? -4.213 14.025 -10.973 1.00 73.38 747 GLY A CA 1
ATOM 5691 C C . GLY A 1 747 ? -4.512 15.297 -10.179 1.00 73.38 747 GLY A C 1
ATOM 5692 O O . GLY A 1 747 ? -5.175 15.243 -9.148 1.00 73.38 747 GLY A O 1
ATOM 5693 N N . ALA A 1 748 ? -3.963 16.417 -10.629 1.00 72.25 748 ALA A N 1
ATOM 5694 C CA . ALA A 1 748 ? -4.113 17.744 -10.046 1.00 72.25 748 ALA A CA 1
ATOM 5695 C C . ALA A 1 748 ? -4.017 18.791 -11.165 1.00 72.25 748 ALA A C 1
ATOM 5697 O O . ALA A 1 748 ? -3.650 18.449 -12.292 1.00 72.25 748 ALA A O 1
ATOM 5698 N N . VAL A 1 749 ? -4.339 20.054 -10.865 1.00 74.31 749 VAL A N 1
ATOM 5699 C CA . VAL A 1 749 ? -4.257 21.154 -11.841 1.00 74.31 749 VAL A CA 1
ATOM 5700 C C . VAL A 1 749 ? -2.894 21.156 -12.536 1.00 74.31 749 VAL A C 1
ATOM 5702 O O . VAL A 1 749 ? -1.851 21.050 -11.891 1.00 74.31 749 VAL A O 1
ATOM 5705 N N . GLY A 1 750 ? -2.901 21.262 -13.864 1.00 80.81 750 GLY A N 1
ATOM 5706 C CA . GLY A 1 750 ? -1.684 21.248 -14.676 1.00 80.81 750 GLY A CA 1
ATOM 5707 C C . GLY A 1 750 ? -1.167 19.847 -15.038 1.00 80.81 750 GLY A C 1
ATOM 5708 O O . GLY A 1 750 ? -0.201 19.742 -15.798 1.00 80.81 750 GLY A O 1
ATOM 5709 N N . ALA A 1 751 ? -1.785 18.765 -14.556 1.00 84.94 751 ALA A N 1
ATOM 5710 C CA . ALA A 1 751 ? -1.455 17.413 -15.001 1.00 84.94 751 ALA A CA 1
ATOM 5711 C C . ALA A 1 751 ? -2.123 17.093 -16.346 1.00 84.94 751 ALA A C 1
ATOM 5713 O O . ALA A 1 751 ? -3.327 17.288 -16.513 1.00 84.94 751 ALA A O 1
ATOM 5714 N N . ILE A 1 752 ? -1.347 16.565 -17.294 1.00 90.69 752 ILE A N 1
ATOM 5715 C CA . ILE A 1 752 ? -1.871 16.008 -18.545 1.00 90.69 752 ILE A CA 1
ATOM 5716 C C . ILE A 1 752 ? -2.658 14.740 -18.212 1.00 90.69 752 ILE A C 1
ATOM 5718 O O . ILE A 1 752 ? -2.068 13.786 -17.698 1.00 90.69 752 ILE A O 1
ATOM 5722 N N . GLU A 1 753 ? -3.953 14.729 -18.530 1.00 88.44 753 GLU A N 1
ATOM 5723 C CA . GLU A 1 753 ? -4.865 13.608 -18.259 1.00 88.44 753 GLU A CA 1
ATOM 5724 C C . GLU A 1 753 ? -5.272 12.809 -19.495 1.00 88.44 753 GLU A C 1
ATOM 5726 O O . GLU A 1 753 ? -5.572 11.625 -19.361 1.00 88.44 753 GLU A O 1
ATOM 5731 N N . LYS A 1 754 ? -5.229 13.418 -20.686 1.00 91.94 754 LYS A N 1
ATOM 5732 C CA . LYS A 1 754 ? -5.431 12.720 -21.961 1.00 91.94 754 LYS A CA 1
ATOM 5733 C C . LYS A 1 754 ? -4.440 13.192 -23.002 1.00 91.94 754 LYS A C 1
ATOM 5735 O O . LYS A 1 754 ? -4.044 14.361 -23.034 1.00 91.94 754 LYS A O 1
ATOM 5740 N N . VAL A 1 755 ? -4.070 12.277 -23.889 1.00 94.50 755 VAL A N 1
ATOM 5741 C CA . VAL A 1 755 ? -3.161 12.546 -25.003 1.00 94.50 755 VAL A CA 1
ATOM 5742 C C . VAL A 1 755 ? -3.773 12.013 -26.285 1.00 94.50 755 VAL A C 1
ATOM 5744 O O . VAL A 1 755 ? -4.207 10.868 -26.349 1.00 94.50 755 VAL A O 1
ATOM 5747 N N . SER A 1 756 ? -3.767 12.842 -27.323 1.00 94.38 756 SER A N 1
ATOM 5748 C CA . SER A 1 756 ? -4.115 12.459 -28.690 1.00 94.38 756 SER A CA 1
ATOM 5749 C C . SER A 1 756 ? -2.923 12.708 -29.608 1.00 94.38 756 SER A C 1
ATOM 5751 O O . SER A 1 756 ? -2.217 13.708 -29.469 1.00 94.38 756 SER A O 1
ATOM 5753 N N . ILE A 1 757 ? -2.679 11.780 -30.534 1.00 93.88 757 ILE A N 1
ATOM 5754 C CA . ILE A 1 757 ? -1.584 11.869 -31.506 1.00 93.88 757 ILE A CA 1
ATOM 5755 C C . ILE A 1 757 ? -2.167 11.648 -32.900 1.00 93.88 757 ILE A C 1
ATOM 5757 O O . ILE A 1 757 ? -2.596 10.543 -33.226 1.00 93.88 757 ILE A O 1
ATOM 5761 N N . GLY A 1 758 ? -2.204 12.720 -33.692 1.00 88.62 758 GLY A N 1
ATOM 5762 C CA . GLY A 1 758 ? -2.565 12.710 -35.111 1.00 88.62 758 GLY A CA 1
ATOM 5763 C C . GLY A 1 758 ? -1.347 13.064 -35.964 1.00 88.62 758 GLY A C 1
ATOM 5764 O O . GLY A 1 758 ? -0.325 12.385 -35.902 1.00 88.62 758 GLY A O 1
ATOM 5765 N N . GLU A 1 759 ? -1.423 14.168 -36.718 1.00 83.69 759 GLU A N 1
ATOM 5766 C CA . GLU A 1 759 ? -0.229 14.766 -37.344 1.00 83.69 759 GLU A CA 1
ATOM 5767 C C . GLU A 1 759 ? 0.761 15.319 -36.310 1.00 83.69 759 GLU A C 1
ATOM 5769 O O . GLU A 1 759 ? 1.968 15.348 -36.554 1.00 83.69 759 GLU A O 1
ATOM 5774 N N . ASP A 1 760 ? 0.239 15.779 -35.173 1.00 89.00 760 ASP A N 1
ATOM 5775 C CA . ASP A 1 760 ? 1.010 16.273 -34.041 1.00 89.00 760 ASP A CA 1
ATOM 5776 C C . ASP A 1 760 ? 0.351 15.866 -32.709 1.00 89.00 760 ASP A C 1
ATOM 5778 O O . ASP A 1 760 ? -0.717 15.244 -32.699 1.00 89.00 760 ASP A O 1
ATOM 5782 N N . VAL A 1 761 ? 1.004 16.179 -31.589 1.00 93.75 761 VAL A N 1
ATOM 5783 C CA . VAL A 1 761 ? 0.541 15.840 -30.234 1.00 93.75 761 VAL A CA 1
ATOM 5784 C C . VAL A 1 761 ? -0.367 16.935 -29.671 1.00 93.75 761 VAL A C 1
ATOM 5786 O O . VAL A 1 761 ? 0.011 18.107 -29.654 1.00 93.75 761 VAL A O 1
ATOM 5789 N N . SER A 1 762 ? -1.526 16.544 -29.137 1.00 93.56 762 SER A N 1
ATOM 5790 C CA . SER A 1 762 ? -2.412 17.405 -28.344 1.00 93.56 762 SER A CA 1
ATOM 5791 C C . SER A 1 762 ? -2.710 16.775 -26.984 1.00 93.56 762 SER A C 1
ATOM 5793 O O . SER A 1 762 ? -2.951 15.569 -26.893 1.00 93.56 762 SER A O 1
ATOM 5795 N N . CYS A 1 763 ? -2.725 17.591 -25.931 1.00 93.44 763 CYS A N 1
ATOM 5796 C CA . CYS A 1 763 ? -2.932 17.144 -24.556 1.00 93.44 763 CYS A CA 1
ATOM 5797 C C . CYS A 1 763 ? -4.097 17.896 -23.908 1.00 93.44 763 CYS A C 1
ATOM 5799 O O . CYS A 1 763 ? -4.178 19.117 -24.032 1.00 93.44 763 CYS A O 1
ATOM 5801 N N . GLU A 1 764 ? -4.951 17.176 -23.184 1.00 92.25 764 GLU A N 1
ATOM 5802 C CA . GLU A 1 764 ? -5.916 17.766 -22.250 1.00 92.25 764 GLU A CA 1
ATOM 5803 C C . GLU A 1 764 ? -5.276 17.822 -20.862 1.00 92.25 764 GLU A C 1
ATOM 5805 O O . GLU A 1 764 ? -4.639 16.858 -20.418 1.00 92.25 764 GLU A O 1
ATOM 5810 N N . VAL A 1 765 ? -5.410 18.968 -20.198 1.00 88.94 765 VAL A N 1
ATOM 5811 C CA . VAL A 1 765 ? -4.764 19.260 -18.917 1.00 88.94 765 VAL A CA 1
ATOM 5812 C C . VAL A 1 765 ? -5.830 19.607 -17.889 1.00 88.94 765 VAL A C 1
ATOM 5814 O O . VAL A 1 765 ? -6.698 20.444 -18.145 1.00 88.94 765 VAL A O 1
ATOM 5817 N N . ILE A 1 766 ? -5.735 18.994 -16.711 1.00 79.06 766 ILE A N 1
ATOM 5818 C CA . ILE A 1 766 ? -6.674 19.227 -15.613 1.00 79.06 766 ILE A CA 1
ATOM 5819 C C . ILE A 1 766 ? -6.661 20.710 -15.22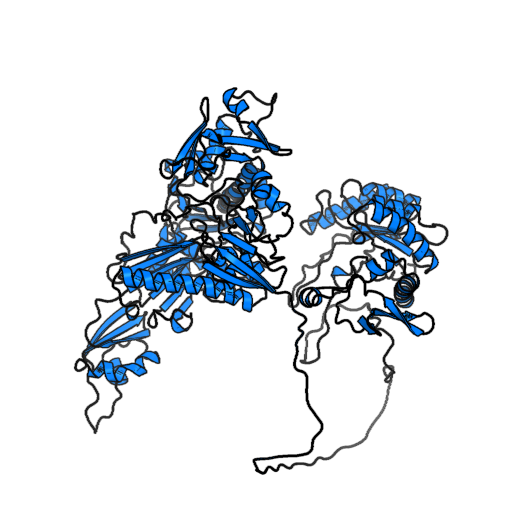5 1.00 79.06 766 ILE A C 1
ATOM 5821 O O . ILE A 1 766 ? -5.602 21.297 -14.979 1.00 79.06 766 ILE A O 1
ATOM 5825 N N . GLY A 1 767 ? -7.855 21.297 -15.135 1.00 77.62 767 GLY A N 1
ATOM 5826 C CA . GLY A 1 767 ? -8.056 22.684 -14.712 1.00 77.62 767 GLY A CA 1
ATOM 5827 C C . GLY A 1 767 ? -7.774 23.734 -15.789 1.00 77.62 767 GLY A C 1
ATOM 5828 O O . GLY A 1 767 ? -7.561 24.888 -15.432 1.00 77.62 767 GLY A O 1
ATOM 5829 N N . GLU A 1 768 ? -7.734 23.347 -17.072 1.00 81.31 768 GLU A N 1
ATOM 5830 C CA . GLU A 1 768 ? -7.478 24.256 -18.210 1.00 81.31 768 GLU A CA 1
ATOM 5831 C C . GLU A 1 768 ? -6.197 25.097 -18.040 1.00 81.31 768 GLU A C 1
ATOM 5833 O O . GLU A 1 768 ? -6.074 26.224 -18.522 1.00 81.31 768 GLU A O 1
ATOM 5838 N N . ALA A 1 769 ? -5.221 24.536 -17.327 1.00 82.38 769 ALA A N 1
ATOM 5839 C CA . ALA A 1 769 ? -3.969 25.190 -16.987 1.00 82.38 769 ALA A CA 1
ATOM 5840 C C . ALA A 1 769 ? -2.826 24.737 -17.915 1.00 82.38 769 ALA A C 1
ATOM 5842 O O . ALA A 1 769 ? -2.914 23.685 -18.553 1.00 82.38 769 ALA A O 1
ATOM 5843 N N . PRO A 1 770 ? -1.709 25.485 -17.978 1.00 85.38 770 PRO A N 1
ATOM 5844 C CA . PRO A 1 770 ? -0.501 25.019 -18.650 1.00 85.38 770 PRO A CA 1
ATOM 5845 C C . PRO A 1 770 ? 0.002 23.687 -18.075 1.00 85.38 770 PRO A C 1
ATOM 5847 O O . PRO A 1 770 ? 0.020 23.495 -16.859 1.00 85.38 770 PRO A O 1
ATOM 5850 N N . ALA A 1 771 ? 0.466 22.783 -18.941 1.00 87.62 771 ALA A N 1
ATOM 5851 C CA . ALA A 1 771 ? 0.950 21.471 -18.518 1.00 87.62 771 ALA A CA 1
ATOM 5852 C C . ALA A 1 771 ? 2.229 21.590 -17.677 1.00 87.62 771 ALA A C 1
ATOM 5854 O O . ALA A 1 771 ? 3.209 22.213 -18.095 1.00 87.62 771 ALA A O 1
ATOM 5855 N N . ILE A 1 772 ? 2.241 20.954 -16.510 1.00 86.00 772 ILE A N 1
ATOM 5856 C CA . ILE A 1 772 ? 3.395 20.912 -15.604 1.00 86.00 772 ILE A CA 1
ATOM 5857 C C . ILE A 1 772 ? 3.895 19.484 -15.343 1.00 86.00 772 ILE A C 1
ATOM 5859 O O . ILE A 1 772 ? 5.018 19.308 -14.869 1.00 86.00 772 ILE A O 1
ATOM 5863 N N . GLY A 1 773 ? 3.098 18.476 -15.702 1.00 87.88 773 GLY A N 1
ATOM 5864 C CA . GLY A 1 773 ? 3.430 17.061 -15.579 1.00 87.88 773 GLY A CA 1
ATOM 5865 C C . GLY A 1 773 ? 2.364 16.162 -16.203 1.00 87.88 773 GLY A C 1
ATOM 5866 O O . GLY A 1 773 ? 1.487 16.626 -16.926 1.00 87.88 773 GLY A O 1
ATOM 5867 N N . ILE A 1 774 ? 2.462 14.863 -15.940 1.00 89.56 774 ILE A N 1
ATOM 5868 C CA . ILE A 1 774 ? 1.643 13.800 -16.529 1.00 89.56 774 ILE A CA 1
ATOM 5869 C C . ILE A 1 774 ? 1.044 12.987 -15.380 1.00 89.56 774 ILE A C 1
ATOM 5871 O O . ILE A 1 774 ? 1.797 12.461 -14.556 1.00 89.56 774 ILE A O 1
ATOM 5875 N N . CYS A 1 775 ? -0.282 12.871 -15.306 1.00 87.19 775 CYS A N 1
ATOM 5876 C CA . CYS A 1 775 ? -0.909 11.935 -14.371 1.00 87.19 775 CYS A CA 1
ATOM 5877 C C . CYS A 1 775 ? -1.001 10.533 -14.986 1.00 87.19 775 CYS A C 1
ATOM 5879 O O . CYS A 1 775 ? -0.723 10.337 -16.169 1.00 87.19 775 CYS A O 1
ATOM 5881 N N . GLY A 1 776 ? -1.353 9.516 -14.196 1.00 86.81 776 GLY A N 1
ATOM 5882 C CA . GLY A 1 776 ? -1.332 8.142 -14.701 1.00 86.81 776 GLY A CA 1
ATOM 5883 C C . GLY A 1 776 ? -2.268 7.895 -15.894 1.00 86.81 776 GLY A C 1
ATOM 5884 O O . GLY A 1 776 ? -1.925 7.084 -16.749 1.00 86.81 776 GLY A O 1
ATOM 5885 N N . SER A 1 777 ? -3.415 8.583 -15.996 1.00 87.56 777 SER A N 1
ATOM 5886 C CA . SER A 1 777 ? -4.349 8.419 -17.118 1.00 87.56 777 SER A CA 1
ATOM 5887 C C . SER A 1 777 ? -3.729 8.986 -18.388 1.00 87.56 777 SER A C 1
ATOM 5889 O O . SER A 1 777 ? -3.678 8.293 -19.403 1.00 87.56 777 SER A O 1
ATOM 5891 N N . GLY A 1 778 ? -3.108 10.164 -18.280 1.00 91.94 778 GLY A N 1
ATOM 5892 C CA . GLY A 1 778 ? -2.322 10.759 -19.354 1.00 91.94 778 GLY A CA 1
ATOM 5893 C C . GLY A 1 778 ? -1.130 9.895 -19.760 1.00 91.94 778 GLY A C 1
ATOM 5894 O O . GLY A 1 778 ? -0.806 9.827 -20.941 1.00 91.94 778 GLY A O 1
ATOM 5895 N N . LEU A 1 779 ? -0.499 9.184 -18.819 1.00 94.06 779 LEU A N 1
ATOM 5896 C CA . LEU A 1 779 ? 0.593 8.249 -19.109 1.00 94.06 779 LEU A CA 1
ATOM 5897 C C . LEU A 1 779 ? 0.110 7.017 -19.892 1.00 94.06 779 LEU A C 1
ATOM 5899 O O . LEU A 1 779 ? 0.766 6.620 -20.859 1.00 94.06 779 LEU A O 1
ATOM 5903 N N . ILE A 1 780 ? -1.020 6.422 -19.494 1.00 93.62 780 ILE A N 1
ATOM 5904 C CA . ILE A 1 780 ? -1.646 5.295 -20.206 1.00 93.62 780 ILE A CA 1
ATOM 5905 C C . ILE A 1 780 ? -2.033 5.722 -21.626 1.00 93.62 780 ILE A C 1
ATOM 5907 O O . ILE A 1 780 ? -1.661 5.044 -22.586 1.00 93.62 780 ILE A O 1
ATOM 5911 N N . ASP A 1 781 ? -2.708 6.867 -21.765 1.00 94.06 781 ASP A N 1
ATOM 5912 C CA . ASP A 1 781 ? -3.111 7.422 -23.059 1.00 94.06 781 ASP A CA 1
ATOM 5913 C C . ASP A 1 781 ? -1.911 7.735 -23.944 1.00 94.06 781 ASP A C 1
ATOM 5915 O O . ASP A 1 781 ? -1.869 7.317 -25.102 1.00 94.06 781 ASP A O 1
ATOM 5919 N N . ALA A 1 782 ? -0.901 8.420 -23.404 1.00 95.94 782 ALA A N 1
ATOM 5920 C CA . ALA A 1 782 ? 0.293 8.773 -24.155 1.00 95.94 782 ALA A CA 1
ATOM 5921 C C . ALA A 1 782 ? 0.959 7.528 -24.740 1.00 95.94 782 ALA A C 1
ATOM 5923 O O . ALA A 1 782 ? 1.242 7.492 -25.934 1.00 95.94 782 ALA A O 1
ATOM 5924 N N . VAL A 1 783 ? 1.166 6.481 -23.936 1.00 96.56 783 VAL A N 1
ATOM 5925 C CA . VAL A 1 783 ? 1.811 5.254 -24.420 1.00 96.56 783 VAL A CA 1
ATOM 5926 C C . VAL A 1 783 ? 0.931 4.509 -25.424 1.00 96.56 783 VAL A C 1
ATOM 5928 O O . VAL A 1 783 ? 1.462 4.035 -26.430 1.00 96.56 783 VAL A O 1
ATOM 5931 N N . ALA A 1 784 ? -0.388 4.453 -25.217 1.00 95.88 784 ALA A N 1
ATOM 5932 C CA . ALA A 1 784 ? -1.316 3.861 -26.180 1.00 95.88 784 ALA A CA 1
ATOM 5933 C C . ALA A 1 784 ? -1.253 4.578 -27.538 1.00 95.88 784 ALA A C 1
ATOM 5935 O O . ALA A 1 784 ? -1.013 3.946 -28.567 1.00 95.88 784 ALA A O 1
ATOM 5936 N N . LYS A 1 785 ? -1.370 5.911 -27.550 1.00 95.81 785 LYS A N 1
ATOM 5937 C CA . LYS A 1 785 ? -1.347 6.697 -28.792 1.00 95.81 785 LYS A CA 1
ATOM 5938 C C . LYS A 1 785 ? 0.032 6.738 -29.440 1.00 95.81 785 LYS A C 1
ATOM 5940 O O . LYS A 1 785 ? 0.133 6.738 -30.663 1.00 95.81 785 LYS A O 1
ATOM 5945 N N . MET A 1 786 ? 1.110 6.716 -28.656 1.00 95.31 786 MET A N 1
ATOM 5946 C CA . MET A 1 786 ? 2.469 6.591 -29.191 1.00 95.31 786 MET A CA 1
ATOM 5947 C C . MET A 1 786 ? 2.691 5.232 -29.863 1.00 95.31 786 MET A C 1
ATOM 5949 O O . MET A 1 786 ? 3.441 5.154 -30.838 1.00 95.31 786 MET A O 1
ATOM 5953 N N . LEU A 1 787 ? 2.059 4.167 -29.364 1.00 94.31 787 LEU A N 1
ATOM 5954 C CA . LEU A 1 787 ? 2.086 2.847 -29.991 1.00 94.31 787 LEU A CA 1
ATOM 5955 C C . LEU A 1 787 ? 1.301 2.841 -31.311 1.00 94.31 787 LEU A C 1
ATOM 5957 O O . LEU A 1 787 ? 1.804 2.324 -32.305 1.00 94.31 787 LEU A O 1
ATOM 5961 N N . ASP A 1 788 ? 0.122 3.465 -31.346 1.00 92.94 788 ASP A N 1
ATOM 5962 C CA . ASP A 1 788 ? -0.697 3.587 -32.563 1.00 92.94 788 ASP A CA 1
ATOM 5963 C C . ASP A 1 788 ? -0.018 4.437 -33.645 1.00 92.94 788 ASP A C 1
ATOM 5965 O O . ASP A 1 788 ? -0.016 4.071 -34.819 1.00 92.94 788 ASP A O 1
ATOM 5969 N N . ALA A 1 789 ? 0.637 5.530 -33.252 1.00 92.69 789 ALA A N 1
ATOM 5970 C CA . ALA A 1 789 ? 1.380 6.407 -34.156 1.00 92.69 789 ALA A CA 1
ATOM 5971 C C . ALA A 1 789 ? 2.746 5.837 -34.595 1.00 92.69 789 ALA A C 1
ATOM 5973 O O . ALA A 1 789 ? 3.488 6.493 -35.329 1.00 92.69 789 ALA A O 1
ATOM 5974 N N . GLY A 1 790 ? 3.137 4.652 -34.111 1.00 91.50 790 GLY A N 1
ATOM 5975 C CA . GLY A 1 790 ? 4.439 4.047 -34.397 1.00 91.50 790 GLY A CA 1
ATOM 5976 C C . GLY A 1 790 ? 5.628 4.769 -33.748 1.00 91.50 790 GLY A C 1
ATOM 5977 O O . GLY A 1 790 ? 6.783 4.464 -34.052 1.00 91.50 790 GLY A O 1
ATOM 5978 N N . VAL A 1 791 ? 5.402 5.706 -32.825 1.00 93.56 791 VAL A N 1
ATOM 5979 C CA . VAL A 1 791 ? 6.467 6.328 -32.016 1.00 93.56 791 VAL A CA 1
ATOM 5980 C C . VAL A 1 791 ? 7.094 5.290 -31.076 1.00 93.56 791 VAL A C 1
ATOM 5982 O O . VAL A 1 791 ? 8.303 5.326 -30.831 1.00 93.56 791 VAL A O 1
ATOM 5985 N N . LEU A 1 792 ? 6.315 4.293 -30.647 1.00 93.19 792 LEU A N 1
ATOM 5986 C CA . LEU A 1 792 ? 6.756 3.114 -29.897 1.00 93.19 792 LEU A CA 1
ATOM 5987 C C . LEU A 1 792 ? 6.567 1.831 -30.708 1.00 93.19 792 LEU A C 1
ATOM 5989 O O . LEU A 1 792 ? 5.710 1.760 -31.583 1.00 93.19 792 LEU A O 1
ATOM 5993 N N . ASP A 1 793 ? 7.385 0.819 -30.424 1.00 92.12 793 ASP A N 1
ATOM 5994 C CA . ASP A 1 793 ? 7.097 -0.562 -30.820 1.00 92.12 793 ASP A CA 1
ATOM 5995 C C . ASP A 1 793 ? 6.501 -1.358 -29.649 1.00 92.12 793 ASP A C 1
ATOM 5997 O O . ASP A 1 793 ? 6.436 -0.876 -28.516 1.00 92.12 793 ASP A O 1
ATOM 6001 N N . SER A 1 794 ? 6.088 -2.601 -29.910 1.00 91.50 794 SER A N 1
ATOM 6002 C CA . SER A 1 794 ? 5.538 -3.498 -28.888 1.00 91.50 794 SER A CA 1
ATOM 6003 C C . SER A 1 794 ? 6.539 -3.849 -27.781 1.00 91.50 794 SER A C 1
ATOM 6005 O O . SER A 1 794 ? 6.139 -4.230 -26.687 1.00 91.50 794 SER A O 1
ATOM 6007 N N . ALA A 1 795 ? 7.847 -3.679 -27.997 1.00 92.31 795 ALA A N 1
ATOM 6008 C CA . ALA A 1 795 ? 8.846 -3.831 -26.940 1.00 92.31 795 ALA A CA 1
ATOM 6009 C C . ALA A 1 795 ? 8.985 -2.566 -26.069 1.00 92.31 795 ALA A C 1
ATOM 6011 O O . ALA A 1 795 ? 9.739 -2.580 -25.093 1.00 92.31 795 ALA A O 1
ATOM 6012 N N . GLY A 1 796 ? 8.268 -1.486 -26.395 1.00 92.56 796 GLY A N 1
ATOM 6013 C CA . GLY A 1 796 ? 8.317 -0.199 -25.706 1.00 92.56 796 GLY A CA 1
ATOM 6014 C C . GLY A 1 796 ? 9.505 0.669 -26.105 1.00 92.56 796 GLY A C 1
ATOM 6015 O O . GLY A 1 796 ? 9.834 1.608 -25.381 1.00 92.56 796 GLY A O 1
ATOM 6016 N N . ARG A 1 797 ? 10.190 0.385 -27.220 1.00 93.56 797 ARG A N 1
ATOM 6017 C CA . ARG A 1 797 ? 11.344 1.180 -27.661 1.00 93.56 797 ARG A CA 1
ATOM 6018 C C . ARG A 1 797 ? 10.902 2.395 -28.467 1.00 93.56 797 ARG A C 1
ATOM 6020 O O . ARG A 1 797 ? 10.178 2.286 -29.464 1.00 93.56 797 ARG A O 1
ATOM 6027 N N . LEU A 1 798 ? 11.426 3.552 -28.073 1.00 93.94 798 LEU A N 1
ATOM 6028 C CA . LEU A 1 798 ? 11.257 4.795 -28.818 1.00 93.94 798 LEU A CA 1
ATOM 6029 C C . LEU A 1 798 ? 11.875 4.699 -30.211 1.00 93.94 798 LEU A C 1
ATOM 6031 O O . LEU A 1 798 ? 12.952 4.125 -30.415 1.00 93.94 798 LEU A O 1
ATOM 6035 N N . TRP A 1 799 ? 11.173 5.299 -31.164 1.00 93.44 799 TRP A N 1
ATOM 6036 C CA . TRP A 1 799 ? 11.522 5.311 -32.573 1.00 93.44 799 TRP A CA 1
ATOM 6037 C C . TRP A 1 799 ? 12.954 5.798 -32.852 1.00 93.44 799 TRP A C 1
ATOM 6039 O O . TRP A 1 799 ? 13.497 6.684 -32.174 1.00 93.44 799 TRP A O 1
ATOM 6049 N N . ARG A 1 800 ? 13.563 5.220 -33.898 1.00 87.19 800 ARG A N 1
ATOM 6050 C CA . ARG A 1 800 ? 14.874 5.603 -34.438 1.00 87.19 800 ARG A CA 1
ATOM 6051 C C . ARG A 1 800 ? 14.826 5.764 -35.963 1.00 87.19 800 ARG A C 1
ATOM 6053 O O . ARG A 1 800 ? 14.120 4.986 -36.610 1.00 87.19 800 ARG A O 1
ATOM 6060 N N . PRO A 1 801 ? 15.620 6.696 -36.534 1.00 83.62 801 PRO A N 1
ATOM 6061 C CA . PRO A 1 801 ? 15.755 6.828 -37.980 1.00 83.62 801 PRO A CA 1
ATOM 6062 C C . PRO A 1 801 ? 16.101 5.490 -38.635 1.00 83.62 801 PRO A C 1
ATOM 6064 O O . PRO A 1 801 ? 16.957 4.760 -38.135 1.00 83.62 801 PRO A O 1
ATOM 6067 N N . GLY A 1 802 ? 15.422 5.175 -39.739 1.00 77.94 802 GLY A N 1
ATOM 6068 C CA . GLY A 1 802 ? 15.654 3.961 -40.528 1.00 77.94 802 GLY A CA 1
ATOM 6069 C C . GLY A 1 802 ? 14.956 2.690 -40.031 1.00 77.94 802 GLY A C 1
ATOM 6070 O O . GLY A 1 802 ? 15.090 1.661 -40.681 1.00 77.94 802 GLY A O 1
ATOM 6071 N N . VAL A 1 803 ? 14.207 2.731 -38.919 1.00 79.12 803 VAL A N 1
ATOM 6072 C CA . VAL A 1 803 ? 13.499 1.542 -38.394 1.00 79.12 803 VAL A CA 1
ATOM 6073 C C . VAL A 1 803 ? 12.077 1.413 -38.951 1.00 79.12 803 VAL A C 1
ATOM 6075 O O . VAL A 1 803 ? 11.663 0.320 -39.321 1.00 79.12 803 VAL A O 1
ATOM 6078 N N . ARG A 1 804 ? 11.312 2.510 -38.988 1.00 82.12 804 ARG A N 1
ATOM 6079 C CA . ARG A 1 804 ? 9.911 2.552 -39.456 1.00 82.12 804 ARG A CA 1
ATOM 6080 C C . ARG A 1 804 ? 9.521 3.983 -39.858 1.00 82.12 804 ARG A C 1
ATOM 6082 O O . ARG A 1 804 ? 10.149 4.907 -39.349 1.00 82.12 804 ARG A O 1
ATOM 6089 N N . PRO A 1 805 ? 8.548 4.216 -40.750 1.00 82.94 805 PRO A N 1
ATOM 6090 C CA . PRO A 1 805 ? 8.102 5.571 -41.075 1.00 82.94 805 PRO A CA 1
ATOM 6091 C C . PRO A 1 805 ? 7.165 6.119 -39.986 1.00 82.94 805 PRO A C 1
ATOM 6093 O O . PRO A 1 805 ? 6.262 5.415 -39.546 1.00 82.94 805 PRO A O 1
ATOM 6096 N N . ILE A 1 806 ? 7.375 7.369 -39.565 1.00 88.81 806 ILE A N 1
ATOM 6097 C CA . ILE A 1 806 ? 6.444 8.159 -38.735 1.00 88.81 806 ILE A CA 1
ATOM 6098 C C . ILE A 1 806 ? 6.414 9.602 -39.264 1.00 88.81 806 ILE A C 1
ATOM 6100 O O . ILE A 1 806 ? 7.363 10.020 -39.930 1.00 88.81 806 ILE A O 1
ATOM 6104 N N . ALA A 1 807 ? 5.359 10.366 -38.971 1.00 88.38 807 ALA A N 1
ATOM 6105 C CA . ALA A 1 807 ? 5.217 11.746 -39.449 1.00 88.38 807 ALA A CA 1
ATOM 6106 C C . ALA A 1 807 ? 6.383 12.654 -39.005 1.00 88.38 807 ALA A C 1
ATOM 6108 O O . ALA A 1 807 ? 6.851 12.557 -37.869 1.00 88.38 807 ALA A O 1
ATOM 6109 N N . ASP A 1 808 ? 6.824 13.568 -39.876 1.00 88.25 808 ASP A N 1
ATOM 6110 C CA . ASP A 1 808 ? 8.003 14.424 -39.642 1.00 88.25 808 ASP A CA 1
ATOM 6111 C C . ASP A 1 808 ? 7.887 15.272 -38.365 1.00 88.25 808 ASP A C 1
ATOM 6113 O O . ASP A 1 808 ? 8.854 15.417 -37.614 1.00 88.25 808 ASP A O 1
ATOM 6117 N N . ARG A 1 809 ? 6.682 15.771 -38.061 1.00 91.06 809 ARG A N 1
ATOM 6118 C CA . ARG A 1 809 ? 6.396 16.504 -36.816 1.00 91.06 809 ARG A CA 1
ATOM 6119 C C . ARG A 1 809 ? 6.621 15.653 -35.565 1.00 91.06 809 ARG A C 1
ATOM 6121 O O . ARG A 1 809 ? 7.187 16.137 -34.589 1.00 91.06 809 ARG A O 1
ATOM 6128 N N . LEU A 1 810 ? 6.264 14.370 -35.611 1.00 91.69 810 LEU A N 1
ATOM 6129 C CA . LEU A 1 810 ? 6.497 13.437 -34.507 1.00 91.69 810 LEU A CA 1
ATOM 6130 C C . LEU A 1 810 ? 7.980 13.068 -34.381 1.00 91.69 810 LEU A C 1
ATOM 6132 O O . LEU A 1 810 ? 8.471 12.901 -33.266 1.00 91.69 810 LEU A O 1
ATOM 6136 N N . GLN A 1 811 ? 8.719 12.996 -35.496 1.00 91.06 811 GLN A N 1
ATOM 6137 C CA . GLN A 1 811 ? 10.176 12.814 -35.460 1.00 91.06 811 GLN A CA 1
ATOM 6138 C C . GLN A 1 811 ? 10.864 13.985 -34.750 1.00 91.06 811 GLN A C 1
ATOM 6140 O O . GLN A 1 811 ? 11.761 13.760 -33.940 1.00 91.06 811 GLN A O 1
ATOM 6145 N N . ALA A 1 812 ? 10.415 15.220 -35.004 1.00 91.75 812 ALA A N 1
ATOM 6146 C CA . ALA A 1 812 ? 10.963 16.426 -34.381 1.00 91.75 812 ALA A CA 1
ATOM 6147 C C . ALA A 1 812 ? 10.763 16.479 -32.853 1.00 91.75 812 ALA A C 1
ATOM 6149 O O . ALA A 1 812 ? 11.533 17.136 -32.157 1.00 91.75 812 ALA A O 1
ATOM 6150 N N . ARG A 1 813 ? 9.776 15.749 -32.317 1.00 94.25 813 ARG A N 1
ATOM 6151 C CA . ARG A 1 813 ? 9.524 15.621 -30.869 1.00 94.25 813 ARG A CA 1
ATOM 6152 C C . ARG A 1 813 ? 10.397 14.581 -30.175 1.00 94.25 813 ARG A C 1
ATOM 6154 O O . ARG A 1 813 ? 10.339 14.460 -28.951 1.00 94.25 813 ARG A O 1
ATOM 6161 N N . ILE A 1 814 ? 11.195 13.816 -30.919 1.00 93.69 814 ILE A N 1
ATOM 6162 C CA . ILE A 1 814 ? 12.121 12.842 -30.341 1.00 93.69 814 ILE A CA 1
ATOM 6163 C C . ILE A 1 814 ? 13.452 13.529 -30.066 1.00 93.69 814 ILE A C 1
ATOM 6165 O O . ILE A 1 814 ? 14.206 13.864 -30.978 1.00 93.69 814 ILE A O 1
ATOM 6169 N N . VAL A 1 815 ? 13.767 13.677 -28.784 1.00 93.12 815 VAL A N 1
ATOM 6170 C CA . VAL A 1 815 ? 14.974 14.355 -28.309 1.00 93.12 815 VAL A CA 1
ATOM 6171 C C . VAL A 1 815 ? 15.943 13.369 -27.662 1.00 93.12 815 VAL A C 1
ATOM 6173 O O . VAL A 1 815 ? 15.573 12.268 -27.238 1.00 93.12 815 VAL A O 1
ATOM 6176 N N . LYS A 1 816 ? 17.220 13.752 -27.605 1.00 91.19 816 LYS A N 1
ATOM 6177 C CA . LYS A 1 816 ? 18.255 12.982 -26.908 1.00 91.19 816 LYS A CA 1
ATOM 6178 C C . LYS A 1 816 ? 18.155 13.241 -25.403 1.00 91.19 816 LYS A C 1
ATOM 6180 O O . LYS A 1 816 ? 18.136 14.391 -24.983 1.00 91.19 816 LYS A O 1
ATOM 6185 N N . ASP A 1 817 ? 18.153 12.174 -24.613 1.00 85.50 817 ASP A N 1
ATOM 6186 C CA . ASP A 1 817 ? 18.130 12.210 -23.149 1.00 85.50 817 ASP A CA 1
ATOM 6187 C C . ASP A 1 817 ? 19.288 11.358 -22.608 1.00 85.50 817 ASP A C 1
ATOM 6189 O O . ASP A 1 817 ? 19.174 10.140 -22.455 1.00 85.50 817 ASP A O 1
ATOM 6193 N N . GLY A 1 818 ? 20.456 11.979 -22.413 1.00 83.50 818 GLY A N 1
ATOM 6194 C CA . GLY A 1 818 ? 21.696 11.260 -22.101 1.00 83.50 818 GLY A CA 1
ATOM 6195 C C . GLY A 1 818 ? 22.089 10.280 -23.216 1.00 83.50 818 GLY A C 1
ATOM 6196 O O . GLY A 1 818 ? 22.288 10.681 -24.364 1.00 83.50 818 GLY A O 1
ATOM 6197 N N . GLU A 1 819 ? 22.198 8.990 -22.887 1.00 80.31 819 GLU A N 1
ATOM 6198 C CA . GLU A 1 819 ? 22.414 7.899 -23.860 1.00 80.31 819 GLU A CA 1
ATOM 6199 C C . GLU A 1 819 ? 21.105 7.349 -24.459 1.00 80.31 819 GLU A C 1
ATOM 6201 O O . GLU A 1 819 ? 21.122 6.520 -25.371 1.00 80.31 819 GLU A O 1
ATOM 6206 N N . SER A 1 820 ? 19.959 7.809 -23.955 1.00 89.19 820 SER A N 1
ATOM 6207 C CA . SER A 1 820 ? 18.620 7.373 -24.349 1.00 89.19 820 SER A CA 1
ATOM 6208 C C . SER A 1 820 ? 17.889 8.440 -25.173 1.00 89.19 820 SER A C 1
ATOM 6210 O O . SER A 1 820 ? 18.451 9.460 -25.579 1.00 89.19 820 SER A O 1
ATOM 6212 N N . ARG A 1 821 ? 16.620 8.167 -25.486 1.00 91.94 821 ARG A N 1
ATOM 6213 C CA . ARG A 1 821 ? 15.705 9.085 -26.170 1.00 91.94 821 ARG A CA 1
ATOM 6214 C C . ARG A 1 821 ? 14.531 9.419 -25.259 1.00 91.94 821 ARG A C 1
ATOM 6216 O O . ARG A 1 821 ? 14.174 8.618 -24.391 1.00 91.94 821 ARG A O 1
ATOM 6223 N N . ALA A 1 822 ? 13.924 10.566 -25.511 1.00 95.12 822 ALA A N 1
ATOM 6224 C CA . ALA A 1 822 ? 12.659 10.971 -24.928 1.00 95.12 822 ALA A CA 1
ATOM 6225 C C . ALA A 1 822 ? 11.728 11.520 -26.012 1.00 95.12 822 ALA A C 1
ATOM 6227 O O . ALA A 1 822 ? 12.185 11.938 -27.077 1.00 95.12 822 ALA A O 1
ATOM 6228 N N . PHE A 1 823 ? 10.431 11.500 -25.736 1.00 96.75 823 PHE A N 1
ATOM 6229 C CA . PHE A 1 823 ? 9.394 12.057 -26.591 1.00 96.75 823 PHE A CA 1
ATOM 6230 C C . PHE A 1 823 ? 8.737 13.247 -25.896 1.00 96.75 823 PHE A C 1
ATOM 6232 O O . PHE A 1 823 ? 8.252 13.112 -24.773 1.00 96.75 823 PHE A O 1
ATOM 6239 N N . VAL A 1 824 ? 8.742 14.409 -26.543 1.00 96.31 824 VAL A N 1
ATOM 6240 C CA . VAL A 1 824 ? 8.184 15.646 -25.988 1.00 96.31 824 VAL A CA 1
ATOM 6241 C C . VAL A 1 824 ? 6.677 15.699 -26.237 1.00 96.31 824 VAL A C 1
ATOM 6243 O O . VAL A 1 824 ? 6.234 15.814 -27.382 1.00 96.31 824 VAL A O 1
ATOM 6246 N N . LEU A 1 825 ? 5.888 15.648 -25.161 1.00 94.94 825 LEU A N 1
ATOM 6247 C CA . LEU A 1 825 ? 4.435 15.824 -25.224 1.00 94.94 825 LEU A CA 1
ATOM 6248 C C . LEU A 1 825 ? 4.082 17.308 -25.359 1.00 94.94 825 LEU A C 1
ATOM 6250 O O . LEU A 1 825 ? 3.350 17.691 -26.270 1.00 94.94 825 LEU A O 1
ATOM 6254 N N . VAL A 1 826 ? 4.667 18.151 -24.506 1.00 93.94 826 VAL A N 1
ATOM 6255 C CA . VAL A 1 826 ? 4.444 19.604 -24.499 1.00 93.94 826 VAL A CA 1
ATOM 6256 C C . VAL A 1 826 ? 5.788 20.319 -24.456 1.00 93.94 826 VAL A C 1
ATOM 6258 O O . VAL A 1 826 ? 6.632 19.999 -23.623 1.00 93.94 826 VAL A O 1
ATOM 6261 N N . HIS A 1 827 ? 5.990 21.281 -25.355 1.00 91.88 827 HIS A N 1
ATOM 6262 C CA . HIS A 1 827 ? 7.213 22.082 -25.392 1.00 91.88 827 HIS A CA 1
ATOM 6263 C C . HIS A 1 827 ? 7.233 23.148 -24.289 1.00 91.88 827 HIS A C 1
ATOM 6265 O O . HIS A 1 827 ? 6.189 23.670 -23.902 1.00 91.88 827 HIS A O 1
ATOM 6271 N N . ALA A 1 828 ? 8.428 23.550 -23.861 1.00 87.38 828 ALA A N 1
ATOM 6272 C CA . ALA A 1 828 ? 8.691 24.537 -22.816 1.00 87.38 828 ALA A CA 1
ATOM 6273 C C . ALA A 1 828 ? 7.908 25.848 -22.978 1.00 87.38 828 ALA A C 1
ATOM 6275 O O . ALA A 1 828 ? 7.418 26.398 -21.998 1.00 87.38 828 ALA A O 1
ATOM 6276 N N . ALA A 1 829 ? 7.733 26.322 -24.217 1.00 82.50 829 ALA A N 1
ATOM 6277 C CA . ALA A 1 829 ? 6.981 27.544 -24.518 1.00 82.50 829 ALA A CA 1
ATOM 6278 C C . ALA A 1 829 ? 5.477 27.448 -24.185 1.00 82.50 829 ALA A C 1
ATOM 6280 O O . ALA A 1 829 ? 4.815 28.470 -24.036 1.00 82.50 829 ALA A O 1
ATOM 6281 N N . GLN A 1 830 ? 4.942 26.229 -24.103 1.00 78.88 830 GLN A N 1
ATOM 6282 C CA . GLN A 1 830 ? 3.541 25.920 -23.799 1.00 78.88 830 GLN A CA 1
ATOM 6283 C C . GLN A 1 830 ? 3.377 25.282 -22.407 1.00 78.88 830 GLN A C 1
ATOM 6285 O O . GLN A 1 830 ? 2.256 25.121 -21.927 1.00 78.88 830 GLN A O 1
ATOM 6290 N N . GLY A 1 831 ? 4.483 24.900 -21.761 1.00 77.75 831 GLY A N 1
ATOM 6291 C CA . GLY A 1 831 ? 4.498 24.297 -20.434 1.00 77.75 831 GLY A CA 1
ATOM 6292 C C . GLY A 1 831 ? 4.423 25.342 -19.322 1.00 77.75 831 GLY A C 1
ATOM 6293 O O . GLY A 1 831 ? 4.993 26.426 -19.416 1.00 77.75 831 GLY A O 1
ATOM 6294 N N . GLY A 1 832 ? 3.775 24.998 -18.209 1.00 74.00 832 GLY A N 1
ATOM 6295 C CA . GLY A 1 832 ? 3.652 25.889 -17.048 1.00 74.00 832 GLY A CA 1
ATOM 6296 C C . GLY A 1 832 ? 4.940 26.066 -16.243 1.00 74.00 832 GLY A C 1
ATOM 6297 O O . GLY A 1 832 ? 4.999 26.920 -15.364 1.00 74.00 832 GLY A O 1
ATOM 6298 N N . ARG A 1 833 ? 5.974 25.260 -16.523 1.00 67.38 833 ARG A N 1
ATOM 6299 C CA . ARG A 1 833 ? 7.266 25.278 -15.812 1.00 67.38 833 ARG A CA 1
ATOM 6300 C C . ARG A 1 833 ? 8.409 25.926 -16.590 1.00 67.38 833 ARG A C 1
ATOM 6302 O O . ARG A 1 833 ? 9.489 26.058 -16.030 1.00 67.38 833 ARG A O 1
ATOM 6309 N N . GLY A 1 834 ? 8.187 26.312 -17.848 1.00 73.31 834 GLY A N 1
ATOM 6310 C CA . GLY A 1 834 ? 9.254 26.803 -18.727 1.00 73.31 834 GLY A CA 1
ATOM 6311 C C . GLY A 1 834 ? 10.231 25.720 -19.209 1.00 73.31 834 GLY A C 1
ATOM 6312 O O . GLY A 1 834 ? 11.220 26.061 -19.847 1.00 73.31 834 GLY A O 1
ATOM 6313 N N . ASP A 1 835 ? 9.926 24.444 -18.949 1.00 82.31 835 ASP A N 1
ATOM 6314 C CA . ASP A 1 835 ? 10.660 23.262 -19.412 1.00 82.31 835 ASP A CA 1
ATOM 6315 C C . ASP A 1 835 ? 9.726 22.351 -20.225 1.00 82.31 835 ASP A C 1
ATOM 6317 O O . ASP A 1 835 ? 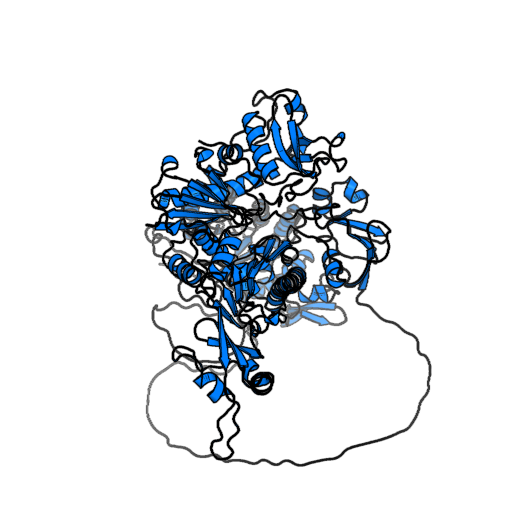8.506 22.363 -20.029 1.00 82.31 835 ASP A O 1
ATOM 6321 N N . ASP A 1 836 ? 10.297 21.526 -21.106 1.00 88.94 836 ASP A N 1
ATOM 6322 C CA . ASP A 1 836 ? 9.551 20.504 -21.846 1.00 88.94 836 ASP A CA 1
ATOM 6323 C C . ASP A 1 836 ? 8.920 19.470 -20.888 1.00 88.94 836 ASP A C 1
ATOM 6325 O O . ASP A 1 836 ? 9.563 18.974 -19.957 1.00 88.94 836 ASP A O 1
ATOM 6329 N N . VAL A 1 837 ? 7.675 19.072 -21.162 1.00 92.56 837 VAL A N 1
ATOM 6330 C CA . VAL A 1 837 ? 7.033 17.902 -20.547 1.00 92.56 837 VAL A CA 1
ATOM 6331 C C . VAL A 1 837 ? 7.234 16.713 -21.481 1.00 92.56 837 VAL A C 1
ATOM 6333 O O . VAL A 1 837 ? 6.649 16.647 -22.566 1.00 92.56 837 VAL A O 1
ATOM 6336 N N . LEU A 1 838 ? 8.087 15.773 -21.070 1.00 93.75 838 LEU A N 1
ATOM 6337 C CA . LEU A 1 838 ? 8.530 14.650 -21.898 1.00 93.75 838 LEU A CA 1
ATOM 6338 C C . LEU A 1 838 ? 8.314 13.283 -21.238 1.00 93.75 838 LEU A C 1
ATOM 6340 O O . LEU A 1 838 ? 8.235 13.167 -20.015 1.00 93.75 838 LEU A O 1
ATOM 6344 N N . LEU A 1 839 ? 8.269 12.244 -22.074 1.00 95.75 839 LEU A N 1
ATOM 6345 C CA . LEU A 1 839 ? 8.295 10.835 -21.688 1.00 95.75 839 LEU A CA 1
ATOM 6346 C C . LEU A 1 839 ? 9.614 10.196 -22.111 1.00 95.75 839 LEU A C 1
ATOM 6348 O O . LEU A 1 839 ? 9.954 10.146 -23.295 1.00 95.75 839 LEU A O 1
ATOM 6352 N N . THR A 1 840 ? 10.364 9.685 -21.143 1.00 95.44 840 THR A N 1
ATOM 6353 C CA . THR A 1 840 ? 11.649 9.023 -21.388 1.00 95.44 840 THR A CA 1
ATOM 6354 C C . THR A 1 840 ? 11.483 7.531 -21.666 1.00 95.44 840 THR A C 1
ATOM 6356 O O . THR A 1 840 ? 10.484 6.906 -21.308 1.00 95.44 840 THR A O 1
ATOM 6359 N N . GLN A 1 841 ? 12.526 6.913 -22.227 1.00 94.81 841 GLN A N 1
ATOM 6360 C CA . GLN A 1 841 ? 12.594 5.455 -22.365 1.00 94.81 841 GLN A CA 1
ATOM 6361 C C . GLN A 1 841 ? 12.441 4.711 -21.023 1.00 94.81 841 GLN A C 1
ATOM 6363 O O . GLN A 1 841 ? 11.884 3.611 -20.994 1.00 94.81 841 GLN A O 1
ATOM 6368 N N . ASN A 1 842 ? 12.928 5.291 -19.920 1.00 93.06 842 ASN A N 1
ATOM 6369 C CA . ASN A 1 842 ? 12.779 4.706 -18.589 1.00 93.06 842 ASN A CA 1
ATOM 6370 C C . ASN A 1 842 ? 11.339 4.822 -18.074 1.00 93.06 842 ASN A C 1
ATOM 6372 O O . ASN A 1 842 ? 10.847 3.869 -17.482 1.00 93.06 842 ASN A O 1
ATOM 6376 N N . ASP A 1 843 ? 10.655 5.937 -18.333 1.00 94.38 843 ASP A N 1
ATOM 6377 C CA . ASP A 1 843 ? 9.251 6.118 -17.936 1.00 94.38 843 ASP A CA 1
ATOM 6378 C C . ASP A 1 843 ? 8.354 5.064 -18.601 1.00 94.38 843 ASP A C 1
ATOM 6380 O O . ASP A 1 843 ? 7.559 4.406 -17.932 1.00 94.38 843 ASP A O 1
ATOM 6384 N N . ILE A 1 844 ? 8.568 4.812 -19.899 1.00 95.75 844 ILE A N 1
ATOM 6385 C CA . ILE A 1 844 ? 7.881 3.742 -20.642 1.00 95.75 844 ILE A CA 1
ATOM 6386 C C . ILE A 1 844 ? 8.168 2.375 -20.011 1.00 95.75 844 ILE A C 1
ATOM 6388 O O . ILE A 1 844 ? 7.263 1.558 -19.850 1.00 95.75 844 ILE A O 1
ATOM 6392 N N . ARG A 1 845 ? 9.419 2.128 -19.601 1.00 94.38 845 ARG A N 1
ATOM 6393 C CA . ARG A 1 845 ? 9.807 0.877 -18.942 1.00 94.38 845 ARG A CA 1
ATOM 6394 C C . ARG A 1 845 ? 9.116 0.694 -17.592 1.00 94.38 845 ARG A C 1
ATOM 6396 O O . ARG A 1 845 ? 8.718 -0.425 -17.284 1.00 94.38 845 ARG A O 1
ATOM 6403 N N . GLN A 1 846 ? 8.959 1.759 -16.806 1.00 92.69 846 GLN A N 1
ATOM 6404 C CA . GLN A 1 846 ? 8.220 1.696 -15.542 1.00 92.69 846 GLN A CA 1
ATOM 6405 C C . GLN A 1 846 ? 6.746 1.365 -15.780 1.00 92.69 846 GLN A C 1
ATOM 6407 O O . GLN A 1 846 ? 6.218 0.475 -15.118 1.00 92.69 846 GLN A O 1
ATOM 6412 N N . LEU A 1 847 ? 6.110 1.987 -16.781 1.00 94.00 847 LEU A N 1
ATOM 6413 C CA . LEU A 1 847 ? 4.734 1.648 -17.152 1.00 94.00 847 LEU A CA 1
ATOM 6414 C C . LEU A 1 847 ? 4.603 0.181 -17.582 1.00 94.00 847 LEU A C 1
ATOM 6416 O O . LEU A 1 847 ? 3.677 -0.495 -17.143 1.00 94.00 847 LEU A O 1
ATOM 6420 N N . GLN A 1 848 ? 5.538 -0.329 -18.394 1.00 95.31 848 GLN A N 1
ATOM 6421 C CA . GLN A 1 848 ? 5.549 -1.739 -18.804 1.00 95.31 848 GLN A CA 1
ATOM 6422 C C . GLN A 1 848 ? 5.607 -2.688 -17.606 1.00 95.31 848 GLN A C 1
ATOM 6424 O O . GLN A 1 848 ? 4.871 -3.666 -17.587 1.00 95.31 848 GLN A O 1
ATOM 6429 N N . LEU A 1 849 ? 6.452 -2.406 -16.611 1.00 93.25 849 LEU A N 1
ATOM 6430 C CA . LEU A 1 849 ? 6.558 -3.237 -15.408 1.00 93.25 849 LEU A CA 1
ATOM 6431 C C . LEU A 1 849 ? 5.273 -3.185 -14.573 1.00 93.25 849 LEU A C 1
ATOM 6433 O O . LEU A 1 849 ? 4.775 -4.230 -14.155 1.00 93.25 849 LEU A O 1
ATOM 6437 N N . ALA A 1 850 ? 4.719 -1.987 -14.374 1.00 91.44 850 ALA A N 1
ATOM 6438 C CA . ALA A 1 850 ? 3.508 -1.790 -13.584 1.00 91.44 850 ALA A CA 1
ATOM 6439 C C . ALA A 1 850 ? 2.299 -2.495 -14.212 1.00 91.44 850 ALA A C 1
ATOM 6441 O O . ALA A 1 850 ? 1.595 -3.255 -13.545 1.00 91.44 850 ALA A O 1
ATOM 6442 N N . LYS A 1 851 ? 2.093 -2.306 -15.520 1.00 93.38 851 LYS A N 1
ATOM 6443 C CA . LYS A 1 851 ? 0.980 -2.929 -16.242 1.00 93.38 851 LYS A CA 1
ATOM 6444 C C . LYS A 1 851 ? 1.163 -4.442 -16.393 1.00 93.38 851 LYS A C 1
ATOM 6446 O O . LYS A 1 851 ? 0.189 -5.174 -16.272 1.00 93.38 851 LYS A O 1
ATOM 6451 N N . ALA A 1 852 ? 2.398 -4.922 -16.578 1.00 94.19 852 ALA A N 1
ATOM 6452 C CA . ALA A 1 852 ? 2.693 -6.353 -16.643 1.00 94.19 852 ALA A CA 1
ATOM 6453 C C . ALA A 1 852 ? 2.416 -7.073 -15.322 1.00 94.19 852 ALA A C 1
ATOM 6455 O O . ALA A 1 852 ? 1.987 -8.222 -15.338 1.00 94.19 852 ALA A O 1
ATOM 6456 N N . ALA A 1 853 ? 2.635 -6.408 -14.183 1.00 93.06 853 ALA A N 1
ATOM 6457 C CA . ALA A 1 853 ? 2.316 -6.978 -12.879 1.00 93.06 853 ALA A CA 1
ATOM 6458 C C . ALA A 1 853 ? 0.810 -7.248 -12.758 1.00 93.06 853 ALA A C 1
ATOM 6460 O O . ALA A 1 853 ? 0.417 -8.364 -12.422 1.00 93.06 853 ALA A O 1
ATOM 6461 N N . ILE A 1 854 ? -0.017 -6.247 -13.076 1.00 94.00 854 ILE A N 1
ATOM 6462 C CA . ILE A 1 854 ? -1.481 -6.343 -12.993 1.00 94.00 854 ILE A CA 1
ATOM 6463 C C . ILE A 1 854 ? -2.006 -7.352 -14.013 1.00 94.00 854 ILE A C 1
ATOM 6465 O O . ILE A 1 854 ? -2.644 -8.331 -13.629 1.00 94.00 854 ILE A O 1
ATOM 6469 N N . TYR A 1 855 ? -1.685 -7.161 -15.296 1.00 95.25 855 TYR A N 1
ATOM 6470 C CA . TYR A 1 855 ? -2.163 -8.037 -16.363 1.00 95.25 855 TYR A CA 1
ATOM 6471 C C . TYR A 1 855 ? -1.667 -9.476 -16.191 1.00 95.25 855 TYR A C 1
ATOM 6473 O O . TYR A 1 855 ? -2.431 -10.421 -16.352 1.00 95.25 855 TYR A O 1
ATOM 6481 N N . GLY A 1 856 ? -0.416 -9.668 -15.767 1.00 95.12 856 GLY A N 1
ATOM 6482 C CA . GLY A 1 856 ? 0.106 -10.995 -15.450 1.00 95.12 856 GLY A CA 1
ATOM 6483 C C . GLY A 1 856 ? -0.611 -11.655 -14.268 1.00 95.12 856 GLY A C 1
ATOM 6484 O O . GLY A 1 856 ? -0.788 -12.872 -14.262 1.00 95.12 856 GLY A O 1
ATOM 6485 N N . GLY A 1 857 ? -1.066 -10.867 -13.288 1.00 95.62 857 GLY A N 1
ATOM 6486 C CA . GLY A 1 857 ? -1.962 -11.333 -12.230 1.00 95.62 857 GLY A CA 1
ATOM 6487 C C . GLY A 1 857 ? -3.295 -11.828 -12.795 1.00 95.62 857 GLY A C 1
ATOM 6488 O O . GLY A 1 857 ? -3.701 -12.945 -12.485 1.00 95.62 857 GLY A O 1
ATOM 6489 N N . VAL A 1 858 ? -3.923 -11.054 -13.687 1.00 96.19 858 VAL A N 1
ATOM 6490 C CA . VAL A 1 858 ? -5.164 -11.445 -14.384 1.00 96.19 858 VAL A CA 1
ATOM 6491 C C . VAL A 1 858 ? -4.977 -12.768 -15.132 1.00 96.19 858 VAL A C 1
ATOM 6493 O O . VAL A 1 858 ? -5.708 -13.720 -14.864 1.00 96.19 858 VAL A O 1
ATOM 6496 N N . VAL A 1 859 ? -3.947 -12.867 -15.978 1.00 95.88 859 VAL A N 1
ATOM 6497 C CA . VAL A 1 859 ? -3.641 -14.073 -16.770 1.00 95.88 859 VAL A CA 1
ATOM 6498 C C . VAL A 1 859 ? -3.376 -15.287 -15.875 1.00 95.88 859 VAL A C 1
ATOM 6500 O O . VAL A 1 859 ? -3.836 -16.391 -16.164 1.00 95.88 859 VAL A O 1
ATOM 6503 N N . MET A 1 860 ? -2.677 -15.101 -14.750 1.00 96.06 860 MET A N 1
ATOM 6504 C CA . MET A 1 860 ? -2.464 -16.171 -13.774 1.00 96.06 860 MET A CA 1
ATOM 6505 C C . MET A 1 860 ? -3.789 -16.671 -13.187 1.00 96.06 860 MET A C 1
ATOM 6507 O O . MET A 1 860 ? -4.017 -17.881 -13.118 1.00 96.06 860 MET A O 1
ATOM 6511 N N . LEU A 1 861 ? -4.666 -15.761 -12.750 1.00 97.31 861 LEU A N 1
ATOM 6512 C CA . LEU A 1 861 ? -5.959 -16.147 -12.183 1.00 97.31 861 LEU A CA 1
ATOM 6513 C C . LEU A 1 861 ? -6.847 -16.823 -13.232 1.00 97.31 861 LEU A C 1
ATOM 6515 O O . LEU A 1 861 ? -7.474 -17.834 -12.921 1.00 97.31 861 LEU A O 1
ATOM 6519 N N . GLN A 1 862 ? -6.851 -16.328 -14.471 1.00 96.56 862 GLN A N 1
ATOM 6520 C CA . GLN A 1 862 ? -7.553 -16.949 -15.596 1.00 96.56 862 GLN A CA 1
ATOM 6521 C C . GLN A 1 862 ? -7.068 -18.377 -15.849 1.00 96.56 862 GLN A C 1
ATOM 6523 O O . GLN A 1 862 ? -7.887 -19.290 -15.946 1.00 96.56 862 GLN A O 1
ATOM 6528 N N . GLY A 1 863 ? -5.750 -18.598 -15.862 1.00 95.62 863 GLY A N 1
ATOM 6529 C CA . GLY A 1 863 ? -5.160 -19.927 -16.028 1.00 95.62 863 GLY A CA 1
ATOM 6530 C C . GLY A 1 863 ? -5.555 -20.909 -14.920 1.00 95.62 863 GLY A C 1
ATOM 6531 O O . GLY A 1 863 ? -5.847 -22.069 -15.202 1.00 95.62 863 GLY A O 1
ATOM 6532 N N . ILE A 1 864 ? -5.627 -20.453 -13.664 1.00 95.94 864 ILE A N 1
ATOM 6533 C CA . ILE A 1 864 ? -6.046 -21.282 -12.515 1.00 95.94 864 ILE A CA 1
ATOM 6534 C C . ILE A 1 864 ? -7.561 -21.533 -12.506 1.00 95.94 864 ILE A C 1
ATOM 6536 O O . ILE A 1 864 ? -8.020 -22.592 -12.060 1.00 95.94 864 ILE A O 1
ATOM 6540 N N . MET A 1 865 ? -8.349 -20.558 -12.958 1.00 96.00 865 MET A N 1
ATOM 6541 C CA . MET A 1 865 ? -9.799 -20.693 -13.086 1.00 96.00 865 MET A CA 1
ATOM 6542 C C . MET A 1 865 ? -10.184 -21.538 -14.309 1.00 96.00 865 MET A C 1
ATOM 6544 O O . MET A 1 865 ? -11.237 -22.168 -14.302 1.00 96.00 865 MET A O 1
ATOM 6548 N N . GLY A 1 866 ? -9.323 -21.591 -15.329 1.00 95.81 866 GLY A N 1
ATOM 6549 C CA . GLY A 1 866 ? -9.601 -22.238 -16.608 1.00 95.81 866 GLY A CA 1
ATOM 6550 C C . GLY A 1 866 ? -10.575 -21.435 -17.471 1.00 95.81 866 GLY A C 1
ATOM 6551 O O . GLY A 1 866 ? -11.416 -22.037 -18.132 1.00 95.81 866 GLY A O 1
ATOM 6552 N N . VAL A 1 867 ? -10.490 -20.100 -17.430 1.00 95.62 867 VAL A N 1
ATOM 6553 C CA . VAL A 1 867 ? -11.385 -19.197 -18.175 1.00 95.62 867 VAL A CA 1
ATOM 6554 C C . VAL A 1 867 ? -10.611 -18.335 -19.162 1.00 95.62 867 VAL A C 1
ATOM 6556 O O . VAL A 1 867 ? -9.496 -17.902 -18.871 1.00 95.62 867 VAL A O 1
ATOM 6559 N N . SER A 1 868 ? -11.209 -18.072 -20.318 1.00 94.69 868 SER A N 1
ATOM 6560 C CA . SER A 1 868 ? -10.696 -17.146 -21.331 1.00 94.69 868 SER A CA 1
ATOM 6561 C C . SER A 1 868 ? -11.293 -15.740 -21.185 1.00 94.69 868 SER A C 1
ATOM 6563 O O . SER A 1 868 ? -12.222 -15.516 -20.407 1.00 94.69 868 SER A O 1
ATOM 6565 N N . ASP A 1 869 ? -10.751 -14.770 -21.927 1.00 92.62 869 ASP A N 1
ATOM 6566 C CA . ASP A 1 869 ? -11.188 -13.365 -21.878 1.00 92.62 869 ASP A CA 1
ATOM 6567 C C . ASP A 1 869 ? -12.669 -13.180 -22.245 1.00 92.62 869 ASP A C 1
ATOM 6569 O O . ASP A 1 869 ? -13.363 -12.355 -21.653 1.00 92.62 869 ASP A O 1
ATOM 6573 N N . ASP A 1 870 ? -13.190 -13.969 -23.189 1.00 92.44 870 ASP A N 1
ATOM 6574 C CA . ASP A 1 870 ? -14.579 -13.891 -23.657 1.00 92.44 870 ASP A CA 1
ATOM 6575 C C . ASP A 1 870 ? -15.604 -14.316 -22.597 1.00 92.44 870 ASP A C 1
ATOM 6577 O O . ASP A 1 870 ? -16.747 -13.840 -22.628 1.00 92.44 870 ASP A O 1
ATOM 6581 N N . GLN A 1 871 ? -15.177 -15.149 -21.644 1.00 94.50 871 GLN A N 1
ATOM 6582 C CA . GLN A 1 871 ? -15.987 -15.624 -20.522 1.00 94.50 871 GLN A CA 1
ATOM 6583 C C . GLN A 1 871 ? -16.063 -14.614 -19.371 1.00 94.50 871 GLN A C 1
ATOM 6585 O O . GLN A 1 871 ? -16.860 -14.808 -18.454 1.00 94.50 871 GLN A O 1
ATOM 6590 N N . ILE A 1 872 ? -15.260 -13.545 -19.401 1.00 96.00 872 ILE A N 1
ATOM 6591 C CA . ILE A 1 872 ? -15.367 -12.452 -18.434 1.00 96.00 872 ILE A CA 1
ATOM 6592 C C . ILE A 1 872 ? -16.562 -11.579 -18.831 1.00 96.00 872 ILE A C 1
ATOM 6594 O O . ILE A 1 872 ? -16.565 -10.918 -19.877 1.00 96.00 872 ILE A O 1
ATOM 6598 N N . GLU A 1 873 ? -17.593 -11.582 -17.990 1.00 94.56 873 GLU A N 1
ATOM 6599 C CA . GLU A 1 873 ? -18.810 -10.795 -18.209 1.00 94.56 873 GLU A CA 1
ATOM 6600 C C . GLU A 1 873 ? -18.585 -9.312 -17.931 1.00 94.56 873 GLU A C 1
ATOM 6602 O O . GLU A 1 873 ? -19.093 -8.461 -18.660 1.00 94.56 873 GLU A O 1
ATOM 6607 N N . GLU A 1 874 ? -17.801 -9.014 -16.895 1.00 93.25 874 GLU A N 1
ATOM 6608 C CA . GLU A 1 874 ? -17.535 -7.656 -16.437 1.00 93.25 874 GLU A CA 1
ATOM 6609 C C . GLU A 1 874 ? -16.127 -7.535 -15.838 1.00 93.25 874 GLU A C 1
ATOM 6611 O O . GLU A 1 874 ? -15.688 -8.390 -15.061 1.00 93.25 874 GLU A O 1
ATOM 6616 N N . VAL A 1 875 ? -15.438 -6.445 -16.176 1.00 94.62 875 VAL A N 1
ATOM 6617 C CA . VAL A 1 875 ? -14.183 -6.004 -15.563 1.00 94.62 875 VAL A CA 1
ATOM 6618 C C . VAL A 1 875 ? -14.450 -4.725 -14.776 1.00 94.62 875 VAL A C 1
ATOM 6620 O O . VAL A 1 875 ? -14.652 -3.660 -15.347 1.00 94.62 875 VAL A O 1
ATOM 6623 N N . MET A 1 876 ? -14.424 -4.827 -13.457 1.00 91.25 876 MET A N 1
ATOM 6624 C CA . MET A 1 876 ? -14.625 -3.727 -12.525 1.00 91.25 876 MET A CA 1
ATOM 6625 C C . MET A 1 876 ? -13.272 -3.135 -12.124 1.00 91.25 876 MET A C 1
ATOM 6627 O O . MET A 1 876 ? -12.419 -3.826 -11.563 1.00 91.25 876 MET A O 1
ATOM 6631 N N . LEU A 1 877 ? -13.072 -1.849 -12.388 1.00 88.75 877 LEU A N 1
ATOM 6632 C CA . LEU A 1 877 ? -11.880 -1.102 -11.998 1.00 88.75 877 LEU A CA 1
ATOM 6633 C C . LEU A 1 877 ? -12.148 -0.327 -10.710 1.00 88.75 877 LEU A C 1
ATOM 6635 O O . LEU A 1 877 ? -13.074 0.482 -10.646 1.00 88.75 877 LEU A O 1
ATOM 6639 N N . SER A 1 878 ? -11.319 -0.559 -9.699 1.00 85.25 878 SER A N 1
ATOM 6640 C CA . SER A 1 878 ? -11.338 0.136 -8.411 1.00 85.25 878 SER A CA 1
ATOM 6641 C C . SER A 1 878 ? -10.074 0.979 -8.230 1.00 85.25 878 SER A C 1
ATOM 6643 O O . SER A 1 878 ? -9.079 0.815 -8.943 1.00 85.25 878 SER A O 1
ATOM 6645 N N . GLY A 1 879 ? -10.138 1.893 -7.266 1.00 75.12 879 GLY A N 1
ATOM 6646 C CA . GLY A 1 879 ? -9.015 2.706 -6.813 1.00 75.12 879 GLY A CA 1
ATOM 6647 C C . GLY A 1 879 ? -9.147 4.152 -7.273 1.00 75.12 879 GLY A C 1
ATOM 6648 O O . GLY A 1 879 ? -9.788 4.445 -8.278 1.00 75.12 879 GLY A O 1
ATOM 6649 N N . GLY A 1 880 ? -8.513 5.086 -6.555 1.00 63.12 880 GLY A N 1
ATOM 6650 C CA . GLY A 1 880 ? -8.645 6.537 -6.796 1.00 63.12 880 GLY A CA 1
ATOM 6651 C C . GLY A 1 880 ? -8.166 7.030 -8.171 1.00 63.12 880 GLY A C 1
ATOM 6652 O O . GLY A 1 880 ? -8.257 8.219 -8.464 1.00 63.12 880 GLY A O 1
ATOM 6653 N N . PHE A 1 881 ? -7.646 6.123 -8.995 1.00 62.75 881 PHE A N 1
ATOM 6654 C CA . PHE A 1 881 ? -7.141 6.350 -10.338 1.00 62.75 881 PHE A CA 1
ATOM 6655 C C . PHE A 1 881 ? -8.190 6.122 -11.443 1.00 62.75 881 PHE A C 1
ATOM 6657 O O . PHE A 1 881 ? -8.171 6.817 -12.458 1.00 62.75 881 PHE A O 1
ATOM 6664 N N . GLY A 1 882 ? -9.104 5.161 -11.269 1.00 50.97 882 GLY A N 1
ATOM 6665 C CA . GLY A 1 882 ? -9.849 4.582 -12.396 1.00 50.97 882 GLY A CA 1
ATOM 6666 C C . GLY A 1 882 ? -10.907 5.489 -13.041 1.00 50.97 882 GLY A C 1
ATOM 6667 O O . GLY A 1 882 ? -11.228 5.273 -14.205 1.00 50.97 882 GLY A O 1
ATOM 6668 N N . ASN A 1 883 ? -11.380 6.540 -12.356 1.00 54.34 883 ASN A N 1
ATOM 6669 C CA . ASN A 1 883 ? -12.381 7.487 -12.884 1.00 54.34 883 ASN A CA 1
ATOM 6670 C C . ASN A 1 883 ? -11.952 8.173 -14.195 1.00 54.34 883 ASN A C 1
ATOM 6672 O O . ASN A 1 883 ? -12.796 8.595 -14.978 1.00 54.34 883 ASN A O 1
ATOM 6676 N N . TYR A 1 884 ? -10.643 8.304 -14.420 1.00 65.88 884 TYR A N 1
ATOM 6677 C CA . TYR A 1 884 ? -10.075 9.077 -15.528 1.00 65.88 884 TYR A CA 1
ATOM 6678 C C . TYR A 1 884 ? -9.332 8.199 -16.540 1.00 65.88 884 TYR A C 1
ATOM 6680 O O . TYR A 1 884 ? -8.697 8.709 -17.461 1.00 65.88 884 TYR A O 1
ATOM 6688 N N . VAL A 1 885 ? -9.369 6.874 -16.371 1.00 78.12 885 VAL A N 1
ATOM 6689 C CA . VAL A 1 885 ? -8.652 5.944 -17.247 1.00 78.12 885 VAL A CA 1
ATOM 6690 C C . VAL A 1 885 ? -9.441 5.733 -18.525 1.00 78.12 885 VAL A C 1
ATOM 6692 O O . VAL A 1 885 ? -10.567 5.244 -18.505 1.00 78.12 885 VAL A O 1
ATOM 6695 N N . ASN A 1 886 ? -8.817 6.031 -19.661 1.00 87.56 886 ASN A N 1
ATOM 6696 C CA . ASN A 1 886 ? -9.358 5.630 -20.947 1.00 87.56 886 ASN A CA 1
ATOM 6697 C C . ASN A 1 886 ? -9.274 4.101 -21.086 1.00 87.56 886 ASN A C 1
ATOM 6699 O O . ASN A 1 886 ? -8.186 3.520 -21.162 1.00 87.56 886 ASN A O 1
ATOM 6703 N N . ILE A 1 887 ? -10.441 3.460 -21.121 1.00 89.81 887 ILE A N 1
ATOM 6704 C CA . ILE A 1 887 ? -10.574 2.002 -21.180 1.00 89.81 887 ILE A CA 1
ATOM 6705 C C . ILE A 1 887 ? -9.935 1.440 -22.455 1.00 89.81 887 ILE A C 1
ATOM 6707 O O . ILE A 1 887 ? -9.222 0.439 -22.388 1.00 89.81 887 ILE A O 1
ATOM 6711 N N . GLU A 1 888 ? -10.128 2.094 -23.603 1.00 91.69 888 GLU A N 1
ATOM 6712 C CA . GLU A 1 888 ? -9.537 1.651 -24.870 1.00 91.69 888 GLU A CA 1
ATOM 6713 C C . GLU A 1 888 ? -8.013 1.679 -24.795 1.00 91.69 888 GLU A C 1
ATOM 6715 O O . GLU A 1 888 ? -7.362 0.710 -25.180 1.00 91.69 888 GLU A O 1
ATOM 6720 N N . SER A 1 889 ? -7.435 2.747 -24.241 1.00 93.50 889 SER A N 1
ATOM 6721 C CA . SER A 1 889 ? -5.988 2.857 -24.049 1.00 93.50 889 SER A CA 1
ATOM 6722 C C . SER A 1 889 ? -5.458 1.806 -23.071 1.00 93.50 889 SER A C 1
ATOM 6724 O O . SER A 1 889 ? -4.422 1.197 -23.338 1.00 93.50 889 SER A O 1
ATOM 6726 N N . ALA A 1 890 ? -6.168 1.541 -21.969 1.00 92.50 890 ALA A N 1
ATOM 6727 C CA . ALA A 1 890 ? -5.786 0.526 -20.985 1.00 92.50 890 ALA A CA 1
ATOM 6728 C C . ALA A 1 890 ? -5.778 -0.892 -21.583 1.00 92.50 890 ALA A C 1
ATOM 6730 O O . ALA A 1 890 ? -4.814 -1.641 -21.394 1.00 92.50 890 ALA A O 1
ATOM 6731 N N . VAL A 1 891 ? -6.802 -1.245 -22.362 1.00 92.94 891 VAL A N 1
ATOM 6732 C CA . VAL A 1 891 ? -6.840 -2.505 -23.122 1.00 92.94 891 VAL A CA 1
ATOM 6733 C C . VAL A 1 891 ? -5.730 -2.522 -24.175 1.00 92.94 891 VAL A C 1
ATOM 6735 O O . VAL A 1 891 ? -4.979 -3.490 -24.287 1.00 92.94 891 VAL A O 1
ATOM 6738 N N . ARG A 1 892 ? -5.545 -1.418 -24.906 1.00 93.44 892 ARG A N 1
ATOM 6739 C CA . ARG A 1 892 ? -4.562 -1.301 -25.989 1.00 93.44 892 ARG A CA 1
ATOM 6740 C C . ARG A 1 892 ? -3.130 -1.546 -25.529 1.00 93.44 892 ARG A C 1
ATOM 6742 O O . ARG A 1 892 ? -2.374 -2.198 -26.251 1.00 93.44 892 ARG A O 1
ATOM 6749 N N . ILE A 1 893 ? -2.742 -1.041 -24.358 1.00 94.06 893 ILE A N 1
ATOM 6750 C CA . ILE A 1 893 ? -1.401 -1.272 -23.799 1.00 94.06 893 ILE A CA 1
ATOM 6751 C C . ILE A 1 893 ? -1.267 -2.638 -23.115 1.00 94.06 893 ILE A C 1
ATOM 6753 O O . ILE A 1 893 ? -0.158 -2.998 -22.717 1.00 94.06 893 ILE A O 1
ATOM 6757 N N . GLY A 1 894 ? -2.353 -3.404 -22.980 1.00 92.00 894 GLY A N 1
ATOM 6758 C CA . GLY A 1 894 ? -2.390 -4.675 -22.256 1.00 92.00 894 GLY A CA 1
ATOM 6759 C C . GLY A 1 894 ? -2.242 -4.493 -20.745 1.00 92.00 894 GLY A C 1
ATOM 6760 O O . GLY A 1 894 ? -1.454 -5.204 -20.127 1.00 92.00 894 GLY A O 1
ATOM 6761 N N . LEU A 1 895 ? -2.895 -3.471 -20.179 1.00 92.88 895 LEU A N 1
ATOM 6762 C CA . LEU A 1 895 ? -3.117 -3.341 -18.732 1.00 92.88 895 LEU A CA 1
ATOM 6763 C C . LEU A 1 895 ? -4.334 -4.171 -18.301 1.00 92.88 895 LEU A C 1
ATOM 6765 O O . LEU A 1 895 ? -4.322 -4.776 -17.232 1.00 92.88 895 LEU A O 1
ATOM 6769 N N . LEU A 1 896 ? -5.363 -4.195 -19.148 1.00 92.38 896 LEU A N 1
ATOM 6770 C CA . LEU A 1 896 ? -6.598 -4.955 -18.973 1.00 92.38 896 LEU A CA 1
ATOM 6771 C C . LEU A 1 896 ? -6.703 -6.043 -20.049 1.00 92.38 896 LEU A C 1
ATOM 6773 O O . LEU A 1 896 ? -6.103 -5.880 -21.117 1.00 92.38 896 LEU A O 1
ATOM 6777 N N . PRO A 1 897 ? -7.459 -7.127 -19.792 1.00 92.00 897 PRO A N 1
ATOM 6778 C CA . PRO A 1 897 ? -7.737 -8.131 -20.812 1.00 92.00 897 PRO A CA 1
ATOM 6779 C C . PRO A 1 897 ? -8.449 -7.524 -22.027 1.00 92.00 897 PRO A C 1
ATOM 6781 O O . PRO A 1 897 ? -9.117 -6.493 -21.888 1.00 92.00 897 PRO A O 1
ATOM 6784 N N . PRO A 1 898 ? -8.319 -8.144 -23.214 1.00 91.12 898 PRO A N 1
ATOM 6785 C CA . PRO A 1 898 ? -8.921 -7.690 -24.468 1.00 91.12 898 PRO A CA 1
ATOM 6786 C C . PRO A 1 898 ? -10.445 -7.897 -24.497 1.00 91.12 898 PRO A C 1
ATOM 6788 O O . PRO A 1 898 ? -10.993 -8.583 -25.358 1.00 91.12 898 PRO A O 1
ATOM 6791 N N . VAL A 1 899 ? -11.151 -7.281 -23.549 1.00 90.44 899 VAL A N 1
ATOM 6792 C CA . VAL A 1 899 ? -12.612 -7.265 -23.470 1.00 90.44 899 VAL A CA 1
ATOM 6793 C C . VAL A 1 899 ? -13.179 -6.010 -24.143 1.00 90.44 899 VAL A C 1
ATOM 6795 O O . VAL A 1 899 ? -12.517 -4.968 -24.179 1.00 90.44 899 VAL A O 1
ATOM 6798 N N . PRO A 1 900 ? -14.420 -6.057 -24.662 1.00 89.56 900 PRO A N 1
ATOM 6799 C CA . PRO A 1 900 ? -15.090 -4.864 -25.166 1.00 89.56 900 PRO A CA 1
ATOM 6800 C C . PRO A 1 900 ? -15.181 -3.777 -24.079 1.00 89.56 900 PRO A C 1
ATOM 6802 O O . PRO A 1 900 ? -15.569 -4.109 -22.956 1.00 89.56 900 PRO A O 1
ATOM 6805 N N . PRO A 1 901 ? -14.937 -2.487 -24.389 1.00 86.75 901 PRO A N 1
ATOM 6806 C CA . PRO A 1 901 ? -15.008 -1.408 -23.398 1.00 86.75 901 PRO A CA 1
ATOM 6807 C C . PRO A 1 901 ? -16.338 -1.335 -22.637 1.00 86.75 901 PRO A C 1
ATOM 6809 O O . PRO A 1 901 ? -16.358 -0.968 -21.472 1.00 86.75 901 PRO A O 1
ATOM 6812 N N . ALA A 1 902 ? -17.443 -1.757 -23.263 1.00 87.38 902 ALA A N 1
ATOM 6813 C CA . ALA A 1 902 ? -18.765 -1.822 -22.638 1.00 87.38 902 ALA A CA 1
ATOM 6814 C C . ALA A 1 902 ? -18.876 -2.834 -21.477 1.00 87.38 902 ALA A C 1
ATOM 6816 O O . ALA A 1 902 ? -19.832 -2.763 -20.711 1.00 87.38 902 ALA A O 1
ATOM 6817 N N . ARG A 1 903 ? -17.935 -3.780 -21.355 1.00 90.56 903 ARG A N 1
ATOM 6818 C CA . ARG A 1 903 ? -17.836 -4.715 -20.220 1.00 90.56 903 ARG A CA 1
ATOM 6819 C C . ARG A 1 903 ? -16.933 -4.193 -19.105 1.00 90.56 903 ARG A C 1
ATOM 6821 O O . ARG A 1 903 ? -16.753 -4.888 -18.112 1.00 90.56 903 ARG A O 1
ATOM 6828 N N . VAL A 1 904 ? -16.324 -3.021 -19.269 1.00 88.44 904 VAL A N 1
ATOM 6829 C CA . VAL A 1 904 ? -15.446 -2.433 -18.259 1.00 88.44 904 VAL A CA 1
ATOM 6830 C C . VAL A 1 904 ? -16.216 -1.344 -17.523 1.00 88.44 904 VAL A C 1
ATOM 6832 O O . VAL A 1 904 ? -16.679 -0.383 -18.135 1.00 88.44 904 VAL A O 1
ATOM 6835 N N . SER A 1 905 ? -16.348 -1.491 -16.211 1.00 83.06 905 SER A N 1
ATOM 6836 C CA . SER A 1 905 ? -17.020 -0.533 -15.338 1.00 83.06 905 SER A CA 1
ATOM 6837 C C . SER A 1 905 ? -16.035 0.015 -14.312 1.00 83.06 905 SER A C 1
ATOM 6839 O O . SER A 1 905 ? -15.114 -0.671 -13.873 1.00 83.06 905 SER A O 1
ATOM 6841 N N . TYR A 1 906 ? -16.202 1.278 -13.929 1.00 81.94 906 TYR A N 1
ATOM 6842 C CA . TYR A 1 906 ? -15.460 1.851 -12.813 1.00 81.94 906 TYR A CA 1
ATOM 6843 C C . TYR A 1 906 ? -16.345 1.855 -11.569 1.00 81.94 906 TYR A C 1
ATOM 6845 O O . TYR A 1 906 ? -17.461 2.368 -11.599 1.00 81.94 906 TYR A O 1
ATOM 6853 N N . VAL A 1 907 ? -15.840 1.280 -10.478 1.00 79.19 907 VAL A N 1
ATOM 6854 C CA . VAL A 1 907 ? -16.599 1.026 -9.241 1.00 79.19 907 VAL A CA 1
ATOM 6855 C C . VAL A 1 907 ? -16.143 1.894 -8.060 1.00 79.19 907 VAL A C 1
ATOM 6857 O O . VAL A 1 907 ? -16.548 1.668 -6.921 1.00 79.19 907 VAL A O 1
ATOM 6860 N N . GLY A 1 908 ? -15.322 2.919 -8.308 1.00 80.94 908 GLY A N 1
ATOM 6861 C CA . GLY A 1 908 ? -14.933 3.884 -7.278 1.00 80.94 908 GLY A CA 1
ATOM 6862 C C . GLY A 1 908 ? -13.934 3.349 -6.250 1.00 80.94 908 GLY A C 1
ATOM 6863 O O . GLY A 1 908 ? -13.151 2.434 -6.507 1.00 80.94 908 GLY A O 1
ATOM 6864 N N . ASN A 1 909 ? -13.947 3.957 -5.058 1.00 85.62 909 ASN A N 1
ATOM 6865 C CA . ASN A 1 909 ? -13.189 3.462 -3.910 1.00 85.62 909 ASN A CA 1
ATOM 6866 C C . ASN A 1 909 ? -13.982 2.343 -3.220 1.00 85.62 909 ASN A C 1
ATOM 6868 O O . ASN A 1 909 ? -14.750 2.577 -2.282 1.00 85.62 909 ASN A O 1
ATOM 6872 N N . THR A 1 910 ? -13.783 1.117 -3.697 1.00 90.75 910 THR A N 1
ATOM 6873 C CA . THR A 1 910 ? -14.503 -0.051 -3.182 1.00 90.75 910 THR A CA 1
ATOM 6874 C C . THR A 1 910 ? -14.086 -0.430 -1.757 1.00 90.75 910 THR A C 1
ATOM 6876 O O . THR A 1 910 ? -14.908 -0.960 -1.008 1.00 90.75 910 THR A O 1
ATOM 6879 N N . ALA A 1 911 ? -12.864 -0.088 -1.330 1.00 93.31 911 ALA A N 1
ATOM 6880 C CA . ALA A 1 911 ? -12.405 -0.293 0.043 1.00 93.31 911 ALA A CA 1
ATOM 6881 C C . ALA A 1 911 ? -13.199 0.567 1.041 1.00 93.31 911 ALA A C 1
ATOM 6883 O O . ALA A 1 911 ? -13.678 0.062 2.061 1.00 93.31 911 ALA A O 1
ATOM 6884 N N . LEU A 1 912 ? -13.408 1.851 0.726 1.00 93.12 912 LEU A N 1
ATOM 6885 C CA . LEU A 1 912 ? -14.240 2.736 1.542 1.00 93.12 912 LEU A CA 1
ATOM 6886 C C . LEU A 1 912 ? -15.710 2.311 1.503 1.00 93.12 912 LEU A C 1
ATOM 6888 O O . LEU A 1 912 ? -16.343 2.247 2.555 1.00 93.12 912 LEU A O 1
ATOM 6892 N N . LEU A 1 913 ? -16.243 1.986 0.321 1.00 90.62 913 LEU A N 1
ATOM 6893 C CA . LEU A 1 913 ? -17.634 1.548 0.176 1.00 90.62 913 LEU A CA 1
ATOM 6894 C C . LEU A 1 913 ? -17.906 0.266 0.979 1.00 90.62 913 LEU A C 1
ATOM 6896 O O . LEU A 1 913 ? -18.880 0.193 1.725 1.00 90.62 913 LEU A O 1
ATOM 6900 N N . GLY A 1 914 ? -17.012 -0.723 0.921 1.00 93.69 914 GLY A N 1
ATOM 6901 C CA . GLY A 1 914 ? -17.137 -1.938 1.726 1.00 93.69 914 GLY A CA 1
ATOM 6902 C C . GLY A 1 914 ? -16.985 -1.677 3.229 1.00 93.69 914 GLY A C 1
ATOM 6903 O O . GLY A 1 914 ? -17.696 -2.283 4.034 1.00 93.69 914 GLY A O 1
ATOM 6904 N N . ALA A 1 915 ? -16.131 -0.728 3.632 1.00 96.75 915 ALA A N 1
ATOM 6905 C CA . ALA A 1 915 ? -16.049 -0.281 5.023 1.00 96.75 915 ALA A CA 1
ATOM 6906 C C . ALA A 1 915 ? -17.351 0.396 5.491 1.00 96.75 915 ALA A C 1
ATOM 6908 O O . ALA A 1 915 ? -17.790 0.151 6.615 1.00 96.75 915 ALA A O 1
ATOM 6909 N N . GLN A 1 916 ? -18.001 1.191 4.636 1.00 95.00 916 GLN A N 1
ATOM 6910 C CA . GLN A 1 916 ? -19.316 1.790 4.898 1.00 95.00 916 GLN A CA 1
ATOM 6911 C C . GLN A 1 916 ? -20.410 0.719 5.002 1.00 95.00 916 GLN A C 1
ATOM 6913 O O . GLN A 1 916 ? -21.200 0.738 5.942 1.00 95.00 916 GLN A O 1
ATOM 6918 N N . MET A 1 917 ? -20.421 -0.276 4.115 1.00 92.88 917 MET A N 1
ATOM 6919 C CA . MET A 1 917 ? -21.367 -1.396 4.195 1.00 92.88 917 MET A CA 1
ATOM 6920 C C . MET A 1 917 ? -21.215 -2.179 5.503 1.00 92.88 917 MET A C 1
ATOM 6922 O O . MET A 1 917 ? -22.205 -2.450 6.178 1.00 92.88 917 MET A O 1
ATOM 6926 N N . ALA A 1 918 ? -19.982 -2.482 5.914 1.00 95.75 918 ALA A N 1
ATOM 6927 C CA . ALA A 1 918 ? -19.710 -3.147 7.189 1.00 95.75 918 ALA A CA 1
ATOM 6928 C C . ALA A 1 918 ? -19.969 -2.251 8.416 1.00 95.75 918 ALA A C 1
ATOM 6930 O O . ALA A 1 918 ? -20.237 -2.747 9.516 1.00 95.75 918 ALA A O 1
ATOM 6931 N N . LEU A 1 919 ? -19.896 -0.926 8.255 1.00 96.88 919 LEU A N 1
ATOM 6932 C CA . LEU A 1 919 ? -20.304 0.032 9.280 1.00 96.88 919 LEU A CA 1
ATOM 6933 C C . LEU A 1 919 ? -21.817 -0.053 9.501 1.00 96.88 919 LEU A C 1
ATOM 6935 O O . LEU A 1 919 ? -22.246 -0.191 10.648 1.00 96.88 919 LEU A O 1
ATOM 6939 N N . MET A 1 920 ? -22.583 -0.054 8.410 1.00 93.44 920 MET A N 1
ATOM 6940 C CA . MET A 1 920 ? -24.048 -0.050 8.400 1.00 93.44 920 MET A CA 1
ATOM 6941 C C . MET A 1 920 ? -24.692 -1.416 8.631 1.00 93.44 920 MET A C 1
ATOM 6943 O O . MET A 1 920 ? -25.865 -1.468 8.991 1.00 93.44 920 MET A O 1
ATOM 6947 N N . SER A 1 921 ? -23.960 -2.513 8.427 1.00 93.25 921 SER A N 1
ATOM 6948 C CA . SER A 1 921 ? -24.509 -3.865 8.523 1.00 93.25 921 SER A CA 1
ATOM 6949 C C . SER A 1 921 ? -23.521 -4.871 9.123 1.00 93.25 921 SER A C 1
ATOM 6951 O O . SER A 1 921 ? -22.496 -5.221 8.534 1.00 93.25 921 SER A O 1
ATOM 6953 N N . GLU A 1 922 ? -23.864 -5.419 10.288 1.00 93.00 922 GLU A N 1
ATOM 6954 C CA . GLU A 1 922 ? -23.163 -6.543 10.913 1.00 93.00 922 GLU A CA 1
ATOM 6955 C C . GLU A 1 922 ? -23.315 -7.834 10.106 1.00 93.00 922 GLU A C 1
ATOM 6957 O O . GLU A 1 922 ? -22.438 -8.701 10.176 1.00 93.00 922 GLU A O 1
ATOM 6962 N N . THR A 1 923 ? -24.370 -7.939 9.291 1.00 92.75 923 THR A N 1
ATOM 6963 C CA . THR A 1 923 ? -24.520 -9.026 8.317 1.00 92.75 923 THR A CA 1
ATOM 6964 C C . THR A 1 923 ? -23.413 -8.949 7.270 1.00 92.75 923 THR A C 1
ATOM 6966 O O . THR A 1 923 ? -22.745 -9.951 7.030 1.00 92.75 923 THR A O 1
ATOM 6969 N N . GLU A 1 924 ? -23.140 -7.767 6.710 1.00 93.06 924 GLU A N 1
ATOM 6970 C CA . GLU A 1 924 ? -22.027 -7.584 5.765 1.00 93.06 924 GLU A CA 1
ATOM 6971 C C . GLU A 1 924 ? -20.667 -7.771 6.434 1.00 93.06 924 GLU A C 1
ATOM 6973 O O . GLU A 1 924 ? -19.777 -8.404 5.870 1.00 93.06 924 GLU A O 1
ATOM 6978 N N . ARG A 1 925 ? -20.503 -7.304 7.677 1.00 94.00 925 ARG A N 1
ATOM 6979 C CA . ARG A 1 925 ? -19.260 -7.533 8.429 1.00 94.00 925 ARG A CA 1
ATOM 6980 C C . ARG A 1 925 ? -19.002 -9.019 8.694 1.00 94.00 925 ARG A C 1
ATOM 6982 O O . ARG A 1 925 ? -17.856 -9.459 8.644 1.00 94.00 925 ARG A O 1
ATOM 6989 N N . SER A 1 926 ? -20.052 -9.790 8.966 1.00 93.75 926 SER A N 1
ATOM 6990 C CA . SER A 1 926 ? -19.967 -11.248 9.125 1.00 93.75 926 SER A CA 1
ATOM 6991 C C . SER A 1 926 ? -19.698 -11.932 7.783 1.00 93.75 926 SER A C 1
ATOM 6993 O O . SER A 1 926 ? -18.812 -12.777 7.693 1.00 93.75 926 SER A O 1
ATOM 6995 N N . ARG A 1 927 ? -20.360 -11.477 6.713 1.00 94.38 927 ARG A N 1
ATOM 6996 C CA . ARG A 1 927 ? -20.128 -11.947 5.342 1.00 94.38 927 ARG A CA 1
ATOM 6997 C C . ARG A 1 927 ? -18.681 -11.740 4.899 1.00 94.38 927 ARG A C 1
ATOM 6999 O O . ARG A 1 927 ? -18.102 -12.643 4.304 1.00 94.38 927 ARG A O 1
ATOM 7006 N N . ALA A 1 928 ? -18.063 -10.614 5.261 1.00 95.69 928 ALA A N 1
ATOM 7007 C CA . ALA A 1 928 ? -16.640 -10.352 5.036 1.00 95.69 928 ALA A CA 1
ATOM 7008 C C . ALA A 1 928 ? -15.750 -11.482 5.563 1.00 95.69 928 ALA A C 1
ATOM 7010 O O . ALA A 1 928 ? -14.802 -11.909 4.903 1.00 95.69 928 ALA A O 1
ATOM 7011 N N . PHE A 1 929 ? -16.060 -11.963 6.768 1.00 95.06 929 PHE A N 1
ATOM 7012 C CA . PHE A 1 929 ? -15.325 -13.037 7.421 1.00 95.06 929 PHE A CA 1
ATOM 7013 C C . PHE A 1 929 ? -15.521 -14.378 6.725 1.00 95.06 929 PHE A C 1
ATOM 7015 O O . PHE A 1 929 ? -14.537 -15.079 6.483 1.00 95.06 929 PHE A O 1
ATOM 7022 N N . ASP A 1 930 ? -16.750 -14.703 6.336 1.00 95.25 930 ASP A N 1
ATOM 7023 C CA . ASP A 1 930 ? -17.037 -15.937 5.605 1.00 95.25 930 ASP A CA 1
ATOM 7024 C C . ASP A 1 930 ? -16.356 -15.949 4.228 1.00 95.25 930 ASP A C 1
ATOM 7026 O O . ASP A 1 930 ? -15.720 -16.939 3.857 1.00 95.25 930 ASP A O 1
ATOM 7030 N N . ILE A 1 931 ? -16.387 -14.826 3.504 1.00 94.94 931 ILE A N 1
ATOM 7031 C CA . ILE A 1 931 ? -15.674 -14.655 2.229 1.00 94.94 931 ILE A CA 1
ATOM 7032 C C . ILE A 1 931 ? -14.169 -14.862 2.424 1.00 94.94 931 ILE A C 1
ATOM 7034 O O . ILE A 1 931 ? -13.565 -15.672 1.723 1.00 94.94 931 ILE A O 1
ATOM 7038 N N . ALA A 1 932 ? -13.557 -14.183 3.400 1.00 95.31 932 ALA A N 1
ATOM 7039 C CA . ALA A 1 932 ? -12.115 -14.263 3.650 1.00 95.31 932 ALA A CA 1
ATOM 7040 C C . ALA A 1 932 ? -11.629 -15.677 4.030 1.00 95.31 932 ALA A C 1
ATOM 7042 O O . ALA A 1 932 ? -10.437 -15.980 3.911 1.00 95.31 932 ALA A O 1
ATOM 7043 N N . ARG A 1 933 ? -12.528 -16.550 4.501 1.00 93.06 933 ARG A N 1
ATOM 7044 C CA . ARG A 1 933 ? -12.232 -17.960 4.792 1.00 93.06 933 ARG A CA 1
ATOM 7045 C C . ARG A 1 933 ? -12.334 -18.872 3.573 1.00 93.06 933 ARG A C 1
ATOM 7047 O O . ARG A 1 933 ? -11.625 -19.875 3.542 1.00 93.06 933 ARG A O 1
ATOM 7054 N N . ASN A 1 934 ? -13.199 -18.540 2.618 1.00 92.62 934 ASN A N 1
ATOM 7055 C CA . ASN A 1 934 ? -13.510 -19.391 1.466 1.00 92.62 934 ASN A CA 1
ATOM 7056 C C . ASN A 1 934 ? -12.783 -18.971 0.180 1.00 92.62 934 ASN A C 1
ATOM 7058 O O . ASN A 1 934 ? -12.671 -19.774 -0.742 1.00 92.62 934 ASN A O 1
ATOM 7062 N N . ILE A 1 935 ? -12.277 -17.739 0.111 1.00 95.75 935 ILE A N 1
ATOM 7063 C CA . ILE A 1 935 ? -11.522 -17.244 -1.041 1.00 95.75 935 ILE A CA 1
ATOM 7064 C C . ILE A 1 935 ? -10.130 -17.889 -1.145 1.00 95.75 935 ILE A C 1
ATOM 7066 O O . ILE A 1 935 ? -9.417 -18.062 -0.151 1.00 95.75 935 ILE A O 1
ATOM 7070 N N . GLU A 1 936 ? -9.715 -18.220 -2.368 1.00 96.12 936 GLU A N 1
ATOM 7071 C CA . GLU A 1 936 ? -8.417 -18.832 -2.648 1.00 96.12 936 GLU A CA 1
ATOM 7072 C C . GLU A 1 936 ? -7.367 -17.756 -2.965 1.00 96.12 936 GLU A C 1
ATOM 7074 O O . GLU A 1 936 ? -7.439 -17.045 -3.968 1.00 96.12 936 GLU A O 1
ATOM 7079 N N . HIS A 1 937 ? -6.354 -17.647 -2.104 1.00 95.94 937 HIS A N 1
ATOM 7080 C CA . HIS A 1 937 ? -5.222 -16.752 -2.328 1.00 95.94 937 HIS A CA 1
ATOM 7081 C C . HIS A 1 937 ? -4.169 -17.399 -3.237 1.00 95.94 937 HIS A C 1
ATOM 7083 O O . HIS A 1 937 ? -3.568 -18.420 -2.892 1.00 95.94 937 HIS A O 1
ATOM 7089 N N . VAL A 1 938 ? -3.872 -16.744 -4.357 1.00 95.25 938 VAL A N 1
ATOM 7090 C CA . VAL A 1 938 ? -2.839 -17.143 -5.312 1.00 95.25 938 VAL A CA 1
ATOM 7091 C C . VAL A 1 938 ? -1.573 -16.319 -5.075 1.00 95.25 938 VAL A C 1
ATOM 7093 O O . VAL A 1 938 ? -1.458 -15.163 -5.477 1.00 95.25 938 VAL A O 1
ATOM 7096 N N . ALA A 1 939 ? -0.574 -16.937 -4.444 1.00 92.62 939 ALA A N 1
ATOM 7097 C CA . ALA A 1 939 ? 0.728 -16.314 -4.230 1.00 92.62 939 ALA A CA 1
ATOM 7098 C C . ALA A 1 939 ? 1.578 -16.344 -5.516 1.00 92.62 939 ALA A C 1
ATOM 7100 O O . ALA A 1 939 ? 2.297 -17.318 -5.761 1.00 92.62 939 ALA A O 1
ATOM 7101 N N . LEU A 1 940 ? 1.534 -15.263 -6.306 1.00 91.31 940 LEU A N 1
ATOM 7102 C CA . LEU A 1 940 ? 2.236 -15.135 -7.599 1.00 91.31 940 LEU A CA 1
ATOM 7103 C C . LEU A 1 940 ? 3.724 -15.515 -7.514 1.00 91.31 940 LEU A C 1
ATOM 7105 O O . LEU A 1 940 ? 4.220 -16.272 -8.339 1.00 91.31 940 LEU A O 1
ATOM 7109 N N . ALA A 1 941 ? 4.419 -15.085 -6.454 1.00 85.88 941 ALA A N 1
ATOM 7110 C CA . ALA A 1 941 ? 5.846 -15.359 -6.245 1.00 85.88 941 ALA A CA 1
ATOM 7111 C C . ALA A 1 941 ? 6.198 -16.852 -6.069 1.00 85.88 941 ALA A C 1
ATOM 7113 O O . ALA A 1 941 ? 7.367 -17.221 -6.145 1.00 85.88 941 ALA A O 1
ATOM 7114 N N . THR A 1 942 ? 5.210 -17.708 -5.795 1.00 86.44 942 THR A N 1
ATOM 7115 C CA . THR A 1 942 ? 5.404 -19.160 -5.635 1.00 86.44 942 THR A CA 1
ATOM 7116 C C . THR A 1 942 ? 5.092 -19.951 -6.902 1.00 86.44 942 THR A C 1
ATOM 7118 O O . THR A 1 942 ? 5.305 -21.161 -6.920 1.00 86.44 942 THR A O 1
ATOM 7121 N N . ARG A 1 943 ? 4.591 -19.286 -7.949 1.00 89.12 943 ARG A N 1
ATOM 7122 C CA . ARG A 1 943 ? 4.179 -19.905 -9.209 1.00 89.12 943 ARG A CA 1
ATOM 7123 C C . ARG A 1 943 ? 5.302 -19.779 -10.244 1.00 89.12 943 ARG A C 1
ATOM 7125 O O . ARG A 1 943 ? 5.594 -18.656 -10.656 1.00 89.12 943 ARG A O 1
ATOM 7132 N N . PRO A 1 944 ? 5.937 -20.888 -10.664 1.00 88.25 944 PRO A N 1
ATOM 7133 C CA . PRO A 1 944 ? 7.013 -20.858 -11.656 1.00 88.25 944 PRO A CA 1
ATOM 7134 C C . PRO A 1 944 ? 6.608 -20.163 -12.962 1.00 88.25 944 PRO A C 1
ATOM 7136 O O . PRO A 1 944 ? 7.359 -19.342 -13.481 1.00 88.25 944 PRO A O 1
ATOM 7139 N N . GLU A 1 945 ? 5.389 -20.425 -13.433 1.00 91.00 945 GLU A N 1
ATOM 7140 C CA . GLU A 1 945 ? 4.827 -19.880 -14.669 1.00 91.00 945 GLU A CA 1
ATOM 7141 C C . GLU A 1 945 ? 4.579 -18.360 -14.629 1.00 91.00 945 GLU A C 1
ATOM 7143 O O . GLU A 1 945 ? 4.464 -17.727 -15.678 1.00 91.00 945 GLU A O 1
ATOM 7148 N N . PHE A 1 946 ? 4.559 -17.730 -13.444 1.00 91.38 946 PHE A N 1
ATOM 7149 C CA . PHE A 1 946 ? 4.337 -16.283 -13.337 1.00 91.38 946 PHE A CA 1
ATOM 7150 C C . PHE A 1 946 ? 5.452 -15.467 -13.990 1.00 91.38 946 PHE A C 1
ATOM 7152 O O . PHE A 1 946 ? 5.186 -14.399 -14.535 1.00 91.38 946 PHE A O 1
ATOM 7159 N N . GLN A 1 947 ? 6.701 -15.941 -13.930 1.00 89.31 947 GLN A N 1
ATOM 7160 C CA . GLN A 1 947 ? 7.829 -15.205 -14.498 1.00 89.31 947 GLN A CA 1
ATOM 7161 C C . GLN A 1 947 ? 7.689 -15.065 -16.017 1.00 89.31 947 GLN A C 1
ATOM 7163 O O . GLN A 1 947 ? 7.902 -13.972 -16.544 1.00 89.31 947 GLN A O 1
ATOM 7168 N N . ASP A 1 948 ? 7.281 -16.134 -16.697 1.00 92.75 948 ASP A N 1
ATOM 7169 C CA . ASP A 1 948 ? 7.075 -16.128 -18.146 1.00 92.75 948 ASP A CA 1
ATOM 7170 C C . ASP A 1 948 ? 5.860 -15.274 -18.520 1.00 92.75 948 ASP A C 1
ATOM 7172 O O . ASP A 1 948 ? 5.955 -14.419 -19.402 1.00 92.75 948 ASP A O 1
ATOM 7176 N N . ILE A 1 949 ? 4.756 -15.415 -17.774 1.00 94.12 949 ILE A N 1
ATOM 7177 C CA . ILE A 1 949 ? 3.559 -14.574 -17.927 1.00 94.12 949 ILE A CA 1
ATOM 7178 C C . ILE A 1 949 ? 3.916 -13.090 -17.770 1.00 94.12 949 ILE A C 1
ATOM 7180 O O . ILE A 1 949 ? 3.507 -12.270 -18.586 1.00 94.12 949 ILE A O 1
ATOM 7184 N N . PHE A 1 950 ? 4.706 -12.728 -16.758 1.00 93.31 950 PHE A N 1
ATOM 7185 C CA . PHE A 1 950 ? 5.115 -11.346 -16.507 1.00 93.31 950 PHE A CA 1
ATOM 7186 C C . PHE A 1 950 ? 5.995 -10.783 -17.632 1.00 93.31 950 PHE A C 1
ATOM 7188 O O . PHE A 1 950 ? 5.821 -9.634 -18.042 1.00 93.31 950 PHE A O 1
ATOM 7195 N N . VAL A 1 951 ? 6.941 -11.575 -18.148 1.00 92.69 951 VAL A N 1
ATOM 7196 C CA . VAL A 1 951 ? 7.805 -11.166 -19.268 1.00 92.69 951 VAL A CA 1
ATOM 7197 C C . VAL A 1 951 ? 6.986 -10.948 -20.537 1.00 92.69 951 VAL A C 1
ATOM 7199 O O . VAL A 1 951 ? 7.175 -9.934 -21.212 1.00 92.69 951 VAL A O 1
ATOM 7202 N N . GLU A 1 952 ? 6.049 -11.842 -20.843 1.00 93.00 952 GLU A N 1
ATOM 7203 C CA . GLU A 1 952 ? 5.146 -11.677 -21.984 1.00 93.00 952 GLU A CA 1
ATOM 7204 C C . GLU A 1 952 ? 4.223 -10.467 -21.795 1.00 93.00 952 GLU A C 1
ATOM 7206 O O . GLU A 1 952 ? 4.111 -9.625 -22.689 1.00 93.00 952 GLU A O 1
ATOM 7211 N N . ALA A 1 953 ? 3.686 -10.282 -20.588 1.00 93.62 953 ALA A N 1
ATOM 7212 C CA . ALA A 1 953 ? 2.860 -9.138 -20.223 1.00 93.62 953 ALA A CA 1
ATOM 7213 C C . ALA A 1 953 ? 3.611 -7.792 -20.263 1.00 93.62 953 ALA A C 1
ATOM 7215 O O . ALA A 1 953 ? 2.960 -6.750 -20.255 1.00 93.62 953 ALA A O 1
ATOM 7216 N N . CYS A 1 954 ? 4.949 -7.759 -20.346 1.00 93.62 954 CYS A N 1
ATOM 7217 C CA . CYS A 1 954 ? 5.708 -6.514 -20.542 1.00 93.62 954 CYS A CA 1
ATOM 7218 C C . CYS A 1 954 ? 5.590 -5.947 -21.966 1.00 93.62 954 CYS A C 1
ATOM 7220 O O . CYS A 1 954 ? 5.844 -4.753 -22.168 1.00 93.62 954 CYS A O 1
ATOM 7222 N N . LYS A 1 955 ? 5.227 -6.765 -22.963 1.00 93.50 955 LYS A N 1
ATOM 7223 C CA . LYS A 1 955 ? 5.012 -6.294 -24.340 1.00 93.50 955 LYS A CA 1
ATOM 7224 C C . LYS A 1 955 ? 3.789 -5.382 -24.390 1.00 93.50 955 LYS A C 1
ATOM 7226 O O . LYS A 1 955 ? 2.781 -5.654 -23.752 1.00 93.50 955 LYS A O 1
ATOM 7231 N N . LEU A 1 956 ? 3.882 -4.277 -25.116 1.00 91.75 956 LEU A N 1
ATOM 7232 C CA . LEU A 1 956 ? 2.776 -3.362 -25.373 1.00 91.75 956 LEU A CA 1
ATOM 7233 C C . LEU A 1 956 ? 1.974 -3.842 -26.586 1.00 91.75 956 LEU A C 1
ATOM 7235 O O . LEU A 1 956 ? 2.555 -4.241 -27.597 1.00 91.75 956 LEU A O 1
ATOM 7239 N N . GLY A 1 957 ? 0.652 -3.725 -26.495 1.00 77.00 957 GLY A N 1
ATOM 7240 C CA . GLY A 1 957 ? -0.285 -4.204 -27.506 1.00 77.00 957 GLY A CA 1
ATOM 7241 C C . GLY A 1 957 ? -1.054 -5.429 -27.030 1.00 77.00 957 GLY A C 1
ATOM 7242 O O . GLY A 1 957 ? -0.444 -6.385 -26.563 1.00 77.00 957 GLY A O 1
ATOM 7243 N N . ALA A 1 958 ? -2.382 -5.389 -27.157 1.00 58.66 958 ALA A N 1
ATOM 7244 C CA . ALA A 1 958 ? -3.202 -6.592 -27.091 1.00 58.66 958 ALA A CA 1
ATOM 7245 C C . ALA A 1 958 ? -2.808 -7.537 -28.241 1.00 58.66 958 ALA A C 1
ATOM 7247 O O . ALA A 1 958 ? -2.634 -7.083 -29.377 1.00 58.66 958 ALA A O 1
ATOM 7248 N N . THR A 1 959 ? -2.602 -8.812 -27.913 1.00 43.75 959 THR A N 1
ATOM 7249 C CA . THR A 1 959 ? -2.387 -9.905 -28.872 1.00 43.75 959 THR A CA 1
ATOM 7250 C C . THR A 1 959 ? -3.683 -10.393 -29.475 1.00 43.75 959 THR A C 1
ATOM 7252 O O . THR A 1 959 ? -4.675 -10.448 -28.716 1.00 43.75 959 THR A O 1
#

Nearest PDB structures (foldseek):
  4c1n-assembly2_K  TM=8.829E-01  e=6.308E-51  Carboxydothermus hydrogenoformans
  3zyy-assembly1_X  TM=7.230E-01  e=2.939E-56  Carboxydothermus hydrogenoformans
  5voo-assembly4_D  TM=8.765E-01  e=5.556E-07  Thermus thermophilus HB8
  3k13-assembly2_B  TM=8.672E-01  e=5.386E-06  Bacteroides thetaiotaomicron
  4ccz-assembly1_A  TM=8.258E-01  e=3.387E-05  Homo sapiens

Secondary structure (DSSP, 8-state):
------PPBPPPEETT--EETTSTTEEEETTEEEEEEE-TTS-EEEEE-TTTS--SHHHHTT-EE-HHHHHHHTT-HHHHHHHHHHHHHTT-SEEEEE-TTT-SSHHHHHHHHHHHHHHHHTT-SSEEEEE-SSHHHHHHHHHHS-TTT---EEEEE-SSTT-THHHHHHHHTT-EEEEE--BTTBS--SHHHHHHHHHHHHHHHHHTT--GGGEEEE--PPPPPTT---PPP--SSGGGS---------GGG-S--------------S------PPPPPS-S--------------------------------------------------------EEEEEEE-TTT--EEEEEEEETT-BHHHHHHHTT-----TTTTSS-SSTTEEEEEEE--PPPPHHHHHHHHHHHHHTTEEETTT-B--S-EEEEE-PPTT---------S-----SS---B-SEEEEEEEPPPP--TTS---HHHHHHHTS-TTSB----HHHHHHHHHHHHHTTTEEEEEEETTEEEEEEES--TT--EEEEEEE-SSEEEEEEEETTT--EEEEEEEE-GGGGG-SSHHHHHHHHTT-HHHHHHHHHHHHHHHHHHHHHHHHHTT--GGGEEEEEEE--HHHHHHHHT---TTTSSTTT--S--S-EEEETTTTT-TT-TT-EEEE----SSS--HHHHHHHHHTTGGG-SS-EEEEEESSSEEEEEE-SS-EEEEEE---GGGGTTTSTTB--SSTTEEEEEEESSSEEEEEGGGPPB-EE-HHHHHHHHHHHHHTTSB-TT-PBP-TTTS---HHHHHTEEEETTEEEEEEE-TTTBTTSS-EEEEHHHHHHHHHHHHHHHHHHHHHHHHHT--GGG--EEEEESTTGGG--HHHHHHTTSS-S--GGGEEE---HHHHHHHHHHHBHHHHHHHHHHHHHSEE--GGG-TTHHHHHHHHTS-S--

Solvent-accessible surface area (backbone atoms only — not comparable to full-atom values): 53689 Å² total; per-residue (Å²): 130,80,87,78,77,82,82,34,68,26,80,63,52,31,21,76,41,64,42,55,69,86,36,90,44,51,44,80,56,97,93,39,37,24,44,52,44,64,41,100,85,68,47,81,42,69,48,81,39,49,92,79,51,68,87,48,74,75,53,46,76,75,46,54,46,43,57,50,29,49,32,60,76,70,62,39,59,68,63,50,46,42,58,52,47,55,32,44,76,72,57,26,45,30,45,33,43,32,45,72,66,63,42,91,52,63,67,60,30,28,55,47,34,36,52,46,42,47,54,50,59,73,68,42,85,48,28,45,25,36,31,39,94,45,61,65,39,33,50,35,23,59,72,41,44,65,69,89,78,38,48,44,26,42,35,58,38,39,52,35,88,80,30,60,64,53,55,54,51,27,48,78,58,62,27,34,40,30,33,40,25,33,30,66,91,39,75,50,90,48,73,64,50,31,47,52,36,40,52,50,53,48,52,54,38,55,76,60,65,50,57,78,90,40,58,39,60,38,83,77,77,76,62,79,73,92,85,74,94,76,75,87,74,91,71,84,71,73,77,83,67,90,62,84,87,64,83,75,84,64,70,68,67,69,79,87,91,88,83,84,93,82,85,85,85,89,90,86,91,86,90,86,90,85,88,83,83,83,85,74,87,92,84,74,88,85,82,80,90,84,88,82,80,87,87,82,86,85,89,82,85,89,91,88,84,87,90,84,90,86,86,88,86,86,86,89,88,84,82,91,79,85,91,88,86,90,84,81,88,87,85,91,80,92,83,90,85,72,83,60,60,23,47,40,32,36,25,39,73,86,80,60,48,79,76,40,63,23,80,35,58,55,58,43,30,43,42,57,38,28,55,76,39,72,44,91,70,51,30,64,52,34,56,67,54,69,58,64,45,29,23,25,33,53,76,43,62,57,71,61,81,81,49,73,45,33,41,71,70,52,32,68,65,36,45,73,70,37,41,41,40,21,58,74,36,39,35,69,36,48,27,32,32,22,67,45,44,73,84,64,74,68,67,54,68,78,68,72,64,90,77,61,84,70,79,76,88,60,73,77,38,44,40,66,47,58,44,76,44,75,30,67,69,67,80,50,89,93,56,82,61,53,66,63,57,33,48,57,69,73,49,66,90,77,49,49,88,61,69,51,72,72,41,69,77,47,43,73,57,33,40,59,73,45,79,11,27,22,20,41,30,22,52,67,46,35,47,57,44,71,44,55,34,83,50,65,88,59,43,28,30,35,22,26,22,40,45,80,64,41,32,38,40,35,34,28,34,48,83,80,61,46,77,61,31,74,51,73,46,73,29,72,49,21,63,61,13,50,48,72,67,43,39,32,61,58,25,42,92,30,70,68,47,37,50,51,48,20,49,43,52,50,51,52,52,48,50,49,52,56,50,38,26,58,75,51,74,44,63,45,68,40,26,45,37,34,21,43,16,15,37,35,57,49,47,27,34,70,73,64,45,86,43,44,44,36,73,35,90,90,20,52,59,96,72,40,72,62,45,77,44,55,20,73,84,44,94,41,82,68,26,67,44,13,37,40,32,35,56,26,31,68,47,36,72,39,10,13,20,56,44,16,28,43,60,54,66,42,42,62,69,30,90,56,37,32,35,40,40,34,50,50,54,48,19,41,38,37,41,28,16,52,88,50,42,38,34,36,58,19,81,22,41,42,40,64,58,11,38,81,30,94,39,34,29,54,80,27,63,13,13,21,44,39,42,48,62,74,77,52,70,48,72,45,31,36,82,84,40,47,39,65,29,28,8,28,33,14,49,43,24,38,53,29,34,31,42,74,56,49,45,25,48,44,82,53,48,69,67,54,92,93,75,68,87,62,56,69,63,54,55,72,31,54,42,82,47,88,97,47,48,28,39,52,65,37,54,25,93,65,21,62,73,66,45,64,40,50,49,40,53,64,35,50,50,45,47,28,49,21,28,5,27,37,28,26,46,50,54,51,51,27,64,75,70,71,52,60,64,87,61,47,64,34,40,35,30,21,28,95,55,41,92,60,48,53,58,65,28,34,25,41,38,25,42,40,71,87,56,63,62,90,35,52,45,70,60,46,55,23,26,39,48,16,15,41,46,35,40,32,11,47,66,50,46,50,47,41,46,56,48,56,70,70,48,44,78,50,63,56,94,78,41,79,66,45,60,59,42,30,59,59,30,37,35,40,47,61,130

Sequence (959 aa):
MSERVLEVIGENFNATRRLKITNPRVVHEAGKVGVSYAGPDGATRLMDITDIYPTDPAKLRVFQIPHVAHAVRRKDLDYIAWLINAQTAAGANIIDLCVDEIAVDPEVRHQTMAWLVPVVQNMTDAIIAIDSSDPETIMTGLRAHDGSRSRPAINSVNLEDGRQGLIQEAKSRNALLFANASGRDGMPKNEHERVENREELMRLMDAAGIEMTDRYLDPWRFRRPPGVSSAPTISRPCARSGGVIRRCTSSRAQQCLVRPAAAKGREQRLHHPFGARRLRHADDRPRAESGEGLRGVQAGFRPHPRPGRERDALHDGASQSLASRRGSQAGIANRDAMTQTVKVTFCDPEDSRVLAHGNVARGTTVLEAALEAGIEITATCGRRGRCRSCRVKVLSGEIAPPTLNDTIQLGPDGVRERFRLSCQMPAVADCSIAAMPERDELGHQILAGPDGFSPGVLALDSGIEKRLIRAEAPHDENHQTSDIEQVLACLPAGISRKVPFGVYRKLSAVLREELGRLTVTTFRDEIIDVEAGDTSERMFGLAFDIGTTTVVGSLHCLRTGESLASMSAVNPQAVYGGDLMSRIAYAQFDQKKLQVLRGRILNLVNEFIEKMAREAEVAPEHIYKIVVAGNTCMHHLFLGIDTSFVGLAPYAPVVRDPIAVPAGEIPLKRVPNARVCLLPILAGFVGADTIAGIIATRIHESEGIRLLVDIGTNGEVVLGSRDRLLVCSAPAGPTFEGGQVRHGMRGAVGAIEKVSIGEDVSCEVIGEAPAIGICGSGLIDAVAKMLDAGVLDSAGRLWRPGVRPIADRLQARIVKDGESRAFVLVHAAQGGRGDDVLLTQNDIRQLQLAKAAIYGGVVMLQGIMGVSDDQIEEVMLSGGFGNYVNIESAVRIGLLPPVPPARVSYVGNTALLGAQMALMSETERSRAFDIARNIEHVALATRPEFQDIFVEACKLGAT

Radius of gyration: 35.76 Å; Cα contacts (8 Å, |Δi|>4): 1851; chains: 1; bounding box: 95×89×103 Å

Foldseek 3Di:
DPDDDQAAAFAALELPDWAQCPPPQFDADPNFTFGWDQFPVRDIDTHTPRVVQDPDPVCSVVDTRSPSLSCLVVVVLRVVLRSLVVRVVVPHQEHEYYCAPNDPDVVVLLVSLLVVLVSSLVSDLHAYEQADPDQSSQVSNLVSHDLVRDQHEYHAAFAAPPRLVVLLVCLVRVYQYEYEQAHNVGDDPDPVSSVVRVVVVVVSNVVSVNDLVRYAYDSDDAEDDPDDDDDDDPDDDPPPPVHDHSYDDHCNHPDDDDDDDDDDDDDDDDDDDDDDDDDDDPDDDDDDDDDDDDDDDDDDDDDDDDDDDDDDDDDDDDDDDDDDDDDDDDDDDDDDDDLDWAKEFEAAPPPRHTPWIFGHRFFAFLCVSCVRRVHDQDDQAQLPLLACSQKKAWPDDDWDQADPSQCQQQNPVSVVRRIHRSSPTTRHHHTYMYRPGPPDPPPPPLPLDPPAPDCDPFDFPLLKAKDWWAFADDDDPVDDDDLLVRVVVRDDPQADSDADPVAVVCSVVQCPVARRTKIFIGRNRYTLHIHHHDPRQLAKEKEWEQELFKIKMWIARSVPLDTQDIDMDTQPCSNQPSALLSLLVQCAVPLVSLVVSLVSNLVVVLVRLVVSCVSSVHQLQNHAEYEYWYWLSSVCSPLSHRQNCCNPPVNAGPFFQKDWDQCVSRVNVRNRSYIYIYFGAQGSGGIRLNLLLCLLVVQLAAPAWAWEWEDAQKTWIWIDHVVAIEIEIFRLGHLQCQPSWSQGHHQTFQAFLAWAADLHIDTDGPPPDQHRGHHNQRVLRVQLRCCVQVCADQLRAGDDPPPDDGRPNQVVQWDDDPPFIKGFRAQLVRHPVSHTHIGTSSSSQSNLLSLLRQLLRVVVVCVVVVHDPVRHQAYEYEYSRPVRHDQVSCCFFRSDPVDDSVRYHYSYSSSSSSSSSSSRDVVSSVVSRVCSVRHHYDHLVVDPCSVVSSVVSSGGGHD

Mean predicted aligned error: 19.47 Å